Protein AF-0000000079284557 (afdb_homodimer)

Radius of gyration: 41.07 Å; Cα contacts (8 Å, |Δi|>4): 2499; chains: 2; bounding box: 76×162×154 Å

Sequence (1208 aa):
MGSKCFPVQVYLLLGLFVTLSIVQSQPIVTVEQGTLMGTTETFEESEFIGVNKTIDVFKGVPFAEPPTGPLRFKPPSAKQPWDGTYNATYFRDACVQREFPLQPLPSMSEDCLHLNIYAPRPAIQEGAAVMVWIHGGGFAAGSAITSNHLGQPLVAVGDVIVVTINYRVEVFGFLTTGDEAAPGNIGLLDQVFALKWIKENIAAFGGDSERITIFGESAGGASVSLLLLSELAQGLFKNAILQSGTAFSRWAYADGNSERLRQQAFDRGTKLGCNTQDSVALVDCLRDKDAMAVLTAIEPTGFTSIVPPVVVDGTFLVDTPSNLYSTGRYNHAPLLLGTTRDEATLFALYNPLFIPFMTPPEPPVLNKEIFDQALSAEIAHYYGGTEASNDLLVDAIKQEYVDWSQADNADADYLQSYLDYFTDEFFVSGTDRVARYHAQSGDNVFMYQMTRVSDSVLPPWLGATHGSDPWYVFGCPFSWECQPSPAQSLDDMALSVKFMEFWTTFAKTGNPSLESTSESDMGFWPRFTIPELEYKELDLNLTTKRALKSRECHFWNNYVVHLRAITADMETAQLDWKQALYNWKYTDMANWRDEFDKYKQELNMGSKCFPVQVYLLLGLFVTLSIVQSQPIVTVEQGTLMGTTETFEESEFIGVNKTIDVFKGVPFAEPPTGPLRFKPPSAKQPWDGTYNATYFRDACVQREFPLQPLPSMSEDCLHLNIYAPRPAIQEGAAVMVWIHGGGFAAGSAITSNHLGQPLVAVGDVIVVTINYRVEVFGFLTTGDEAAPGNIGLLDQVFALKWIKENIAAFGGDSERITIFGESAGGASVSLLLLSELAQGLFKNAILQSGTAFSRWAYADGNSERLRQQAFDRGTKLGCNTQDSVALVDCLRDKDAMAVLTAIEPTGFTSIVPPVVVDGTFLVDTPSNLYSTGRYNHAPLLLGTTRDEATLFALYNPLFIPFMTPPEPPVLNKEIFDQALSAEIAHYYGGTEASNDLLVDAIKQEYVDWSQADNADADYLQSYLDYFTDEFFVSGTDRVARYHAQSGDNVFMYQMTRVSDSVLPPWLGATHGSDPWYVFGCPFSWECQPSPAQSLDDMALSVKFMEFWTTFAKTGNPSLESTSESDMGFWPRFTIPELEYKELDLNLTTKRALKSRECHFWNNYVVHLRAITADMETAQLDWKQALYNWKYTDMANWRDEFDKYKQELN

InterPro domains:
  IPR000997 Cholinesterase [PR00878] (135-164)
  IPR000997 Cholinesterase [PR00878] (466-478)
  IPR002018 Carboxylesterase, type B [PF00135] (26-556)
  IPR019826 Carboxylesterase type B, active site [PS00122] (205-220)
  IPR029058 Alpha/Beta hydrolase fold [G3DSA:3.40.50.1820] (19-573)
  IPR029058 Alpha/Beta hydrolase fold [SSF53474] (26-563)
  IPR050654 Acetylcholinesterase-related enzymes [PTHR43918] (11-601)

Solvent-accessible surface area (backbone atoms only — not comparable to full-atom values): 62692 Å² total; per-residue (Å²): 141,73,90,75,81,76,79,82,79,79,79,78,79,78,77,78,76,76,74,74,67,75,72,74,76,65,47,70,38,62,46,95,41,34,33,35,32,27,36,72,45,74,52,74,40,72,86,82,77,63,40,79,31,42,30,38,34,34,20,39,42,67,56,28,43,58,43,45,58,92,35,39,75,44,71,72,44,76,46,70,67,54,83,64,72,44,80,12,67,48,78,56,35,28,36,56,58,68,88,42,88,91,52,79,70,92,46,65,28,60,63,15,46,25,30,33,40,31,22,43,49,74,58,48,88,89,31,16,30,27,38,39,40,34,53,27,45,73,54,37,37,66,40,46,74,44,58,60,59,45,42,62,49,37,24,56,74,41,62,22,27,31,31,30,39,32,47,44,23,37,67,64,8,33,44,24,58,76,39,86,63,24,42,40,40,35,21,57,44,31,47,46,46,45,39,53,45,43,47,73,36,32,53,59,62,27,29,26,55,80,30,22,16,40,31,18,37,35,35,8,1,17,46,46,40,42,43,34,48,15,74,80,39,61,85,52,52,46,32,39,30,26,32,41,26,23,52,56,10,47,61,44,29,40,84,82,37,55,60,57,45,22,50,48,46,49,50,35,23,48,72,71,68,32,79,58,90,46,53,56,61,31,52,55,47,56,44,72,46,58,67,68,58,63,60,62,52,51,79,81,55,55,90,83,48,51,73,32,54,47,58,72,46,63,65,61,28,71,51,54,66,68,55,26,59,76,68,63,51,53,60,86,43,28,35,39,36,36,37,41,71,28,33,27,37,55,56,52,69,68,28,77,87,38,50,86,44,42,57,84,68,47,69,49,62,26,38,66,66,58,46,51,50,53,51,52,52,43,47,50,68,63,64,44,81,51,68,66,57,43,49,53,50,49,50,51,49,46,69,72,41,50,62,47,61,42,62,68,37,83,80,37,67,39,42,65,32,50,37,53,48,46,24,37,59,49,30,45,27,25,48,54,53,54,49,47,57,41,27,74,71,67,36,53,27,31,36,37,37,33,59,46,58,60,89,79,49,78,47,62,79,33,51,20,21,58,76,49,63,55,40,28,38,28,28,22,85,78,31,80,76,40,49,67,82,82,87,74,50,69,64,56,45,54,48,15,52,50,36,26,46,29,54,35,35,22,42,66,68,56,45,42,38,40,84,95,46,47,87,87,34,62,47,33,57,55,64,30,43,89,54,68,34,28,24,31,35,47,39,97,74,33,43,79,46,57,37,78,60,30,54,62,28,43,42,60,71,44,50,48,50,50,54,49,52,54,46,47,50,52,45,46,51,48,44,51,42,46,44,46,45,41,37,44,68,71,61,46,55,65,60,48,50,53,50,49,48,50,51,52,49,68,75,93,138,80,85,78,81,76,80,81,78,78,78,77,78,77,76,78,75,74,72,75,67,72,70,74,75,61,47,73,39,62,46,94,40,34,33,37,34,27,37,70,42,74,52,75,40,72,85,83,78,63,41,78,31,44,30,40,34,34,20,38,42,68,56,29,43,58,43,46,58,93,36,38,74,46,71,74,44,76,46,72,67,53,84,62,71,44,79,13,67,46,78,56,37,27,35,56,59,66,87,41,88,92,53,80,68,92,46,65,28,60,62,14,47,25,30,31,40,32,23,43,50,74,58,47,89,86,33,17,29,27,38,39,42,34,52,28,44,73,54,36,37,66,41,46,73,44,59,59,60,46,43,61,50,36,23,56,76,42,62,23,27,30,32,29,36,31,46,43,22,37,65,64,8,34,43,24,57,75,40,86,62,24,42,41,40,34,21,59,46,31,46,46,46,46,38,52,45,44,46,74,38,32,52,59,61,28,27,26,57,80,30,22,16,40,31,20,36,36,36,8,1,16,45,45,42,42,44,33,47,15,75,82,38,60,85,52,52,44,32,41,30,25,32,41,24,21,53,58,10,47,61,42,29,39,85,79,38,56,61,58,45,22,50,50,47,49,50,35,24,49,71,71,69,31,79,57,90,45,54,55,60,32,53,56,47,57,42,72,46,59,69,68,57,66,60,62,50,50,79,78,56,56,90,84,48,52,74,31,55,47,57,70,45,63,65,62,29,72,52,55,64,69,57,27,60,75,69,64,52,53,60,86,44,28,35,39,35,36,36,40,71,28,34,26,37,56,55,52,69,68,29,76,88,40,48,85,44,42,58,85,69,47,70,49,63,27,38,66,67,58,44,51,49,54,51,52,52,43,47,51,68,64,64,43,82,50,70,67,57,43,48,52,50,51,51,51,50,46,69,74,42,51,62,45,62,41,62,70,37,86,80,36,68,39,41,64,32,50,38,51,48,47,24,38,59,50,32,45,30,24,48,52,52,53,49,48,57,41,29,73,72,67,36,54,28,33,36,37,36,32,60,46,57,61,90,81,48,78,48,63,79,33,51,18,21,58,75,51,63,55,40,29,39,27,28,22,86,79,32,78,74,40,47,68,84,84,88,75,50,68,63,56,45,55,49,16,52,49,38,26,47,30,56,35,36,21,40,66,68,57,44,44,39,41,85,95,47,50,88,86,32,62,47,34,58,55,66,30,42,89,56,67,34,28,24,31,36,47,39,97,74,32,45,80,47,58,37,78,60,30,54,61,28,42,42,59,71,44,49,48,50,51,54,49,51,54,48,48,49,50,45,44,51,48,44,50,41,46,44,45,46,40,38,43,68,70,61,42,53,66,58,45,51,52,49,49,48,48,49,52,47,69,73,91

Nearest PDB structures (foldseek):
  6ary-assembly1_B-2  TM=8.933E-01  e=8.034E-52  Anopheles gambiae
  5ydh-assembly1_A-2  TM=8.955E-01  e=8.499E-52  Anopheles gambiae
  5a7h-assembly1_A  TM=8.559E-01  e=9.605E-50  Homo sapiens
  2fj0-assembly1_A  TM=8.192E-01  e=8.559E-39  Manduca sexta
  5thm-assembly1_A  TM=8.243E-01  e=1.900E-36  Drosophila melanogaster

Foldseek 3Di:
DDDPPDDPPPPPPPPPPPPPPVPVDFDWFAFPQGIETEHWDWDDDCPFQNFTFIKTKFAFAAQFDQCAFVNFLHATHGDHHDPDYHYRHDHDAADDADDDVVFDGPHYDSRHFGKMKIATPPFDPVFFQEEEEDEADLLHDDGQPTLLFDQVVLCGQQVHMYMYGHFHGACRQFQDLVDDLRLGRSRLSSVLSVLVSCLRGVVRRRHDSQQYEYEYFHVSLQSQQLLQQFPSNPRSHAEYEHEQHHLQQLSADAPPLNVVSNVVLQQLCVLVVQNDPDSNSSSNVLSPDDPVSSRPSDPDDQPLQHRRRDDCSCHGHNDRPVVSLVVVRGHAHQYEYEYEPQACLVSQCPDPLQVVQDDPPDHGFDFPVSLLVSQLVSLCRRVNDDPVLSVVVSVLLCVVQPPPVCNVPRRDGCVRSSRVSCSLNRGVLNRVVSLASNQVVPGFYAYEYEQAAFPPDTPRVCGRYGPNLSSLQSQVLSDPSNDPDDDGDPLSNNLSSLNSQQVSVCSVPVGSQDPPDDLCDLSDTDTQHPPFQWHWYRYSSGDIDHCPPVVSSCCNVPVSVVSSVVVVVVVVCVVVVVVCVVCCVPNPVPVVVVVVVVVVVVVD/DDPPPDDDPPPPPPPPPPPPPVPVDFDWFAFPQGIETEHWDWDDDCPAQNFTFIKTKFAFAAQFDQCAFVNFLHATHGDHHDPDYHYRHDHDAADDADDDVVFDGPHYDSRHFGKMKIATPPFDPVFFQEEEEDEADLLHDDHQPTLLFDQVVLCGQQVHMYMYGHFHGACRQFQDLVDDLRLGRSRLSSVLSVLVSCLRGVVRRRHDSQQYEYEYFHVSLQSQQLLQQFPSNARSHAEYEHEQHHLQQLSADAPPLNVVSSVVLQQLCVLQVQNDPDSNSSSNVLSPDDPVSSRPSDPDDQPLQHRRRDDCSCHGHNDRPVVSLVVVRGHAHQYEYEYEPQACLVSQCPDPLQVVQDDPPDHGFDFPVSLLVSQLVSLCRRPNDDPVLSVVVSVLLCVVQPPPVCNVPRRDGCVRSSRVSCSLNRGVLNRVVSLASNQVVPGFYAYEYEQAAFPPDTPRVCGRYGPNLSSLQSQVVSDPSNDPDDDGDPLSNNLSSLNSQQVSVCSVPVGSADPPDDLCDLSDTDTQHPPFQWHWYRYSSGDIDHCPPVVSSCCNVPVSVVSSVVVVVVVVVVVVVVVCVVCCVPNVVPVCVVVVVVVVVVVD

Secondary structure (DSSP, 8-state):
------------------------PPPEEE-SS-EEE-EEEEEEETTTT-EEEEEEEEEEEE-S----GGGTTS---PPPP-SSEEE-SS--PBPS----TTS--S-B-S---EEEEEEEESPPTT-EEEEEEE--STTTS--TT-GGG-SHHHHHHH--EEEEE----HHHHH---SSTTS-S-HHHHHHHHHHHHHHHHGGGGTEEEEEEEEEEETHHHHHHHHHHT-GGGTTS-SEEEEES--TT-TTTB-TTHHHHHHHHHHHHHHHTT---S-HHHHHHHHHTS-HHHHHHTSPPPPGGG----B---SSS-SS-HHHHHHTT-S----EEEEEETBTTHHHHHT-TTTGGG--TTSPPP--HHHHHHHHHHHHHHHH-S-HHHHHHHHHHHHHHHS-TTTTT-TT---HHHHHHHHHIIIIIHHHHHHHHHHHHTT--EEEEEE----TT-SSGGG-SBTTHHHHHHTTGGG-TTT--SS---HHHHHHHHHHHHHHHHHHHHS--PPTT--TTSTT------TTT-EEEEESTT--EEE-TTHHHHHIIIIIHHHHHHHHHHHHHHHHHHHHHHHIIIIITHHHHHHHHHHHHHHH-/------------------------PPPEEEETTEEEE-EEEEEEETTTT-EEEEEEEEEEEE-S----GGGTTS---PPPP-SSEEE-SS--PBPS---BTTB--S-B-S---EEEEEEEESPPTT-EEEEEEE--STTTS--TT-GGG-SHHHHHHH--EEEEE----HHHHH---SSTTS-S-HHHHHHHHHHHHHHHHGGGGTEEEEEEEEEEETHHHHHHHHHHT-GGGTTS-SEEEEES--TT-TTTB-TTHHHHHHHHHHHHHHHTT---S-HHHHHHHHHTS-HHHHHHTSPPP-GGG----B---SSS-SS-HHHHHHTT-S----EEEEEETBTHHHHHHT-TTTGGG--TTSPPP--HHHHHHHHHHHHHHHH-S-HHHHHHHHHHHHHHHS-TTTTTSTT---HHHHHHHHHIIIIIHHHHHHHHHHHHTT--EEEEEE----TT-SSGGG-SBTTHHHHHHTTGGG-TTT--SS---HHHHHHHHHHHHHHHHHHHHS--PPTT--TTSTT------TTT-EEEEESTT--EEE-TTHHHHHIIIIIHHHHHHHHHHHHHHHHHHHHHHHIIIIITHHHHHHHHHHHHHHH-

Organism: Patiria miniata (NCBI:txid46514)

Structure (mmCIF, N/CA/C/O backbone):
data_AF-0000000079284557-model_v1
#
loop_
_entity.id
_entity.type
_entity.pdbx_description
1 polymer 'Carboxylic ester hydrolase'
#
loop_
_atom_site.group_PDB
_atom_site.id
_atom_site.type_symbol
_atom_site.label_atom_id
_atom_site.label_alt_id
_atom_site.label_comp_id
_atom_site.label_asym_id
_atom_site.label_entity_id
_atom_site.label_seq_id
_atom_site.pdbx_PDB_ins_code
_atom_site.Cartn_x
_atom_site.Cartn_y
_atom_site.Cartn_z
_atom_site.occupancy
_atom_site.B_iso_or_equiv
_atom_site.auth_seq_id
_atom_site.auth_comp_id
_atom_site.auth_asym_id
_atom_site.auth_atom_id
_atom_site.pdbx_PDB_model_num
ATOM 1 N N . MET A 1 1 ? -21.438 -39.031 -104.562 1 22.97 1 MET A N 1
ATOM 2 C CA . MET A 1 1 ? -21.453 -40.219 -103.688 1 22.97 1 MET A CA 1
ATOM 3 C C . MET A 1 1 ? -20.594 -40 -102.438 1 22.97 1 MET A C 1
ATOM 5 O O . MET A 1 1 ? -21.016 -40.344 -101.375 1 22.97 1 MET A O 1
ATOM 9 N N . GLY A 1 2 ? -19.266 -39.906 -102.5 1 21.34 2 GLY A N 1
ATOM 10 C CA . GLY A 1 2 ? -18.203 -40.75 -102 1 21.34 2 GLY A CA 1
ATOM 11 C C . GLY A 1 2 ? -17.844 -40.375 -100.562 1 21.34 2 GLY A C 1
ATOM 12 O O . GLY A 1 2 ? -17.672 -41.25 -99.688 1 21.34 2 GLY A O 1
ATOM 13 N N . SER A 1 3 ? -17.109 -39.375 -100.188 1 22.05 3 SER A N 1
ATOM 14 C CA . SER A 1 3 ? -15.906 -39.5 -99.375 1 22.05 3 SER A CA 1
ATOM 15 C C . SER A 1 3 ? -16.234 -39.531 -97.875 1 22.05 3 SER A C 1
ATOM 17 O O . SER A 1 3 ? -16.562 -38.5 -97.312 1 22.05 3 SER A O 1
ATOM 19 N N . LYS A 1 4 ? -17 -40.688 -97.438 1 28.44 4 LYS A N 1
ATOM 20 C CA . LYS A 1 4 ? -17.453 -40.781 -96.062 1 28.44 4 LYS A CA 1
ATOM 21 C C . LYS A 1 4 ? -16.266 -40.875 -95.125 1 28.44 4 LYS A C 1
ATOM 23 O O . LYS A 1 4 ? -15.539 -41.875 -95.125 1 28.44 4 LYS A O 1
ATOM 28 N N . CYS A 1 5 ? -15.484 -39.75 -94.688 1 28.09 5 CYS A N 1
ATOM 29 C CA . CYS A 1 5 ? -14.32 -39.719 -93.812 1 28.09 5 CYS A CA 1
ATOM 30 C C . CYS A 1 5 ? -14.609 -40.438 -92.5 1 28.09 5 CYS A C 1
ATOM 32 O O . CYS A 1 5 ? -15.586 -40.125 -91.812 1 28.09 5 CYS A O 1
ATOM 34 N N . PHE A 1 6 ? -14.188 -41.75 -92.375 1 31.97 6 PHE A N 1
ATOM 35 C CA . PHE A 1 6 ? -14.414 -42.562 -91.188 1 31.97 6 PHE A CA 1
ATOM 36 C C . PHE A 1 6 ? -13.719 -41.969 -90 1 31.97 6 PHE A C 1
ATOM 38 O O . PHE A 1 6 ? -12.672 -41.344 -90.125 1 31.97 6 PHE A O 1
ATOM 45 N N . PRO A 1 7 ? -14.375 -41.969 -88.812 1 34.56 7 PRO A N 1
ATOM 46 C CA . PRO A 1 7 ? -14.141 -41.406 -87.5 1 34.56 7 PRO A CA 1
ATOM 47 C C . PRO A 1 7 ? -13.07 -42.156 -86.688 1 34.56 7 PRO A C 1
ATOM 49 O O . PRO A 1 7 ? -13.219 -43.344 -86.438 1 34.56 7 PRO A O 1
ATOM 52 N N . VAL A 1 8 ? -11.773 -42.125 -87.125 1 37.31 8 VAL A N 1
ATOM 53 C CA . VAL A 1 8 ? -10.836 -42.938 -86.375 1 37.31 8 VAL A CA 1
ATOM 54 C C . VAL A 1 8 ? -10.977 -42.594 -84.875 1 37.31 8 VAL A C 1
ATOM 56 O O . VAL A 1 8 ? -10.922 -41.406 -84.5 1 37.31 8 VAL A O 1
ATOM 59 N N . GLN A 1 9 ? -11.477 -43.469 -84.062 1 32.84 9 GLN A N 1
ATOM 60 C CA . GLN A 1 9 ? -11.641 -43.531 -82.562 1 32.84 9 GLN A CA 1
ATOM 61 C C . GLN A 1 9 ? -10.289 -43.625 -81.875 1 32.84 9 GLN A C 1
ATOM 63 O O . GLN A 1 9 ? -9.57 -44.625 -82.062 1 32.84 9 GLN A O 1
ATOM 68 N N . VAL A 1 10 ? -9.508 -42.625 -81.75 1 37.84 10 VAL A N 1
ATOM 69 C CA . VAL A 1 10 ? -8.289 -42.656 -81 1 37.84 10 VAL A CA 1
ATOM 70 C C . VAL A 1 10 ? -8.617 -43.125 -79.562 1 37.84 10 VAL A C 1
ATOM 72 O O . VAL A 1 10 ? -9.453 -42.5 -78.875 1 37.84 10 VAL A O 1
ATOM 75 N N . TYR A 1 11 ? -8.297 -44.375 -79.188 1 32.94 11 TYR A N 1
ATOM 76 C CA . TYR A 1 11 ? -8.312 -44.969 -77.875 1 32.94 11 TYR A CA 1
ATOM 77 C C . TYR A 1 11 ? -7.391 -44.219 -76.938 1 32.94 11 TYR A C 1
ATOM 79 O O . TYR A 1 11 ? -6.207 -44.031 -77.188 1 32.94 11 TYR A O 1
ATOM 87 N N . LEU A 1 12 ? -7.891 -43.344 -76.062 1 35.75 12 LEU A N 1
ATOM 88 C CA . LEU A 1 12 ? -7.242 -42.688 -74.938 1 35.75 12 LEU A CA 1
ATOM 89 C C . LEU A 1 12 ? -6.711 -43.719 -73.938 1 35.75 12 LEU A C 1
ATOM 91 O O . LEU A 1 12 ? -7.488 -44.469 -73.312 1 35.75 12 LEU A O 1
ATOM 95 N N . LEU A 1 13 ? -5.504 -44.281 -74.188 1 37.53 13 LEU A N 1
ATOM 96 C CA . LEU A 1 13 ? -4.824 -45.062 -73.125 1 37.53 13 LEU A CA 1
ATOM 97 C C . LEU A 1 13 ? -4.766 -44.312 -71.812 1 37.53 13 LEU A C 1
ATOM 99 O O . LEU A 1 13 ? -4.117 -43.25 -71.75 1 37.53 13 LEU A O 1
ATOM 103 N N . LEU A 1 14 ? -5.727 -44.406 -70.938 1 38.16 14 LEU A N 1
ATOM 104 C CA . LEU A 1 14 ? -5.699 -43.969 -69.562 1 38.16 14 LEU A CA 1
ATOM 105 C C . LEU A 1 14 ? -4.559 -44.625 -68.812 1 38.16 14 LEU A C 1
ATOM 107 O O . LEU A 1 14 ? -4.578 -45.844 -68.562 1 38.16 14 LEU A O 1
ATOM 111 N N . GLY A 1 15 ? -3.309 -44.188 -68.938 1 38.59 15 GLY A N 1
ATOM 112 C CA . GLY A 1 15 ? -2.248 -44.625 -68 1 38.59 15 GLY A CA 1
ATOM 113 C C . GLY A 1 15 ? -2.643 -44.562 -66.562 1 38.59 15 GLY A C 1
ATOM 114 O O . GLY A 1 15 ? -3.021 -43.5 -66.062 1 38.59 15 GLY A O 1
ATOM 115 N N . LEU A 1 16 ? -3.02 -45.688 -66 1 39.16 16 LEU A N 1
ATOM 116 C CA . LEU A 1 16 ? -3.193 -45.844 -64.562 1 39.16 16 LEU A CA 1
ATOM 117 C C . LEU A 1 16 ? -1.912 -45.469 -63.812 1 39.16 16 LEU A C 1
ATOM 119 O O . LEU A 1 16 ? -0.906 -46.188 -63.906 1 39.16 16 LEU A O 1
ATOM 123 N N . PHE A 1 17 ? -1.651 -44.25 -63.5 1 41.59 17 PHE A N 1
ATOM 124 C CA . PHE A 1 17 ? -0.636 -43.906 -62.531 1 41.59 17 PHE A CA 1
ATOM 125 C C . PHE A 1 17 ? -0.903 -44.562 -61.188 1 41.59 17 PHE A C 1
ATOM 127 O O . PHE A 1 17 ? -1.883 -44.25 -60.5 1 41.59 17 PHE A O 1
ATOM 134 N N . VAL A 1 18 ? -0.412 -45.781 -61 1 40.72 18 VAL A N 1
ATOM 135 C CA . VAL A 1 18 ? -0.343 -46.375 -59.656 1 40.72 18 VAL A CA 1
ATOM 136 C C . VAL A 1 18 ? 0.477 -45.469 -58.75 1 40.72 18 VAL A C 1
ATOM 138 O O . VAL A 1 18 ? 1.684 -45.312 -58.938 1 40.72 18 VAL A O 1
ATOM 141 N N . THR A 1 19 ? -0.095 -44.5 -58.125 1 40.97 19 THR A N 1
ATOM 142 C CA . THR A 1 19 ? 0.541 -43.875 -57 1 40.97 19 THR A CA 1
ATOM 143 C C . THR A 1 19 ? 0.978 -44.906 -55.969 1 40.97 19 THR A C 1
ATOM 145 O O . THR A 1 19 ? 0.141 -45.562 -55.344 1 40.97 19 THR A O 1
ATOM 148 N N . LEU A 1 20 ? 2.107 -45.531 -56.125 1 40.12 20 LEU A N 1
ATOM 149 C CA . LEU A 1 20 ? 2.707 -46.188 -54.969 1 40.12 20 LEU A CA 1
ATOM 150 C C . LEU A 1 20 ? 2.648 -45.312 -53.719 1 40.12 20 LEU A C 1
ATOM 152 O O . LEU A 1 20 ? 3.373 -44.344 -53.625 1 40.12 20 LEU A O 1
ATOM 156 N N . SER A 1 21 ? 1.517 -45.219 -53.188 1 41.03 21 SER A N 1
ATOM 157 C CA . SER A 1 21 ? 1.549 -44.688 -51.844 1 41.03 21 SER A CA 1
ATOM 158 C C . SER A 1 21 ? 2.607 -45.406 -51 1 41.03 21 SER A C 1
ATOM 160 O O . SER A 1 21 ? 2.535 -46.625 -50.781 1 41.03 21 SER A O 1
ATOM 162 N N . ILE A 1 22 ? 3.852 -45.094 -51.094 1 43.59 22 ILE A N 1
ATOM 163 C CA . ILE A 1 22 ? 4.781 -45.531 -50.062 1 43.59 22 ILE A CA 1
ATOM 164 C C . ILE A 1 22 ? 4.047 -45.656 -48.719 1 43.59 22 ILE A C 1
ATOM 166 O O . ILE A 1 22 ? 3.592 -44.656 -48.156 1 43.59 22 ILE A O 1
ATOM 170 N N . VAL A 1 23 ? 3.311 -46.625 -48.594 1 47.03 23 VAL A N 1
ATOM 171 C CA . VAL A 1 23 ? 2.779 -46.938 -47.25 1 47.03 23 VAL A CA 1
ATOM 172 C C . VAL A 1 23 ? 3.869 -46.75 -46.219 1 47.03 23 VAL A C 1
ATOM 174 O O . VAL A 1 23 ? 4.852 -47.5 -46.188 1 47.03 23 VAL A O 1
ATOM 177 N N . GLN A 1 24 ? 4.238 -45.594 -45.906 1 56.94 24 GLN A N 1
ATOM 178 C CA . GLN A 1 24 ? 5.141 -45.375 -44.781 1 56.94 24 GLN A CA 1
ATOM 179 C C . GLN A 1 24 ? 4.809 -46.344 -43.625 1 56.94 24 GLN A C 1
ATOM 181 O O . GLN A 1 24 ? 3.66 -46.406 -43.188 1 56.94 24 GLN A O 1
ATOM 186 N N . SER A 1 25 ? 5.594 -47.438 -43.375 1 75.19 25 SER A N 1
ATOM 187 C CA . SER A 1 25 ? 5.445 -48.438 -42.344 1 75.19 25 SER A CA 1
ATOM 188 C C . SER A 1 25 ? 5.211 -47.812 -40.969 1 75.19 25 SER A C 1
ATOM 190 O O . SER A 1 25 ? 5.816 -46.781 -40.656 1 75.19 25 SER A O 1
ATOM 192 N N . GLN A 1 26 ? 4.121 -48.188 -40.281 1 89.06 26 GLN A N 1
ATOM 193 C CA . GLN A 1 26 ? 3.807 -47.75 -38.938 1 89.06 26 GLN A CA 1
ATOM 194 C C . GLN A 1 26 ? 4.992 -47.969 -38 1 89.06 26 GLN A C 1
ATOM 196 O O . GLN A 1 26 ? 5.672 -49 -38.094 1 89.06 26 GLN A O 1
ATOM 201 N N . PRO A 1 27 ? 5.379 -46.938 -37.281 1 94.88 27 PRO A N 1
ATOM 202 C CA . PRO A 1 27 ? 6.492 -47.125 -36.344 1 94.88 27 PRO A CA 1
ATOM 203 C C . PRO A 1 27 ? 6.184 -48.125 -35.219 1 94.88 27 PRO A C 1
ATOM 205 O O . PRO A 1 27 ? 5.074 -48.125 -34.688 1 94.88 27 PRO A O 1
ATOM 208 N N . ILE A 1 28 ? 7.07 -48.969 -34.906 1 96.5 28 ILE A N 1
ATOM 209 C CA . ILE A 1 28 ? 6.984 -49.969 -33.844 1 96.5 28 ILE A CA 1
ATOM 210 C C . ILE A 1 28 ? 8.117 -49.75 -32.844 1 96.5 28 ILE A C 1
ATOM 212 O O . ILE A 1 28 ? 9.273 -49.594 -33.25 1 96.5 28 ILE A O 1
ATOM 216 N N . VAL A 1 29 ? 7.801 -49.688 -31.641 1 96.88 29 VAL A N 1
ATOM 217 C CA . VAL A 1 29 ? 8.766 -49.5 -30.562 1 96.88 29 VAL A CA 1
ATOM 218 C C . VAL A 1 29 ? 8.508 -50.531 -29.469 1 96.88 29 VAL A C 1
ATOM 220 O O . VAL A 1 29 ? 7.363 -50.906 -29.203 1 96.88 29 VAL A O 1
ATOM 223 N N . THR A 1 30 ? 9.547 -51 -28.812 1 97.19 30 THR A N 1
ATOM 224 C CA . THR A 1 30 ? 9.422 -51.938 -27.703 1 97.19 30 THR A CA 1
ATOM 225 C C . THR A 1 30 ? 9.805 -51.25 -26.375 1 97.19 30 THR A C 1
ATOM 227 O O . THR A 1 30 ? 10.898 -50.719 -26.25 1 97.19 30 THR A O 1
ATOM 230 N N . VAL A 1 31 ? 8.867 -51.25 -25.516 1 97.25 31 VAL A N 1
ATOM 231 C CA . VAL A 1 31 ? 9.109 -50.781 -24.156 1 97.25 31 VAL A CA 1
ATOM 232 C C . VAL A 1 31 ? 9.141 -51.969 -23.188 1 97.25 31 VAL A C 1
ATOM 234 O O . VAL A 1 31 ? 9.07 -53.125 -23.609 1 97.25 31 VAL A O 1
ATOM 237 N N . GLU A 1 32 ? 9.32 -51.656 -21.891 1 94.88 32 GLU A N 1
ATOM 238 C CA . GLU A 1 32 ? 9.461 -52.688 -20.875 1 94.88 32 GLU A CA 1
ATOM 239 C C . GLU A 1 32 ? 8.25 -53.625 -20.891 1 94.88 32 GLU A C 1
ATOM 241 O O . GLU A 1 32 ? 8.391 -54.844 -20.656 1 94.88 32 GLU A O 1
ATOM 246 N N . GLN A 1 33 ? 7.09 -53.125 -21.172 1 96.19 33 GLN A N 1
ATOM 247 C CA . GLN A 1 33 ? 5.844 -53.844 -21.031 1 96.19 33 GLN A CA 1
ATOM 248 C C . GLN A 1 33 ? 5.469 -54.562 -22.328 1 96.19 33 GLN A C 1
ATOM 250 O O . GLN A 1 33 ? 4.613 -55.469 -22.328 1 96.19 33 GLN A O 1
ATOM 255 N N . GLY A 1 34 ? 6.023 -54.094 -23.391 1 97.12 34 GLY A N 1
ATOM 256 C CA . GLY A 1 34 ? 5.672 -54.719 -24.672 1 97.12 34 GLY A CA 1
ATOM 257 C C . GLY A 1 34 ? 5.934 -53.812 -25.859 1 97.12 34 GLY A C 1
ATOM 258 O O . GLY A 1 34 ? 6.664 -52.812 -25.75 1 97.12 34 GLY A O 1
ATOM 259 N N . THR A 1 35 ? 5.348 -54.281 -26.984 1 97.81 35 THR A N 1
ATOM 260 C CA . THR A 1 35 ? 5.555 -53.562 -28.25 1 97.81 35 THR A CA 1
ATOM 261 C C . THR A 1 35 ? 4.395 -52.625 -28.516 1 97.81 35 THR A C 1
ATOM 263 O O . THR A 1 35 ? 3.236 -52.969 -28.281 1 97.81 35 THR A O 1
ATOM 266 N N . LEU A 1 36 ? 4.758 -51.438 -29.016 1 98.19 36 LEU A N 1
ATOM 267 C CA . LEU A 1 36 ? 3.783 -50.406 -29.359 1 98.19 36 LEU A CA 1
ATOM 268 C C . LEU A 1 36 ? 3.801 -50.125 -30.844 1 98.19 36 LEU A C 1
ATOM 270 O O . LEU A 1 36 ? 4.867 -50.094 -31.469 1 98.19 36 LEU A O 1
ATOM 274 N N . MET A 1 37 ? 2.662 -49.969 -31.406 1 98.25 37 MET A N 1
ATOM 275 C CA . MET A 1 37 ? 2.527 -49.5 -32.781 1 98.25 37 MET A CA 1
ATOM 276 C C . MET A 1 37 ? 1.912 -48.094 -32.812 1 98.25 37 MET A C 1
ATOM 278 O O . MET A 1 37 ? 0.799 -47.875 -32.312 1 98.25 37 MET A O 1
ATOM 282 N N . GLY A 1 38 ? 2.676 -47.156 -33.344 1 97.88 38 GLY A N 1
ATOM 283 C CA . GLY A 1 38 ? 2.188 -45.812 -33.469 1 97.88 38 GLY A CA 1
ATOM 284 C C . GLY A 1 38 ? 1.874 -45.406 -34.875 1 97.88 38 GLY A C 1
ATOM 285 O O . GLY A 1 38 ? 1.57 -46.25 -35.719 1 97.88 38 GLY A O 1
ATOM 286 N N . THR A 1 39 ? 1.716 -44.094 -35.094 1 97.38 39 THR A N 1
ATOM 287 C CA . THR A 1 39 ? 1.516 -43.531 -36.406 1 97.38 39 THR A CA 1
ATOM 288 C C . THR A 1 39 ? 2.652 -42.562 -36.781 1 97.38 39 THR A C 1
ATOM 290 O O . THR A 1 39 ? 3.293 -42 -35.875 1 97.38 39 THR A O 1
ATOM 293 N N . THR A 1 40 ? 2.945 -42.5 -38.031 1 96.75 40 THR A N 1
ATOM 294 C CA . THR A 1 40 ? 3.869 -41.469 -38.531 1 96.75 40 THR A CA 1
ATOM 295 C C . THR A 1 40 ? 3.111 -40.312 -39.188 1 96.75 40 THR A C 1
ATOM 297 O O . THR A 1 40 ? 2.295 -40.562 -40.094 1 96.75 40 THR A O 1
ATOM 300 N N . GLU A 1 41 ? 3.383 -39.188 -38.656 1 93.38 41 GLU A N 1
ATOM 301 C CA . GLU A 1 41 ? 2.73 -37.969 -39.156 1 93.38 41 GLU A CA 1
ATOM 302 C C . GLU A 1 41 ? 3.754 -36.969 -39.688 1 93.38 41 GLU A C 1
ATOM 304 O O . GLU A 1 41 ? 4.941 -37.062 -39.375 1 93.38 41 GLU A O 1
ATOM 309 N N . THR A 1 42 ? 3.277 -36.094 -40.656 1 92.62 42 THR A N 1
ATOM 310 C CA . THR A 1 42 ? 4.152 -35.031 -41.156 1 92.62 42 THR A CA 1
ATOM 311 C C . THR A 1 42 ? 3.617 -33.656 -40.781 1 92.62 42 THR A C 1
ATOM 313 O O . THR A 1 42 ? 2.43 -33.375 -40.938 1 92.62 42 THR A O 1
ATOM 316 N N . PHE A 1 43 ? 4.406 -32.906 -40.188 1 92.19 43 PHE A N 1
ATOM 317 C CA . PHE A 1 43 ? 4.125 -31.5 -39.938 1 92.19 43 PHE A CA 1
ATOM 318 C C . PHE A 1 43 ? 4.867 -30.609 -40.938 1 92.19 43 PHE A C 1
ATOM 320 O O . PHE A 1 43 ? 6.102 -30.578 -40.938 1 92.19 43 PHE A O 1
ATOM 327 N N . GLU A 1 44 ? 4.051 -29.875 -41.719 1 90.62 44 GLU A N 1
ATOM 328 C CA . GLU A 1 44 ? 4.641 -29.016 -42.75 1 90.62 44 GLU A CA 1
ATOM 329 C C . GLU A 1 44 ? 4.105 -27.594 -42.656 1 90.62 44 GLU A C 1
ATOM 331 O O . GLU A 1 44 ? 2.893 -27.375 -42.594 1 90.62 44 GLU A O 1
ATOM 336 N N . GLU A 1 45 ? 4.961 -26.672 -42.5 1 88.06 45 GLU A N 1
ATOM 337 C CA . GLU A 1 45 ? 4.676 -25.25 -42.531 1 88.06 45 GLU A CA 1
ATOM 338 C C . GLU A 1 45 ? 5.73 -24.484 -43.312 1 88.06 45 GLU A C 1
ATOM 340 O O . GLU A 1 45 ? 6.828 -24.234 -42.812 1 88.06 45 GLU A O 1
ATOM 345 N N . SER A 1 46 ? 5.457 -24.062 -44.438 1 84.5 46 SER A N 1
ATOM 346 C CA . SER A 1 46 ? 6.449 -23.531 -45.375 1 84.5 46 SER A CA 1
ATOM 347 C C . SER A 1 46 ? 6.41 -22 -45.406 1 84.5 46 SER A C 1
ATOM 349 O O . SER A 1 46 ? 7.34 -21.359 -45.906 1 84.5 46 SER A O 1
ATOM 351 N N . GLU A 1 47 ? 5.445 -21.438 -44.906 1 77.44 47 GLU A N 1
ATOM 352 C CA . GLU A 1 47 ? 5.246 -20 -45.062 1 77.44 47 GLU A CA 1
ATOM 353 C C . GLU A 1 47 ? 6.004 -19.219 -43.969 1 77.44 47 GLU A C 1
ATOM 355 O O . GLU A 1 47 ? 6.656 -18.219 -44.281 1 77.44 47 GLU A O 1
ATOM 360 N N . PHE A 1 48 ? 5.988 -19.703 -42.75 1 77.62 48 PHE A N 1
ATOM 361 C CA . PHE A 1 48 ? 6.508 -18.891 -41.656 1 77.62 48 PHE A CA 1
ATOM 362 C C . PHE A 1 48 ? 7.707 -19.562 -41 1 77.62 48 PHE A C 1
ATOM 364 O O . PHE A 1 48 ? 8.719 -18.922 -40.719 1 77.62 48 PHE A O 1
ATOM 371 N N . ILE A 1 49 ? 7.574 -20.828 -40.781 1 85.12 49 ILE A N 1
ATOM 372 C CA . ILE A 1 49 ? 8.594 -21.562 -40.031 1 85.12 49 ILE A CA 1
ATOM 373 C C . ILE A 1 49 ? 9.586 -22.203 -41 1 85.12 49 ILE A C 1
ATOM 375 O O . ILE A 1 49 ? 10.773 -22.297 -40.688 1 85.12 49 ILE A O 1
ATOM 379 N N . GLY A 1 50 ? 9.125 -22.578 -42.281 1 87.56 50 GLY A N 1
ATOM 380 C CA . GLY A 1 50 ? 9.961 -23.281 -43.219 1 87.56 50 GLY A CA 1
ATOM 381 C C . GLY A 1 50 ? 10.414 -24.641 -42.75 1 87.56 50 GLY A C 1
ATOM 382 O O . GLY A 1 50 ? 11.602 -24.969 -42.812 1 87.56 50 GLY A O 1
ATOM 383 N N . VAL A 1 51 ? 9.391 -25.422 -42.188 1 90.69 51 VAL A N 1
ATOM 384 C CA . VAL A 1 51 ? 9.758 -26.719 -41.625 1 90.69 51 VAL A CA 1
ATOM 385 C C . VAL A 1 51 ? 8.93 -27.828 -42.281 1 90.69 51 VAL A C 1
ATOM 387 O O . VAL A 1 51 ? 7.777 -27.594 -42.656 1 90.69 51 VAL A O 1
ATOM 390 N N . ASN A 1 52 ? 9.492 -28.906 -42.562 1 92.69 52 ASN A N 1
ATOM 391 C CA . ASN A 1 52 ? 8.906 -30.172 -42.969 1 92.69 52 ASN A CA 1
ATOM 392 C C . ASN A 1 52 ? 9.484 -31.328 -42.125 1 92.69 52 ASN A C 1
ATOM 394 O O . ASN A 1 52 ? 10.594 -31.797 -42.406 1 92.69 52 ASN A O 1
ATOM 398 N N . LYS A 1 53 ? 8.664 -31.734 -41.125 1 95 53 LYS A N 1
ATOM 399 C CA . LYS A 1 53 ? 9.18 -32.688 -40.156 1 95 53 LYS A CA 1
ATOM 400 C C . LYS A 1 53 ? 8.305 -33.938 -40.094 1 95 53 LYS A C 1
ATOM 402 O O . LYS A 1 53 ? 7.074 -33.844 -40.062 1 95 53 LYS A O 1
ATOM 407 N N . THR A 1 54 ? 8.93 -35.094 -40.219 1 96.31 54 THR A N 1
ATOM 408 C CA . THR A 1 54 ? 8.25 -36.375 -39.969 1 96.31 54 THR A CA 1
ATOM 409 C C . THR A 1 54 ? 8.281 -36.688 -38.469 1 96.31 54 THR A C 1
ATOM 411 O O . THR A 1 54 ? 9.328 -36.562 -37.812 1 96.31 54 THR A O 1
ATOM 414 N N . ILE A 1 55 ? 7.152 -37.062 -37.938 1 97.06 55 ILE A N 1
ATOM 415 C CA . ILE A 1 55 ? 6.996 -37.281 -36.5 1 97.06 55 ILE A CA 1
ATOM 416 C C . ILE A 1 55 ? 6.312 -38.625 -36.25 1 97.06 55 ILE A C 1
ATOM 418 O O . ILE A 1 55 ? 5.258 -38.906 -36.812 1 97.06 55 ILE A O 1
ATOM 422 N N . ASP A 1 56 ? 6.922 -39.469 -35.438 1 98 56 ASP A N 1
ATOM 423 C CA . ASP A 1 56 ? 6.266 -40.656 -34.938 1 98 56 ASP A CA 1
ATOM 424 C C . ASP A 1 56 ? 5.434 -40.344 -33.688 1 98 56 ASP A C 1
ATOM 426 O O . ASP A 1 56 ? 5.938 -39.781 -32.75 1 98 56 ASP A O 1
ATOM 430 N N . VAL A 1 57 ? 4.172 -40.719 -33.75 1 97.5 57 VAL A N 1
ATOM 431 C CA . VAL A 1 57 ? 3.24 -40.406 -32.656 1 97.5 57 VAL A CA 1
ATOM 432 C C . VAL A 1 57 ? 2.711 -41.719 -32.062 1 97.5 57 VAL A C 1
ATOM 434 O O . VAL A 1 57 ? 2.236 -42.594 -32.75 1 97.5 57 VAL A O 1
ATOM 437 N N . PHE A 1 58 ? 2.869 -41.875 -30.781 1 98.25 58 PHE A N 1
ATOM 438 C CA . PHE A 1 58 ? 2.279 -42.938 -29.984 1 98.25 58 PHE A CA 1
ATOM 439 C C . PHE A 1 58 ? 1.244 -42.406 -29.016 1 98.25 58 PHE A C 1
ATOM 441 O O . PHE A 1 58 ? 1.58 -41.625 -28.109 1 98.25 58 PHE A O 1
ATOM 448 N N . LYS A 1 59 ? -0.03 -42.781 -29.219 1 97.12 59 LYS A N 1
ATOM 449 C CA . LYS A 1 59 ? -1.14 -42.25 -28.422 1 97.12 59 LYS A CA 1
ATOM 450 C C . LYS A 1 59 ? -1.661 -43.312 -27.453 1 97.12 59 LYS A C 1
ATOM 452 O O . LYS A 1 59 ? -1.658 -44.5 -27.766 1 97.12 59 LYS A O 1
ATOM 457 N N . GLY A 1 60 ? -2.09 -42.781 -26.234 1 97.19 60 GLY A N 1
ATOM 458 C CA . GLY A 1 60 ? -2.787 -43.656 -25.297 1 97.19 60 GLY A CA 1
ATOM 459 C C . GLY A 1 60 ? -1.91 -44.75 -24.734 1 97.19 60 GLY A C 1
ATOM 460 O O . GLY A 1 60 ? -2.381 -45.875 -24.5 1 97.19 60 GLY A O 1
ATOM 461 N N . VAL A 1 61 ? -0.666 -44.562 -24.578 1 98.31 61 VAL A N 1
ATOM 462 C CA . VAL A 1 61 ? 0.263 -45.531 -24.031 1 98.31 61 VAL A CA 1
ATOM 463 C C . VAL A 1 61 ? 0.038 -45.688 -22.531 1 98.31 61 VAL A C 1
ATOM 465 O O . VAL A 1 61 ? 0.163 -44.719 -21.781 1 98.31 61 VAL A O 1
ATOM 468 N N . PRO A 1 62 ? -0.34 -46.844 -22.047 1 98.19 62 PRO A N 1
ATOM 469 C CA . PRO A 1 62 ? -0.558 -47.031 -20.609 1 98.19 62 PRO A CA 1
ATOM 470 C C . PRO A 1 62 ? 0.745 -47.031 -19.812 1 98.19 62 PRO A C 1
ATOM 472 O O . PRO A 1 62 ? 1.672 -47.75 -20.125 1 98.19 62 PRO A O 1
ATOM 475 N N . PHE A 1 63 ? 0.863 -46.25 -18.797 1 98.19 63 PHE A N 1
ATOM 476 C CA . PHE A 1 63 ? 2.068 -46.25 -17.984 1 98.19 63 PHE A CA 1
ATOM 477 C C . PHE A 1 63 ? 1.799 -46.812 -16.594 1 98.19 63 PHE A C 1
ATOM 479 O O . PHE A 1 63 ? 2.717 -46.969 -15.781 1 98.19 63 PHE A O 1
ATOM 486 N N . ALA A 1 64 ? 0.562 -47.156 -16.281 1 98.44 64 ALA A N 1
ATOM 487 C CA . ALA A 1 64 ? 0.146 -47.781 -15.031 1 98.44 64 ALA A CA 1
ATOM 488 C C . ALA A 1 64 ? -1.065 -48.688 -15.242 1 98.44 64 ALA A C 1
ATOM 490 O O . ALA A 1 64 ? -1.712 -48.625 -16.297 1 98.44 64 ALA A O 1
ATOM 491 N N . GLU A 1 65 ? -1.293 -49.562 -14.234 1 98.31 65 GLU A N 1
ATOM 492 C CA . GLU A 1 65 ? -2.541 -50.344 -14.234 1 98.31 65 GLU A CA 1
ATOM 493 C C . GLU A 1 65 ? -3.748 -49.406 -14.109 1 98.31 65 GLU A C 1
ATOM 495 O O . GLU A 1 65 ? -3.676 -48.375 -13.445 1 98.31 65 GLU A O 1
ATOM 500 N N . PRO A 1 66 ? -4.883 -49.812 -14.812 1 98 66 PRO A N 1
ATOM 501 C CA . PRO A 1 66 ? -6.078 -49 -14.625 1 98 66 PRO A CA 1
ATOM 502 C C . PRO A 1 66 ? -6.465 -48.844 -13.156 1 98 66 PRO A C 1
ATOM 504 O O . PRO A 1 66 ? -6.559 -49.844 -12.43 1 98 66 PRO A O 1
ATOM 507 N N . PRO A 1 67 ? -6.594 -47.625 -12.672 1 97.81 67 PRO A N 1
ATOM 508 C CA . PRO A 1 67 ? -6.98 -47.406 -11.273 1 97.81 67 PRO A CA 1
ATOM 509 C C . PRO A 1 67 ? -8.477 -47.625 -11.039 1 97.81 67 PRO A C 1
ATOM 511 O O . PRO A 1 67 ? -9.164 -46.719 -10.578 1 97.81 67 PRO A O 1
ATOM 514 N N . THR A 1 68 ? -8.961 -48.812 -11.297 1 96.25 68 THR A N 1
ATOM 515 C CA . THR A 1 68 ? -10.359 -49.188 -11.18 1 96.25 68 THR A CA 1
ATOM 516 C C . THR A 1 68 ? -10.547 -50.219 -10.07 1 96.25 68 THR A C 1
ATOM 518 O O . THR A 1 68 ? -9.578 -50.844 -9.625 1 96.25 68 THR A O 1
ATOM 521 N N . GLY A 1 69 ? -11.75 -50.344 -9.609 1 94.19 69 GLY A N 1
ATOM 522 C CA . GLY A 1 69 ? -12.047 -51.344 -8.594 1 94.19 69 GLY A CA 1
ATOM 523 C C . GLY A 1 69 ? -11.18 -51.219 -7.355 1 94.19 69 GLY A C 1
ATOM 524 O O . GLY A 1 69 ? -11.078 -50.125 -6.773 1 94.19 69 GLY A O 1
ATOM 525 N N . PRO A 1 70 ? -10.477 -52.312 -7.031 1 94.94 70 PRO A N 1
ATOM 526 C CA . PRO A 1 70 ? -9.664 -52.281 -5.816 1 94.94 70 PRO A CA 1
ATOM 527 C C . PRO A 1 70 ? -8.523 -51.281 -5.887 1 94.94 70 PRO A C 1
ATOM 529 O O . PRO A 1 70 ? -7.949 -50.906 -4.859 1 94.94 70 PRO A O 1
ATOM 532 N N . LEU A 1 71 ? -8.25 -50.781 -7.098 1 97.12 71 LEU A N 1
ATOM 533 C CA . LEU A 1 71 ? -7.125 -49.875 -7.258 1 97.12 71 LEU A CA 1
ATOM 534 C C . LEU A 1 71 ? -7.59 -48.438 -7.23 1 97.12 71 LEU A C 1
ATOM 536 O O . LEU A 1 71 ? -6.766 -47.5 -7.219 1 97.12 71 LEU A O 1
ATOM 540 N N . ARG A 1 72 ? -8.969 -48.188 -7.207 1 97.12 72 ARG A N 1
ATOM 541 C CA . ARG A 1 72 ? -9.477 -46.844 -7.012 1 97.12 72 ARG A CA 1
ATOM 542 C C . ARG A 1 72 ? -8.977 -46.25 -5.695 1 97.12 72 ARG A C 1
ATOM 544 O O . ARG A 1 72 ? -8.969 -46.938 -4.668 1 97.12 72 ARG A O 1
ATOM 551 N N . PHE A 1 73 ? -8.477 -45.062 -5.672 1 97.44 73 PHE A N 1
ATOM 552 C CA . PHE A 1 73 ? -8.008 -44.281 -4.531 1 97.44 73 PHE A CA 1
ATOM 553 C C . PHE A 1 73 ? -6.688 -44.812 -4 1 97.44 73 PHE A C 1
ATOM 555 O O . PHE A 1 73 ? -6.277 -44.5 -2.883 1 97.44 73 PHE A O 1
ATOM 562 N N . LYS A 1 74 ? -5.988 -45.625 -4.762 1 97.12 74 LYS A N 1
ATOM 563 C CA . LYS A 1 74 ? -4.676 -46.125 -4.387 1 97.12 74 LYS A CA 1
ATOM 564 C C . LYS A 1 74 ? -3.578 -45.531 -5.258 1 97.12 74 LYS A C 1
ATOM 566 O O . LYS A 1 74 ? -3.846 -45.062 -6.367 1 97.12 74 LYS A O 1
ATOM 571 N N . PRO A 1 75 ? -2.332 -45.5 -4.727 1 97.81 75 PRO A N 1
ATOM 572 C CA . PRO A 1 75 ? -1.222 -45.125 -5.598 1 97.81 75 PRO A CA 1
ATOM 573 C C . PRO A 1 75 ? -1.141 -45.969 -6.863 1 97.81 75 PRO A C 1
ATOM 575 O O . PRO A 1 75 ? -1.572 -47.125 -6.863 1 97.81 75 PRO A O 1
ATOM 578 N N . PRO A 1 76 ? -0.598 -45.406 -7.914 1 98.38 76 PRO A N 1
ATOM 579 C CA . PRO A 1 76 ? -0.488 -46.188 -9.148 1 98.38 76 PRO A CA 1
ATOM 580 C C . PRO A 1 76 ? 0.422 -47.406 -9 1 98.38 76 PRO A C 1
ATOM 582 O O . PRO A 1 76 ? 1.364 -47.375 -8.211 1 98.38 76 PRO A O 1
ATOM 585 N N . SER A 1 77 ? 0.048 -48.375 -9.766 1 97.44 77 SER A N 1
ATOM 586 C CA . SER A 1 77 ? 0.844 -49.594 -9.805 1 97.44 77 SER A CA 1
ATOM 587 C C . SER A 1 77 ? 1.375 -49.844 -11.211 1 97.44 77 SER A C 1
ATOM 589 O O . SER A 1 77 ? 0.761 -49.438 -12.203 1 97.44 77 SER A O 1
ATOM 591 N N . ALA A 1 78 ? 2.414 -50.562 -11.297 1 96.56 78 ALA A N 1
ATOM 592 C CA . ALA A 1 78 ? 3.088 -50.812 -12.57 1 96.56 78 ALA A CA 1
ATOM 593 C C . ALA A 1 78 ? 2.189 -51.594 -13.523 1 96.56 78 ALA A C 1
ATOM 595 O O . ALA A 1 78 ? 1.494 -52.531 -13.102 1 96.56 78 ALA A O 1
ATOM 596 N N . LYS A 1 79 ? 2.221 -51.156 -14.688 1 97.25 79 LYS A N 1
ATOM 597 C CA . LYS A 1 79 ? 1.476 -51.875 -15.727 1 97.25 79 LYS A CA 1
ATOM 598 C C . LYS A 1 79 ? 2.086 -53.25 -16.016 1 97.25 79 LYS A C 1
ATOM 600 O O . LYS A 1 79 ? 3.299 -53.375 -16.203 1 97.25 79 LYS A O 1
ATOM 605 N N . GLN A 1 80 ? 1.257 -54.219 -16.078 1 96.5 80 GLN A N 1
ATOM 606 C CA . GLN A 1 80 ? 1.712 -55.562 -16.438 1 96.5 80 GLN A CA 1
ATOM 607 C C . GLN A 1 80 ? 2.062 -55.656 -17.922 1 96.5 80 GLN A C 1
ATOM 609 O O . GLN A 1 80 ? 1.452 -54.969 -18.75 1 96.5 80 GLN A O 1
ATOM 614 N N . PRO A 1 81 ? 2.994 -56.531 -18.188 1 97 81 PRO A N 1
ATOM 615 C CA . PRO A 1 81 ? 3.338 -56.688 -19.609 1 97 81 PRO A CA 1
ATOM 616 C C . PRO A 1 81 ? 2.156 -57.188 -20.453 1 97 81 PRO A C 1
ATOM 618 O O . PRO A 1 81 ? 1.255 -57.844 -19.938 1 97 81 PRO A O 1
ATOM 621 N N . TRP A 1 82 ? 2.137 -56.781 -21.672 1 96.06 82 TRP A N 1
ATOM 622 C CA . TRP A 1 82 ? 1.085 -57.25 -22.578 1 96.06 82 TRP A CA 1
ATOM 623 C C . TRP A 1 82 ? 1.667 -58.094 -23.703 1 96.06 82 TRP A C 1
ATOM 625 O O . TRP A 1 82 ? 2.84 -57.938 -24.047 1 96.06 82 TRP A O 1
ATOM 635 N N . ASP A 1 83 ? 0.812 -58.969 -24.219 1 92.5 83 ASP A N 1
ATOM 636 C CA . ASP A 1 83 ? 1.195 -59.812 -25.359 1 92.5 83 ASP A CA 1
ATOM 637 C C . ASP A 1 83 ? 0.879 -59.125 -26.672 1 92.5 83 ASP A C 1
ATOM 639 O O . ASP A 1 83 ? -0.114 -58.406 -26.781 1 92.5 83 ASP A O 1
ATOM 643 N N . GLY A 1 84 ? 1.684 -59.281 -27.609 1 91.69 84 GLY A N 1
ATOM 644 C CA . GLY A 1 84 ? 1.432 -58.719 -28.922 1 91.69 84 GLY A CA 1
ATOM 645 C C . GLY A 1 84 ? 1.778 -57.25 -29.016 1 91.69 84 GLY A C 1
ATOM 646 O O . GLY A 1 84 ? 2.639 -56.75 -28.281 1 91.69 84 GLY A O 1
ATOM 647 N N . THR A 1 85 ? 1.24 -56.719 -30.062 1 96.62 85 THR A N 1
ATOM 648 C CA . THR A 1 85 ? 1.499 -55.312 -30.328 1 96.62 85 THR A CA 1
ATOM 649 C C . THR A 1 85 ? 0.345 -54.438 -29.844 1 96.62 85 THR A C 1
ATOM 651 O O . THR A 1 85 ? -0.803 -54.625 -30.234 1 96.62 85 THR A O 1
ATOM 654 N N . TYR A 1 86 ? 0.627 -53.531 -28.859 1 97.56 86 TYR A N 1
ATOM 655 C CA . TYR A 1 86 ? -0.352 -52.562 -28.359 1 97.56 86 TYR A CA 1
ATOM 656 C C . TYR A 1 86 ? -0.645 -51.5 -29.391 1 97.56 86 TYR A C 1
ATOM 658 O O . TYR A 1 86 ? 0.277 -50.906 -29.953 1 97.56 86 TYR A O 1
ATOM 666 N N . ASN A 1 87 ? -1.896 -51.219 -29.719 1 97.94 87 ASN A N 1
ATOM 667 C CA . ASN A 1 87 ? -2.305 -50.219 -30.672 1 97.94 87 ASN A CA 1
ATOM 668 C C . ASN A 1 87 ? -2.252 -48.812 -30.062 1 97.94 87 ASN A C 1
ATOM 670 O O . ASN A 1 87 ? -3.209 -48.375 -29.422 1 97.94 87 ASN A O 1
ATOM 674 N N . ALA A 1 88 ? -1.254 -48.125 -30.281 1 98.25 88 ALA A N 1
ATOM 675 C CA . ALA A 1 88 ? -1.062 -46.781 -29.781 1 98.25 88 ALA A CA 1
ATOM 676 C C . ALA A 1 88 ? -1.323 -45.75 -30.875 1 98.25 88 ALA A C 1
ATOM 678 O O . ALA A 1 88 ? -0.614 -44.75 -30.969 1 98.25 88 ALA A O 1
ATOM 679 N N . THR A 1 89 ? -2.311 -45.875 -31.703 1 97.25 89 THR A N 1
ATOM 680 C CA . THR A 1 89 ? -2.564 -45 -32.844 1 97.25 89 THR A CA 1
ATOM 681 C C . THR A 1 89 ? -3.676 -44 -32.531 1 97.25 89 THR A C 1
ATOM 683 O O . THR A 1 89 ? -3.973 -43.125 -33.344 1 97.25 89 THR A O 1
ATOM 686 N N . TYR A 1 90 ? -4.344 -44.156 -31.422 1 94.88 90 TYR A N 1
ATOM 687 C CA . TYR A 1 90 ? -5.414 -43.25 -31.078 1 94.88 90 TYR A CA 1
ATOM 688 C C . TYR A 1 90 ? -5.348 -42.875 -29.594 1 94.88 90 TYR A C 1
ATOM 690 O O . TYR A 1 90 ? -4.777 -43.594 -28.781 1 94.88 90 TYR A O 1
ATOM 698 N N . PHE A 1 91 ? -5.934 -41.75 -29.312 1 94.69 91 PHE A N 1
ATOM 699 C CA . PHE A 1 91 ? -5.977 -41.25 -27.938 1 94.69 91 PHE A CA 1
ATOM 700 C C . PHE A 1 91 ? -6.875 -42.125 -27.078 1 94.69 91 PHE A C 1
ATOM 702 O O . PHE A 1 91 ? -7.848 -42.719 -27.578 1 94.69 91 PHE A O 1
ATOM 709 N N . ARG A 1 92 ? -6.473 -42.25 -25.797 1 95.81 92 ARG A N 1
ATOM 710 C CA . ARG A 1 92 ? -7.324 -42.938 -24.828 1 95.81 92 ARG A CA 1
ATOM 711 C C . ARG A 1 92 ? -8.039 -41.906 -23.922 1 95.81 92 ARG A C 1
ATOM 713 O O . ARG A 1 92 ? -7.812 -40.719 -24.031 1 95.81 92 ARG A O 1
ATOM 720 N N . ASP A 1 93 ? -8.867 -42.406 -23.078 1 94.62 93 ASP A N 1
ATOM 721 C CA . ASP A 1 93 ? -9.82 -41.594 -22.312 1 94.62 93 ASP A CA 1
ATOM 722 C C . ASP A 1 93 ? -9.109 -40.656 -21.359 1 94.62 93 ASP A C 1
ATOM 724 O O . ASP A 1 93 ? -8.047 -41 -20.828 1 94.62 93 ASP A O 1
ATOM 728 N N . ALA A 1 94 ? -9.758 -39.5 -21.219 1 94.88 94 ALA A N 1
ATOM 729 C CA . ALA A 1 94 ? -9.398 -38.625 -20.078 1 94.88 94 ALA A CA 1
ATOM 730 C C . ALA A 1 94 ? -9.852 -39.25 -18.766 1 94.88 94 ALA A C 1
ATOM 732 O O . ALA A 1 94 ? -10.711 -40.125 -18.75 1 94.88 94 ALA A O 1
ATOM 733 N N . CYS A 1 95 ? -9.234 -38.844 -17.688 1 96.19 95 CYS A N 1
ATOM 734 C CA . CYS A 1 95 ? -9.695 -39.281 -16.375 1 96.19 95 CYS A CA 1
ATOM 735 C C . CYS A 1 95 ? -11.07 -38.719 -16.047 1 96.19 95 CYS A C 1
ATOM 737 O O . CYS A 1 95 ? -11.438 -37.656 -16.547 1 96.19 95 CYS A O 1
ATOM 739 N N . VAL A 1 96 ? -11.805 -39.375 -15.203 1 94.94 96 VAL A N 1
ATOM 740 C CA . VAL A 1 96 ? -13.148 -38.969 -14.82 1 94.94 96 VAL A CA 1
ATOM 741 C C . VAL A 1 96 ? -13.102 -37.594 -14.141 1 94.94 96 VAL A C 1
ATOM 743 O O . VAL A 1 96 ? -12.352 -37.406 -13.188 1 94.94 96 VAL A O 1
ATOM 746 N N . GLN A 1 97 ? -13.836 -36.656 -14.664 1 92.19 97 GLN A N 1
ATOM 747 C CA . GLN A 1 97 ? -13.891 -35.281 -14.203 1 92.19 97 GLN A CA 1
ATOM 748 C C . GLN A 1 97 ? -15.227 -34.625 -14.578 1 92.19 97 GLN A C 1
ATOM 750 O O . GLN A 1 97 ? -16 -35.188 -15.344 1 92.19 97 GLN A O 1
ATOM 755 N N . ARG A 1 98 ? -15.438 -33.438 -13.93 1 84.44 98 ARG A N 1
ATOM 756 C CA . ARG A 1 98 ? -16.641 -32.688 -14.297 1 84.44 98 ARG A CA 1
ATOM 757 C C . ARG A 1 98 ? -16.469 -32 -15.641 1 84.44 98 ARG A C 1
ATOM 759 O O . ARG A 1 98 ? -15.383 -31.531 -15.969 1 84.44 98 ARG A O 1
ATOM 766 N N . GLU A 1 99 ? -17.469 -32 -16.375 1 75 99 GLU A N 1
ATOM 767 C CA . GLU A 1 99 ? -17.391 -31.359 -17.672 1 75 99 GLU A CA 1
ATOM 768 C C . GLU A 1 99 ? -17.25 -29.844 -17.547 1 75 99 GLU A C 1
ATOM 770 O O . GLU A 1 99 ? -17.906 -29.234 -16.703 1 75 99 GLU A O 1
ATOM 775 N N . PHE A 1 100 ? -16.219 -29.391 -18.172 1 66.88 100 PHE A N 1
ATOM 776 C CA . PHE A 1 100 ? -15.984 -27.953 -18.234 1 66.88 100 PHE A CA 1
ATOM 777 C C . PHE A 1 100 ? -16.312 -27.422 -19.609 1 66.88 100 PHE A C 1
ATOM 779 O O . PHE A 1 100 ? -15.859 -27.969 -20.625 1 66.88 100 PHE A O 1
ATOM 786 N N . PRO A 1 101 ? -17.172 -26.469 -19.656 1 58.06 101 PRO A N 1
ATOM 787 C CA . PRO A 1 101 ? -17.641 -26 -20.953 1 58.06 101 PRO A CA 1
ATOM 788 C C . PRO A 1 101 ? -16.484 -25.594 -21.891 1 58.06 101 PRO A C 1
ATOM 790 O O . PRO A 1 101 ? -16.578 -25.781 -23.109 1 58.06 101 PRO A O 1
ATOM 793 N N . LEU A 1 102 ? -15.516 -25.094 -21.312 1 55.34 102 LEU A N 1
ATOM 794 C CA . LEU A 1 102 ? -14.492 -24.531 -22.172 1 55.34 102 LEU A CA 1
ATOM 795 C C . LEU A 1 102 ? -13.523 -25.625 -22.656 1 55.34 102 LEU A C 1
ATOM 797 O O . LEU A 1 102 ? -12.688 -25.375 -23.531 1 55.34 102 LEU A O 1
ATOM 801 N N . GLN A 1 103 ? -13.711 -26.844 -22.188 1 59.81 103 GLN A N 1
ATOM 802 C CA . GLN A 1 103 ? -12.812 -27.906 -22.594 1 59.81 103 GLN A CA 1
ATOM 803 C C . GLN A 1 103 ? -13.57 -29.234 -22.781 1 59.81 103 GLN A C 1
ATOM 805 O O . GLN A 1 103 ? -13.492 -30.109 -21.922 1 59.81 103 GLN A O 1
ATOM 810 N N . PRO A 1 104 ? -14.242 -29.281 -23.891 1 63.09 104 PRO A N 1
ATOM 811 C CA . PRO A 1 104 ? -14.938 -30.562 -24.047 1 63.09 104 PRO A CA 1
ATOM 812 C C . PRO A 1 104 ? -13.984 -31.75 -24.234 1 63.09 104 PRO A C 1
ATOM 814 O O . PRO A 1 104 ? -12.961 -31.609 -24.906 1 63.09 104 PRO A O 1
ATOM 817 N N . LEU A 1 105 ? -14.203 -32.656 -23.328 1 69.25 105 LEU A N 1
ATOM 818 C CA . LEU A 1 105 ? -13.406 -33.875 -23.422 1 69.25 105 LEU A CA 1
ATOM 819 C C . LEU A 1 105 ? -14.133 -34.938 -24.234 1 69.25 105 LEU A C 1
ATOM 821 O O . LEU A 1 105 ? -15.328 -35.188 -24.031 1 69.25 105 LEU A O 1
ATOM 825 N N . PRO A 1 106 ? -13.406 -35.531 -25.125 1 68.19 106 PRO A N 1
ATOM 826 C CA . PRO A 1 106 ? -14.047 -36.531 -25.984 1 68.19 106 PRO A CA 1
ATOM 827 C C . PRO A 1 106 ? -14.523 -37.75 -25.219 1 68.19 106 PRO A C 1
ATOM 829 O O . PRO A 1 106 ? -15.555 -38.344 -25.562 1 68.19 106 PRO A O 1
ATOM 832 N N . SER A 1 107 ? -13.852 -38.219 -24.297 1 86.19 107 SER A N 1
ATOM 833 C CA . SER A 1 107 ? -14.211 -39.406 -23.562 1 86.19 107 SER A CA 1
ATOM 834 C C . SER A 1 107 ? -13.523 -39.438 -22.188 1 86.19 107 SER A C 1
ATOM 836 O O . SER A 1 107 ? -12.445 -38.875 -22.016 1 86.19 107 SER A O 1
ATOM 838 N N . MET A 1 108 ? -14.227 -40.125 -21.234 1 92.38 108 MET A N 1
ATOM 839 C CA . MET A 1 108 ? -13.703 -40.25 -19.875 1 92.38 108 MET A CA 1
ATOM 840 C C . MET A 1 108 ? -13.812 -41.688 -19.359 1 92.38 108 MET A C 1
ATOM 842 O O . MET A 1 108 ? -14.781 -42.375 -19.672 1 92.38 108 MET A O 1
ATOM 846 N N . SER A 1 109 ? -12.852 -42.062 -18.641 1 95.56 109 SER A N 1
ATOM 847 C CA . SER A 1 109 ? -12.812 -43.375 -18 1 95.56 109 SER A CA 1
ATOM 848 C C . SER A 1 109 ? -11.891 -43.375 -16.781 1 95.56 109 SER A C 1
ATOM 850 O O . SER A 1 109 ? -10.977 -42.531 -16.688 1 95.56 109 SER A O 1
ATOM 852 N N . GLU A 1 110 ? -12.172 -44.25 -15.859 1 96.94 110 GLU A N 1
ATOM 853 C CA . GLU A 1 110 ? -11.203 -44.406 -14.781 1 96.94 110 GLU A CA 1
ATOM 854 C C . GLU A 1 110 ? -9.922 -45.062 -15.281 1 96.94 110 GLU A C 1
ATOM 856 O O . GLU A 1 110 ? -8.859 -44.906 -14.68 1 96.94 110 GLU A O 1
ATOM 861 N N . ASP A 1 111 ? -10.055 -45.875 -16.328 1 97.56 111 ASP A N 1
ATOM 862 C CA . ASP A 1 111 ? -8.852 -46.375 -17 1 97.56 111 ASP A CA 1
ATOM 863 C C . ASP A 1 111 ? -8.219 -45.281 -17.844 1 97.56 111 ASP A C 1
ATOM 865 O O . ASP A 1 111 ? -8.328 -45.281 -19.078 1 97.56 111 ASP A O 1
ATOM 869 N N . CYS A 1 112 ? -7.516 -44.375 -17.203 1 97.31 112 CYS A N 1
ATOM 870 C CA . CYS A 1 112 ? -7.137 -43.156 -17.875 1 97.31 112 CYS A CA 1
ATOM 871 C C . CYS A 1 112 ? -5.645 -42.875 -17.719 1 97.31 112 CYS A C 1
ATOM 873 O O . CYS A 1 112 ? -5.141 -41.875 -18.203 1 97.31 112 CYS A O 1
ATOM 875 N N . LEU A 1 113 ? -4.867 -43.688 -17.016 1 98.44 113 LEU A N 1
ATOM 876 C CA . LEU A 1 113 ? -3.451 -43.438 -16.797 1 98.44 113 LEU A CA 1
ATOM 877 C C . LEU A 1 113 ? -2.633 -43.781 -18.031 1 98.44 113 LEU A C 1
ATOM 879 O O . LEU A 1 113 ? -1.91 -44.781 -18.047 1 98.44 113 LEU A O 1
ATOM 883 N N . HIS A 1 114 ? -2.766 -42.938 -19 1 98.06 114 HIS A N 1
ATOM 884 C CA . HIS A 1 114 ? -2.107 -43.031 -20.297 1 98.06 114 HIS A CA 1
ATOM 885 C C . HIS A 1 114 ? -1.309 -41.781 -20.609 1 98.06 114 HIS A C 1
ATOM 887 O O . HIS A 1 114 ? -1.552 -40.719 -20.031 1 98.06 114 HIS A O 1
ATOM 893 N N . LEU A 1 115 ? -0.305 -41.906 -21.469 1 98.12 115 LEU A N 1
ATOM 894 C CA . LEU A 1 115 ? 0.457 -40.781 -21.969 1 98.12 115 LEU A CA 1
ATOM 895 C C . LEU A 1 115 ? 0.609 -40.844 -23.484 1 98.12 115 LEU A C 1
ATOM 897 O O . LEU A 1 115 ? 0.269 -41.875 -24.109 1 98.12 115 LEU A O 1
ATOM 901 N N . ASN A 1 116 ? 0.94 -39.75 -24.094 1 98.06 116 ASN A N 1
ATOM 902 C CA . ASN A 1 116 ? 1.198 -39.656 -25.516 1 98.06 116 ASN A CA 1
ATOM 903 C C . ASN A 1 116 ? 2.623 -39.156 -25.797 1 98.06 116 ASN A C 1
ATOM 905 O O . ASN A 1 116 ? 3.154 -38.344 -25.062 1 98.06 116 ASN A O 1
ATOM 909 N N . ILE A 1 117 ? 3.193 -39.719 -26.906 1 98.5 117 ILE A N 1
ATOM 910 C CA . ILE A 1 117 ? 4.578 -39.375 -27.234 1 98.5 117 ILE A CA 1
ATOM 911 C C . ILE A 1 117 ? 4.668 -38.906 -28.672 1 98.5 117 ILE A C 1
ATOM 913 O O . ILE A 1 117 ? 4.188 -39.594 -29.594 1 98.5 117 ILE A O 1
ATOM 917 N N . TYR A 1 118 ? 5.23 -37.812 -28.891 1 98 118 TYR A N 1
ATOM 918 C CA . TYR A 1 118 ? 5.57 -37.25 -30.188 1 98 118 TYR A CA 1
ATOM 919 C C . TYR A 1 118 ? 7.082 -37.188 -30.391 1 98 118 TYR A C 1
ATOM 921 O O . TYR A 1 118 ? 7.785 -36.469 -29.688 1 98 118 TYR A O 1
ATOM 929 N N . ALA A 1 119 ? 7.609 -37.938 -31.359 1 98.25 119 ALA A N 1
ATOM 930 C CA . ALA A 1 119 ? 9.055 -38.062 -31.531 1 98.25 119 ALA A CA 1
ATOM 931 C C . ALA A 1 119 ? 9.461 -37.75 -32.969 1 98.25 119 ALA A C 1
ATOM 933 O O . ALA A 1 119 ? 8.789 -38.125 -33.906 1 98.25 119 ALA A O 1
ATOM 934 N N . PRO A 1 120 ? 10.578 -37.031 -33.031 1 97.19 120 PRO A N 1
ATOM 935 C CA . PRO A 1 120 ? 11.047 -36.75 -34.406 1 97.19 120 PRO A CA 1
ATOM 936 C C . PRO A 1 120 ? 11.578 -38 -35.125 1 97.19 120 PRO A C 1
ATOM 938 O O . PRO A 1 120 ? 12.18 -38.875 -34.5 1 97.19 120 PRO A O 1
ATOM 941 N N . ARG A 1 121 ? 11.367 -38.031 -36.344 1 94.81 121 ARG A N 1
ATOM 942 C CA . ARG A 1 121 ? 11.93 -39.031 -37.25 1 94.81 121 ARG A CA 1
ATOM 943 C C . ARG A 1 121 ? 12.734 -38.344 -38.375 1 94.81 121 ARG A C 1
ATOM 945 O O . ARG A 1 121 ? 12.227 -37.469 -39.062 1 94.81 121 ARG A O 1
ATOM 952 N N . PRO A 1 122 ? 13.891 -38.781 -38.688 1 92.62 122 PRO A N 1
ATOM 953 C CA . PRO A 1 122 ? 14.625 -39.812 -37.969 1 92.62 122 PRO A CA 1
ATOM 954 C C . PRO A 1 122 ? 14.969 -39.375 -36.531 1 92.62 122 PRO A C 1
ATOM 956 O O . PRO A 1 122 ? 14.938 -38.188 -36.219 1 92.62 122 PRO A O 1
ATOM 959 N N . ALA A 1 123 ? 15.219 -40.375 -35.719 1 91.94 123 ALA A N 1
ATOM 960 C CA . ALA A 1 123 ? 15.625 -40.125 -34.344 1 91.94 123 ALA A CA 1
ATOM 961 C C . ALA A 1 123 ? 16.891 -39.25 -34.312 1 91.94 123 ALA A C 1
ATOM 963 O O . ALA A 1 123 ? 17.75 -39.344 -35.188 1 91.94 123 ALA A O 1
ATOM 964 N N . ILE A 1 124 ? 16.938 -38.5 -33.281 1 89.62 124 ILE A N 1
ATOM 965 C CA . ILE A 1 124 ? 18.109 -37.656 -33.062 1 89.62 124 ILE A CA 1
ATOM 966 C C . ILE A 1 124 ? 19.25 -38.5 -32.5 1 89.62 124 ILE A C 1
ATOM 968 O O . ILE A 1 124 ? 19.062 -39.312 -31.609 1 89.62 124 ILE A O 1
ATOM 972 N N . GLN A 1 125 ? 20.406 -38.5 -33.094 1 88.19 125 GLN A N 1
ATOM 973 C CA . GLN A 1 125 ? 21.547 -39.344 -32.812 1 88.19 125 GLN A CA 1
ATOM 974 C C . GLN A 1 125 ? 21.906 -39.344 -31.328 1 88.19 125 GLN A C 1
ATOM 976 O O . GLN A 1 125 ? 22.078 -40.406 -30.719 1 88.19 125 GLN A O 1
ATOM 981 N N . GLU A 1 126 ? 22.125 -38.219 -30.641 1 90.19 126 GLU A N 1
ATOM 982 C CA . GLU A 1 126 ? 22.516 -38.156 -29.234 1 90.19 126 GLU A CA 1
ATOM 983 C C . GLU A 1 126 ? 21.297 -38.188 -28.312 1 90.19 126 GLU A C 1
ATOM 985 O O . GLU A 1 126 ? 21.438 -38.062 -27.094 1 90.19 126 GLU A O 1
ATOM 990 N N . GLY A 1 127 ? 20.172 -38.625 -28.828 1 96.44 127 GLY A N 1
ATOM 991 C CA . GLY A 1 127 ? 18.938 -38.625 -28.047 1 96.44 127 GLY A CA 1
ATOM 992 C C . GLY A 1 127 ? 18.312 -37.25 -27.938 1 96.44 127 GLY A C 1
ATOM 993 O O . GLY A 1 127 ? 18.984 -36.281 -27.609 1 96.44 127 GLY A O 1
ATOM 994 N N . ALA A 1 128 ? 17.109 -37.156 -28.188 1 98.38 128 ALA A N 1
ATOM 995 C CA . ALA A 1 128 ? 16.391 -35.906 -28.141 1 98.38 128 ALA A CA 1
ATOM 996 C C . ALA A 1 128 ? 16.078 -35.5 -26.703 1 98.38 128 ALA A C 1
ATOM 998 O O . ALA A 1 128 ? 15.781 -36.344 -25.875 1 98.38 128 ALA A O 1
ATOM 999 N N . ALA A 1 129 ? 16.25 -34.188 -26.406 1 98.62 129 ALA A N 1
ATOM 1000 C CA . ALA A 1 129 ? 15.664 -33.688 -25.156 1 98.62 129 ALA A CA 1
ATOM 1001 C C . ALA A 1 129 ? 14.172 -34 -25.078 1 98.62 129 ALA A C 1
ATOM 1003 O O . ALA A 1 129 ? 13.492 -34.031 -26.109 1 98.62 129 ALA A O 1
ATOM 1004 N N . VAL A 1 130 ? 13.648 -34.281 -23.891 1 98.88 130 VAL A N 1
ATOM 1005 C CA . VAL A 1 130 ? 12.273 -34.688 -23.688 1 98.88 130 VAL A CA 1
ATOM 1006 C C . VAL A 1 130 ? 11.516 -33.625 -22.891 1 98.88 130 VAL A C 1
ATOM 1008 O O . VAL A 1 130 ? 11.984 -33.188 -21.844 1 98.88 130 VAL A O 1
ATOM 1011 N N . MET A 1 131 ? 10.391 -33.188 -23.391 1 98.88 131 MET A N 1
ATOM 1012 C CA . MET A 1 131 ? 9.5 -32.25 -22.688 1 98.88 131 MET A CA 1
ATOM 1013 C C . MET A 1 131 ? 8.219 -32.969 -22.25 1 98.88 131 MET A C 1
ATOM 1015 O O . MET A 1 131 ? 7.48 -33.469 -23.094 1 98.88 131 MET A O 1
ATOM 1019 N N . VAL A 1 132 ? 7.977 -32.969 -21 1 98.88 132 VAL A N 1
ATOM 1020 C CA . VAL A 1 132 ? 6.801 -33.656 -20.453 1 98.88 132 VAL A CA 1
ATOM 1021 C C . VAL A 1 132 ? 5.785 -32.594 -19.984 1 98.88 132 VAL A C 1
ATOM 1023 O O . VAL A 1 132 ? 6.027 -31.891 -19 1 98.88 132 VAL A O 1
ATOM 1026 N N . TRP A 1 133 ? 4.621 -32.562 -20.594 1 98.62 133 TRP A N 1
ATOM 1027 C CA . TRP A 1 133 ? 3.555 -31.609 -20.312 1 98.62 133 TRP A CA 1
ATOM 1028 C C . TRP A 1 133 ? 2.609 -32.156 -19.25 1 98.62 133 TRP A C 1
ATOM 1030 O O . TRP A 1 133 ? 2.064 -33.25 -19.391 1 98.62 133 TRP A O 1
ATOM 1040 N N . ILE A 1 134 ? 2.49 -31.406 -18.219 1 98.5 134 ILE A N 1
ATOM 1041 C CA . ILE A 1 134 ? 1.494 -31.656 -17.188 1 98.5 134 ILE A CA 1
ATOM 1042 C C . ILE A 1 134 ? 0.364 -30.641 -17.297 1 98.5 134 ILE A C 1
ATOM 1044 O O . ILE A 1 134 ? 0.571 -29.453 -17.062 1 98.5 134 ILE A O 1
ATOM 1048 N N . HIS A 1 135 ? -0.816 -31.094 -17.594 1 95.5 135 HIS A N 1
ATOM 1049 C CA . HIS A 1 135 ? -1.914 -30.203 -17.922 1 95.5 135 HIS A CA 1
ATOM 1050 C C . HIS A 1 135 ? -2.451 -29.516 -16.672 1 95.5 135 HIS A C 1
ATOM 1052 O O . HIS A 1 135 ? -2.293 -30.016 -15.57 1 95.5 135 HIS A O 1
ATOM 1058 N N . GLY A 1 136 ? -3.07 -28.359 -16.969 1 94.44 136 GLY A N 1
ATOM 1059 C CA . GLY A 1 136 ? -3.752 -27.625 -15.914 1 94.44 136 GLY A CA 1
ATOM 1060 C C . GLY A 1 136 ? -5.195 -28.062 -15.727 1 94.44 136 GLY A C 1
ATOM 1061 O O . GLY A 1 136 ? -5.559 -29.188 -16.078 1 94.44 136 GLY A O 1
ATOM 1062 N N . GLY A 1 137 ? -5.941 -27.156 -15.062 1 91.62 137 GLY A N 1
ATOM 1063 C CA . GLY A 1 137 ? -7.348 -27.438 -14.805 1 91.62 137 GLY A CA 1
ATOM 1064 C C . GLY A 1 137 ? -7.699 -27.422 -13.336 1 91.62 137 GLY A C 1
ATOM 1065 O O . GLY A 1 137 ? -8.695 -28.016 -12.914 1 91.62 137 GLY A O 1
ATOM 1066 N N . GLY A 1 138 ? -6.914 -26.781 -12.508 1 92.25 138 GLY A N 1
ATOM 1067 C CA . GLY A 1 138 ? -7.211 -26.594 -11.094 1 92.25 138 GLY A CA 1
ATOM 1068 C C . GLY A 1 138 ? -7.266 -27.891 -10.32 1 92.25 138 GLY A C 1
ATOM 1069 O O . GLY A 1 138 ? -7.973 -28 -9.312 1 92.25 138 GLY A O 1
ATOM 1070 N N . PHE A 1 139 ? -6.672 -28.922 -10.859 1 94.44 139 PHE A N 1
ATOM 1071 C CA . PHE A 1 139 ? -6.6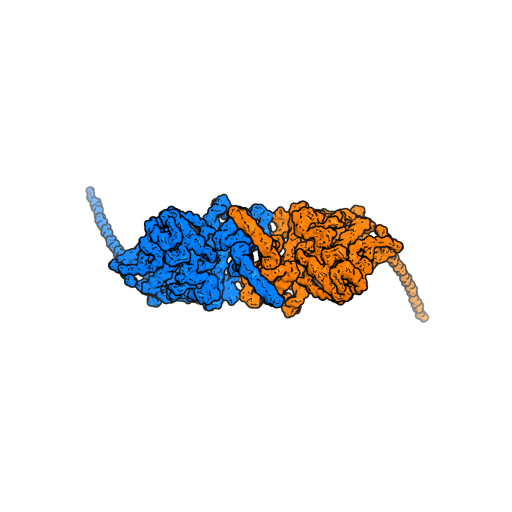91 -30.281 -10.305 1 94.44 139 PHE A CA 1
ATOM 1072 C C . PHE A 1 139 ? -8.094 -30.859 -10.367 1 94.44 139 PHE A C 1
ATOM 1074 O O . PHE A 1 139 ? -8.398 -31.844 -9.68 1 94.44 139 PHE A O 1
ATOM 1081 N N . ALA A 1 140 ? -8.945 -30.219 -11.18 1 91.69 140 ALA A N 1
ATOM 1082 C CA . ALA A 1 140 ? -10.328 -30.672 -11.297 1 91.69 140 ALA A CA 1
ATOM 1083 C C . ALA A 1 140 ? -10.664 -31.016 -12.75 1 91.69 140 ALA A C 1
ATOM 1085 O O . ALA A 1 140 ? -11.641 -31.734 -13.016 1 91.69 140 ALA A O 1
ATOM 1086 N N . ALA A 1 141 ? -9.859 -30.484 -13.602 1 90.12 141 ALA A N 1
ATOM 1087 C CA . ALA A 1 141 ? -10.102 -30.719 -15.023 1 90.12 141 ALA A CA 1
ATOM 1088 C C . ALA A 1 141 ? -8.781 -30.812 -15.789 1 90.12 141 ALA A C 1
ATOM 1090 O O . ALA A 1 141 ? -7.711 -30.609 -15.219 1 90.12 141 ALA A O 1
ATOM 1091 N N . GLY A 1 142 ? -8.922 -31.219 -17.078 1 91.31 142 GLY A N 1
ATOM 1092 C CA . GLY A 1 142 ? -7.773 -31.297 -17.969 1 91.31 142 GLY A CA 1
ATOM 1093 C C . GLY A 1 142 ? -7.469 -32.688 -18.438 1 91.31 142 GLY A C 1
ATOM 1094 O O . GLY A 1 142 ? -7.996 -33.656 -17.891 1 91.31 142 GLY A O 1
ATOM 1095 N N . SER A 1 143 ? -6.625 -32.75 -19.469 1 93.19 143 SER A N 1
ATOM 1096 C CA . SER A 1 143 ? -6.281 -34.031 -20.031 1 93.19 143 SER A CA 1
ATOM 1097 C C . SER A 1 143 ? -5.105 -33.938 -21 1 93.19 143 SER A C 1
ATOM 1099 O O . SER A 1 143 ? -4.848 -32.844 -21.547 1 93.19 143 SER A O 1
ATOM 1101 N N . ALA A 1 144 ? -4.492 -35.094 -21.203 1 89.75 144 ALA A N 1
ATOM 1102 C CA . ALA A 1 144 ? -3.406 -35.219 -22.172 1 89.75 144 ALA A CA 1
ATOM 1103 C C . ALA A 1 144 ? -3.938 -35.188 -23.609 1 89.75 144 ALA A C 1
ATOM 1105 O O . ALA A 1 144 ? -3.17 -35 -24.547 1 89.75 144 ALA A O 1
ATOM 1106 N N . ILE A 1 145 ? -5.215 -35.219 -23.75 1 83.94 145 ILE A N 1
ATOM 1107 C CA . ILE A 1 145 ? -5.77 -35.375 -25.094 1 83.94 145 ILE A CA 1
ATOM 1108 C C . ILE A 1 145 ? -6.34 -34.062 -25.578 1 83.94 145 ILE A C 1
ATOM 1110 O O . ILE A 1 145 ? -6.973 -34 -26.641 1 83.94 145 ILE A O 1
ATOM 1114 N N . THR A 1 146 ? -6.121 -33.031 -24.812 1 82.44 146 THR A N 1
ATOM 1115 C CA . THR A 1 146 ? -6.66 -31.734 -25.219 1 82.44 146 THR A CA 1
ATOM 1116 C C . THR A 1 146 ? -6.023 -31.266 -26.516 1 82.44 146 THR A C 1
ATOM 1118 O O . THR A 1 146 ? -4.805 -31.359 -26.688 1 82.44 146 THR A O 1
ATOM 1121 N N . SER A 1 147 ? -6.805 -30.766 -27.344 1 72.69 147 SER A N 1
ATOM 1122 C CA . SER A 1 147 ? -6.391 -30.438 -28.703 1 72.69 147 SER A CA 1
ATOM 1123 C C . SER A 1 147 ? -5.469 -29.219 -28.719 1 72.69 147 SER A C 1
ATOM 1125 O O . SER A 1 147 ? -4.75 -28.984 -29.688 1 72.69 147 SER A O 1
ATOM 1127 N N . ASN A 1 148 ? -5.469 -28.516 -27.703 1 79 148 ASN A N 1
ATOM 1128 C CA . ASN A 1 148 ? -4.652 -27.312 -27.672 1 79 148 ASN A CA 1
ATOM 1129 C C . ASN A 1 148 ? -3.217 -27.625 -27.25 1 79 148 ASN A C 1
ATOM 1131 O O . ASN A 1 148 ? -2.363 -26.734 -27.234 1 79 148 ASN A O 1
ATOM 1135 N N . HIS A 1 149 ? -2.924 -28.922 -27.031 1 85.06 149 HIS A N 1
ATOM 1136 C CA . HIS A 1 149 ? -1.585 -29.266 -26.578 1 85.06 149 HIS A CA 1
ATOM 1137 C C . HIS A 1 149 ? -0.997 -30.406 -27.406 1 85.06 149 HIS A C 1
ATOM 1139 O O . HIS A 1 149 ? -0.421 -31.344 -26.859 1 85.06 149 HIS A O 1
ATOM 1145 N N . LEU A 1 150 ? -1.208 -30.234 -28.641 1 88.44 150 LEU A N 1
ATOM 1146 C CA . LEU A 1 150 ? -0.577 -31.203 -29.547 1 88.44 150 LEU A CA 1
ATOM 1147 C C . LEU A 1 150 ? 0.909 -30.906 -29.703 1 88.44 150 LEU A C 1
ATOM 1149 O O . LEU A 1 150 ? 1.295 -29.75 -29.875 1 88.44 150 LEU A O 1
ATOM 1153 N N . GLY A 1 151 ? 1.737 -31.969 -29.703 1 92.94 151 GLY A N 1
ATOM 1154 C CA . GLY A 1 151 ? 3.176 -31.797 -29.578 1 92.94 151 GLY A CA 1
ATOM 1155 C C . GLY A 1 151 ? 3.863 -31.562 -30.906 1 92.94 151 GLY A C 1
ATOM 1156 O O . GLY A 1 151 ? 5.035 -31.188 -30.953 1 92.94 151 GLY A O 1
ATOM 1157 N N . GLN A 1 152 ? 3.148 -31.656 -32.031 1 93.25 152 GLN A N 1
ATOM 1158 C CA . GLN A 1 152 ? 3.752 -31.703 -33.375 1 93.25 152 GLN A CA 1
ATOM 1159 C C . GLN A 1 152 ? 4.516 -30.422 -33.656 1 93.25 152 GLN A C 1
ATOM 1161 O O . GLN A 1 152 ? 5.66 -30.469 -34.125 1 93.25 152 GLN A O 1
ATOM 1166 N N . PRO A 1 153 ? 3.932 -29.281 -33.375 1 93.12 153 PRO A N 1
ATOM 1167 C CA . PRO A 1 153 ? 4.68 -28.062 -33.688 1 93.12 153 PRO A CA 1
ATOM 1168 C C . PRO A 1 153 ? 5.977 -27.938 -32.906 1 93.12 153 PRO A C 1
ATOM 1170 O O . PRO A 1 153 ? 7.004 -27.531 -33.438 1 93.12 153 PRO A O 1
ATOM 1173 N N . LEU A 1 154 ? 5.961 -28.281 -31.625 1 95.25 154 LEU A N 1
ATOM 1174 C CA . LEU A 1 154 ? 7.156 -28.219 -30.797 1 95.25 154 LEU A CA 1
ATOM 1175 C C . LEU A 1 154 ? 8.234 -29.172 -31.312 1 95.25 154 LEU A C 1
ATOM 1177 O O . LEU A 1 154 ? 9.414 -28.828 -31.328 1 95.25 154 LEU A O 1
ATOM 1181 N N . VAL A 1 155 ? 7.812 -30.328 -31.672 1 97.12 155 VAL A N 1
ATOM 1182 C CA . VAL A 1 155 ? 8.742 -31.328 -32.188 1 97.12 155 VAL A CA 1
ATOM 1183 C C . VAL A 1 155 ? 9.367 -30.812 -33.5 1 97.12 155 VAL A C 1
ATOM 1185 O O . VAL A 1 155 ? 10.578 -30.938 -33.688 1 97.12 155 VAL A O 1
ATOM 1188 N N . ALA A 1 156 ? 8.539 -30.25 -34.281 1 95.06 156 ALA A N 1
ATOM 1189 C CA . ALA A 1 156 ? 8.977 -29.797 -35.594 1 95.06 156 ALA A CA 1
ATOM 1190 C C . ALA A 1 156 ? 9.953 -28.625 -35.5 1 95.06 156 ALA A C 1
ATOM 1192 O O . ALA A 1 156 ? 10.953 -28.578 -36.219 1 95.06 156 ALA A O 1
ATOM 1193 N N . VAL A 1 157 ? 9.695 -27.75 -34.625 1 93.75 157 VAL A N 1
ATOM 1194 C CA . VAL A 1 157 ? 10.492 -26.531 -34.5 1 93.75 157 VAL A CA 1
ATOM 1195 C C . VAL A 1 157 ? 11.727 -26.797 -33.625 1 93.75 157 VAL A C 1
ATOM 1197 O O . VAL A 1 157 ? 12.805 -26.266 -33.906 1 93.75 157 VAL A O 1
ATOM 1200 N N . GLY A 1 158 ? 11.617 -27.656 -32.688 1 95.06 158 GLY A N 1
ATOM 1201 C CA . GLY A 1 158 ? 12.648 -27.703 -31.672 1 95.06 158 GLY A CA 1
ATOM 1202 C C . GLY A 1 158 ? 13.453 -28.984 -31.688 1 95.06 158 GLY A C 1
ATOM 1203 O O . GLY A 1 158 ? 14.461 -29.094 -31 1 95.06 158 GLY A O 1
ATOM 1204 N N . ASP A 1 159 ? 13.047 -29.969 -32.469 1 95.88 159 ASP A N 1
ATOM 1205 C CA . ASP A 1 159 ? 13.719 -31.266 -32.5 1 95.88 159 ASP A CA 1
ATOM 1206 C C . ASP A 1 159 ? 13.805 -31.875 -31.109 1 95.88 159 ASP A C 1
ATOM 1208 O O . ASP A 1 159 ? 14.883 -32.25 -30.656 1 95.88 159 ASP A O 1
ATOM 1212 N N . VAL A 1 160 ? 12.688 -31.922 -30.469 1 98.38 160 VAL A N 1
ATOM 1213 C CA . VAL A 1 160 ? 12.523 -32.5 -29.141 1 98.38 160 VAL A CA 1
ATOM 1214 C C . VAL A 1 160 ? 11.461 -33.594 -29.172 1 98.38 160 VAL A C 1
ATOM 1216 O O . VAL A 1 160 ? 10.789 -33.781 -30.188 1 98.38 160 VAL A O 1
ATOM 1219 N N . ILE A 1 161 ? 11.414 -34.406 -28.141 1 98.69 161 ILE A N 1
ATOM 1220 C CA . ILE A 1 161 ? 10.273 -35.281 -27.922 1 98.69 161 ILE A CA 1
ATOM 1221 C C . ILE A 1 161 ? 9.305 -34.625 -26.938 1 98.69 161 ILE A C 1
ATOM 1223 O O . ILE A 1 161 ? 9.719 -34.031 -25.953 1 98.69 161 ILE A O 1
ATOM 1227 N N . VAL A 1 162 ? 8.031 -34.625 -27.297 1 98.5 162 VAL A N 1
ATOM 1228 C CA . VAL A 1 162 ? 6.996 -34.125 -26.406 1 98.5 162 VAL A CA 1
ATOM 1229 C C . VAL A 1 162 ? 6.148 -35.281 -25.875 1 98.5 162 VAL A C 1
ATOM 1231 O O . VAL A 1 162 ? 5.723 -36.125 -26.641 1 98.5 162 VAL A O 1
ATOM 1234 N N . VAL A 1 163 ? 5.992 -35.312 -24.578 1 98.75 163 VAL A N 1
ATOM 1235 C CA . VAL A 1 163 ? 5.129 -36.281 -23.922 1 98.75 163 VAL A CA 1
ATOM 1236 C C . VAL A 1 163 ? 4.02 -35.562 -23.156 1 98.75 163 VAL A C 1
ATOM 1238 O O . VAL A 1 163 ? 4.281 -34.594 -22.438 1 98.75 163 VAL A O 1
ATOM 1241 N N . THR A 1 164 ? 2.76 -35.875 -23.359 1 98.06 164 THR A N 1
ATOM 1242 C CA . THR A 1 164 ? 1.642 -35.406 -22.562 1 98.06 164 THR A CA 1
ATOM 1243 C C . THR A 1 164 ? 1.087 -36.5 -21.672 1 98.06 164 THR A C 1
ATOM 1245 O O . THR A 1 164 ? 0.996 -37.656 -22.109 1 98.06 164 THR A O 1
ATOM 1248 N N . ILE A 1 165 ? 0.734 -36.219 -20.422 1 98.38 165 ILE A N 1
ATOM 1249 C CA . ILE A 1 165 ? 0.332 -37.281 -19.5 1 98.38 165 ILE A CA 1
ATOM 1250 C C . ILE A 1 165 ? -1.04 -36.969 -18.922 1 98.38 165 ILE A C 1
ATOM 1252 O O . ILE A 1 165 ? -1.372 -35.812 -18.688 1 98.38 165 ILE A O 1
ATOM 1256 N N . ASN A 1 166 ? -1.796 -38 -18.672 1 97.62 166 ASN A N 1
ATOM 1257 C CA . ASN A 1 166 ? -2.965 -37.938 -17.812 1 97.62 166 ASN A CA 1
ATOM 1258 C C . ASN A 1 166 ? -2.6 -38.188 -16.344 1 97.62 166 ASN A C 1
ATOM 1260 O O . ASN A 1 166 ? -1.596 -38.844 -16.062 1 97.62 166 ASN A O 1
ATOM 1264 N N . TYR A 1 167 ? -3.334 -37.656 -15.539 1 98.19 167 TYR A N 1
ATOM 1265 C CA . TYR A 1 167 ? -3.338 -38 -14.117 1 98.19 167 TYR A CA 1
ATOM 1266 C C . TYR A 1 167 ? -4.734 -37.844 -13.523 1 98.19 167 TYR A C 1
ATOM 1268 O O . TYR A 1 167 ? -5.582 -37.156 -14.086 1 98.19 167 TYR A O 1
ATOM 1276 N N . ARG A 1 168 ? -5.07 -38.562 -12.484 1 97.19 168 ARG A N 1
ATOM 1277 C CA . ARG A 1 168 ? -6.383 -38.469 -11.859 1 97.19 168 ARG A CA 1
ATOM 1278 C C . ARG A 1 168 ? -6.609 -37.094 -11.234 1 97.19 168 ARG A C 1
ATOM 1280 O O . ARG A 1 168 ? -5.727 -36.562 -10.555 1 97.19 168 ARG A O 1
ATOM 1287 N N . VAL A 1 169 ? -7.758 -36.594 -11.484 1 95 169 VAL A N 1
ATOM 1288 C CA . VAL A 1 169 ? -8.141 -35.25 -10.977 1 95 169 VAL A CA 1
ATOM 1289 C C . VAL A 1 169 ? -9.328 -35.406 -10.031 1 95 169 VAL A C 1
ATOM 1291 O O . VAL A 1 169 ? -9.703 -36.5 -9.648 1 95 169 VAL A O 1
ATOM 1294 N N . GLU A 1 170 ? -9.844 -34.281 -9.5 1 93.5 170 GLU A N 1
ATOM 1295 C CA . GLU A 1 170 ? -11.008 -34.281 -8.617 1 93.5 170 GLU A CA 1
ATOM 1296 C C . GLU A 1 170 ? -10.82 -35.219 -7.445 1 93.5 170 GLU A C 1
ATOM 1298 O O . GLU A 1 170 ? -9.695 -35.438 -6.973 1 93.5 170 GLU A O 1
ATOM 1303 N N . VAL A 1 171 ? -11.891 -35.781 -6.969 1 94.69 171 VAL A N 1
ATOM 1304 C CA . VAL A 1 171 ? -11.891 -36.625 -5.789 1 94.69 171 VAL A CA 1
ATOM 1305 C C . VAL A 1 171 ? -11.047 -37.875 -6.055 1 94.69 171 VAL A C 1
ATOM 1307 O O . VAL A 1 171 ? -10.453 -38.438 -5.133 1 94.69 171 VAL A O 1
ATOM 1310 N N . PHE A 1 172 ? -10.828 -38.281 -7.301 1 97.19 172 PHE A N 1
ATOM 1311 C CA . PHE A 1 172 ? -10.102 -39.5 -7.621 1 97.19 172 PHE A CA 1
ATOM 1312 C C . PHE A 1 172 ? -8.602 -39.312 -7.461 1 97.19 172 PHE A C 1
ATOM 1314 O O . PHE A 1 172 ? -7.867 -40.25 -7.172 1 97.19 172 PHE A O 1
ATOM 1321 N N . GLY A 1 173 ? -8.195 -38.094 -7.645 1 97.5 173 GLY A N 1
ATOM 1322 C CA . GLY A 1 173 ? -6.781 -37.812 -7.488 1 97.5 173 GLY A CA 1
ATOM 1323 C C . GLY A 1 173 ? -6.445 -37.219 -6.133 1 97.5 173 GLY A C 1
ATOM 1324 O O . GLY A 1 173 ? -5.285 -37.219 -5.711 1 97.5 173 GLY A O 1
ATOM 1325 N N . PHE A 1 174 ? -7.527 -36.75 -5.355 1 96.62 174 PHE A N 1
ATOM 1326 C CA . PHE A 1 174 ? -7.148 -35.906 -4.227 1 96.62 174 PHE A CA 1
ATOM 1327 C C . PHE A 1 174 ? -8.062 -36.156 -3.033 1 96.62 174 PHE A C 1
ATOM 1329 O O . PHE A 1 174 ? -8.18 -35.281 -2.145 1 96.62 174 PHE A O 1
ATOM 1336 N N . LEU A 1 175 ? -8.68 -37.25 -2.947 1 96.25 175 LEU A N 1
ATOM 1337 C CA . LEU A 1 175 ? -9.406 -37.656 -1.747 1 96.25 175 LEU A CA 1
ATOM 1338 C C . LEU A 1 175 ? -8.453 -37.812 -0.566 1 96.25 175 LEU A C 1
ATOM 1340 O O . LEU A 1 175 ? -7.379 -38.406 -0.705 1 96.25 175 LEU A O 1
ATOM 1344 N N . THR A 1 176 ? -8.859 -37.312 0.568 1 96.69 176 THR A N 1
ATOM 1345 C CA . THR A 1 176 ? -8.086 -37.562 1.776 1 96.69 176 THR A CA 1
ATOM 1346 C C . THR A 1 176 ? -9 -37.719 2.984 1 96.69 176 THR A C 1
ATOM 1348 O O . THR A 1 176 ? -10.023 -37.062 3.102 1 96.69 176 THR A O 1
ATOM 1351 N N . THR A 1 177 ? -8.672 -38.688 3.811 1 96.69 177 THR A N 1
ATOM 1352 C CA . THR A 1 177 ? -9.336 -38.906 5.094 1 96.69 177 THR A CA 1
ATOM 1353 C C . THR A 1 177 ? -8.438 -38.438 6.242 1 96.69 177 THR A C 1
ATOM 1355 O O . THR A 1 177 ? -8.758 -38.688 7.41 1 96.69 177 THR A O 1
ATOM 1358 N N . GLY A 1 178 ? -7.332 -37.875 5.879 1 94.06 178 GLY A N 1
ATOM 1359 C CA . GLY A 1 178 ? -6.426 -37.344 6.879 1 94.06 178 GLY A CA 1
ATOM 1360 C C . GLY A 1 178 ? -5.582 -38.406 7.559 1 94.06 178 GLY A C 1
ATOM 1361 O O . GLY A 1 178 ? -4.887 -38.094 8.539 1 94.06 178 GLY A O 1
ATOM 1362 N N . ASP A 1 179 ? -5.695 -39.594 7.086 1 94.88 179 ASP A N 1
ATOM 1363 C CA . ASP A 1 179 ? -4.938 -40.719 7.633 1 94.88 179 ASP A CA 1
ATOM 1364 C C . ASP A 1 179 ? -4.52 -41.688 6.531 1 94.88 179 ASP A C 1
ATOM 1366 O O . ASP A 1 179 ? -4.523 -41.344 5.348 1 94.88 179 ASP A O 1
ATOM 1370 N N . GLU A 1 180 ? -4.125 -42.875 6.863 1 94.94 180 GLU A N 1
ATOM 1371 C CA . GLU A 1 180 ? -3.49 -43.812 5.926 1 94.94 180 GLU A CA 1
ATOM 1372 C C . GLU A 1 180 ? -4.516 -44.438 4.98 1 94.94 180 GLU A C 1
ATOM 1374 O O . GLU A 1 180 ? -4.152 -45 3.957 1 94.94 180 GLU A O 1
ATOM 1379 N N . ALA A 1 181 ? -5.766 -44.375 5.324 1 96.56 181 ALA A N 1
ATOM 1380 C CA . ALA A 1 181 ? -6.789 -44.938 4.453 1 96.56 181 ALA A CA 1
ATOM 1381 C C . ALA A 1 181 ? -6.82 -44.219 3.107 1 96.56 181 ALA A C 1
ATOM 1383 O O . ALA A 1 181 ? -6.969 -44.844 2.061 1 96.56 181 ALA A O 1
ATOM 1384 N N . ALA A 1 182 ? -6.723 -42.969 3.117 1 97.38 182 ALA A N 1
ATOM 1385 C CA . ALA A 1 182 ? -6.57 -42.094 1.955 1 97.38 182 ALA A CA 1
ATOM 1386 C C . ALA A 1 182 ? -5.727 -40.875 2.293 1 97.38 182 ALA A C 1
ATOM 1388 O O . ALA A 1 182 ? -6.262 -39.812 2.594 1 97.38 182 ALA A O 1
ATOM 1389 N N . PRO A 1 183 ? -4.449 -40.969 2.174 1 94.94 183 PRO A N 1
ATOM 1390 C CA . PRO A 1 183 ? -3.553 -39.906 2.619 1 94.94 183 PRO A CA 1
ATOM 1391 C C . PRO A 1 183 ? -3.66 -38.656 1.755 1 94.94 183 PRO A C 1
ATOM 1393 O O . PRO A 1 183 ? -3.346 -37.562 2.217 1 94.94 183 PRO A O 1
ATOM 1396 N N . GLY A 1 184 ? -4.078 -38.875 0.484 1 96.25 184 GLY A N 1
ATOM 1397 C CA . GLY A 1 184 ? -4.172 -37.719 -0.427 1 96.25 184 GLY A CA 1
ATOM 1398 C C . GLY A 1 184 ? -3.107 -37.75 -1.509 1 96.25 184 GLY A C 1
ATOM 1399 O O . GLY A 1 184 ? -2.258 -38.625 -1.539 1 96.25 184 GLY A O 1
ATOM 1400 N N . ASN A 1 185 ? -3.209 -36.844 -2.475 1 98.12 185 ASN A N 1
ATOM 1401 C CA . ASN A 1 185 ? -2.219 -36.5 -3.482 1 98.12 185 ASN A CA 1
ATOM 1402 C C . ASN A 1 185 ? -1.977 -37.625 -4.469 1 98.12 185 ASN A C 1
ATOM 1404 O O . ASN A 1 185 ? -0.881 -37.75 -5.016 1 98.12 185 ASN A O 1
ATOM 1408 N N . ILE A 1 186 ? -2.949 -38.438 -4.688 1 98.19 186 ILE A N 1
ATOM 1409 C CA . ILE A 1 186 ? -2.789 -39.594 -5.59 1 98.19 186 ILE A CA 1
ATOM 1410 C C . ILE A 1 186 ? -2.557 -39.094 -7.016 1 98.19 186 ILE A C 1
ATOM 1412 O O . ILE A 1 186 ? -1.794 -39.688 -7.773 1 98.19 186 ILE A O 1
ATOM 1416 N N . GLY A 1 187 ? -3.238 -38 -7.355 1 98.62 187 GLY A N 1
ATOM 1417 C CA . GLY A 1 187 ? -2.998 -37.406 -8.656 1 98.62 187 GLY A CA 1
ATOM 1418 C C . GLY A 1 187 ? -1.551 -37 -8.875 1 98.62 187 GLY A C 1
ATOM 1419 O O . GLY A 1 187 ? -1.026 -37.125 -9.984 1 98.62 187 GLY A O 1
ATOM 1420 N N . LEU A 1 188 ? -0.871 -36.531 -7.84 1 98.88 188 LEU A N 1
ATOM 1421 C CA . LEU A 1 188 ? 0.54 -36.156 -7.922 1 98.88 188 LEU A CA 1
ATOM 1422 C C . LEU A 1 188 ? 1.42 -37.406 -7.973 1 98.88 188 LEU A C 1
ATOM 1424 O O . LEU A 1 188 ? 2.463 -37.406 -8.633 1 98.88 188 LEU A O 1
ATOM 1428 N N . LEU A 1 189 ? 1.019 -38.438 -7.289 1 98.81 189 LEU A N 1
ATOM 1429 C CA . LEU A 1 189 ? 1.733 -39.719 -7.371 1 98.81 189 LEU A CA 1
ATOM 1430 C C . LEU A 1 189 ? 1.644 -40.281 -8.781 1 98.81 189 LEU A C 1
ATOM 1432 O O . LEU A 1 189 ? 2.582 -40.938 -9.25 1 98.81 189 LEU A O 1
ATOM 1436 N N . ASP A 1 190 ? 0.429 -40.125 -9.414 1 98.88 190 ASP A N 1
ATOM 1437 C CA . ASP A 1 190 ? 0.313 -40.5 -10.82 1 98.88 190 ASP A CA 1
ATOM 1438 C C . ASP A 1 190 ? 1.397 -39.844 -11.664 1 98.88 190 ASP A C 1
ATOM 1440 O O . ASP A 1 190 ? 1.981 -40.469 -12.547 1 98.88 190 ASP A O 1
ATOM 1444 N N . GLN A 1 191 ? 1.663 -38.594 -11.453 1 98.88 191 GLN A N 1
ATOM 1445 C CA . GLN A 1 191 ? 2.652 -37.812 -12.211 1 98.88 191 GLN A CA 1
ATOM 1446 C C . GLN A 1 191 ? 4.062 -38.344 -11.969 1 98.88 191 GLN A C 1
ATOM 1448 O O . GLN A 1 191 ? 4.848 -38.5 -12.906 1 98.88 191 GLN A O 1
ATOM 1453 N N . VAL A 1 192 ? 4.398 -38.656 -10.688 1 98.88 192 VAL A N 1
ATOM 1454 C CA . VAL A 1 192 ? 5.684 -39.25 -10.359 1 98.88 192 VAL A CA 1
ATOM 1455 C C . VAL A 1 192 ? 5.848 -40.562 -11.109 1 98.88 192 VAL A C 1
ATOM 1457 O O . VAL A 1 192 ? 6.91 -40.844 -11.672 1 98.88 192 VAL A O 1
ATOM 1460 N N . PHE A 1 193 ? 4.789 -41.312 -11.102 1 98.75 193 PHE A N 1
ATOM 1461 C CA . PHE A 1 193 ? 4.832 -42.625 -11.734 1 98.75 193 PHE A CA 1
ATOM 1462 C C . PHE A 1 193 ? 5.016 -42.5 -13.242 1 98.75 193 PHE A C 1
ATOM 1464 O O . PHE A 1 193 ? 5.75 -43.281 -13.852 1 98.75 193 PHE A O 1
ATOM 1471 N N . ALA A 1 194 ? 4.324 -41.594 -13.836 1 98.88 194 ALA A N 1
ATOM 1472 C CA . ALA A 1 194 ? 4.5 -41.312 -15.258 1 98.88 194 ALA A CA 1
ATOM 1473 C C . ALA A 1 194 ? 5.941 -40.938 -15.57 1 98.88 194 ALA A C 1
ATOM 1475 O O . ALA A 1 194 ? 6.516 -41.406 -16.562 1 98.88 194 ALA A O 1
ATOM 1476 N N . LEU A 1 195 ? 6.52 -40.062 -14.766 1 98.94 195 LEU A N 1
ATOM 1477 C CA . LEU A 1 195 ? 7.895 -39.625 -14.977 1 98.94 195 LEU A CA 1
ATOM 1478 C C . LEU A 1 195 ? 8.867 -40.781 -14.859 1 98.94 195 LEU A C 1
ATOM 1480 O O . LEU A 1 195 ? 9.844 -40.875 -15.602 1 98.94 195 LEU A O 1
ATOM 1484 N N . LYS A 1 196 ? 8.641 -41.656 -13.891 1 98.75 196 LYS A N 1
ATOM 1485 C CA . LYS A 1 196 ? 9.477 -42.875 -13.773 1 98.75 196 LYS A CA 1
ATOM 1486 C C . LYS A 1 196 ? 9.383 -43.719 -15.031 1 98.75 196 LYS A C 1
ATOM 1488 O O . LYS A 1 196 ? 10.406 -44.188 -15.539 1 98.75 196 LYS A O 1
ATOM 1493 N N . TRP A 1 197 ? 8.172 -43.906 -15.484 1 98.75 197 TRP A N 1
ATOM 1494 C CA . TRP A 1 197 ? 7.973 -44.688 -16.703 1 98.75 197 TRP A CA 1
ATOM 1495 C C . TRP A 1 197 ? 8.711 -44.062 -17.875 1 98.75 197 TRP A C 1
ATOM 1497 O O . TRP A 1 197 ? 9.352 -44.75 -18.672 1 98.75 197 TRP A O 1
ATOM 1507 N N . ILE A 1 198 ? 8.594 -42.781 -18.062 1 98.88 198 ILE A N 1
ATOM 1508 C CA . ILE A 1 198 ? 9.234 -42.031 -19.141 1 98.88 198 ILE A CA 1
ATOM 1509 C C . ILE A 1 198 ? 10.75 -42.188 -19.047 1 98.88 198 ILE A C 1
ATOM 1511 O O . ILE A 1 198 ? 11.422 -42.5 -20.047 1 98.88 198 ILE A O 1
ATOM 1515 N N . LYS A 1 199 ? 11.289 -41.969 -17.891 1 98.56 199 LYS A N 1
ATOM 1516 C CA . LYS A 1 199 ? 12.727 -42.094 -17.703 1 98.56 199 LYS A CA 1
ATOM 1517 C C . LYS A 1 199 ? 13.219 -43.5 -18.125 1 98.56 199 LYS A C 1
ATOM 1519 O O . LYS A 1 199 ? 14.273 -43.625 -18.75 1 98.56 199 LYS A O 1
ATOM 1524 N N . GLU A 1 200 ? 12.453 -44.5 -17.875 1 98 200 GLU A N 1
ATOM 1525 C CA . GLU A 1 200 ? 12.844 -45.875 -18.125 1 98 200 GLU A CA 1
ATOM 1526 C C . GLU A 1 200 ? 12.68 -46.25 -19.609 1 98 200 GLU A C 1
ATOM 1528 O O . GLU A 1 200 ? 13.406 -47.094 -20.125 1 98 200 GLU A O 1
ATOM 1533 N N . ASN A 1 201 ? 11.781 -45.562 -20.297 1 98.5 201 ASN A N 1
ATOM 1534 C CA . ASN A 1 201 ? 11.375 -46.125 -21.578 1 98.5 201 ASN A CA 1
ATOM 1535 C C . ASN A 1 201 ? 11.648 -45.125 -22.719 1 98.5 201 ASN A C 1
ATOM 1537 O O . ASN A 1 201 ? 11.602 -45.5 -23.891 1 98.5 201 ASN A O 1
ATOM 1541 N N . ILE A 1 202 ? 12 -43.938 -22.484 1 98.56 202 ILE A N 1
ATOM 1542 C CA . ILE A 1 202 ? 11.945 -42.875 -23.5 1 98.56 202 ILE A CA 1
ATOM 1543 C C . ILE A 1 202 ? 13.047 -43.125 -24.547 1 98.56 202 ILE A C 1
ATOM 1545 O O . ILE A 1 202 ? 12.953 -42.625 -25.672 1 98.56 202 ILE A O 1
ATOM 1549 N N . ALA A 1 203 ? 14.094 -43.812 -24.172 1 97.88 203 ALA A N 1
ATOM 1550 C CA . ALA A 1 203 ? 15.18 -44.125 -25.094 1 97.88 203 ALA A CA 1
ATOM 1551 C C . ALA A 1 203 ? 14.664 -44.906 -26.297 1 97.88 203 ALA A C 1
ATOM 1553 O O . ALA A 1 203 ? 15.164 -44.781 -27.406 1 97.88 203 ALA A O 1
ATOM 1554 N N . ALA A 1 204 ? 13.664 -45.719 -26.094 1 97.44 204 ALA A N 1
ATOM 1555 C CA . ALA A 1 204 ? 13.078 -46.531 -27.156 1 97.44 204 ALA A CA 1
ATOM 1556 C C . ALA A 1 204 ? 12.445 -45.656 -28.234 1 97.44 204 ALA A C 1
ATOM 1558 O O . ALA A 1 204 ? 12.266 -46.062 -29.375 1 97.44 204 ALA A O 1
ATOM 1559 N N . PHE A 1 205 ? 12.18 -44.469 -27.922 1 98.06 205 PHE A N 1
ATOM 1560 C CA . PHE A 1 205 ? 11.555 -43.531 -28.844 1 98.06 205 PHE A CA 1
ATOM 1561 C C . PHE A 1 205 ? 12.57 -42.531 -29.359 1 98.06 205 PHE A C 1
ATOM 1563 O O . PHE A 1 205 ? 12.203 -41.562 -30.031 1 98.06 205 PHE A O 1
ATOM 1570 N N . GLY A 1 206 ? 13.852 -42.719 -28.922 1 97.88 206 GLY A N 1
ATOM 1571 C CA . GLY A 1 206 ? 14.906 -41.812 -29.359 1 97.88 206 GLY A CA 1
ATOM 1572 C C . GLY A 1 206 ? 15.172 -40.688 -28.391 1 97.88 206 GLY A C 1
ATOM 1573 O O . GLY A 1 206 ? 15.859 -39.719 -28.734 1 97.88 206 GLY A O 1
ATOM 1574 N N . GLY A 1 207 ? 14.617 -40.781 -27.234 1 98.5 207 GLY A N 1
ATOM 1575 C CA . GLY A 1 207 ? 14.781 -39.719 -26.266 1 98.5 207 GLY A CA 1
ATOM 1576 C C . GLY A 1 207 ? 15.969 -39.938 -25.344 1 98.5 207 GLY A C 1
ATOM 1577 O O . GLY A 1 207 ? 16.438 -41.062 -25.156 1 98.5 207 GLY A O 1
ATOM 1578 N N . ASP A 1 208 ? 16.531 -38.875 -24.797 1 98.44 208 ASP A N 1
ATOM 1579 C CA . ASP A 1 208 ? 17.562 -38.875 -23.766 1 98.44 208 ASP A CA 1
ATOM 1580 C C . ASP A 1 208 ? 16.938 -38.844 -22.359 1 98.44 208 ASP A C 1
ATOM 1582 O O . ASP A 1 208 ? 16.406 -37.812 -21.938 1 98.44 208 ASP A O 1
ATOM 1586 N N . SER A 1 209 ? 17.078 -39.875 -21.609 1 97.94 209 SER A N 1
ATOM 1587 C CA . SER A 1 209 ? 16.438 -40 -20.312 1 97.94 209 SER A CA 1
ATOM 1588 C C . SER A 1 209 ? 17.078 -39.062 -19.281 1 97.94 209 SER A C 1
ATOM 1590 O O . SER A 1 209 ? 16.531 -38.875 -18.188 1 97.94 209 SER A O 1
ATOM 1592 N N . GLU A 1 210 ? 18.203 -38.438 -19.625 1 97.81 210 GLU A N 1
ATOM 1593 C CA . GLU A 1 210 ? 18.875 -37.531 -18.688 1 97.81 210 GLU A CA 1
ATOM 1594 C C . GLU A 1 210 ? 18.547 -36.062 -19.016 1 97.81 210 GLU A C 1
ATOM 1596 O O . GLU A 1 210 ? 18.984 -35.156 -18.297 1 97.81 210 GLU A O 1
ATOM 1601 N N . ARG A 1 211 ? 17.766 -35.812 -20.047 1 98.25 211 ARG A N 1
ATOM 1602 C CA . ARG A 1 211 ? 17.391 -34.469 -20.438 1 98.25 211 ARG A CA 1
ATOM 1603 C C . ARG A 1 211 ? 15.867 -34.344 -20.516 1 98.25 211 ARG A C 1
ATOM 1605 O O . ARG A 1 211 ? 15.328 -33.906 -21.547 1 98.25 211 ARG A O 1
ATOM 1612 N N . ILE A 1 212 ? 15.273 -34.594 -19.422 1 98.88 212 ILE A N 1
ATOM 1613 C CA . ILE A 1 212 ? 13.82 -34.469 -19.297 1 98.88 212 ILE A CA 1
ATOM 1614 C C . ILE A 1 212 ? 13.469 -33.125 -18.672 1 98.88 212 ILE A C 1
ATOM 1616 O O . ILE A 1 212 ? 13.992 -32.781 -17.609 1 98.88 212 ILE A O 1
ATOM 1620 N N . THR A 1 213 ? 12.695 -32.344 -19.328 1 98.94 213 THR A N 1
ATOM 1621 C CA . THR A 1 213 ? 12.125 -31.094 -18.812 1 98.94 213 THR A CA 1
ATOM 1622 C C . THR A 1 213 ? 10.641 -31.266 -18.531 1 98.94 213 THR A C 1
ATOM 1624 O O . THR A 1 213 ? 9.867 -31.625 -19.422 1 98.94 213 THR A O 1
ATOM 1627 N N . ILE A 1 214 ? 10.234 -31.031 -17.312 1 98.94 214 ILE A N 1
ATOM 1628 C CA . ILE A 1 214 ? 8.805 -31.031 -17 1 98.94 214 ILE A CA 1
ATOM 1629 C C . ILE A 1 214 ? 8.258 -29.609 -17.109 1 98.94 214 ILE A C 1
ATOM 1631 O O . ILE A 1 214 ? 8.93 -28.641 -16.719 1 98.94 214 ILE A O 1
ATOM 1635 N N . PHE A 1 215 ? 7.102 -29.422 -17.703 1 98.75 215 PHE A N 1
ATOM 1636 C CA . PHE A 1 215 ? 6.492 -28.094 -17.828 1 98.75 215 PHE A CA 1
ATOM 1637 C C . PHE A 1 215 ? 4.973 -28.203 -17.766 1 98.75 215 PHE A C 1
ATOM 1639 O O . PHE A 1 215 ? 4.402 -29.234 -18.094 1 98.75 215 PHE A O 1
ATOM 1646 N N . GLY A 1 216 ? 4.328 -27.234 -17.25 1 98.44 216 GLY A N 1
ATOM 1647 C CA . GLY A 1 216 ? 2.881 -27.188 -17.109 1 98.44 216 GLY A CA 1
ATOM 1648 C C . GLY A 1 216 ? 2.357 -25.797 -16.812 1 98.44 216 GLY A C 1
ATOM 1649 O O . GLY A 1 216 ? 3.137 -24.875 -16.531 1 98.44 216 GLY A O 1
ATOM 1650 N N . GLU A 1 217 ? 1.038 -25.609 -16.969 1 97.62 217 GLU A N 1
ATOM 1651 C CA . GLU A 1 217 ? 0.353 -24.344 -16.75 1 97.62 217 GLU A CA 1
ATOM 1652 C C . GLU A 1 217 ? -0.748 -24.484 -15.703 1 97.62 217 GLU A C 1
ATOM 1654 O O . GLU A 1 217 ? -1.418 -25.516 -15.633 1 97.62 217 GLU A O 1
ATOM 1659 N N . SER A 1 218 ? -0.959 -23.391 -14.922 1 96.69 218 SER A N 1
ATOM 1660 C CA . SER A 1 218 ? -1.983 -23.406 -13.883 1 96.69 218 SER A CA 1
ATOM 1661 C C . SER A 1 218 ? -1.776 -24.562 -12.906 1 96.69 218 SER A C 1
ATOM 1663 O O . SER A 1 218 ? -0.687 -24.719 -12.352 1 96.69 218 SER A O 1
ATOM 1665 N N . ALA A 1 219 ? -2.727 -25.5 -12.812 1 96.81 219 ALA A N 1
ATOM 1666 C CA . ALA A 1 219 ? -2.535 -26.672 -11.945 1 96.81 219 ALA A CA 1
ATOM 1667 C C . ALA A 1 219 ? -1.347 -27.5 -12.414 1 96.81 219 ALA A C 1
ATOM 1669 O O . ALA A 1 219 ? -0.647 -28.109 -11.594 1 96.81 219 ALA A O 1
ATOM 1670 N N . GLY A 1 220 ? -1.071 -27.484 -13.703 1 98.25 220 GLY A N 1
ATOM 1671 C CA . GLY A 1 220 ? 0.127 -28.141 -14.203 1 98.25 220 GLY A CA 1
ATOM 1672 C C . GLY A 1 220 ? 1.408 -27.484 -13.727 1 98.25 220 GLY A C 1
ATOM 1673 O O . GLY A 1 220 ? 2.379 -28.172 -13.398 1 98.25 220 GLY A O 1
ATOM 1674 N N . GLY A 1 221 ? 1.409 -26.109 -13.789 1 98.75 221 GLY A N 1
ATOM 1675 C CA . GLY A 1 221 ? 2.535 -25.375 -13.211 1 98.75 221 GLY A CA 1
ATOM 1676 C C . GLY A 1 221 ? 2.707 -25.625 -11.727 1 98.75 221 GLY A C 1
ATOM 1677 O O . GLY A 1 221 ? 3.832 -25.781 -11.242 1 98.75 221 GLY A O 1
ATOM 1678 N N . ALA A 1 222 ? 1.619 -25.672 -11.016 1 98.75 222 ALA A N 1
ATOM 1679 C CA . ALA A 1 222 ? 1.665 -26 -9.594 1 98.75 222 ALA A CA 1
ATOM 1680 C C . ALA A 1 222 ? 2.195 -27.422 -9.383 1 98.75 222 ALA A C 1
ATOM 1682 O O . ALA A 1 222 ? 2.953 -27.672 -8.445 1 98.75 222 ALA A O 1
ATOM 1683 N N . SER A 1 223 ? 1.8 -28.344 -10.234 1 98.81 223 SER A N 1
ATOM 1684 C CA . SER A 1 223 ? 2.314 -29.703 -10.18 1 98.81 223 SER A CA 1
ATOM 1685 C C . SER A 1 223 ? 3.83 -29.734 -10.336 1 98.81 223 SER A C 1
ATOM 1687 O O . SER A 1 223 ? 4.527 -30.391 -9.578 1 98.81 223 SER A O 1
ATOM 1689 N N . VAL A 1 224 ? 4.309 -29.031 -11.328 1 98.94 224 VAL A N 1
ATOM 1690 C CA . VAL A 1 224 ? 5.75 -28.953 -11.547 1 98.94 224 VAL A CA 1
ATOM 1691 C C . VAL A 1 224 ? 6.438 -28.438 -10.281 1 98.94 224 VAL A C 1
ATOM 1693 O O . VAL A 1 224 ? 7.449 -29 -9.852 1 98.94 224 VAL A O 1
ATOM 1696 N N . SER A 1 225 ? 5.844 -27.422 -9.695 1 98.94 225 SER A N 1
ATOM 1697 C CA . SER A 1 225 ? 6.391 -26.844 -8.469 1 98.94 225 SER A CA 1
ATOM 1698 C C . SER A 1 225 ? 6.375 -27.859 -7.332 1 98.94 225 SER A C 1
ATOM 1700 O O . SER A 1 225 ? 7.328 -27.938 -6.555 1 98.94 225 SER A O 1
ATOM 1702 N N . LEU A 1 226 ? 5.336 -28.562 -7.199 1 98.88 226 LEU A N 1
ATOM 1703 C CA . LEU A 1 226 ? 5.195 -29.547 -6.145 1 98.88 226 LEU A CA 1
ATOM 1704 C C . LEU A 1 226 ? 6.137 -30.734 -6.375 1 98.88 226 LEU A C 1
ATOM 1706 O O . LEU A 1 226 ? 6.66 -31.312 -5.418 1 98.88 226 LEU A O 1
ATOM 1710 N N . LEU A 1 227 ? 6.383 -31.094 -7.613 1 98.94 227 LEU A N 1
ATOM 1711 C CA . LEU A 1 227 ? 7.359 -32.125 -7.938 1 98.94 227 LEU A CA 1
ATOM 1712 C C . LEU A 1 227 ? 8.766 -31.688 -7.535 1 98.94 227 LEU A C 1
ATOM 1714 O O . LEU A 1 227 ? 9.562 -32.5 -7.074 1 98.94 227 LEU A O 1
ATOM 1718 N N . LEU A 1 228 ? 9.094 -30.438 -7.652 1 98.88 228 LEU A N 1
ATOM 1719 C CA . LEU A 1 228 ? 10.359 -29.891 -7.188 1 98.88 228 LEU A CA 1
ATOM 1720 C C . LEU A 1 228 ? 10.516 -30.078 -5.684 1 98.88 228 LEU A C 1
ATOM 1722 O O . LEU A 1 228 ? 11.641 -30.188 -5.18 1 98.88 228 LEU A O 1
ATOM 1726 N N . LEU A 1 229 ? 9.383 -30.234 -4.992 1 98.75 229 LEU A N 1
ATOM 1727 C CA . LEU A 1 229 ? 9.406 -30.297 -3.533 1 98.75 229 LEU A CA 1
ATOM 1728 C C . LEU A 1 229 ? 9.336 -31.75 -3.047 1 98.75 229 LEU A C 1
ATOM 1730 O O . LEU A 1 229 ? 9.422 -32 -1.846 1 98.75 229 LEU A O 1
ATOM 1734 N N . SER A 1 230 ? 9.164 -32.656 -3.934 1 98.81 230 SER A N 1
ATOM 1735 C CA . SER A 1 230 ? 8.969 -34.062 -3.527 1 98.81 230 SER A CA 1
ATOM 1736 C C . SER A 1 230 ? 10.25 -34.875 -3.676 1 98.81 230 SER A C 1
ATOM 1738 O O . SER A 1 230 ? 10.867 -34.875 -4.746 1 98.81 230 SER A O 1
ATOM 1740 N N . GLU A 1 231 ? 10.586 -35.594 -2.68 1 98.19 231 GLU A N 1
ATOM 1741 C CA . GLU A 1 231 ? 11.742 -36.469 -2.729 1 98.19 231 GLU A CA 1
ATOM 1742 C C . GLU A 1 231 ? 11.516 -37.625 -3.707 1 98.19 231 GLU A C 1
ATOM 1744 O O . GLU A 1 231 ? 12.477 -38.156 -4.27 1 98.19 231 GLU A O 1
ATOM 1749 N N . LEU A 1 232 ? 10.281 -37.938 -3.936 1 98.56 232 LEU A N 1
ATOM 1750 C CA . LEU A 1 232 ? 9.938 -39.031 -4.84 1 98.56 232 LEU A CA 1
ATOM 1751 C C . LEU A 1 232 ? 10.297 -38.656 -6.277 1 98.56 232 LEU A C 1
ATOM 1753 O O . LEU A 1 232 ? 10.398 -39.562 -7.133 1 98.56 232 LEU A O 1
ATOM 1757 N N . ALA A 1 233 ? 10.469 -37.406 -6.562 1 98.69 233 ALA A N 1
ATOM 1758 C CA . ALA A 1 233 ? 10.703 -36.969 -7.93 1 98.69 233 ALA A CA 1
ATOM 1759 C C . ALA A 1 233 ? 12.188 -36.688 -8.172 1 98.69 233 ALA A C 1
ATOM 1761 O O . ALA A 1 233 ? 12.586 -36.281 -9.266 1 98.69 233 ALA A O 1
ATOM 1762 N N . GLN A 1 234 ? 13 -36.875 -7.16 1 98.19 234 GLN A N 1
ATOM 1763 C CA . GLN A 1 234 ? 14.438 -36.656 -7.281 1 98.19 234 GLN A CA 1
ATOM 1764 C C . GLN A 1 234 ? 15.039 -37.469 -8.422 1 98.19 234 GLN A C 1
ATOM 1766 O O . GLN A 1 234 ? 14.836 -38.656 -8.5 1 98.19 234 GLN A O 1
ATOM 1771 N N . GLY A 1 235 ? 15.672 -36.781 -9.297 1 98.06 235 GLY A N 1
ATOM 1772 C CA . GLY A 1 235 ? 16.406 -37.438 -10.367 1 98.06 235 GLY A CA 1
ATOM 1773 C C . GLY A 1 235 ? 15.539 -37.75 -11.57 1 98.06 235 GLY A C 1
ATOM 1774 O O . GLY A 1 235 ? 16.031 -38.25 -12.578 1 98.06 235 GLY A O 1
ATOM 1775 N N . LEU A 1 236 ? 14.289 -37.344 -11.562 1 98.75 236 LEU A N 1
ATOM 1776 C CA . LEU A 1 236 ? 13.383 -37.75 -12.625 1 98.75 236 LEU A CA 1
ATOM 1777 C C . LEU A 1 236 ? 13.359 -36.719 -13.742 1 98.75 236 LEU A C 1
ATOM 1779 O O . LEU A 1 236 ? 12.859 -37 -14.844 1 98.75 236 LEU A O 1
ATOM 1783 N N . PHE A 1 237 ? 13.922 -35.562 -13.539 1 98.75 237 PHE A N 1
ATOM 1784 C CA . PHE A 1 237 ? 13.977 -34.5 -14.547 1 98.75 237 PHE A CA 1
ATOM 1785 C C . PHE A 1 237 ? 15.227 -33.656 -14.367 1 98.75 237 PHE A C 1
ATOM 1787 O O . PHE A 1 237 ? 15.867 -33.688 -13.312 1 98.75 237 PHE A O 1
ATOM 1794 N N . LYS A 1 238 ? 15.523 -32.906 -15.43 1 98.62 238 LYS A N 1
ATOM 1795 C CA . LYS A 1 238 ? 16.703 -32.031 -15.438 1 98.62 238 LYS A CA 1
ATOM 1796 C C . LYS A 1 238 ? 16.328 -30.578 -15.312 1 98.62 238 LYS A C 1
ATOM 1798 O O . LYS A 1 238 ? 17.016 -29.797 -14.648 1 98.62 238 LYS A O 1
ATOM 1803 N N . ASN A 1 239 ? 15.266 -30.141 -16.031 1 98.81 239 ASN A N 1
ATOM 1804 C CA . ASN A 1 239 ? 14.766 -28.766 -16.062 1 98.81 239 ASN A CA 1
ATOM 1805 C C . ASN A 1 239 ? 13.281 -28.703 -15.734 1 98.81 239 ASN A C 1
ATOM 1807 O O . ASN A 1 239 ? 12.578 -29.719 -15.812 1 98.81 239 ASN A O 1
ATOM 1811 N N . ALA A 1 240 ? 12.812 -27.516 -15.336 1 98.94 240 ALA A N 1
ATOM 1812 C CA . ALA A 1 240 ? 11.406 -27.344 -15 1 98.94 240 ALA A CA 1
ATOM 1813 C C . ALA A 1 240 ? 10.867 -26.016 -15.492 1 98.94 240 ALA A C 1
ATOM 1815 O O . ALA A 1 240 ? 11.562 -24.984 -15.406 1 98.94 240 ALA A O 1
ATOM 1816 N N . ILE A 1 241 ? 9.664 -25.984 -16.062 1 98.94 241 ILE A N 1
ATOM 1817 C CA . ILE A 1 241 ? 8.984 -24.766 -16.5 1 98.94 241 ILE A CA 1
ATOM 1818 C C . ILE A 1 241 ? 7.645 -24.641 -15.789 1 98.94 241 ILE A C 1
ATOM 1820 O O . ILE A 1 241 ? 6.801 -25.531 -15.867 1 98.94 241 ILE A O 1
ATOM 1824 N N . LEU A 1 242 ? 7.465 -23.562 -15.07 1 98.88 242 LEU A N 1
ATOM 1825 C CA . LEU A 1 242 ? 6.234 -23.266 -14.352 1 98.88 242 LEU A CA 1
ATOM 1826 C C . LEU A 1 242 ? 5.488 -22.109 -14.992 1 98.88 242 LEU A C 1
ATOM 1828 O O . LEU A 1 242 ? 5.949 -20.953 -14.945 1 98.88 242 LEU A O 1
ATOM 1832 N N . GLN A 1 243 ? 4.293 -22.422 -15.539 1 98.81 243 GLN A N 1
ATOM 1833 C CA . GLN A 1 243 ? 3.488 -21.375 -16.156 1 98.81 243 GLN A CA 1
ATOM 1834 C C . GLN A 1 243 ? 2.229 -21.094 -15.336 1 98.81 243 GLN A C 1
ATOM 1836 O O . GLN A 1 243 ? 1.31 -21.922 -15.305 1 98.81 243 GLN A O 1
ATOM 1841 N N . SER A 1 244 ? 2.104 -19.969 -14.695 1 98.56 244 SER A N 1
ATOM 1842 C CA . SER A 1 244 ? 0.925 -19.453 -14 1 98.56 244 SER A CA 1
ATOM 1843 C C . SER A 1 244 ? 0.465 -20.406 -12.906 1 98.56 244 SER A C 1
ATOM 1845 O O . SER A 1 244 ? -0.729 -20.688 -12.781 1 98.56 244 SER A O 1
ATOM 1847 N N . GLY A 1 245 ? 1.406 -21 -12.133 1 98.5 245 GLY A N 1
ATOM 1848 C CA . GLY A 1 245 ? 1.065 -21.875 -11.023 1 98.5 245 GLY A CA 1
ATOM 1849 C C . GLY A 1 245 ? 2.279 -22.375 -10.258 1 98.5 245 GLY A C 1
ATOM 1850 O O . GLY A 1 245 ? 3.312 -22.688 -10.852 1 98.5 245 GLY A O 1
ATOM 1851 N N . THR A 1 246 ? 2.207 -22.359 -8.961 1 98.62 246 THR A N 1
ATOM 1852 C CA . THR A 1 246 ? 3.264 -22.844 -8.078 1 98.62 246 THR A CA 1
ATOM 1853 C C . THR A 1 246 ? 2.67 -23.531 -6.852 1 98.62 246 THR A C 1
ATOM 1855 O O . THR A 1 246 ? 1.449 -23.562 -6.684 1 98.62 246 THR A O 1
ATOM 1858 N N . ALA A 1 247 ? 3.561 -24.062 -6.043 1 98.25 247 ALA A N 1
ATOM 1859 C CA . ALA A 1 247 ? 3.16 -24.688 -4.785 1 98.25 247 ALA A CA 1
ATOM 1860 C C . ALA A 1 247 ? 2.619 -23.656 -3.805 1 98.25 247 ALA A C 1
ATOM 1862 O O . ALA A 1 247 ? 1.969 -24 -2.818 1 98.25 247 ALA A O 1
ATOM 1863 N N . PHE A 1 248 ? 2.84 -22.359 -4.109 1 97.25 248 PHE A N 1
ATOM 1864 C CA . PHE A 1 248 ? 2.396 -21.297 -3.225 1 97.25 248 PHE A CA 1
ATOM 1865 C C . PHE A 1 248 ? 1.09 -20.688 -3.721 1 97.25 248 PHE A C 1
ATOM 1867 O O . PHE A 1 248 ? 0.543 -19.781 -3.092 1 97.25 248 PHE A O 1
ATOM 1874 N N . SER A 1 249 ? 0.596 -21.172 -4.887 1 96.44 249 SER A N 1
ATOM 1875 C CA . SER A 1 249 ? -0.735 -20.75 -5.309 1 96.44 249 SER A CA 1
ATOM 1876 C C . SER A 1 249 ? -1.805 -21.25 -4.34 1 96.44 249 SER A C 1
ATOM 1878 O O . SER A 1 249 ? -1.937 -22.453 -4.113 1 96.44 249 SER A O 1
ATOM 1880 N N . ARG A 1 250 ? -2.604 -20.391 -3.895 1 92.88 250 ARG A N 1
ATOM 1881 C CA . ARG A 1 250 ? -3.535 -20.703 -2.816 1 92.88 250 ARG A CA 1
ATOM 1882 C C . ARG A 1 250 ? -4.578 -21.719 -3.275 1 92.88 250 ARG A C 1
ATOM 1884 O O . ARG A 1 250 ? -5.066 -22.516 -2.477 1 92.88 250 ARG A O 1
ATOM 1891 N N . TRP A 1 251 ? -4.91 -21.672 -4.473 1 93.25 251 TRP A N 1
ATOM 1892 C CA . TRP A 1 251 ? -5.891 -22.609 -4.996 1 93.25 251 TRP A CA 1
ATOM 1893 C C . TRP A 1 251 ? -5.293 -24.016 -5.109 1 93.25 251 TRP A C 1
ATOM 1895 O O . TRP A 1 251 ? -6.023 -25 -5.262 1 93.25 251 TRP A O 1
ATOM 1905 N N . ALA A 1 252 ? -3.959 -24.141 -5.086 1 95.81 252 ALA A N 1
ATOM 1906 C CA . ALA A 1 252 ? -3.293 -25.438 -5.125 1 95.81 252 ALA A CA 1
ATOM 1907 C C . ALA A 1 252 ? -3.113 -26.016 -3.719 1 95.81 252 ALA A C 1
ATOM 1909 O O . ALA A 1 252 ? -3.52 -27.141 -3.439 1 95.81 252 ALA A O 1
ATOM 1910 N N . TYR A 1 253 ? -2.58 -25.203 -2.881 1 94.25 253 TYR A N 1
ATOM 1911 C CA . TYR A 1 253 ? -2.283 -25.594 -1.508 1 94.25 253 TYR A CA 1
ATOM 1912 C C . TYR A 1 253 ? -2.551 -24.453 -0.543 1 94.25 253 TYR A C 1
ATOM 1914 O O . TYR A 1 253 ? -2.211 -23.297 -0.828 1 94.25 253 TYR A O 1
ATOM 1922 N N . ALA A 1 254 ? -3.215 -24.812 0.535 1 87.38 254 ALA A N 1
ATOM 1923 C CA . ALA A 1 254 ? -3.385 -23.875 1.644 1 87.38 254 ALA A CA 1
ATOM 1924 C C . ALA A 1 254 ? -3.287 -24.594 2.986 1 87.38 254 ALA A C 1
ATOM 1926 O O . ALA A 1 254 ? -3.797 -25.703 3.143 1 87.38 254 ALA A O 1
ATOM 1927 N N . ASP A 1 255 ? -2.643 -23.859 3.846 1 80.06 255 ASP A N 1
ATOM 1928 C CA . ASP A 1 255 ? -2.523 -24.438 5.184 1 80.06 255 ASP A CA 1
ATOM 1929 C C . ASP A 1 255 ? -3.896 -24.625 5.824 1 80.06 255 ASP A C 1
ATOM 1931 O O . ASP A 1 255 ? -4.781 -23.781 5.664 1 80.06 255 ASP A O 1
ATOM 1935 N N . GLY A 1 256 ? -4.078 -25.672 6.496 1 76.69 256 GLY A N 1
ATOM 1936 C CA . GLY A 1 256 ? -5.266 -25.875 7.312 1 76.69 256 GLY A CA 1
ATOM 1937 C C . GLY A 1 256 ? -6.426 -26.484 6.551 1 76.69 256 GLY A C 1
ATOM 1938 O O . GLY A 1 256 ? -7.504 -26.688 7.109 1 76.69 256 GLY A O 1
ATOM 1939 N N . ASN A 1 257 ? -6.176 -26.859 5.301 1 83.06 257 ASN A N 1
ATOM 1940 C CA . ASN A 1 257 ? -7.301 -27.344 4.504 1 83.06 257 ASN A CA 1
ATOM 1941 C C . ASN A 1 257 ? -7.512 -28.844 4.684 1 83.06 257 ASN A C 1
ATOM 1943 O O . ASN A 1 257 ? -8.539 -29.375 4.27 1 83.06 257 ASN A O 1
ATOM 1947 N N . SER A 1 258 ? -6.664 -29.5 5.293 1 86.31 258 SER A N 1
ATOM 1948 C CA . SER A 1 258 ? -6.75 -30.953 5.438 1 86.31 258 SER A CA 1
ATOM 1949 C C . SER A 1 258 ? -8.031 -31.359 6.152 1 86.31 258 SER A C 1
ATOM 1951 O O . SER A 1 258 ? -8.672 -32.344 5.77 1 86.31 258 SER A O 1
ATOM 1953 N N . GLU A 1 259 ? -8.375 -30.625 7.117 1 87.31 259 GLU A N 1
ATOM 1954 C CA . GLU A 1 259 ? -9.586 -30.953 7.863 1 87.31 259 GLU A CA 1
ATOM 1955 C C . GLU A 1 259 ? -10.836 -30.734 7.016 1 87.31 259 GLU A C 1
ATOM 1957 O O . GLU A 1 259 ? -11.773 -31.531 7.062 1 87.31 259 GLU A O 1
ATOM 1962 N N . ARG A 1 260 ? -10.797 -29.688 6.332 1 88 260 ARG A N 1
ATOM 1963 C CA . ARG A 1 260 ? -11.922 -29.422 5.445 1 88 260 ARG A CA 1
ATOM 1964 C C . ARG A 1 260 ? -12.078 -30.516 4.398 1 88 260 ARG A C 1
ATOM 1966 O O . ARG A 1 260 ? -13.195 -30.938 4.094 1 88 260 ARG A O 1
ATOM 1973 N N . LEU A 1 261 ? -11.016 -30.938 3.818 1 92.12 261 LEU A N 1
ATOM 1974 C CA . LEU A 1 261 ? -11.031 -32 2.811 1 92.12 261 LEU A CA 1
ATOM 1975 C C . LEU A 1 261 ? -11.453 -33.344 3.42 1 92.12 261 LEU A C 1
ATOM 1977 O O . LEU A 1 261 ? -12.18 -34.094 2.785 1 92.12 261 LEU A O 1
ATOM 1981 N N . ARG A 1 262 ? -11.023 -33.562 4.621 1 93.88 262 ARG A N 1
ATOM 1982 C CA . ARG A 1 262 ? -11.461 -34.75 5.344 1 93.88 262 ARG A CA 1
ATOM 1983 C C . ARG A 1 262 ? -12.977 -34.75 5.539 1 93.88 262 ARG A C 1
ATOM 1985 O O . ARG A 1 262 ? -13.641 -35.75 5.281 1 93.88 262 ARG A O 1
ATOM 1992 N N . GLN A 1 263 ? -13.453 -33.656 5.984 1 91.06 263 GLN A N 1
ATOM 1993 C CA . GLN A 1 263 ? -14.891 -33.531 6.191 1 91.06 263 GLN A CA 1
ATOM 1994 C C . GLN A 1 263 ? -15.656 -33.75 4.883 1 91.06 263 GLN A C 1
ATOM 1996 O O . GLN A 1 263 ? -16.703 -34.375 4.871 1 91.06 263 GLN A O 1
ATOM 2001 N N . GLN A 1 264 ? -15.133 -33.25 3.842 1 91 264 GLN A N 1
ATOM 2002 C CA . GLN A 1 264 ? -15.766 -33.438 2.537 1 91 264 GLN A CA 1
ATOM 2003 C C . GLN A 1 264 ? -15.805 -34.906 2.146 1 91 264 GLN A C 1
ATOM 2005 O O . GLN A 1 264 ? -16.766 -35.375 1.521 1 91 264 GLN A O 1
ATOM 2010 N N . ALA A 1 265 ? -14.758 -35.594 2.457 1 95.44 265 ALA A N 1
ATOM 2011 C CA . ALA A 1 265 ? -14.727 -37.031 2.176 1 95.44 265 ALA A CA 1
ATOM 2012 C C . ALA A 1 265 ? -15.844 -37.75 2.906 1 95.44 265 ALA A C 1
ATOM 2014 O O . ALA A 1 265 ? -16.531 -38.594 2.318 1 95.44 265 ALA A O 1
ATOM 2015 N N . PHE A 1 266 ? -16.047 -37.438 4.137 1 95.69 266 PHE A N 1
ATOM 2016 C CA . PHE A 1 266 ? -17.078 -38.094 4.934 1 95.69 266 PHE A CA 1
ATOM 2017 C C . PHE A 1 266 ? -18.469 -37.656 4.488 1 95.69 266 PHE A C 1
ATOM 2019 O O . PHE A 1 266 ? -19.406 -38.438 4.484 1 95.69 266 PHE A O 1
ATOM 2026 N N . ASP A 1 267 ? -18.594 -36.406 4.117 1 94.31 267 ASP A N 1
ATOM 2027 C CA . ASP A 1 267 ? -19.859 -35.906 3.57 1 94.31 267 ASP A CA 1
ATOM 2028 C C . ASP A 1 267 ? -20.219 -36.688 2.295 1 94.31 267 ASP A C 1
ATOM 2030 O O . ASP A 1 267 ? -21.391 -37 2.076 1 94.31 267 ASP A O 1
ATOM 2034 N N . ARG A 1 268 ? -19.25 -36.875 1.478 1 95.31 268 ARG A N 1
ATOM 2035 C CA . ARG A 1 268 ? -19.453 -37.656 0.268 1 95.31 268 ARG A CA 1
ATOM 2036 C C . ARG A 1 268 ? -19.969 -39.062 0.604 1 95.31 268 ARG A C 1
ATOM 2038 O O . ARG A 1 268 ? -20.875 -39.562 -0.057 1 95.31 268 ARG A O 1
ATOM 2045 N N . GLY A 1 269 ? -19.391 -39.656 1.59 1 96.88 269 GLY A N 1
ATOM 2046 C CA . GLY A 1 269 ? -19.828 -40.969 2.064 1 96.88 269 GLY A CA 1
ATOM 2047 C C . GLY A 1 269 ? -21.281 -40.969 2.516 1 96.88 269 GLY A C 1
ATOM 2048 O O . GLY A 1 269 ? -22.062 -41.844 2.145 1 96.88 269 GLY A O 1
ATOM 2049 N N . THR A 1 270 ? -21.562 -39.969 3.232 1 96.25 270 THR A N 1
ATOM 2050 C CA . THR A 1 270 ? -22.922 -39.875 3.744 1 96.25 270 THR A CA 1
ATOM 2051 C C . THR A 1 270 ? -23.922 -39.75 2.6 1 96.25 270 THR A C 1
ATOM 2053 O O . THR A 1 270 ? -24.953 -40.406 2.605 1 96.25 270 THR A O 1
ATOM 2056 N N . LYS A 1 271 ? -23.609 -38.969 1.627 1 96.06 271 LYS A N 1
ATOM 2057 C CA . LYS A 1 271 ? -24.484 -38.781 0.482 1 96.06 271 LYS A CA 1
ATOM 2058 C C . LYS A 1 271 ? -24.672 -40.062 -0.312 1 96.06 271 LYS A C 1
ATOM 2060 O O . LYS A 1 271 ? -25.703 -40.25 -0.985 1 96.06 271 LYS A O 1
ATOM 2065 N N . LEU A 1 272 ? -23.688 -41 -0.236 1 97.38 272 LEU A N 1
ATOM 2066 C CA . LEU A 1 272 ? -23.719 -42.188 -1.069 1 97.38 272 LEU A CA 1
ATOM 2067 C C . LEU A 1 272 ? -24.078 -43.406 -0.241 1 97.38 272 LEU A C 1
ATOM 2069 O O . LEU A 1 272 ? -23.938 -44.562 -0.711 1 97.38 272 LEU A O 1
ATOM 2073 N N . GLY A 1 273 ? -24.422 -43.219 0.993 1 96.62 273 GLY A N 1
ATOM 2074 C CA . GLY A 1 273 ? -24.875 -44.281 1.85 1 96.62 273 GLY A CA 1
ATOM 2075 C C . GLY A 1 273 ? -23.75 -45 2.562 1 96.62 273 GLY A C 1
ATOM 2076 O O . GLY A 1 273 ? -23.938 -46.094 3.086 1 96.62 273 GLY A O 1
ATOM 2077 N N . CYS A 1 274 ? -22.562 -44.438 2.484 1 96.38 274 CYS A N 1
ATOM 2078 C CA . CYS A 1 274 ? -21.438 -44.938 3.252 1 96.38 274 CYS A CA 1
ATOM 2079 C C . CYS A 1 274 ? -21.375 -44.312 4.633 1 96.38 274 CYS A C 1
ATOM 2081 O O . CYS A 1 274 ? -20.422 -43.594 4.945 1 96.38 274 CYS A O 1
ATOM 2083 N N . ASN A 1 275 ? -22.328 -44.594 5.504 1 94.25 275 ASN A N 1
ATOM 2084 C CA . ASN A 1 275 ? -22.438 -43.938 6.805 1 94.25 275 ASN A CA 1
ATOM 2085 C C . ASN A 1 275 ? -21.5 -44.562 7.824 1 94.25 275 ASN A C 1
ATOM 2087 O O . ASN A 1 275 ? -21.859 -45.5 8.508 1 94.25 275 ASN A O 1
ATOM 2091 N N . THR A 1 276 ? -20.328 -44.062 7.887 1 94.81 276 THR A N 1
ATOM 2092 C CA . THR A 1 276 ? -19.312 -44.531 8.812 1 94.81 276 THR A CA 1
ATOM 2093 C C . THR A 1 276 ? -18.375 -43.375 9.219 1 94.81 276 THR A C 1
ATOM 2095 O O . THR A 1 276 ? -18.266 -42.375 8.508 1 94.81 276 THR A O 1
ATOM 2098 N N . GLN A 1 277 ? -17.828 -43.531 10.375 1 93.31 277 GLN A N 1
ATOM 2099 C CA . GLN A 1 277 ? -16.797 -42.594 10.82 1 93.31 277 GLN A CA 1
ATOM 2100 C C . GLN A 1 277 ? -15.406 -43.219 10.703 1 93.31 277 GLN A C 1
ATOM 2102 O O . GLN A 1 277 ? -14.406 -42.562 10.938 1 93.31 277 GLN A O 1
ATOM 2107 N N . ASP A 1 278 ? -15.438 -44.438 10.266 1 96.31 278 ASP A N 1
ATOM 2108 C CA . ASP A 1 278 ? -14.18 -45.125 10.031 1 96.31 278 ASP A CA 1
ATOM 2109 C C . ASP A 1 278 ? -13.656 -44.875 8.617 1 96.31 278 ASP A C 1
ATOM 2111 O O . ASP A 1 278 ? -14.328 -45.188 7.633 1 96.31 278 ASP A O 1
ATOM 2115 N N . SER A 1 279 ? -12.461 -44.375 8.539 1 97.31 279 SER A N 1
ATOM 2116 C CA . SER A 1 279 ? -11.906 -43.938 7.262 1 97.31 279 SER A CA 1
ATOM 2117 C C . SER A 1 279 ? -11.703 -45.125 6.32 1 97.31 279 SER A C 1
ATOM 2119 O O . SER A 1 279 ? -11.938 -45 5.113 1 97.31 279 SER A O 1
ATOM 2121 N N . VAL A 1 280 ? -11.258 -46.219 6.836 1 97.44 280 VAL A N 1
ATOM 2122 C CA . VAL A 1 280 ? -11.031 -47.406 6.012 1 97.44 280 VAL A CA 1
ATOM 2123 C C . VAL A 1 280 ? -12.352 -47.906 5.43 1 97.44 280 VAL A C 1
ATOM 2125 O O . VAL A 1 280 ? -12.445 -48.188 4.234 1 97.44 280 VAL A O 1
ATOM 2128 N N . ALA A 1 281 ? -13.312 -47.938 6.301 1 97.75 281 ALA A N 1
ATOM 2129 C CA . ALA A 1 281 ? -14.641 -48.375 5.863 1 97.75 281 ALA A CA 1
ATOM 2130 C C . ALA A 1 281 ? -15.211 -47.406 4.824 1 97.75 281 ALA A C 1
ATOM 2132 O O . ALA A 1 281 ? -15.883 -47.812 3.879 1 97.75 281 ALA A O 1
ATOM 2133 N N . LEU A 1 282 ? -15.008 -46.156 5.059 1 98.12 282 LEU A N 1
ATOM 2134 C CA . LEU A 1 282 ? -15.484 -45.125 4.125 1 98.12 282 LEU A CA 1
ATOM 2135 C C . LEU A 1 282 ? -14.883 -45.344 2.74 1 98.12 282 LEU A C 1
ATOM 2137 O O . LEU A 1 282 ? -15.609 -45.375 1.741 1 98.12 282 LEU A O 1
ATOM 2141 N N . VAL A 1 283 ? -13.555 -45.469 2.656 1 98.19 283 VAL A N 1
ATOM 2142 C CA . VAL A 1 283 ? -12.844 -45.594 1.389 1 98.19 283 VAL A CA 1
ATOM 2143 C C . VAL A 1 283 ? -13.258 -46.875 0.678 1 98.19 283 VAL A C 1
ATOM 2145 O O . VAL A 1 283 ? -13.469 -46.875 -0.538 1 98.19 283 VAL A O 1
ATOM 2148 N N . ASP A 1 284 ? -13.43 -47.938 1.446 1 97.62 284 ASP A N 1
ATOM 2149 C CA . ASP A 1 284 ? -13.875 -49.188 0.875 1 97.62 284 ASP A CA 1
ATOM 2150 C C . ASP A 1 284 ? -15.273 -49.062 0.274 1 97.62 284 ASP A C 1
ATOM 2152 O O . ASP A 1 284 ? -15.539 -49.594 -0.808 1 97.62 284 ASP A O 1
ATOM 2156 N N . CYS A 1 285 ? -16.094 -48.469 1.007 1 97.69 285 CYS A N 1
ATOM 2157 C CA . CYS A 1 285 ? -17.453 -48.25 0.531 1 97.69 285 CYS A CA 1
ATOM 2158 C C . CYS A 1 285 ? -17.469 -47.438 -0.75 1 97.69 285 CYS A C 1
ATOM 2160 O O . CYS A 1 285 ? -18.172 -47.781 -1.706 1 97.69 285 CYS A O 1
ATOM 2162 N N . LEU A 1 286 ? -16.688 -46.344 -0.795 1 97.75 286 LEU A N 1
ATOM 2163 C CA . LEU A 1 286 ? -16.625 -45.469 -1.949 1 97.75 286 LEU A CA 1
ATOM 2164 C C . LEU A 1 286 ? -16.062 -46.188 -3.166 1 97.75 286 LEU A C 1
ATOM 2166 O O . LEU A 1 286 ? -16.422 -45.875 -4.305 1 97.75 286 LEU A O 1
ATOM 2170 N N . ARG A 1 287 ? -15.164 -47.156 -2.98 1 97.06 287 ARG A N 1
ATOM 2171 C CA . ARG A 1 287 ? -14.578 -47.938 -4.062 1 97.06 287 ARG A CA 1
ATOM 2172 C C . ARG A 1 287 ? -15.648 -48.719 -4.82 1 97.06 287 ARG A C 1
ATOM 2174 O O . ARG A 1 287 ? -15.508 -48.969 -6.02 1 97.06 287 ARG A O 1
ATOM 2181 N N . ASP A 1 288 ? -16.703 -49 -4.145 1 95.75 288 ASP A N 1
ATOM 2182 C CA . ASP A 1 288 ? -17.734 -49.844 -4.727 1 95.75 288 ASP A CA 1
ATOM 2183 C C . ASP A 1 288 ? -18.828 -49 -5.383 1 95.75 288 ASP A C 1
ATOM 2185 O O . ASP A 1 288 ? -19.766 -49.562 -5.973 1 95.75 288 ASP A O 1
ATOM 2189 N N . LYS A 1 289 ? -18.703 -47.719 -5.32 1 97.19 289 LYS A N 1
ATOM 2190 C CA . LYS A 1 289 ? -19.734 -46.844 -5.883 1 97.19 289 LYS A CA 1
ATOM 2191 C C . LYS A 1 289 ? -19.422 -46.5 -7.332 1 97.19 289 LYS A C 1
ATOM 2193 O O . LYS A 1 289 ? -18.297 -46.656 -7.785 1 97.19 289 LYS A O 1
ATOM 2198 N N . ASP A 1 290 ? -20.469 -46.125 -8.055 1 96.38 290 ASP A N 1
ATOM 2199 C CA . ASP A 1 290 ? -20.297 -45.625 -9.414 1 96.38 290 ASP A CA 1
ATOM 2200 C C . ASP A 1 290 ? -19.422 -44.375 -9.422 1 96.38 290 ASP A C 1
ATOM 2202 O O . ASP A 1 290 ? -19.562 -43.5 -8.562 1 96.38 290 ASP A O 1
ATOM 2206 N N . ALA A 1 291 ? -18.516 -44.281 -10.391 1 95.62 291 ALA A N 1
ATOM 2207 C CA . ALA A 1 291 ? -17.531 -43.219 -10.438 1 95.62 291 ALA A CA 1
ATOM 2208 C C . ALA A 1 291 ? -18.219 -41.844 -10.531 1 95.62 291 ALA A C 1
ATOM 2210 O O . ALA A 1 291 ? -17.828 -40.906 -9.859 1 95.62 291 ALA A O 1
ATOM 2211 N N . MET A 1 292 ? -19.188 -41.719 -11.398 1 93.75 292 MET A N 1
ATOM 2212 C CA . MET A 1 292 ? -19.859 -40.438 -11.586 1 93.75 292 MET A CA 1
ATOM 2213 C C . MET A 1 292 ? -20.656 -40.062 -10.344 1 93.75 292 MET A C 1
ATOM 2215 O O . MET A 1 292 ? -20.766 -38.875 -10.008 1 93.75 292 MET A O 1
ATOM 2219 N N . ALA A 1 293 ? -21.188 -41.031 -9.68 1 95.56 293 ALA A N 1
ATOM 2220 C CA . ALA A 1 293 ? -21.891 -40.75 -8.422 1 95.56 293 ALA A CA 1
ATOM 2221 C C . ALA A 1 293 ? -20.938 -40.219 -7.363 1 95.56 293 ALA A C 1
ATOM 2223 O O . ALA A 1 293 ? -21.281 -39.312 -6.625 1 95.56 293 ALA A O 1
ATOM 2224 N N . VAL A 1 294 ? -19.781 -40.844 -7.32 1 95.94 294 VAL A N 1
ATOM 2225 C CA . VAL A 1 294 ? -18.766 -40.375 -6.375 1 95.94 294 VAL A CA 1
ATOM 2226 C C . VAL A 1 294 ? -18.359 -38.938 -6.684 1 95.94 294 VAL A C 1
ATOM 2228 O O . VAL A 1 294 ? -18.25 -38.125 -5.777 1 95.94 294 VAL A O 1
ATOM 2231 N N . LEU A 1 295 ? -18.219 -38.625 -7.91 1 93.5 295 LEU A N 1
ATOM 2232 C CA . LEU A 1 295 ? -17.812 -37.312 -8.367 1 93.5 295 LEU A CA 1
ATOM 2233 C C . LEU A 1 295 ? -18.859 -36.281 -8.031 1 93.5 295 LEU A C 1
ATOM 2235 O O . LEU A 1 295 ? -18.547 -35.188 -7.52 1 93.5 295 LEU A O 1
ATOM 2239 N N . THR A 1 296 ? -20.125 -36.531 -8.234 1 92.38 296 THR A N 1
ATOM 2240 C CA . THR A 1 296 ? -21.188 -35.531 -8.203 1 92.38 296 THR A CA 1
ATOM 2241 C C . THR A 1 296 ? -21.828 -35.469 -6.82 1 92.38 296 THR A C 1
ATOM 2243 O O . THR A 1 296 ? -22.766 -34.688 -6.598 1 92.38 296 THR A O 1
ATOM 2246 N N . ALA A 1 297 ? -21.312 -36.312 -5.934 1 93.25 297 ALA A N 1
ATOM 2247 C CA . ALA A 1 297 ? -21.891 -36.344 -4.594 1 93.25 297 ALA A CA 1
ATOM 2248 C C . ALA A 1 297 ? -21.75 -35 -3.895 1 93.25 297 ALA A C 1
ATOM 2250 O O . ALA A 1 297 ? -22.578 -34.625 -3.049 1 93.25 297 ALA A O 1
ATOM 2251 N N . ILE A 1 298 ? -20.703 -34.312 -4.152 1 88.12 298 ILE A N 1
ATOM 2252 C CA . ILE A 1 298 ? -20.453 -32.969 -3.594 1 88.12 298 ILE A CA 1
ATOM 2253 C C . ILE A 1 298 ? -20.562 -31.922 -4.695 1 88.12 298 ILE A C 1
ATOM 2255 O O . ILE A 1 298 ? -20.016 -32.094 -5.785 1 88.12 298 ILE A O 1
ATOM 2259 N N . GLU A 1 299 ? -21.344 -30.891 -4.359 1 79.25 299 GLU A N 1
ATOM 2260 C CA . GLU A 1 299 ? -21.516 -29.812 -5.332 1 79.25 299 GLU A CA 1
ATOM 2261 C C . GLU A 1 299 ? -20.188 -29.078 -5.57 1 79.25 299 GLU A C 1
ATOM 2263 O O . GLU A 1 299 ? -19.422 -28.859 -4.637 1 79.25 299 GLU A O 1
ATOM 2268 N N . PRO A 1 300 ? -20.094 -28.766 -6.852 1 68.62 300 PRO A N 1
ATOM 2269 C CA . PRO A 1 300 ? -18.844 -28.078 -7.168 1 68.62 300 PRO A CA 1
ATOM 2270 C C . PRO A 1 300 ? -18.781 -26.672 -6.57 1 68.62 300 PRO A C 1
ATOM 2272 O O . PRO A 1 300 ? -19.812 -26.031 -6.395 1 68.62 300 PRO A O 1
ATOM 2275 N N . THR A 1 301 ? -17.531 -26.469 -6.156 1 65.19 301 THR A N 1
ATOM 2276 C CA . THR A 1 301 ? -17.281 -25.078 -5.824 1 65.19 301 THR A CA 1
ATOM 2277 C C . THR A 1 301 ? -16.797 -24.297 -7.043 1 65.19 301 THR A C 1
ATOM 2279 O O . THR A 1 301 ? -16.188 -24.875 -7.949 1 65.19 301 THR A O 1
ATOM 2282 N N . GLY A 1 302 ? -17.359 -23.203 -7.395 1 60.94 302 GLY A N 1
ATOM 2283 C CA . GLY A 1 302 ? -16.875 -22.422 -8.531 1 60.94 302 GLY A CA 1
ATOM 2284 C C . GLY A 1 302 ? -15.375 -22.234 -8.531 1 60.94 302 GLY A C 1
ATOM 2285 O O . GLY A 1 302 ? -14.711 -22.469 -7.516 1 60.94 302 GLY A O 1
ATOM 2286 N N . PHE A 1 303 ? -14.82 -22.031 -9.719 1 58.41 303 PHE A N 1
ATOM 2287 C CA . PHE A 1 303 ? -13.383 -21.891 -9.914 1 58.41 303 PHE A CA 1
ATOM 2288 C C . PHE A 1 303 ? -12.797 -20.875 -8.953 1 58.41 303 PHE A C 1
ATOM 2290 O O . PHE A 1 303 ? -11.602 -20.891 -8.664 1 58.41 303 PHE A O 1
ATOM 2297 N N . THR A 1 304 ? -13.625 -20.062 -8.492 1 58.94 304 THR A N 1
ATOM 2298 C CA . THR A 1 304 ? -13.117 -19.047 -7.582 1 58.94 304 THR A CA 1
ATOM 2299 C C . THR A 1 304 ? -13.211 -19.516 -6.133 1 58.94 304 THR A C 1
ATOM 2301 O O . THR A 1 304 ? -12.789 -18.812 -5.215 1 58.94 304 THR A O 1
ATOM 2304 N N . SER A 1 305 ? -13.656 -20.75 -6.031 1 67.19 305 SER A N 1
ATOM 2305 C CA . SER A 1 305 ? -13.82 -21.25 -4.672 1 67.19 305 SER A CA 1
ATOM 2306 C C . SER A 1 305 ? -13.375 -22.703 -4.555 1 67.19 305 SER A C 1
ATOM 2308 O O . SER A 1 305 ? -14.039 -23.5 -3.902 1 67.19 305 SER A O 1
ATOM 2310 N N . ILE A 1 306 ? -12.328 -22.875 -5.262 1 72.38 306 ILE A N 1
ATOM 2311 C CA . ILE A 1 306 ? -11.766 -24.219 -5.207 1 72.38 306 ILE A CA 1
ATOM 2312 C C . ILE A 1 306 ? -11.211 -24.484 -3.812 1 72.38 306 ILE A C 1
ATOM 2314 O O . ILE A 1 306 ? -10.531 -23.625 -3.23 1 72.38 306 ILE A O 1
ATOM 2318 N N . VAL A 1 307 ? -11.594 -25.578 -3.271 1 78.19 307 VAL A N 1
ATOM 2319 C CA . VAL A 1 307 ? -10.883 -26.016 -2.076 1 78.19 307 VAL A CA 1
ATOM 2320 C C . VAL A 1 307 ? -9.516 -26.578 -2.465 1 78.19 307 VAL A C 1
ATOM 2322 O O . VAL A 1 307 ? -9.422 -27.547 -3.223 1 78.19 307 VAL A O 1
ATOM 2325 N N . PRO A 1 308 ? -8.484 -25.922 -2.049 1 90.75 308 PRO A N 1
ATOM 2326 C CA . PRO A 1 308 ? -7.156 -26.422 -2.424 1 90.75 308 PRO A CA 1
ATOM 2327 C C . PRO A 1 308 ? -6.965 -27.906 -2.098 1 90.75 308 PRO A C 1
ATOM 2329 O O . PRO A 1 308 ? -7.043 -28.297 -0.931 1 90.75 308 PRO A O 1
ATOM 2332 N N . PRO A 1 309 ? -6.617 -28.656 -3.047 1 94.12 309 PRO A N 1
ATOM 2333 C CA . PRO A 1 309 ? -6.723 -30.109 -2.865 1 94.12 309 PRO A CA 1
ATOM 2334 C C . PRO A 1 309 ? -5.426 -30.734 -2.348 1 94.12 309 PRO A C 1
ATOM 2336 O O . PRO A 1 309 ? -5.438 -31.859 -1.844 1 94.12 309 PRO A O 1
ATOM 2339 N N . VAL A 1 310 ? -4.281 -30.094 -2.496 1 97.19 310 VAL A N 1
ATOM 2340 C CA . VAL A 1 310 ? -2.996 -30.688 -2.131 1 97.19 310 VAL A CA 1
ATOM 2341 C C . VAL A 1 310 ? -2.807 -30.609 -0.617 1 97.19 310 VAL A C 1
ATOM 2343 O O . VAL A 1 310 ? -3.141 -29.594 0.006 1 97.19 310 VAL A O 1
ATOM 2346 N N . VAL A 1 311 ? -2.334 -31.688 0.027 1 96.81 311 VAL A N 1
ATOM 2347 C CA . VAL A 1 311 ? -2.133 -31.734 1.472 1 96.81 311 VAL A CA 1
ATOM 2348 C C . VAL A 1 311 ? -0.741 -32.281 1.784 1 96.81 311 VAL A C 1
ATOM 2350 O O . VAL A 1 311 ? -0.086 -32.844 0.915 1 96.81 311 VAL A O 1
ATOM 2353 N N . VAL A 1 312 ? -0.282 -32.031 2.986 1 96.31 312 VAL A N 1
ATOM 2354 C CA . VAL A 1 312 ? 0.898 -32.719 3.498 1 96.31 312 VAL A CA 1
ATOM 2355 C C . VAL A 1 312 ? 0.535 -34.156 3.885 1 96.31 312 VAL A C 1
ATOM 2357 O O . VAL A 1 312 ? 0.113 -34.406 5.016 1 96.31 312 VAL A O 1
ATOM 2360 N N . ASP A 1 313 ? 0.796 -35.062 3.021 1 95.56 313 ASP A N 1
ATOM 2361 C CA . ASP A 1 313 ? 0.336 -36.438 3.189 1 95.56 313 ASP A CA 1
ATOM 2362 C C . ASP A 1 313 ? 1.414 -37.312 3.838 1 95.56 313 ASP A C 1
ATOM 2364 O O . ASP A 1 313 ? 1.162 -38.469 4.195 1 95.56 313 ASP A O 1
ATOM 2368 N N . GLY A 1 314 ? 2.611 -36.781 3.934 1 95.38 314 GLY A N 1
ATOM 2369 C CA . GLY A 1 314 ? 3.703 -37.5 4.562 1 95.38 314 GLY A CA 1
ATOM 2370 C C . GLY A 1 314 ? 4.465 -38.375 3.602 1 95.38 314 GLY A C 1
ATOM 2371 O O . GLY A 1 314 ? 5.496 -38.969 3.959 1 95.38 314 GLY A O 1
ATOM 2372 N N . THR A 1 315 ? 4.035 -38.531 2.369 1 96.25 315 THR A N 1
ATOM 2373 C CA . THR A 1 315 ? 4.672 -39.344 1.354 1 96.25 315 THR A CA 1
ATOM 2374 C C . THR A 1 315 ? 5.141 -38.5 0.175 1 96.25 315 THR A C 1
ATOM 2376 O O . THR A 1 315 ? 6.34 -38.281 0.007 1 96.25 315 THR A O 1
ATOM 2379 N N . PHE A 1 316 ? 4.223 -37.969 -0.513 1 97.81 316 PHE A N 1
ATOM 2380 C CA . PHE A 1 316 ? 4.59 -37.094 -1.61 1 97.81 316 PHE A CA 1
ATOM 2381 C C . PHE A 1 316 ? 5.16 -35.781 -1.08 1 97.81 316 PHE A C 1
ATOM 2383 O O . PHE A 1 316 ? 6.23 -35.344 -1.51 1 97.81 316 PHE A O 1
ATOM 2390 N N . LEU A 1 317 ? 4.34 -35.188 -0.295 1 97.19 317 LEU A N 1
ATOM 2391 C CA . LEU A 1 317 ? 4.758 -33.969 0.406 1 97.19 317 LEU A CA 1
ATOM 2392 C C . LEU A 1 317 ? 4.973 -34.25 1.889 1 97.19 317 LEU A C 1
ATOM 2394 O O . LEU A 1 317 ? 4.012 -34.438 2.635 1 97.19 317 LEU A O 1
ATOM 2398 N N . VAL A 1 318 ? 6.168 -34.094 2.377 1 96.75 318 VAL A N 1
ATOM 2399 C CA . VAL A 1 318 ? 6.5 -34.531 3.729 1 96.75 318 VAL A CA 1
ATOM 2400 C C . VAL A 1 318 ? 6.391 -33.344 4.695 1 96.75 318 VAL A C 1
ATOM 2402 O O . VAL A 1 318 ? 6.422 -33.531 5.914 1 96.75 318 VAL A O 1
ATOM 2405 N N . ASP A 1 319 ? 6.301 -32.156 4.164 1 95.62 319 ASP A N 1
ATOM 2406 C CA . ASP A 1 319 ? 6.18 -30.906 4.91 1 95.62 319 ASP A CA 1
ATOM 2407 C C . ASP A 1 319 ? 5.527 -29.828 4.055 1 95.62 319 ASP A C 1
ATOM 2409 O O . ASP A 1 319 ? 5.234 -30.047 2.879 1 95.62 319 ASP A O 1
ATOM 2413 N N . THR A 1 320 ? 5.176 -28.688 4.68 1 95.5 320 THR A N 1
ATOM 2414 C CA . THR A 1 320 ? 4.582 -27.578 3.936 1 95.5 320 THR A CA 1
ATOM 2415 C C . THR A 1 320 ? 5.566 -27.031 2.908 1 95.5 320 THR A C 1
ATOM 2417 O O . THR A 1 320 ? 6.781 -27.125 3.096 1 95.5 320 THR A O 1
ATOM 2420 N N . PRO A 1 321 ? 5.062 -26.484 1.826 1 97.06 321 PRO A N 1
ATOM 2421 C CA . PRO A 1 321 ? 5.957 -25.891 0.83 1 97.06 321 PRO A CA 1
ATOM 2422 C C . PRO A 1 321 ? 6.895 -24.844 1.43 1 97.06 321 PRO A C 1
ATOM 2424 O O . PRO A 1 321 ? 8.086 -24.828 1.117 1 97.06 321 PRO A O 1
ATOM 2427 N N . SER A 1 322 ? 6.355 -24.031 2.301 1 94.62 322 SER A N 1
ATOM 2428 C CA . SER A 1 322 ? 7.172 -22.984 2.922 1 94.62 322 SER A CA 1
ATOM 2429 C C . SER A 1 322 ? 8.32 -23.594 3.723 1 94.62 322 SER A C 1
ATOM 2431 O O . SER A 1 322 ? 9.453 -23.125 3.646 1 94.62 322 SER A O 1
ATOM 2433 N N . ASN A 1 323 ? 8.031 -24.625 4.461 1 95.38 323 ASN A N 1
ATOM 2434 C CA . ASN A 1 323 ? 9.055 -25.25 5.277 1 95.38 323 ASN A CA 1
ATOM 2435 C C . ASN A 1 323 ? 10.086 -25.984 4.418 1 95.38 323 ASN A C 1
ATOM 2437 O O . ASN A 1 323 ? 11.281 -25.953 4.723 1 95.38 323 ASN A O 1
ATOM 2441 N N . LEU A 1 324 ? 9.633 -26.625 3.43 1 97.38 324 LEU A N 1
ATOM 2442 C CA . LEU A 1 324 ? 10.547 -27.344 2.549 1 97.38 324 LEU A CA 1
ATOM 2443 C C . LEU A 1 324 ? 11.523 -26.391 1.875 1 97.38 324 LEU A C 1
ATOM 2445 O O . LEU A 1 324 ? 12.734 -26.641 1.859 1 97.38 324 LEU A O 1
ATOM 2449 N N . TYR A 1 325 ? 11.07 -25.312 1.408 1 96.62 325 TYR A N 1
ATOM 2450 C CA . TYR A 1 325 ? 11.938 -24.328 0.771 1 96.62 325 TYR A CA 1
ATOM 2451 C C . TYR A 1 325 ? 12.883 -23.703 1.786 1 96.62 325 TYR A C 1
ATOM 2453 O O . TYR A 1 325 ? 14.078 -23.562 1.533 1 96.62 325 TYR A O 1
ATOM 2461 N N . SER A 1 326 ? 12.32 -23.359 2.959 1 93.69 326 SER A N 1
ATOM 2462 C CA . SER A 1 326 ? 13.109 -22.641 3.947 1 93.69 326 SER A CA 1
ATOM 2463 C C . SER A 1 326 ? 14.227 -23.516 4.512 1 93.69 326 SER A C 1
ATOM 2465 O O . SER A 1 326 ? 15.25 -23.016 4.973 1 93.69 326 SER A O 1
ATOM 2467 N N . THR A 1 327 ? 14.016 -24.828 4.453 1 95.25 327 THR A N 1
ATOM 2468 C CA . THR A 1 327 ? 15.008 -25.75 5.008 1 95.25 327 THR A CA 1
ATOM 2469 C C . THR A 1 327 ? 15.852 -26.359 3.9 1 95.25 327 THR A C 1
ATOM 2471 O O . THR A 1 327 ? 16.656 -27.266 4.156 1 95.25 327 THR A O 1
ATOM 2474 N N . GLY A 1 328 ? 15.641 -25.969 2.713 1 96 328 GLY A N 1
ATOM 2475 C CA . GLY A 1 328 ? 16.469 -26.406 1.598 1 96 328 GLY A CA 1
ATOM 2476 C C . GLY A 1 328 ? 16.172 -27.812 1.134 1 96 328 GLY A C 1
ATOM 2477 O O . GLY A 1 328 ? 16.984 -28.453 0.471 1 96 328 GLY A O 1
ATOM 2478 N N . ARG A 1 329 ? 15.016 -28.281 1.484 1 96.5 329 ARG A N 1
ATOM 2479 C CA . ARG A 1 329 ? 14.633 -29.641 1.14 1 96.5 329 ARG A CA 1
ATOM 2480 C C . ARG A 1 329 ? 13.789 -29.672 -0.134 1 96.5 329 ARG A C 1
ATOM 2482 O O . ARG A 1 329 ? 12.609 -30.016 -0.098 1 96.5 329 ARG A O 1
ATOM 2489 N N . TYR A 1 330 ? 14.391 -29.375 -1.248 1 98.06 330 TYR A N 1
ATOM 2490 C CA . TYR A 1 330 ? 13.742 -29.406 -2.555 1 98.06 330 TYR A CA 1
ATOM 2491 C C . TYR A 1 330 ? 14.742 -29.766 -3.65 1 98.06 330 TYR A C 1
ATOM 2493 O O . TYR A 1 330 ? 15.953 -29.703 -3.438 1 98.06 330 TYR A O 1
ATOM 2501 N N . ASN A 1 331 ? 14.289 -30.219 -4.777 1 98.38 331 ASN A N 1
ATOM 2502 C CA . ASN A 1 331 ? 15.117 -30.578 -5.922 1 98.38 331 ASN A CA 1
ATOM 2503 C C . ASN A 1 331 ? 15.609 -29.344 -6.68 1 98.38 331 ASN A C 1
ATOM 2505 O O . ASN A 1 331 ? 14.828 -28.438 -6.973 1 98.38 331 ASN A O 1
ATOM 2509 N N . HIS A 1 332 ? 16.891 -29.312 -6.957 1 98.19 332 HIS A N 1
ATOM 2510 C CA . HIS A 1 332 ? 17.484 -28.219 -7.719 1 98.19 332 HIS A CA 1
ATOM 2511 C C . HIS A 1 332 ? 17.406 -28.484 -9.219 1 98.19 332 HIS A C 1
ATOM 2513 O O . HIS A 1 332 ? 17.578 -29.625 -9.656 1 98.19 332 HIS A O 1
ATOM 2519 N N . ALA A 1 333 ? 17.094 -27.469 -9.984 1 98.44 333 ALA A N 1
ATOM 2520 C CA . ALA A 1 333 ? 17.047 -27.516 -11.445 1 98.44 333 ALA A CA 1
ATOM 2521 C C . ALA A 1 333 ? 17 -26.109 -12.039 1 98.44 333 ALA A C 1
ATOM 2523 O O . ALA A 1 333 ? 16.562 -25.156 -11.375 1 98.44 333 ALA A O 1
ATOM 2524 N N . PRO A 1 334 ? 17.531 -25.969 -13.305 1 98.75 334 PRO A N 1
ATOM 2525 C CA . PRO A 1 334 ? 17.188 -24.734 -14.016 1 98.75 334 PRO A CA 1
ATOM 2526 C C . PRO A 1 334 ? 15.672 -24.531 -14.141 1 98.75 334 PRO A C 1
ATOM 2528 O O . PRO A 1 334 ? 14.938 -25.5 -14.375 1 98.75 334 PRO A O 1
ATOM 2531 N N . LEU A 1 335 ? 15.266 -23.312 -13.898 1 98.88 335 LEU A N 1
ATOM 2532 C CA . LEU A 1 335 ? 13.844 -23 -13.898 1 98.88 335 LEU A CA 1
ATOM 2533 C C . LEU A 1 335 ? 13.516 -21.922 -14.922 1 98.88 335 LEU A C 1
ATOM 2535 O O . LEU A 1 335 ? 14.266 -20.953 -15.078 1 98.88 335 LEU A O 1
ATOM 2539 N N . LEU A 1 336 ? 12.508 -22.125 -15.633 1 98.94 336 LEU A N 1
ATOM 2540 C CA . LEU A 1 336 ? 11.797 -21.109 -16.406 1 98.94 336 LEU A CA 1
ATOM 2541 C C . LEU A 1 336 ? 10.375 -20.938 -15.875 1 98.94 336 LEU A C 1
ATOM 2543 O O . LEU A 1 336 ? 9.602 -21.891 -15.844 1 98.94 336 LEU A O 1
ATOM 2547 N N . LEU A 1 337 ? 10.039 -19.766 -15.359 1 98.88 337 LEU A N 1
ATOM 2548 C CA . LEU A 1 337 ? 8.711 -19.594 -14.789 1 98.88 337 LEU A CA 1
ATOM 2549 C C . LEU A 1 337 ? 8.148 -18.219 -15.109 1 98.88 337 LEU A C 1
ATOM 2551 O O . LEU A 1 337 ? 8.906 -17.266 -15.336 1 98.88 337 LEU A O 1
ATOM 2555 N N . GLY A 1 338 ? 6.844 -18.125 -15.125 1 98.75 338 GLY A N 1
ATOM 2556 C CA . GLY A 1 338 ? 6.254 -16.828 -15.43 1 98.75 338 GLY A CA 1
ATOM 2557 C C . GLY A 1 338 ? 4.738 -16.812 -15.305 1 98.75 338 GLY A C 1
ATOM 2558 O O . GLY A 1 338 ? 4.141 -17.797 -14.875 1 98.75 338 GLY A O 1
ATOM 2559 N N . THR A 1 339 ? 4.168 -15.633 -15.539 1 98.75 339 THR A N 1
ATOM 2560 C CA . THR A 1 339 ? 2.736 -15.359 -15.469 1 98.75 339 THR A CA 1
ATOM 2561 C C . THR A 1 339 ? 2.289 -14.508 -16.656 1 98.75 339 THR A C 1
ATOM 2563 O O . THR A 1 339 ? 3.115 -14.07 -17.453 1 98.75 339 THR A O 1
ATOM 2566 N N . THR A 1 340 ? 1.006 -14.43 -16.797 1 98.62 340 THR A N 1
ATOM 2567 C CA . THR A 1 340 ? 0.441 -13.484 -17.75 1 98.62 340 THR A CA 1
ATOM 2568 C C . THR A 1 340 ? -0.045 -12.227 -17.031 1 98.62 340 THR A C 1
ATOM 2570 O O . THR A 1 340 ? -0.36 -12.266 -15.844 1 98.62 340 THR A O 1
ATOM 2573 N N . ARG A 1 341 ? -0.064 -11.172 -17.75 1 98.44 341 ARG A N 1
ATOM 2574 C CA . ARG A 1 341 ? -0.336 -9.867 -17.156 1 98.44 341 ARG A CA 1
ATOM 2575 C C . ARG A 1 341 ? -1.742 -9.812 -16.578 1 98.44 341 ARG A C 1
ATOM 2577 O O . ARG A 1 341 ? -1.963 -9.188 -15.539 1 98.44 341 ARG A O 1
ATOM 2584 N N . ASP A 1 342 ? -2.742 -10.438 -17.234 1 98.25 342 ASP A N 1
ATOM 2585 C CA . ASP A 1 342 ? -4.152 -10.328 -16.891 1 98.25 342 ASP A CA 1
ATOM 2586 C C . ASP A 1 342 ? -4.727 -11.68 -16.469 1 98.25 342 ASP A C 1
ATOM 2588 O O . ASP A 1 342 ? -5.789 -12.086 -16.938 1 98.25 342 ASP A O 1
ATOM 2592 N N . GLU A 1 343 ? -4.035 -12.359 -15.562 1 97.88 343 GLU A N 1
ATOM 2593 C CA . GLU A 1 343 ? -4.398 -13.703 -15.109 1 97.88 343 GLU A CA 1
ATOM 2594 C C . GLU A 1 343 ? -5.863 -13.766 -14.68 1 97.88 343 GLU A C 1
ATOM 2596 O O . GLU A 1 343 ? -6.578 -14.703 -15.031 1 97.88 343 GLU A O 1
ATOM 2601 N N . ALA A 1 344 ? -6.371 -12.742 -14.07 1 97.19 344 ALA A N 1
ATOM 2602 C CA . ALA A 1 344 ? -7.625 -12.789 -13.32 1 97.19 344 ALA A CA 1
ATOM 2603 C C . ALA A 1 344 ? -8.828 -12.641 -14.258 1 97.19 344 ALA A C 1
ATOM 2605 O O . ALA A 1 344 ? -9.953 -12.953 -13.875 1 97.19 344 ALA A O 1
ATOM 2606 N N . THR A 1 345 ? -8.641 -12.109 -15.445 1 97 345 THR A N 1
ATOM 2607 C CA . THR A 1 345 ? -9.758 -11.719 -16.297 1 97 345 THR A CA 1
ATOM 2608 C C . THR A 1 345 ? -10.594 -12.938 -16.688 1 97 345 THR A C 1
ATOM 2610 O O . THR A 1 345 ? -11.82 -12.852 -16.75 1 97 345 THR A O 1
ATOM 2613 N N . LEU A 1 346 ? -9.945 -14.062 -16.906 1 93.44 346 LEU A N 1
ATOM 2614 C CA . LEU A 1 346 ? -10.68 -15.281 -17.234 1 93.44 346 LEU A CA 1
ATOM 2615 C C . LEU A 1 346 ? -11.586 -15.703 -16.078 1 93.44 346 LEU A C 1
ATOM 2617 O O . LEU A 1 346 ? -12.719 -16.125 -16.297 1 93.44 346 LEU A O 1
ATOM 2621 N N . PHE A 1 347 ? -11.102 -15.602 -14.945 1 93.06 347 PHE A N 1
ATOM 2622 C CA . PHE A 1 347 ? -11.844 -16.031 -13.766 1 93.06 347 PHE A CA 1
ATOM 2623 C C . PHE A 1 347 ? -12.969 -15.055 -13.445 1 93.06 347 PHE A C 1
ATOM 2625 O O . PHE A 1 347 ? -14.016 -15.453 -12.945 1 93.06 347 PHE A O 1
ATOM 2632 N N . ALA A 1 348 ? -12.703 -13.773 -13.695 1 93.56 348 ALA A N 1
ATOM 2633 C CA . ALA A 1 348 ? -13.766 -12.789 -13.547 1 93.56 348 ALA A CA 1
ATOM 2634 C C . ALA A 1 348 ? -14.898 -13.047 -14.539 1 93.56 348 ALA A C 1
ATOM 2636 O O . ALA A 1 348 ? -16.078 -12.875 -14.211 1 93.56 348 ALA A O 1
ATOM 2637 N N . LEU A 1 349 ? -14.555 -13.406 -15.742 1 91.56 349 LEU A N 1
ATOM 2638 C CA . LEU A 1 349 ? -15.523 -13.688 -16.797 1 91.56 349 LEU A CA 1
ATOM 2639 C C . LEU A 1 349 ? -16.5 -14.781 -16.359 1 91.56 349 LEU A C 1
ATOM 2641 O O . LEU A 1 349 ? -17.688 -14.727 -16.703 1 91.56 349 LEU A O 1
ATOM 2645 N N . TYR A 1 350 ? -16.016 -15.742 -15.555 1 87 350 TYR A N 1
ATOM 2646 C CA . TYR A 1 350 ? -16.859 -16.875 -15.211 1 87 350 TYR A CA 1
ATOM 2647 C C . TYR A 1 350 ? -17.266 -16.828 -13.742 1 87 350 TYR A C 1
ATOM 2649 O O . TYR A 1 350 ? -17.781 -17.812 -13.211 1 87 350 TYR A O 1
ATOM 2657 N N . ASN A 1 351 ? -17.016 -15.719 -13.07 1 89.69 351 ASN A N 1
ATOM 2658 C CA . ASN A 1 351 ? -17.422 -15.57 -11.68 1 89.69 351 ASN A CA 1
ATOM 2659 C C . ASN A 1 351 ? -18.938 -15.359 -11.562 1 89.69 351 ASN A C 1
ATOM 2661 O O . ASN A 1 351 ? -19.453 -14.344 -12.023 1 89.69 351 ASN A O 1
ATOM 2665 N N . PRO A 1 352 ? -19.578 -16.297 -10.891 1 87.44 352 PRO A N 1
ATOM 2666 C CA . PRO A 1 352 ? -21.031 -16.188 -10.805 1 87.44 352 PRO A CA 1
ATOM 2667 C C . PRO A 1 352 ? -21.5 -14.883 -10.156 1 87.44 352 PRO A C 1
ATOM 2669 O O . PRO A 1 352 ? -22.578 -14.375 -10.469 1 87.44 352 PRO A O 1
ATOM 2672 N N . LEU A 1 353 ? -20.703 -14.328 -9.328 1 89.19 353 LEU A N 1
ATOM 2673 C CA . LEU A 1 353 ? -21.047 -13.086 -8.648 1 89.19 353 LEU A CA 1
ATOM 2674 C C . LEU A 1 353 ? -21.016 -11.906 -9.617 1 89.19 353 LEU A C 1
ATOM 2676 O O . LEU A 1 353 ? -21.656 -10.883 -9.383 1 89.19 353 LEU A O 1
ATOM 2680 N N . PHE A 1 354 ? -20.25 -12.016 -10.711 1 93.25 354 PHE A N 1
ATOM 2681 C CA . PHE A 1 354 ? -20.031 -10.883 -11.594 1 93.25 354 PHE A CA 1
ATOM 2682 C C . PHE A 1 354 ? -20.938 -10.961 -12.812 1 93.25 354 PHE A C 1
ATOM 2684 O O . PHE A 1 354 ? -21.203 -9.953 -13.469 1 93.25 354 PHE A O 1
ATOM 2691 N N . ILE A 1 355 ? -21.469 -12.164 -13.117 1 90.5 355 ILE A N 1
ATOM 2692 C CA . ILE A 1 355 ? -22.219 -12.438 -14.344 1 90.5 355 ILE A CA 1
ATOM 2693 C C . ILE A 1 355 ? -23.422 -11.5 -14.438 1 90.5 355 ILE A C 1
ATOM 2695 O O . ILE A 1 355 ? -23.703 -10.945 -15.508 1 90.5 355 ILE A O 1
ATOM 2699 N N . PRO A 1 356 ? -24.156 -11.227 -13.32 1 91.44 356 PRO A N 1
ATOM 2700 C CA . PRO A 1 356 ? -25.312 -10.336 -13.406 1 91.44 356 PRO A CA 1
ATOM 2701 C C . PRO A 1 356 ? -24.922 -8.906 -13.789 1 91.44 356 PRO A C 1
ATOM 2703 O O . PRO A 1 356 ? -25.781 -8.117 -14.195 1 91.44 356 PRO A O 1
ATOM 2706 N N . PHE A 1 357 ? -23.734 -8.602 -13.695 1 92.12 357 PHE A N 1
ATOM 2707 C CA . PHE A 1 357 ? -23.297 -7.227 -13.922 1 92.12 357 PHE A CA 1
ATOM 2708 C C . PHE A 1 357 ? -22.516 -7.113 -15.227 1 92.12 357 PHE A C 1
ATOM 2710 O O . PHE A 1 357 ? -21.859 -6.102 -15.477 1 92.12 357 PHE A O 1
ATOM 2717 N N . MET A 1 358 ? -22.562 -8.172 -15.992 1 90.81 358 MET A N 1
ATOM 2718 C CA . MET A 1 358 ? -21.844 -8.219 -17.266 1 90.81 358 MET A CA 1
ATOM 2719 C C . MET A 1 358 ? -22.797 -7.965 -18.422 1 90.81 358 MET A C 1
ATOM 2721 O O . MET A 1 358 ? -23.922 -8.461 -18.438 1 90.81 358 MET A O 1
ATOM 2725 N N . THR A 1 359 ? -22.422 -7.043 -19.406 1 90.38 359 THR A N 1
ATOM 2726 C CA . THR A 1 359 ? -23.078 -6.852 -20.688 1 90.38 359 THR A CA 1
ATOM 2727 C C . THR A 1 359 ? -22.109 -7.141 -21.844 1 90.38 359 THR A C 1
ATOM 2729 O O . THR A 1 359 ? -21.516 -6.219 -22.406 1 90.38 359 THR A O 1
ATOM 2732 N N . PRO A 1 360 ? -22.062 -8.438 -22.25 1 84.12 360 PRO A N 1
ATOM 2733 C CA . PRO A 1 360 ? -21.078 -8.773 -23.281 1 84.12 360 PRO A CA 1
ATOM 2734 C C . PRO A 1 360 ? -21.219 -7.906 -24.531 1 84.12 360 PRO A C 1
ATOM 2736 O O . PRO A 1 360 ? -22.328 -7.555 -24.922 1 84.12 360 PRO A O 1
ATOM 2739 N N . PRO A 1 361 ? -20.062 -7.508 -25.016 1 88.81 361 PRO A N 1
ATOM 2740 C CA . PRO A 1 361 ? -18.719 -8.016 -24.75 1 88.81 361 PRO A CA 1
ATOM 2741 C C . PRO A 1 361 ? -17.953 -7.172 -23.734 1 88.81 361 PRO A C 1
ATOM 2743 O O . PRO A 1 361 ? -16.734 -7.324 -23.578 1 88.81 361 PRO A O 1
ATOM 2746 N N . GLU A 1 362 ? -18.703 -6.25 -23.125 1 92.88 362 GLU A N 1
ATOM 2747 C CA . GLU A 1 362 ? -18.078 -5.348 -22.172 1 92.88 362 GLU A CA 1
ATOM 2748 C C . GLU A 1 362 ? -17.734 -6.07 -20.859 1 92.88 362 GLU A C 1
ATOM 2750 O O . GLU A 1 362 ? -18.375 -7.059 -20.516 1 92.88 362 GLU A O 1
ATOM 2755 N N . PRO A 1 363 ? -16.672 -5.598 -20.203 1 95.38 363 PRO A N 1
ATOM 2756 C CA . PRO A 1 363 ? -16.391 -6.172 -18.891 1 95.38 363 PRO A CA 1
ATOM 2757 C C . PRO A 1 363 ? -17.453 -5.84 -17.859 1 95.38 363 PRO A C 1
ATOM 2759 O O . PRO A 1 363 ? -18.203 -4.879 -18.016 1 95.38 363 PRO A O 1
ATOM 2762 N N . PRO A 1 364 ? -17.562 -6.641 -16.812 1 95.38 364 PRO A N 1
ATOM 2763 C CA . PRO A 1 364 ? -18.5 -6.297 -15.742 1 95.38 364 PRO A CA 1
ATOM 2764 C C . PRO A 1 364 ? -18.109 -5.016 -15.008 1 95.38 364 PRO A C 1
ATOM 2766 O O . PRO A 1 364 ? -16.922 -4.703 -14.906 1 95.38 364 PRO A O 1
ATOM 2769 N N . VAL A 1 365 ? -19.109 -4.332 -14.609 1 95 365 VAL A N 1
ATOM 2770 C CA . VAL A 1 365 ? -18.891 -3.193 -13.719 1 95 365 VAL A CA 1
ATOM 2771 C C . VAL A 1 365 ? -19.172 -3.607 -12.281 1 95 365 VAL A C 1
ATOM 2773 O O . VAL A 1 365 ? -20.281 -4.008 -11.945 1 95 365 VAL A O 1
ATOM 2776 N N . LEU A 1 366 ? -18.141 -3.512 -11.43 1 96.56 366 LEU A N 1
ATOM 2777 C CA . LEU A 1 366 ? -18.281 -3.898 -10.031 1 96.56 366 LEU A CA 1
ATOM 2778 C C . LEU A 1 366 ? -18.375 -2.668 -9.133 1 96.56 366 LEU A C 1
ATOM 2780 O O . LEU A 1 366 ? -17.422 -1.897 -9.031 1 96.56 366 LEU A O 1
ATOM 2784 N N . ASN A 1 367 ? -19.5 -2.496 -8.508 1 95.38 367 ASN A N 1
ATOM 2785 C CA . ASN A 1 367 ? -19.547 -1.453 -7.488 1 95.38 367 ASN A CA 1
ATOM 2786 C C . ASN A 1 367 ? -18.891 -1.91 -6.188 1 95.38 367 ASN A C 1
ATOM 2788 O O . ASN A 1 367 ? -18.406 -3.039 -6.094 1 95.38 367 ASN A O 1
ATOM 2792 N N . LYS A 1 368 ? -18.812 -1.073 -5.199 1 96.06 368 LYS A N 1
ATOM 2793 C CA . LYS A 1 368 ? -18.109 -1.331 -3.945 1 96.06 368 LYS A CA 1
ATOM 2794 C C . LYS A 1 368 ? -18.688 -2.549 -3.23 1 96.06 368 LYS A C 1
ATOM 2796 O O . LYS A 1 368 ? -17.938 -3.363 -2.68 1 96.06 368 LYS A O 1
ATOM 2801 N N . GLU A 1 369 ? -19.938 -2.705 -3.197 1 94.44 369 GLU A N 1
ATOM 2802 C CA . GLU A 1 369 ? -20.609 -3.783 -2.479 1 94.44 369 GLU A CA 1
ATOM 2803 C C . GLU A 1 369 ? -20.234 -5.148 -3.049 1 94.44 369 GLU A C 1
ATOM 2805 O O . GLU A 1 369 ? -19.922 -6.074 -2.299 1 94.44 369 GLU A O 1
ATOM 2810 N N . ILE A 1 370 ? -20.328 -5.238 -4.348 1 94.81 370 ILE A N 1
ATOM 2811 C CA . ILE A 1 370 ? -20.016 -6.5 -5.004 1 94.81 370 ILE A CA 1
ATOM 2812 C C . ILE A 1 370 ? -18.531 -6.824 -4.824 1 94.81 370 ILE A C 1
ATOM 2814 O O . ILE A 1 370 ? -18.172 -7.973 -4.57 1 94.81 370 ILE A O 1
ATOM 2818 N N . PHE A 1 371 ? -17.719 -5.824 -4.973 1 96.94 371 PHE A N 1
ATOM 2819 C CA . PHE A 1 371 ? -16.281 -5.988 -4.746 1 96.94 371 PHE A CA 1
ATOM 2820 C C . PHE A 1 371 ? -16.016 -6.5 -3.336 1 96.94 371 PHE A C 1
ATOM 2822 O O . PHE A 1 371 ? -15.273 -7.469 -3.152 1 96.94 371 PHE A O 1
ATOM 2829 N N . ASP A 1 372 ? -16.594 -5.855 -2.328 1 95.06 372 ASP A N 1
ATOM 2830 C CA . ASP A 1 372 ? -16.406 -6.234 -0.931 1 95.06 372 ASP A CA 1
ATOM 2831 C C . ASP A 1 372 ? -16.891 -7.656 -0.674 1 95.06 372 ASP A C 1
ATOM 2833 O O . ASP A 1 372 ? -16.266 -8.414 0.068 1 95.06 372 ASP A O 1
ATOM 2837 N N . GLN A 1 373 ? -17.984 -7.984 -1.242 1 93.44 373 GLN A N 1
ATOM 2838 C CA . GLN A 1 373 ? -18.547 -9.32 -1.082 1 93.44 373 GLN A CA 1
ATOM 2839 C C . GLN A 1 373 ? -17.625 -10.383 -1.663 1 93.44 373 GLN A C 1
ATOM 2841 O O . GLN A 1 373 ? -17.359 -11.406 -1.023 1 93.44 373 GLN A O 1
ATOM 2846 N N . ALA A 1 374 ? -17.172 -10.148 -2.867 1 93.5 374 ALA A N 1
ATOM 2847 C CA . ALA A 1 374 ? -16.281 -11.102 -3.52 1 93.5 374 ALA A CA 1
ATOM 2848 C C . ALA A 1 374 ? -14.992 -11.289 -2.715 1 93.5 374 ALA A C 1
ATOM 2850 O O . ALA A 1 374 ? -14.562 -12.422 -2.479 1 93.5 374 ALA A O 1
ATOM 2851 N N . LEU A 1 375 ? -14.43 -10.172 -2.303 1 94.88 375 LEU A N 1
ATOM 2852 C CA . LEU A 1 375 ? -13.172 -10.195 -1.559 1 94.88 375 LEU A CA 1
ATOM 2853 C C . LEU A 1 375 ? -13.344 -10.93 -0.232 1 94.88 375 LEU A C 1
ATOM 2855 O O . LEU A 1 375 ? -12.547 -11.805 0.107 1 94.88 375 LEU A O 1
ATOM 2859 N N . SER A 1 376 ? -14.375 -10.594 0.511 1 91.69 376 SER A N 1
ATOM 2860 C CA . SER A 1 376 ? -14.609 -11.211 1.813 1 91.69 376 SER A CA 1
ATOM 2861 C C . SER A 1 376 ? -14.852 -12.711 1.683 1 91.69 376 SER A C 1
ATOM 2863 O O . SER A 1 376 ? -14.367 -13.5 2.492 1 91.69 376 SER A O 1
ATOM 2865 N N . ALA A 1 377 ? -15.609 -13.086 0.694 1 88.88 377 ALA A N 1
ATOM 2866 C CA . ALA A 1 377 ? -15.898 -14.5 0.473 1 88.88 377 ALA A CA 1
ATOM 2867 C C . ALA A 1 377 ? -14.625 -15.273 0.139 1 88.88 377 ALA A C 1
ATOM 2869 O O . ALA A 1 377 ? -14.422 -16.391 0.627 1 88.88 377 ALA A O 1
ATOM 2870 N N . GLU A 1 378 ? -13.812 -14.742 -0.638 1 90.62 378 GLU A N 1
ATOM 2871 C CA . GLU A 1 378 ? -12.578 -15.398 -1.057 1 90.62 378 GLU A CA 1
ATOM 2872 C C . GLU A 1 378 ? -11.602 -15.531 0.108 1 90.62 378 GLU A C 1
ATOM 2874 O O . GLU A 1 378 ? -10.969 -16.578 0.28 1 90.62 378 GLU A O 1
ATOM 2879 N N . ILE A 1 379 ? -11.477 -14.438 0.88 1 90.75 379 ILE A N 1
ATOM 2880 C CA . ILE A 1 379 ? -10.555 -14.453 2.012 1 90.75 379 ILE A CA 1
ATOM 2881 C C . ILE A 1 379 ? -11.031 -15.477 3.045 1 90.75 379 ILE A C 1
ATOM 2883 O O . ILE A 1 379 ? -10.234 -16.234 3.588 1 90.75 379 ILE A O 1
ATOM 2887 N N . ALA A 1 380 ? -12.305 -15.531 3.295 1 86.38 380 ALA A N 1
ATOM 2888 C CA . ALA A 1 380 ? -12.844 -16.531 4.223 1 86.38 380 ALA A CA 1
ATOM 2889 C C . ALA A 1 380 ? -12.586 -17.938 3.719 1 86.38 380 ALA A C 1
ATOM 2891 O O . ALA A 1 380 ? -12.305 -18.844 4.508 1 86.38 380 ALA A O 1
ATOM 2892 N N . HIS A 1 381 ? -12.648 -18.078 2.436 1 86.69 381 HIS A N 1
ATOM 2893 C CA . HIS A 1 381 ? -12.523 -19.391 1.823 1 86.69 381 HIS A CA 1
ATOM 2894 C C . HIS A 1 381 ? -11.086 -19.891 1.874 1 86.69 381 HIS A C 1
ATOM 2896 O O . HIS A 1 381 ? -10.844 -21.062 2.195 1 86.69 381 HIS A O 1
ATOM 2902 N N . TYR A 1 382 ? -10.133 -19.078 1.635 1 88.31 382 TYR A N 1
ATOM 2903 C CA . TYR A 1 382 ? -8.766 -19.531 1.433 1 88.31 382 TYR A CA 1
ATOM 2904 C C . TYR A 1 382 ? -7.938 -19.375 2.703 1 88.31 382 TYR A C 1
ATOM 2906 O O . TYR A 1 382 ? -6.91 -20.031 2.877 1 88.31 382 TYR A O 1
ATOM 2914 N N . TYR A 1 383 ? -8.266 -18.484 3.568 1 85.81 383 TYR A N 1
ATOM 2915 C CA . TYR A 1 383 ? -7.41 -18.203 4.719 1 85.81 383 TYR A CA 1
ATOM 2916 C C . TYR A 1 383 ? -8.055 -18.719 6.008 1 85.81 383 TYR A C 1
ATOM 2918 O O . TYR A 1 383 ? -7.363 -18.953 7 1 85.81 383 TYR A O 1
ATOM 2926 N N . GLY A 1 384 ? -9.266 -18.969 5.938 1 77.19 384 GLY A N 1
ATOM 2927 C CA . GLY A 1 384 ? -9.922 -19.391 7.168 1 77.19 384 GLY A CA 1
ATOM 2928 C C . GLY A 1 384 ? -9.727 -18.391 8.305 1 77.19 384 GLY A C 1
ATOM 2929 O O . GLY A 1 384 ? -9.617 -17.188 8.07 1 77.19 384 GLY A O 1
ATOM 2930 N N . GLY A 1 385 ? -9.789 -18.797 9.539 1 73.25 385 GLY A N 1
ATOM 2931 C CA . GLY A 1 385 ? -9.578 -17.953 10.711 1 73.25 385 GLY A CA 1
ATOM 2932 C C . GLY A 1 385 ? -10.852 -17.281 11.195 1 73.25 385 GLY A C 1
ATOM 2933 O O . GLY A 1 385 ? -11.953 -17.656 10.789 1 73.25 385 GLY A O 1
ATOM 2934 N N . THR A 1 386 ? -10.602 -16.328 12.094 1 76.94 386 THR A N 1
ATOM 2935 C CA . THR A 1 386 ? -11.727 -15.602 12.688 1 76.94 386 THR A CA 1
ATOM 2936 C C . THR A 1 386 ? -12.195 -14.484 11.758 1 76.94 386 THR A C 1
ATOM 2938 O O . THR A 1 386 ? -11.477 -14.094 10.836 1 76.94 386 THR A O 1
ATOM 2941 N N . GLU A 1 387 ? -13.305 -14.086 12.039 1 77.69 387 GLU A N 1
ATOM 2942 C CA . GLU A 1 387 ? -13.852 -12.961 11.289 1 77.69 387 GLU A CA 1
ATOM 2943 C C . GLU A 1 387 ? -12.969 -11.719 11.438 1 77.69 387 GLU A C 1
ATOM 2945 O O . GLU A 1 387 ? -12.742 -11 10.469 1 77.69 387 GLU A O 1
ATOM 2950 N N . ALA A 1 388 ? -12.469 -11.484 12.609 1 76.06 388 ALA A N 1
ATOM 2951 C CA . ALA A 1 388 ? -11.656 -10.305 12.883 1 76.06 388 ALA A CA 1
ATOM 2952 C C . ALA A 1 388 ? -10.344 -10.344 12.102 1 76.06 388 ALA A C 1
ATOM 2954 O O . ALA A 1 388 ? -9.898 -9.328 11.57 1 76.06 388 ALA A O 1
ATOM 2955 N N . SER A 1 389 ? -9.742 -11.492 12.109 1 81.5 389 SER A N 1
ATOM 2956 C CA . SER A 1 389 ? -8.492 -11.633 11.367 1 81.5 389 SER A CA 1
ATOM 2957 C C . SER A 1 389 ? -8.719 -11.469 9.867 1 81.5 389 SER A C 1
ATOM 2959 O O . SER A 1 389 ? -7.895 -10.875 9.172 1 81.5 389 SER A O 1
ATOM 2961 N N . ASN A 1 390 ? -9.812 -11.984 9.414 1 87 390 ASN A N 1
ATOM 2962 C CA . ASN A 1 390 ? -10.141 -11.852 8 1 87 390 ASN A CA 1
ATOM 2963 C C . ASN A 1 390 ? -10.469 -10.406 7.633 1 87 390 ASN A C 1
ATOM 2965 O O . ASN A 1 390 ? -10.133 -9.945 6.539 1 87 390 ASN A O 1
ATOM 2969 N N . ASP A 1 391 ? -11.125 -9.766 8.578 1 85.88 391 ASP A N 1
ATOM 2970 C CA . ASP A 1 391 ? -11.461 -8.359 8.344 1 85.88 391 ASP A CA 1
ATOM 2971 C C . ASP A 1 391 ? -10.195 -7.512 8.219 1 85.88 391 ASP A C 1
ATOM 2973 O O . ASP A 1 391 ? -10.125 -6.609 7.383 1 85.88 391 ASP A O 1
ATOM 2977 N N . LEU A 1 392 ? -9.234 -7.793 9.07 1 88.25 392 LEU A N 1
ATOM 2978 C CA . LEU A 1 392 ? -7.961 -7.074 9.016 1 88.25 392 LEU A CA 1
ATOM 2979 C C . LEU A 1 392 ? -7.246 -7.332 7.699 1 88.25 392 LEU A C 1
ATOM 2981 O O . LEU A 1 392 ? -6.648 -6.422 7.121 1 88.25 392 LEU A O 1
ATOM 2985 N N . LEU A 1 393 ? -7.277 -8.562 7.293 1 93.5 393 LEU A N 1
ATOM 2986 C CA . LEU A 1 393 ? -6.648 -8.898 6.023 1 93.5 393 LEU A CA 1
ATOM 2987 C C . LEU A 1 393 ? -7.375 -8.234 4.859 1 93.5 393 LEU A C 1
ATOM 2989 O O . LEU A 1 393 ? -6.738 -7.727 3.934 1 93.5 393 LEU A O 1
ATOM 2993 N N . VAL A 1 394 ? -8.703 -8.258 4.902 1 95.38 394 VAL A N 1
ATOM 2994 C CA . VAL A 1 394 ? -9.508 -7.613 3.871 1 95.38 394 VAL A CA 1
ATOM 2995 C C . VAL A 1 394 ? -9.164 -6.125 3.805 1 95.38 394 VAL A C 1
ATOM 2997 O O . VAL A 1 394 ? -9 -5.566 2.717 1 95.38 394 VAL A O 1
ATOM 3000 N N . ASP A 1 395 ? -9.008 -5.48 4.941 1 94.88 395 ASP A N 1
ATOM 3001 C CA . ASP A 1 395 ? -8.656 -4.062 4.996 1 94.88 395 ASP A CA 1
ATOM 3002 C C . ASP A 1 395 ? -7.277 -3.818 4.379 1 94.88 395 ASP A C 1
ATOM 3004 O O . ASP A 1 395 ? -7.074 -2.824 3.68 1 94.88 395 ASP A O 1
ATOM 3008 N N . ALA A 1 396 ? -6.383 -4.688 4.715 1 97.06 396 ALA A N 1
ATOM 3009 C CA . ALA A 1 396 ? -5.031 -4.566 4.168 1 97.06 396 ALA A CA 1
ATOM 3010 C C . ALA A 1 396 ? -5.047 -4.691 2.645 1 97.06 396 ALA A C 1
ATOM 3012 O O . ALA A 1 396 ? -4.348 -3.951 1.949 1 97.06 396 ALA A O 1
ATOM 3013 N N . ILE A 1 397 ? -5.805 -5.629 2.129 1 98.5 397 ILE A N 1
ATOM 3014 C CA . ILE A 1 397 ? -5.902 -5.844 0.69 1 98.5 397 ILE A CA 1
ATOM 3015 C C . ILE A 1 397 ? -6.531 -4.621 0.026 1 98.5 397 ILE A C 1
ATOM 3017 O O . ILE A 1 397 ? -6.059 -4.156 -1.014 1 98.5 397 ILE A O 1
ATOM 3021 N N . LYS A 1 398 ? -7.59 -4.117 0.585 1 98.19 398 LYS A N 1
ATOM 3022 C CA . LYS A 1 398 ? -8.219 -2.914 0.041 1 98.19 398 LYS A CA 1
ATOM 3023 C C . LYS A 1 398 ? -7.23 -1.749 0.014 1 98.19 398 LYS A C 1
ATOM 3025 O O . LYS A 1 398 ? -7.16 -1.011 -0.971 1 98.19 398 LYS A O 1
ATOM 3030 N N . GLN A 1 399 ? -6.473 -1.56 1.087 1 98.19 399 GLN A N 1
ATOM 3031 C CA . GLN A 1 399 ? -5.477 -0.493 1.133 1 98.19 399 GLN A CA 1
ATOM 3032 C C . GLN A 1 399 ? -4.477 -0.627 -0.009 1 98.19 399 GLN A C 1
ATOM 3034 O O . GLN A 1 399 ? -4.051 0.374 -0.591 1 98.19 399 GLN A O 1
ATOM 3039 N N . GLU A 1 400 ? -4.125 -1.858 -0.322 1 98.38 400 GLU A N 1
ATOM 3040 C CA . GLU A 1 400 ? -3.092 -2.127 -1.316 1 98.38 400 GLU A CA 1
ATOM 3041 C C . GLU A 1 400 ? -3.625 -1.941 -2.732 1 98.38 400 GLU A C 1
ATOM 3043 O O . GLU A 1 400 ? -2.902 -1.482 -3.619 1 98.38 400 GLU A O 1
ATOM 3048 N N . TYR A 1 401 ? -4.961 -2.215 -2.961 1 98.44 401 TYR A N 1
ATOM 3049 C CA . TYR A 1 401 ? -5.328 -2.416 -4.359 1 98.44 401 TYR A CA 1
ATOM 3050 C C . TYR A 1 401 ? -6.418 -1.439 -4.785 1 98.44 401 TYR A C 1
ATOM 3052 O O . TYR A 1 401 ? -6.629 -1.218 -5.977 1 98.44 401 TYR A O 1
ATOM 3060 N N . VAL A 1 402 ? -7.176 -0.847 -3.912 1 98.31 402 VAL A N 1
ATOM 3061 C CA . VAL A 1 402 ? -8.273 0.041 -4.27 1 98.31 402 VAL A CA 1
ATOM 3062 C C . VAL A 1 402 ? -7.723 1.374 -4.77 1 98.31 402 VAL A C 1
ATOM 3064 O O . VAL A 1 402 ? -6.766 1.905 -4.207 1 98.31 402 VAL A O 1
ATOM 3067 N N . ASP A 1 403 ? -8.289 1.883 -5.809 1 97.75 403 ASP A N 1
ATOM 3068 C CA . ASP A 1 403 ? -8.008 3.24 -6.262 1 97.75 403 ASP A CA 1
ATOM 3069 C C . ASP A 1 403 ? -8.742 4.27 -5.402 1 97.75 403 ASP A C 1
ATOM 3071 O O . ASP A 1 403 ? -9.828 4.723 -5.762 1 97.75 403 ASP A O 1
ATOM 3075 N N . TRP A 1 404 ? -8.094 4.742 -4.441 1 97.31 404 TRP A N 1
ATOM 3076 C CA . TRP A 1 404 ? -8.727 5.598 -3.445 1 97.31 404 TRP A CA 1
ATOM 3077 C C . TRP A 1 404 ? -9.023 6.977 -4.02 1 97.31 404 TRP A C 1
ATOM 3079 O O . TRP A 1 404 ? -9.781 7.754 -3.434 1 97.31 404 TRP A O 1
ATOM 3089 N N . SER A 1 405 ? -8.406 7.344 -5.184 1 96.94 405 SER A N 1
ATOM 3090 C CA . SER A 1 405 ? -8.719 8.617 -5.828 1 96.94 405 SER A CA 1
ATOM 3091 C C . SER A 1 405 ? -10.156 8.633 -6.348 1 96.94 405 SER A C 1
ATOM 3093 O O . SER A 1 405 ? -10.711 9.703 -6.613 1 96.94 405 SER A O 1
ATOM 3095 N N . GLN A 1 406 ? -10.742 7.438 -6.465 1 95.88 406 GLN A N 1
ATOM 3096 C CA . GLN A 1 406 ? -12.094 7.336 -7.008 1 95.88 406 GLN A CA 1
ATOM 3097 C C . GLN A 1 406 ? -13.055 6.758 -5.973 1 95.88 406 GLN A C 1
ATOM 3099 O O . GLN A 1 406 ? -14.266 6.73 -6.195 1 95.88 406 GLN A O 1
ATOM 3104 N N . ALA A 1 407 ? -12.57 6.41 -4.859 1 91.62 407 ALA A N 1
ATOM 3105 C CA . ALA A 1 407 ? -13.328 5.566 -3.936 1 91.62 407 ALA A CA 1
ATOM 3106 C C . ALA A 1 407 ? -14.492 6.336 -3.314 1 91.62 407 ALA A C 1
ATOM 3108 O O . ALA A 1 407 ? -15.438 5.734 -2.799 1 91.62 407 ALA A O 1
ATOM 3109 N N . ASP A 1 408 ? -14.445 7.613 -3.365 1 93.06 408 ASP A N 1
ATOM 3110 C CA . ASP A 1 408 ? -15.539 8.422 -2.836 1 93.06 408 ASP A CA 1
ATOM 3111 C C . ASP A 1 408 ? -16.703 8.484 -3.822 1 93.06 408 ASP A C 1
ATOM 3113 O O . ASP A 1 408 ? -17.797 8.906 -3.465 1 93.06 408 ASP A O 1
ATOM 3117 N N . ASN A 1 409 ? -16.453 8.148 -5.031 1 94.06 409 ASN A N 1
ATOM 3118 C CA . ASN A 1 409 ? -17.484 8.125 -6.047 1 94.06 409 ASN A CA 1
ATOM 3119 C C . ASN A 1 409 ? -18.359 6.867 -5.93 1 94.06 409 ASN A C 1
ATOM 3121 O O . ASN A 1 409 ? -17.859 5.75 -6.051 1 94.06 409 ASN A O 1
ATOM 3125 N N . ALA A 1 410 ? -19.609 7.055 -5.812 1 91.88 410 ALA A N 1
ATOM 3126 C CA . ALA A 1 410 ? -20.531 5.945 -5.633 1 91.88 410 ALA A CA 1
ATOM 3127 C C . ALA A 1 410 ? -20.562 5.051 -6.871 1 91.88 410 ALA A C 1
ATOM 3129 O O . ALA A 1 410 ? -20.875 3.857 -6.773 1 91.88 410 ALA A O 1
ATOM 3130 N N . ASP A 1 411 ? -20.156 5.609 -7.961 1 92.94 411 ASP A N 1
ATOM 3131 C CA . ASP A 1 411 ? -20.219 4.879 -9.219 1 92.94 411 ASP A CA 1
ATOM 3132 C C . ASP A 1 411 ? -18.859 4.336 -9.617 1 92.94 411 ASP A C 1
ATOM 3134 O O . ASP A 1 411 ? -18.656 3.898 -10.758 1 92.94 411 ASP A O 1
ATOM 3138 N N . ALA A 1 412 ? -17.953 4.43 -8.648 1 96.19 412 ALA A N 1
ATOM 3139 C CA . ALA A 1 412 ? -16.625 3.934 -8.961 1 96.19 412 ALA A CA 1
ATOM 3140 C C . ALA A 1 412 ? -16.656 2.453 -9.336 1 96.19 412 ALA A C 1
ATOM 3142 O O . ALA A 1 412 ? -17.422 1.68 -8.758 1 96.19 412 ALA A O 1
ATOM 3143 N N . ASP A 1 413 ? -15.898 2.09 -10.359 1 97.06 413 ASP A N 1
ATOM 3144 C CA . ASP A 1 413 ? -15.758 0.704 -10.797 1 97.06 413 ASP A CA 1
ATOM 3145 C C . ASP A 1 413 ? -14.555 0.037 -10.141 1 97.06 413 ASP A C 1
ATOM 3147 O O . ASP A 1 413 ? -13.43 0.531 -10.25 1 97.06 413 ASP A O 1
ATOM 3151 N N . TYR A 1 414 ? -14.797 -1.09 -9.484 1 97.94 414 TYR A N 1
ATOM 3152 C CA . TYR A 1 414 ? -13.75 -1.752 -8.711 1 97.94 414 TYR A CA 1
ATOM 3153 C C . TYR A 1 414 ? -13.227 -2.982 -9.438 1 97.94 414 TYR A C 1
ATOM 3155 O O . TYR A 1 414 ? -12.492 -3.789 -8.859 1 97.94 414 TYR A O 1
ATOM 3163 N N . LEU A 1 415 ? -13.57 -3.176 -10.711 1 97.75 415 LEU A N 1
ATOM 3164 C CA . LEU A 1 415 ? -13.156 -4.359 -11.461 1 97.75 415 LEU A CA 1
ATOM 3165 C C . LEU A 1 415 ? -11.633 -4.453 -11.516 1 97.75 415 LEU A C 1
ATOM 3167 O O . LEU A 1 415 ? -11.062 -5.512 -11.242 1 97.75 415 LEU A O 1
ATOM 3171 N N . GLN A 1 416 ? -11.023 -3.367 -11.898 1 98 416 GLN A N 1
ATOM 3172 C CA . GLN A 1 416 ? -9.57 -3.404 -12.023 1 98 416 GLN A CA 1
ATOM 3173 C C . GLN A 1 416 ? -8.906 -3.723 -10.688 1 98 416 GLN A C 1
ATOM 3175 O O . GLN A 1 416 ? -7.91 -4.449 -10.641 1 98 416 GLN A O 1
ATOM 3180 N N . SER A 1 417 ? -9.406 -3.125 -9.57 1 98.31 417 SER A N 1
ATOM 3181 C CA . SER A 1 417 ? -8.898 -3.453 -8.242 1 98.31 417 SER A CA 1
ATOM 3182 C C . SER A 1 417 ? -8.977 -4.953 -7.977 1 98.31 417 SER A C 1
ATOM 3184 O O . SER A 1 417 ? -8.031 -5.547 -7.461 1 98.31 417 SER A O 1
ATOM 3186 N N . TYR A 1 418 ? -10.062 -5.5 -8.328 1 97.94 418 TYR A N 1
ATOM 3187 C CA . TYR A 1 418 ? -10.258 -6.934 -8.133 1 97.94 418 TYR A CA 1
ATOM 3188 C C . TYR A 1 418 ? -9.281 -7.734 -8.992 1 97.94 418 TYR A C 1
ATOM 3190 O O . TYR A 1 418 ? -8.672 -8.695 -8.516 1 97.94 418 TYR A O 1
ATOM 3198 N N . LEU A 1 419 ? -9.195 -7.375 -10.258 1 98.38 419 LEU A N 1
ATOM 3199 C CA . LEU A 1 419 ? -8.336 -8.102 -11.188 1 98.38 419 LEU A CA 1
ATOM 3200 C C . LEU A 1 419 ? -6.879 -8.055 -10.742 1 98.38 419 LEU A C 1
ATOM 3202 O O . LEU A 1 419 ? -6.172 -9.062 -10.797 1 98.38 419 LEU A O 1
ATOM 3206 N N . ASP A 1 420 ? -6.449 -6.91 -10.289 1 98.56 420 ASP A N 1
ATOM 3207 C CA . ASP A 1 420 ? -5.07 -6.762 -9.828 1 98.56 420 ASP A CA 1
ATOM 3208 C C . ASP A 1 420 ? -4.812 -7.609 -8.578 1 98.56 420 ASP A C 1
ATOM 3210 O O . ASP A 1 420 ? -3.801 -8.305 -8.492 1 98.56 420 ASP A O 1
ATOM 3214 N N . TYR A 1 421 ? -5.738 -7.484 -7.625 1 98 421 TYR A N 1
ATOM 3215 C CA . TYR A 1 421 ? -5.625 -8.266 -6.402 1 98 421 TYR A CA 1
ATOM 3216 C C . TYR A 1 421 ? -5.535 -9.758 -6.711 1 98 421 TYR A C 1
ATOM 3218 O O . TYR A 1 421 ? -4.609 -10.438 -6.262 1 98 421 TYR A O 1
ATOM 3226 N N . PHE A 1 422 ? -6.418 -10.273 -7.484 1 97.44 422 PHE A N 1
ATOM 3227 C CA . PHE A 1 422 ? -6.523 -11.695 -7.789 1 97.44 422 PHE A CA 1
ATOM 3228 C C . PHE A 1 422 ? -5.305 -12.18 -8.562 1 97.44 422 PHE A C 1
ATOM 3230 O O . PHE A 1 422 ? -4.746 -13.234 -8.258 1 97.44 422 PHE A O 1
ATOM 3237 N N . THR A 1 423 ? -4.832 -11.461 -9.531 1 98.5 423 THR A N 1
ATOM 3238 C CA . THR A 1 423 ? -3.664 -11.812 -10.328 1 98.5 423 THR A CA 1
ATOM 3239 C C . THR A 1 423 ? -2.426 -11.945 -9.445 1 98.5 423 THR A C 1
ATOM 3241 O O . THR A 1 423 ? -1.675 -12.914 -9.562 1 98.5 423 THR A O 1
ATOM 3244 N N . ASP A 1 424 ? -2.277 -11 -8.57 1 98.62 424 ASP A N 1
ATOM 3245 C CA . ASP A 1 424 ? -1.065 -10.945 -7.758 1 98.62 424 ASP A CA 1
ATOM 3246 C C . ASP A 1 424 ? -1.077 -12.031 -6.684 1 98.62 424 ASP A C 1
ATOM 3248 O O . ASP A 1 424 ? -0.066 -12.703 -6.461 1 98.62 424 ASP A O 1
ATOM 3252 N N . GLU A 1 425 ? -2.176 -12.234 -6.027 1 97 425 GLU A N 1
ATOM 3253 C CA . GLU A 1 425 ? -2.252 -13.195 -4.93 1 97 425 GLU A CA 1
ATOM 3254 C C . GLU A 1 425 ? -2.174 -14.633 -5.445 1 97 425 GLU A C 1
ATOM 3256 O O . GLU A 1 425 ? -1.465 -15.461 -4.879 1 97 425 GLU A O 1
ATOM 3261 N N . PHE A 1 426 ? -2.84 -14.891 -6.535 1 96.44 426 PHE A N 1
ATOM 3262 C CA . PHE A 1 426 ? -3.074 -16.297 -6.887 1 96.44 426 PHE A CA 1
ATOM 3263 C C . PHE A 1 426 ? -2.062 -16.766 -7.922 1 96.44 426 PHE A C 1
ATOM 3265 O O . PHE A 1 426 ? -1.927 -17.969 -8.164 1 96.44 426 PHE A O 1
ATOM 3272 N N . PHE A 1 427 ? -1.281 -15.773 -8.484 1 98.31 427 PHE A N 1
ATOM 3273 C CA . PHE A 1 427 ? -0.408 -16.219 -9.555 1 98.31 427 PHE A CA 1
ATOM 3274 C C . PHE A 1 427 ? 0.974 -15.594 -9.43 1 98.31 427 PHE A C 1
ATOM 3276 O O . PHE A 1 427 ? 1.979 -16.297 -9.352 1 98.31 427 PHE A O 1
ATOM 3283 N N . VAL A 1 428 ? 1.053 -14.336 -9.258 1 98.69 428 VAL A N 1
ATOM 3284 C CA . VAL A 1 428 ? 2.322 -13.641 -9.422 1 98.69 428 VAL A CA 1
ATOM 3285 C C . VAL A 1 428 ? 3.174 -13.812 -8.172 1 98.69 428 VAL A C 1
ATOM 3287 O O . VAL A 1 428 ? 4.379 -14.055 -8.258 1 98.69 428 VAL A O 1
ATOM 3290 N N . SER A 1 429 ? 2.578 -13.648 -7 1 98.25 429 SER A N 1
ATOM 3291 C CA . SER A 1 429 ? 3.342 -13.656 -5.758 1 98.25 429 SER A CA 1
ATOM 3292 C C . SER A 1 429 ? 4.012 -15.008 -5.531 1 98.25 429 SER A C 1
ATOM 3294 O O . SER A 1 429 ? 5.164 -15.07 -5.09 1 98.25 429 SER A O 1
ATOM 3296 N N . GLY A 1 430 ? 3.277 -16.078 -5.797 1 98.31 430 GLY A N 1
ATOM 3297 C CA . GLY A 1 430 ? 3.867 -17.391 -5.672 1 98.31 430 GLY A CA 1
ATOM 3298 C C . GLY A 1 430 ? 5.012 -17.625 -6.641 1 98.31 430 GLY A C 1
ATOM 3299 O O . GLY A 1 430 ? 6.004 -18.281 -6.293 1 98.31 430 GLY A O 1
ATOM 3300 N N . THR A 1 431 ? 4.871 -17.125 -7.824 1 98.81 431 THR A N 1
ATOM 3301 C CA . THR A 1 431 ? 5.914 -17.234 -8.836 1 98.81 431 THR A CA 1
ATOM 3302 C C . THR A 1 431 ? 7.188 -16.531 -8.391 1 98.81 431 THR A C 1
ATOM 3304 O O . THR A 1 431 ? 8.289 -17.062 -8.523 1 98.81 431 THR A O 1
ATOM 3307 N N . ASP A 1 432 ? 7.016 -15.352 -7.875 1 98.56 432 ASP A N 1
ATOM 3308 C CA . ASP A 1 432 ? 8.148 -14.602 -7.344 1 98.56 432 ASP A CA 1
ATOM 3309 C C . ASP A 1 432 ? 8.82 -15.359 -6.199 1 98.56 432 ASP A C 1
ATOM 3311 O O . ASP A 1 432 ? 10.047 -15.398 -6.105 1 98.56 432 ASP A O 1
ATOM 3315 N N . ARG A 1 433 ? 8.047 -15.938 -5.344 1 98.12 433 ARG A N 1
ATOM 3316 C CA . ARG A 1 433 ? 8.562 -16.656 -4.18 1 98.12 433 ARG A CA 1
ATOM 3317 C C . ARG A 1 433 ? 9.422 -17.844 -4.602 1 98.12 433 ARG A C 1
ATOM 3319 O O . ARG A 1 433 ? 10.516 -18.031 -4.082 1 98.12 433 ARG A O 1
ATOM 3326 N N . VAL A 1 434 ? 8.953 -18.625 -5.539 1 98.81 434 VAL A N 1
ATOM 3327 C CA . VAL A 1 434 ? 9.695 -19.781 -6.035 1 98.81 434 VAL A CA 1
ATOM 3328 C C . VAL A 1 434 ? 10.977 -19.328 -6.73 1 98.81 434 VAL A C 1
ATOM 3330 O O . VAL A 1 434 ? 12.047 -19.891 -6.516 1 98.81 434 VAL A O 1
ATOM 3333 N N . ALA A 1 435 ? 10.859 -18.312 -7.555 1 98.81 435 ALA A N 1
ATOM 3334 C CA . ALA A 1 435 ? 12.023 -17.781 -8.258 1 98.81 435 ALA A CA 1
ATOM 3335 C C . ALA A 1 435 ? 13.117 -17.375 -7.277 1 98.81 435 ALA A C 1
ATOM 3337 O O . ALA A 1 435 ? 14.297 -17.672 -7.484 1 98.81 435 ALA A O 1
ATOM 3338 N N . ARG A 1 436 ? 12.742 -16.734 -6.234 1 98.25 436 ARG A N 1
ATOM 3339 C CA . ARG A 1 436 ? 13.711 -16.219 -5.27 1 98.25 436 ARG A CA 1
ATOM 3340 C C . ARG A 1 436 ? 14.398 -17.359 -4.523 1 98.25 436 ARG A C 1
ATOM 3342 O O . ARG A 1 436 ? 15.609 -17.328 -4.316 1 98.25 436 ARG A O 1
ATOM 3349 N N . TYR A 1 437 ? 13.641 -18.359 -4.07 1 98.06 437 TYR A N 1
ATOM 3350 C CA . TYR A 1 437 ? 14.242 -19.5 -3.371 1 98.06 437 TYR A CA 1
ATOM 3351 C C . TYR A 1 437 ? 15.297 -20.172 -4.238 1 98.06 437 TYR A C 1
ATOM 3353 O O . TYR A 1 437 ? 16.406 -20.453 -3.775 1 98.06 437 TYR A O 1
ATOM 3361 N N . HIS A 1 438 ? 14.984 -20.406 -5.473 1 98.75 438 HIS A N 1
ATOM 3362 C CA . HIS A 1 438 ? 15.898 -21.109 -6.359 1 98.75 438 HIS A CA 1
ATOM 3363 C C . HIS A 1 438 ? 17.078 -20.234 -6.746 1 98.75 438 HIS A C 1
ATOM 3365 O O . HIS A 1 438 ? 18.219 -20.719 -6.812 1 98.75 438 HIS A O 1
ATOM 3371 N N . ALA A 1 439 ? 16.812 -18.984 -7 1 98.5 439 ALA A N 1
ATOM 3372 C CA . ALA A 1 439 ? 17.922 -18.078 -7.32 1 98.5 439 ALA A CA 1
ATOM 3373 C C . ALA A 1 439 ? 18.891 -17.969 -6.152 1 98.5 439 ALA A C 1
ATOM 3375 O O . ALA A 1 439 ? 20.109 -17.984 -6.348 1 98.5 439 ALA A O 1
ATOM 3376 N N . GLN A 1 440 ? 18.391 -17.875 -4.992 1 96.69 440 GLN A N 1
ATOM 3377 C CA . GLN A 1 440 ? 19.203 -17.719 -3.795 1 96.69 440 GLN A CA 1
ATOM 3378 C C . GLN A 1 440 ? 20.031 -18.969 -3.533 1 96.69 440 GLN A C 1
ATOM 3380 O O . GLN A 1 440 ? 21.125 -18.891 -2.953 1 96.69 440 GLN A O 1
ATOM 3385 N N . SER A 1 441 ? 19.531 -20.062 -3.965 1 96.69 441 SER A N 1
ATOM 3386 C CA . SER A 1 441 ? 20.234 -21.312 -3.742 1 96.69 441 SER A CA 1
ATOM 3387 C C . SER A 1 441 ? 21.234 -21.594 -4.859 1 96.69 441 SER A C 1
ATOM 3389 O O . SER A 1 441 ? 21.891 -22.641 -4.859 1 96.69 441 SER A O 1
ATOM 3391 N N . GLY A 1 442 ? 21.266 -20.766 -5.867 1 97.19 442 GLY A N 1
ATOM 3392 C CA . GLY A 1 442 ? 22.297 -20.859 -6.891 1 97.19 442 GLY A CA 1
ATOM 3393 C C . GLY A 1 442 ? 21.797 -21.484 -8.18 1 97.19 442 GLY A C 1
ATOM 3394 O O . GLY A 1 442 ? 22.562 -21.641 -9.141 1 97.19 442 GLY A O 1
ATOM 3395 N N . ASP A 1 443 ? 20.516 -21.797 -8.266 1 98.44 443 ASP A N 1
ATOM 3396 C CA . ASP A 1 443 ? 19.953 -22.344 -9.5 1 98.44 443 ASP A CA 1
ATOM 3397 C C . ASP A 1 443 ? 19.875 -21.281 -10.594 1 98.44 443 ASP A C 1
ATOM 3399 O O . ASP A 1 443 ? 19.781 -20.094 -10.297 1 98.44 443 ASP A O 1
ATOM 3403 N N . ASN A 1 444 ? 19.969 -21.734 -11.859 1 98.69 444 ASN A N 1
ATOM 3404 C CA . ASN A 1 444 ? 19.656 -20.844 -12.977 1 98.69 444 ASN A CA 1
ATOM 3405 C C . ASN A 1 444 ? 18.156 -20.625 -13.117 1 98.69 444 ASN A C 1
ATOM 3407 O O . ASN A 1 444 ? 17.422 -21.562 -13.43 1 98.69 444 ASN A O 1
ATOM 3411 N N . VAL A 1 445 ? 17.734 -19.391 -12.898 1 98.88 445 VAL A N 1
ATOM 3412 C CA . VAL A 1 445 ? 16.312 -19.062 -12.938 1 98.88 445 VAL A CA 1
ATOM 3413 C C . VAL A 1 445 ? 16.047 -18.047 -14.039 1 98.88 445 VAL A C 1
ATOM 3415 O O . VAL A 1 445 ? 16.766 -17.047 -14.156 1 98.88 445 VAL A O 1
ATOM 3418 N N . PHE A 1 446 ? 15.094 -18.312 -14.82 1 98.88 446 PHE A N 1
ATOM 3419 C CA . PHE A 1 446 ? 14.617 -17.422 -15.875 1 98.88 446 PHE A CA 1
ATOM 3420 C C . PHE A 1 446 ? 13.141 -17.109 -15.688 1 98.88 446 PHE A C 1
ATOM 3422 O O . PHE A 1 446 ? 12.32 -18.031 -15.57 1 98.88 446 PHE A O 1
ATOM 3429 N N . MET A 1 447 ? 12.82 -15.805 -15.664 1 98.81 447 MET A N 1
ATOM 3430 C CA . MET A 1 447 ? 11.453 -15.367 -15.383 1 98.81 447 MET A CA 1
ATOM 3431 C C . MET A 1 447 ? 10.883 -14.586 -16.547 1 98.81 447 MET A C 1
ATOM 3433 O O . MET A 1 447 ? 11.625 -13.945 -17.297 1 98.81 447 MET A O 1
ATOM 3437 N N . TYR A 1 448 ? 9.508 -14.672 -16.719 1 98.81 448 TYR A N 1
ATOM 3438 C CA . TYR A 1 448 ? 8.867 -13.883 -17.766 1 98.81 448 TYR A CA 1
ATOM 3439 C C . TYR A 1 448 ? 7.5 -13.383 -17.312 1 98.81 448 TYR A C 1
ATOM 3441 O O . TYR A 1 448 ? 6.934 -13.891 -16.344 1 98.81 448 TYR A O 1
ATOM 3449 N N . GLN A 1 449 ? 7 -12.414 -17.938 1 98.88 449 GLN A N 1
ATOM 3450 C CA . GLN A 1 449 ? 5.594 -12.031 -17.969 1 98.88 449 GLN A CA 1
ATOM 3451 C C . GLN A 1 449 ? 5.102 -11.883 -19.406 1 98.88 449 GLN A C 1
ATOM 3453 O O . GLN A 1 449 ? 5.684 -11.141 -20.203 1 98.88 449 GLN A O 1
ATOM 3458 N N . MET A 1 450 ? 4.105 -12.617 -19.688 1 98.62 450 MET A N 1
ATOM 3459 C CA . MET A 1 450 ? 3.504 -12.43 -21 1 98.62 450 MET A CA 1
ATOM 3460 C C . MET A 1 450 ? 2.525 -11.258 -21 1 98.62 450 MET A C 1
ATOM 3462 O O . MET A 1 450 ? 1.616 -11.211 -20.172 1 98.62 450 MET A O 1
ATOM 3466 N N . THR A 1 451 ? 2.705 -10.32 -21.922 1 98 451 THR A N 1
ATOM 3467 C CA . THR A 1 451 ? 1.851 -9.141 -21.969 1 98 451 THR A CA 1
ATOM 3468 C C . THR A 1 451 ? 1.166 -9.031 -23.328 1 98 451 THR A C 1
ATOM 3470 O O . THR A 1 451 ? 0.309 -8.172 -23.531 1 98 451 THR A O 1
ATOM 3473 N N . ARG A 1 452 ? 1.417 -9.969 -24.234 1 95.88 452 ARG A N 1
ATOM 3474 C CA . ARG A 1 452 ? 0.831 -9.945 -25.562 1 95.88 452 ARG A CA 1
ATOM 3475 C C . ARG A 1 452 ? -0.68 -10.148 -25.5 1 95.88 452 ARG A C 1
ATOM 3477 O O . ARG A 1 452 ? -1.162 -11.094 -24.875 1 95.88 452 ARG A O 1
ATOM 3484 N N . VAL A 1 453 ? -1.357 -9.211 -26.109 1 93.75 453 VAL A N 1
ATOM 3485 C CA . VAL A 1 453 ? -2.789 -9.367 -26.344 1 93.75 453 VAL A CA 1
ATOM 3486 C C . VAL A 1 453 ? -3.039 -9.648 -27.812 1 93.75 453 VAL A C 1
ATOM 3488 O O . VAL A 1 453 ? -2.877 -8.766 -28.672 1 93.75 453 VAL A O 1
ATOM 3491 N N . SER A 1 454 ? -3.453 -10.891 -28.031 1 88.38 454 SER A N 1
ATOM 3492 C CA . SER A 1 454 ? -3.75 -11.25 -29.406 1 88.38 454 SER A CA 1
ATOM 3493 C C . SER A 1 454 ? -4.984 -10.508 -29.922 1 88.38 454 SER A C 1
ATOM 3495 O O . SER A 1 454 ? -5.914 -10.242 -29.156 1 88.38 454 SER A O 1
ATOM 3497 N N . ASP A 1 455 ? -5.035 -10.211 -31.125 1 80.12 455 ASP A N 1
ATOM 3498 C CA . ASP A 1 455 ? -6.184 -9.555 -31.734 1 80.12 455 ASP A CA 1
ATOM 3499 C C . ASP A 1 455 ? -7.398 -10.477 -31.75 1 80.12 455 ASP A C 1
ATOM 3501 O O . ASP A 1 455 ? -8.531 -10.016 -31.922 1 80.12 455 ASP A O 1
ATOM 3505 N N . SER A 1 456 ? -7.141 -11.781 -31.516 1 77.94 456 SER A N 1
ATOM 3506 C CA . SER A 1 456 ? -8.203 -12.773 -31.609 1 77.94 456 SER A CA 1
ATOM 3507 C C . SER A 1 456 ? -8.875 -13 -30.25 1 77.94 456 SER A C 1
ATOM 3509 O O . SER A 1 456 ? -9.875 -13.719 -30.172 1 77.94 456 SER A O 1
ATOM 3511 N N . VAL A 1 457 ? -8.359 -12.375 -29.266 1 82.94 457 VAL A N 1
ATOM 3512 C CA . VAL A 1 457 ? -8.906 -12.57 -27.922 1 82.94 457 VAL A CA 1
ATOM 3513 C C . VAL A 1 457 ? -10.289 -11.922 -27.828 1 82.94 457 VAL A C 1
ATOM 3515 O O . VAL A 1 457 ? -10.453 -10.75 -28.172 1 82.94 457 VAL A O 1
ATOM 3518 N N . LEU A 1 458 ? -11.281 -12.719 -27.484 1 82.19 458 LEU A N 1
ATOM 3519 C CA . LEU A 1 458 ? -12.648 -12.25 -27.281 1 82.19 458 LEU A CA 1
ATOM 3520 C C . LEU A 1 458 ? -13.195 -12.766 -25.953 1 82.19 458 LEU A C 1
ATOM 3522 O O . LEU A 1 458 ? -13.086 -13.953 -25.641 1 82.19 458 LEU A O 1
ATOM 3526 N N . PRO A 1 459 ? -13.797 -11.82 -25.266 1 90.44 459 PRO A N 1
ATOM 3527 C CA . PRO A 1 459 ? -13.875 -10.375 -25.453 1 90.44 459 PRO A CA 1
ATOM 3528 C C . PRO A 1 459 ? -12.539 -9.68 -25.219 1 90.44 459 PRO A C 1
ATOM 3530 O O . PRO A 1 459 ? -11.656 -10.227 -24.547 1 90.44 459 PRO A O 1
ATOM 3533 N N . PRO A 1 460 ? -12.391 -8.516 -25.719 1 89.69 460 PRO A N 1
ATOM 3534 C CA . PRO A 1 460 ? -11.086 -7.852 -25.719 1 89.69 460 PRO A CA 1
ATOM 3535 C C . PRO A 1 460 ? -10.586 -7.551 -24.297 1 89.69 460 PRO A C 1
ATOM 3537 O O . PRO A 1 460 ? -9.375 -7.496 -24.078 1 89.69 460 PRO A O 1
ATOM 3540 N N . TRP A 1 461 ? -11.492 -7.336 -23.359 1 93.88 461 TRP A N 1
ATOM 3541 C CA . TRP A 1 461 ? -11.086 -6.918 -22.016 1 93.88 461 TRP A CA 1
ATOM 3542 C C . TRP A 1 461 ? -10.383 -8.055 -21.281 1 93.88 461 TRP A C 1
ATOM 3544 O O . TRP A 1 461 ? -9.789 -7.844 -20.219 1 93.88 461 TRP A O 1
ATOM 3554 N N . LEU A 1 462 ? -10.328 -9.281 -21.844 1 95.5 462 LEU A N 1
ATOM 3555 C CA . LEU A 1 462 ? -9.586 -10.383 -21.234 1 95.5 462 LEU A CA 1
ATOM 3556 C C . LEU A 1 462 ? -8.086 -10.125 -21.281 1 95.5 462 LEU A C 1
ATOM 3558 O O . LEU A 1 462 ? -7.352 -10.594 -20.406 1 95.5 462 LEU A O 1
ATOM 3562 N N . GLY A 1 463 ? -7.613 -9.438 -22.312 1 95.94 463 GLY A N 1
ATOM 3563 C CA . GLY A 1 463 ? -6.207 -9.086 -22.406 1 95.94 463 GLY A CA 1
ATOM 3564 C C . GLY A 1 463 ? -5.297 -10.297 -22.5 1 95.94 463 GLY A C 1
ATOM 3565 O O . GLY A 1 463 ? -5.617 -11.273 -23.188 1 95.94 463 GLY A O 1
ATOM 3566 N N . ALA A 1 464 ? -4.074 -10.148 -21.984 1 97 464 ALA A N 1
ATOM 3567 C CA . ALA A 1 464 ? -3.18 -11.289 -21.844 1 97 464 ALA A CA 1
ATOM 3568 C C . ALA A 1 464 ? -3.615 -12.195 -20.703 1 97 464 ALA A C 1
ATOM 3570 O O . ALA A 1 464 ? -2.975 -12.227 -19.641 1 97 464 ALA A O 1
ATOM 3571 N N . THR A 1 465 ? -4.598 -12.953 -20.922 1 96.56 465 THR A N 1
ATOM 3572 C CA . THR A 1 465 ? -5.352 -13.648 -19.875 1 96.56 465 THR A CA 1
ATOM 3573 C C . THR A 1 465 ? -4.695 -14.977 -19.531 1 96.56 465 THR A C 1
ATOM 3575 O O . THR A 1 465 ? -3.727 -15.383 -20.188 1 96.56 465 THR A O 1
ATOM 3578 N N . HIS A 1 466 ? -5.191 -15.617 -18.484 1 95.31 466 HIS A N 1
ATOM 3579 C CA . HIS A 1 466 ? -4.746 -16.922 -18 1 95.31 466 HIS A CA 1
ATOM 3580 C C . HIS A 1 466 ? -4.82 -17.969 -19.109 1 95.31 466 HIS A C 1
ATOM 3582 O O . HIS A 1 466 ? -5.836 -18.078 -19.797 1 95.31 466 HIS A O 1
ATOM 3588 N N . GLY A 1 467 ? -3.707 -18.734 -19.312 1 92.94 467 GLY A N 1
ATOM 3589 C CA . GLY A 1 467 ? -3.691 -19.812 -20.281 1 92.94 467 GLY A CA 1
ATOM 3590 C C . GLY A 1 467 ? -3.35 -19.344 -21.688 1 92.94 467 GLY A C 1
ATOM 3591 O O . GLY A 1 467 ? -3.375 -20.141 -22.625 1 92.94 467 GLY A O 1
ATOM 3592 N N . SER A 1 468 ? -2.967 -18.094 -21.797 1 93.19 468 SER A N 1
ATOM 3593 C CA . SER A 1 468 ? -2.656 -17.594 -23.125 1 93.19 468 SER A CA 1
ATOM 3594 C C . SER A 1 468 ? -1.266 -18.031 -23.578 1 93.19 468 SER A C 1
ATOM 3596 O O . SER A 1 468 ? -1.017 -18.203 -24.766 1 93.19 468 SER A O 1
ATOM 3598 N N . ASP A 1 469 ? -0.343 -18.219 -22.703 1 94.94 469 ASP A N 1
ATOM 3599 C CA . ASP A 1 469 ? 1.041 -18.5 -23.078 1 94.94 469 ASP A CA 1
ATOM 3600 C C . ASP A 1 469 ? 1.178 -19.906 -23.656 1 94.94 469 ASP A C 1
ATOM 3602 O O . ASP A 1 469 ? 1.874 -20.109 -24.656 1 94.94 469 ASP A O 1
ATOM 3606 N N . PRO A 1 470 ? 0.465 -20.969 -23.094 1 94.69 470 PRO A N 1
ATOM 3607 C CA . PRO A 1 470 ? 0.59 -22.281 -23.734 1 94.69 470 PRO A CA 1
ATOM 3608 C C . PRO A 1 470 ? 0.119 -22.281 -25.188 1 94.69 470 PRO A C 1
ATOM 3610 O O . PRO A 1 470 ? 0.618 -23.062 -26 1 94.69 470 PRO A O 1
ATOM 3613 N N . TRP A 1 471 ? -0.781 -21.422 -25.5 1 91 471 TRP A N 1
ATOM 3614 C CA . TRP A 1 471 ? -1.265 -21.312 -26.859 1 91 471 TRP A CA 1
ATOM 3615 C C . TRP A 1 471 ? -0.118 -21.016 -27.828 1 91 471 TRP A C 1
ATOM 3617 O O . TRP A 1 471 ? -0.056 -21.578 -28.922 1 91 471 TRP A O 1
ATOM 3627 N N . TYR A 1 472 ? 0.758 -20.188 -27.422 1 93.31 472 TYR A N 1
ATOM 3628 C CA . TYR A 1 472 ? 1.932 -19.844 -28.219 1 93.31 472 TYR A CA 1
ATOM 3629 C C . TYR A 1 472 ? 2.979 -20.953 -28.156 1 93.31 472 TYR A C 1
ATOM 3631 O O . TYR A 1 472 ? 3.609 -21.281 -29.156 1 93.31 472 TYR A O 1
ATOM 3639 N N . VAL A 1 473 ? 3.156 -21.547 -27.031 1 96.31 473 VAL A N 1
ATOM 3640 C CA . VAL A 1 473 ? 4.184 -22.547 -26.797 1 96.31 473 VAL A CA 1
ATOM 3641 C C . VAL A 1 473 ? 3.91 -23.781 -27.672 1 96.31 473 VAL A C 1
ATOM 3643 O O . VAL A 1 473 ? 4.832 -24.344 -28.25 1 96.31 473 VAL A O 1
ATOM 3646 N N . PHE A 1 474 ? 2.668 -24.172 -27.812 1 94.94 474 PHE A N 1
ATOM 3647 C CA . PHE A 1 474 ? 2.316 -25.391 -28.516 1 94.94 474 PHE A CA 1
ATOM 3648 C C . PHE A 1 474 ? 2.098 -25.125 -30 1 94.94 474 PHE A C 1
ATOM 3650 O O . PHE A 1 474 ? 1.677 -26 -30.75 1 94.94 474 PHE A O 1
ATOM 3657 N N . GLY A 1 475 ? 2.336 -23.906 -30.406 1 91.94 475 GLY A N 1
ATOM 3658 C CA . GLY A 1 475 ? 2.236 -23.594 -31.828 1 91.94 475 GLY A CA 1
ATOM 3659 C C . GLY A 1 475 ? 0.814 -23.641 -32.344 1 91.94 475 GLY A C 1
ATOM 3660 O O . GLY A 1 475 ? 0.586 -24.031 -33.5 1 91.94 475 GLY A O 1
ATOM 3661 N N . CYS A 1 476 ? -0.104 -23.281 -31.516 1 88.06 476 CYS A N 1
ATOM 3662 C CA . CYS A 1 476 ? -1.518 -23.328 -31.875 1 88.06 476 CYS A CA 1
ATOM 3663 C C . CYS A 1 476 ? -1.801 -22.516 -33.125 1 88.06 476 CYS A C 1
ATOM 3665 O O . CYS A 1 476 ? -2.66 -22.891 -33.938 1 88.06 476 CYS A O 1
ATOM 3667 N N . PRO A 1 477 ? -1.134 -21.406 -33.344 1 86.75 477 PRO A N 1
ATOM 3668 C CA . PRO A 1 477 ? -1.379 -20.641 -34.594 1 86.75 477 PRO A CA 1
ATOM 3669 C C . PRO A 1 477 ? -1.101 -21.453 -35.844 1 86.75 477 PRO A C 1
ATOM 3671 O O . PRO A 1 477 ? -1.524 -21.062 -36.938 1 86.75 477 PRO A O 1
ATOM 3674 N N . PHE A 1 478 ? -0.372 -22.547 -35.688 1 87.06 478 PHE A N 1
ATOM 3675 C CA . PHE A 1 478 ? 0.012 -23.344 -36.844 1 87.06 478 PHE A CA 1
ATOM 3676 C C . PHE A 1 478 ? -0.777 -24.641 -36.875 1 87.06 478 PHE A C 1
ATOM 3678 O O . PHE A 1 478 ? -0.502 -25.516 -37.719 1 87.06 478 PHE A O 1
ATOM 3685 N N . SER A 1 479 ? -1.653 -24.828 -35.906 1 80.75 479 SER A N 1
ATOM 3686 C CA . SER A 1 479 ? -2.436 -26.062 -35.812 1 80.75 479 SER A CA 1
ATOM 3687 C C . SER A 1 479 ? -3.906 -25.797 -36.125 1 80.75 479 SER A C 1
ATOM 3689 O O . SER A 1 479 ? -4.508 -24.875 -35.594 1 80.75 479 SER A O 1
ATOM 3691 N N . TRP A 1 480 ? -4.41 -26.594 -36.938 1 72.06 480 TRP A N 1
ATOM 3692 C CA . TRP A 1 480 ? -5.816 -26.453 -37.281 1 72.06 480 TRP A CA 1
ATOM 3693 C C . TRP A 1 480 ? -6.723 -26.797 -36.125 1 72.06 480 TRP A C 1
ATOM 3695 O O . TRP A 1 480 ? -7.824 -26.266 -36 1 72.06 480 TRP A O 1
ATOM 3705 N N . GLU A 1 481 ? -6.246 -27.656 -35.219 1 67.81 481 GLU A N 1
ATOM 3706 C CA . GLU A 1 481 ? -7.047 -28.141 -34.125 1 67.81 481 GLU A CA 1
ATOM 3707 C C . GLU A 1 481 ? -7.227 -27.062 -33.031 1 67.81 481 GLU A C 1
ATOM 3709 O O . GLU A 1 481 ? -8.195 -27.094 -32.281 1 67.81 481 GLU A O 1
ATOM 3714 N N . CYS A 1 482 ? -6.23 -26.25 -32.906 1 69.31 482 CYS A N 1
ATOM 3715 C CA . CYS A 1 482 ? -6.262 -25.203 -31.891 1 69.31 482 CYS A CA 1
ATOM 3716 C C . CYS A 1 482 ? -7.016 -23.984 -32.375 1 69.31 482 CYS A C 1
ATOM 3718 O O . CYS A 1 482 ? -7.293 -23.062 -31.609 1 69.31 482 CYS A O 1
ATOM 3720 N N . GLN A 1 483 ? -7.121 -23.797 -33.719 1 54.94 483 GLN A N 1
ATOM 3721 C CA . GLN A 1 483 ? -7.336 -22.531 -34.438 1 54.94 483 GLN A CA 1
ATOM 3722 C C . GLN A 1 483 ? -8.711 -21.953 -34.094 1 54.94 483 GLN A C 1
ATOM 3724 O O . GLN A 1 483 ? -9.734 -22.547 -34.438 1 54.94 483 GLN A O 1
ATOM 3729 N N . PRO A 1 484 ? -8.789 -21.156 -32.969 1 51.66 484 PRO A N 1
ATOM 3730 C CA . PRO A 1 484 ? -10.008 -20.359 -33.094 1 51.66 484 PRO A CA 1
ATOM 3731 C C . PRO A 1 484 ? -10.227 -19.859 -34.531 1 51.66 484 PRO A C 1
ATOM 3733 O O . PRO A 1 484 ? -9.312 -19.922 -35.344 1 51.66 484 PRO A O 1
ATOM 3736 N N . SER A 1 485 ? -11.102 -18.719 -34.469 1 46.78 485 SER A N 1
ATOM 3737 C CA . SER A 1 485 ? -11.664 -18.047 -35.656 1 46.78 485 SER A CA 1
ATOM 3738 C C . SER A 1 485 ? -10.57 -17.656 -36.625 1 46.78 485 SER A C 1
ATOM 3740 O O . SER A 1 485 ? -9.383 -17.656 -36.312 1 46.78 485 SER A O 1
ATOM 3742 N N . PRO A 1 486 ? -10.961 -16.688 -37.5 1 46.62 486 PRO A N 1
ATOM 3743 C CA . PRO A 1 486 ? -10.461 -16.203 -38.781 1 46.62 486 PRO A CA 1
ATOM 3744 C C . PRO A 1 486 ? -8.977 -15.852 -38.75 1 46.62 486 PRO A C 1
ATOM 3746 O O . PRO A 1 486 ? -8.148 -16.578 -39.312 1 46.62 486 PRO A O 1
ATOM 3749 N N . ALA A 1 487 ? -8.656 -14.461 -38.906 1 50.03 487 ALA A N 1
ATOM 3750 C CA . ALA A 1 487 ? -7.492 -13.742 -39.438 1 50.03 487 ALA A CA 1
ATOM 3751 C C . ALA A 1 487 ? -6.324 -13.828 -38.438 1 50.03 487 ALA A C 1
ATOM 3753 O O . ALA A 1 487 ? -6.289 -13.102 -37.438 1 50.03 487 ALA A O 1
ATOM 3754 N N . GLN A 1 488 ? -5.656 -15.055 -38.281 1 59.94 488 GLN A N 1
ATOM 3755 C CA . GLN A 1 488 ? -4.465 -15.227 -37.469 1 59.94 488 GLN A CA 1
ATOM 3756 C C . GLN A 1 488 ? -3.422 -14.156 -37.781 1 59.94 488 GLN A C 1
ATOM 3758 O O . GLN A 1 488 ? -3.057 -13.953 -38.938 1 59.94 488 GLN A O 1
ATOM 3763 N N . SER A 1 489 ? -3.094 -13.336 -36.719 1 77.25 489 SER A N 1
ATOM 3764 C CA . SER A 1 489 ? -2.17 -12.219 -36.875 1 77.25 489 SER A CA 1
ATOM 3765 C C . SER A 1 489 ? -0.747 -12.711 -37.125 1 77.25 489 SER A C 1
ATOM 3767 O O . SER A 1 489 ? -0.3 -13.672 -36.5 1 77.25 489 SER A O 1
ATOM 3769 N N . LEU A 1 490 ? -0.15 -12.375 -38.25 1 84.62 490 LEU A N 1
ATOM 3770 C CA . LEU A 1 490 ? 1.254 -12.633 -38.562 1 84.62 490 LEU A CA 1
ATOM 3771 C C . LEU A 1 490 ? 2.131 -12.375 -37.344 1 84.62 490 LEU A C 1
ATOM 3773 O O . LEU A 1 490 ? 3.115 -13.078 -37.125 1 84.62 490 LEU A O 1
ATOM 3777 N N . ASP A 1 491 ? 1.667 -11.492 -36.562 1 89.31 491 ASP A N 1
ATOM 3778 C CA . ASP A 1 491 ? 2.408 -11.164 -35.344 1 89.31 491 ASP A CA 1
ATOM 3779 C C . ASP A 1 491 ? 2.34 -12.305 -34.344 1 89.31 491 ASP A C 1
ATOM 3781 O O . ASP A 1 491 ? 3.35 -12.656 -33.719 1 89.31 491 ASP A O 1
ATOM 3785 N N . ASP A 1 492 ? 1.185 -12.883 -34.219 1 91.19 492 ASP A N 1
ATOM 3786 C CA . ASP A 1 492 ? 1.015 -13.984 -33.281 1 91.19 492 ASP A CA 1
ATOM 3787 C C . ASP A 1 492 ? 1.751 -15.234 -33.75 1 91.19 492 ASP A C 1
ATOM 3789 O O . ASP A 1 492 ? 2.279 -16 -32.938 1 91.19 492 ASP A O 1
ATOM 3793 N N . MET A 1 493 ? 1.771 -15.414 -35.062 1 90.62 493 MET A N 1
ATOM 3794 C CA . MET A 1 493 ? 2.52 -16.531 -35.625 1 90.62 493 MET A CA 1
ATOM 3795 C C . MET A 1 493 ? 4.012 -16.375 -35.344 1 90.62 493 MET A C 1
ATOM 3797 O O . MET A 1 493 ? 4.672 -17.328 -34.906 1 90.62 493 MET A O 1
ATOM 3801 N N . ALA A 1 494 ? 4.504 -15.211 -35.594 1 90.94 494 ALA A N 1
ATOM 3802 C CA . ALA A 1 494 ? 5.918 -14.938 -35.375 1 90.94 494 ALA A CA 1
ATOM 3803 C C . ALA A 1 494 ? 6.277 -15.109 -33.906 1 90.94 494 ALA A C 1
ATOM 3805 O O . ALA A 1 494 ? 7.328 -15.672 -33.562 1 90.94 494 ALA A O 1
ATOM 3806 N N . LEU A 1 495 ? 5.438 -14.641 -33.062 1 93.12 495 LEU A N 1
ATOM 3807 C CA . LEU A 1 495 ? 5.68 -14.766 -31.625 1 93.12 495 LEU A CA 1
ATOM 3808 C C . LEU A 1 495 ? 5.633 -16.219 -31.188 1 93.12 495 LEU A C 1
ATOM 3810 O O . LEU A 1 495 ? 6.406 -16.656 -30.328 1 93.12 495 LEU A O 1
ATOM 3814 N N . SER A 1 496 ? 4.711 -16.938 -31.719 1 93.75 496 SER A N 1
ATOM 3815 C CA . SER A 1 496 ? 4.609 -18.359 -31.391 1 93.75 496 SER A CA 1
ATOM 3816 C C . SER A 1 496 ? 5.883 -19.109 -31.766 1 93.75 496 SER A C 1
ATOM 3818 O O . SER A 1 496 ? 6.316 -20 -31.047 1 93.75 496 SER A O 1
ATOM 3820 N N . VAL A 1 497 ? 6.488 -18.75 -32.875 1 93.69 497 VAL A N 1
ATOM 3821 C CA . VAL A 1 497 ? 7.758 -19.344 -33.281 1 93.69 497 VAL A CA 1
ATOM 3822 C C . VAL A 1 497 ? 8.812 -19.078 -32.188 1 93.69 497 VAL A C 1
ATOM 3824 O O . VAL A 1 497 ? 9.547 -19.984 -31.797 1 93.69 497 VAL A O 1
ATOM 3827 N N . LYS A 1 498 ? 8.844 -17.875 -31.734 1 94.44 498 LYS A N 1
ATOM 3828 C CA . LYS A 1 498 ? 9.805 -17.516 -30.688 1 94.44 498 LYS A CA 1
ATOM 3829 C C . LYS A 1 498 ? 9.531 -18.297 -29.406 1 94.44 498 LYS A C 1
ATOM 3831 O O . LYS A 1 498 ? 10.461 -18.766 -28.734 1 94.44 498 LYS A O 1
ATOM 3836 N N . PHE A 1 499 ? 8.266 -18.406 -29.016 1 96.62 499 PHE A N 1
ATOM 3837 C CA . PHE A 1 499 ? 7.91 -19.203 -27.844 1 96.62 499 PHE A CA 1
ATOM 3838 C C . PHE A 1 499 ? 8.43 -20.625 -27.984 1 96.62 499 PHE A C 1
ATOM 3840 O O . PHE A 1 499 ? 9.086 -21.141 -27.078 1 96.62 499 PHE A O 1
ATOM 3847 N N . MET A 1 500 ? 8.148 -21.234 -29.109 1 96.94 500 MET A N 1
ATOM 3848 C CA . MET A 1 500 ? 8.578 -22.609 -29.344 1 96.94 500 MET A CA 1
ATOM 3849 C C . MET A 1 500 ? 10.102 -22.719 -29.281 1 96.94 500 MET A C 1
ATOM 3851 O O . MET A 1 500 ? 10.633 -23.656 -28.672 1 96.94 500 MET A O 1
ATOM 3855 N N . GLU A 1 501 ? 10.789 -21.734 -29.828 1 96.06 501 GLU A N 1
ATOM 3856 C CA . GLU A 1 501 ? 12.25 -21.734 -29.797 1 96.06 501 GLU A CA 1
ATOM 3857 C C . GLU A 1 501 ? 12.773 -21.594 -28.375 1 96.06 501 GLU A C 1
ATOM 3859 O O . GLU A 1 501 ? 13.672 -22.328 -27.969 1 96.06 501 GLU A O 1
ATOM 3864 N N . PHE A 1 502 ? 12.242 -20.625 -27.641 1 98.19 502 PHE A N 1
ATOM 3865 C CA . PHE A 1 502 ? 12.68 -20.406 -26.266 1 98.19 502 PHE A CA 1
ATOM 3866 C C . PHE A 1 502 ? 12.461 -21.656 -25.422 1 98.19 502 PHE A C 1
ATOM 3868 O O . PHE A 1 502 ? 13.367 -22.094 -24.703 1 98.19 502 PHE A O 1
ATOM 3875 N N . TRP A 1 503 ? 11.297 -22.234 -25.484 1 98.62 503 TRP A N 1
ATOM 3876 C CA . TRP A 1 503 ? 10.945 -23.391 -24.656 1 98.62 503 TRP A CA 1
ATOM 3877 C C . TRP A 1 503 ? 11.789 -24.594 -25.016 1 98.62 503 TRP A C 1
ATOM 3879 O O . TRP A 1 503 ? 12.273 -25.312 -24.141 1 98.62 503 TRP A O 1
ATOM 3889 N N . THR A 1 504 ? 12 -24.844 -26.297 1 98.12 504 THR A N 1
ATOM 3890 C CA . THR A 1 504 ? 12.75 -26.031 -26.719 1 98.12 504 THR A CA 1
ATOM 3891 C C . THR A 1 504 ? 14.242 -25.828 -26.484 1 98.12 504 THR A C 1
ATOM 3893 O O . THR A 1 504 ? 14.961 -26.781 -26.156 1 98.12 504 THR A O 1
ATOM 3896 N N . THR A 1 505 ? 14.766 -24.609 -26.656 1 98 505 THR A N 1
ATOM 3897 C CA . THR A 1 505 ? 16.156 -24.328 -26.312 1 98 505 THR A CA 1
ATOM 3898 C C . THR A 1 505 ? 16.391 -24.547 -24.812 1 98 505 THR A C 1
ATOM 3900 O O . THR A 1 505 ? 17.406 -25.125 -24.422 1 98 505 THR A O 1
ATOM 3903 N N . PHE A 1 506 ? 15.445 -24.078 -24.016 1 98.5 506 PHE A N 1
ATOM 3904 C CA . PHE A 1 506 ? 15.547 -24.312 -22.594 1 98.5 506 PHE A CA 1
ATOM 3905 C C . PHE A 1 506 ? 15.57 -25.797 -22.281 1 98.5 506 PHE A C 1
ATOM 3907 O O . PHE A 1 506 ? 16.344 -26.25 -21.422 1 98.5 506 PHE A O 1
ATOM 3914 N N . ALA A 1 507 ? 14.695 -26.547 -22.906 1 98.56 507 ALA A N 1
ATOM 3915 C CA . ALA A 1 507 ? 14.648 -28 -22.688 1 98.56 507 ALA A CA 1
ATOM 3916 C C . ALA A 1 507 ? 15.977 -28.656 -23.047 1 98.56 507 ALA A C 1
ATOM 3918 O O . ALA A 1 507 ? 16.406 -29.594 -22.391 1 98.56 507 ALA A O 1
ATOM 3919 N N . LYS A 1 508 ? 16.641 -28.172 -24.031 1 97.62 508 LYS A N 1
ATOM 3920 C CA . LYS A 1 508 ? 17.859 -28.766 -24.547 1 97.62 508 LYS A CA 1
ATOM 3921 C C . LYS A 1 508 ? 19.078 -28.344 -23.719 1 97.62 508 LYS A C 1
ATOM 3923 O O . LYS A 1 508 ? 19.984 -29.141 -23.5 1 97.62 508 LYS A O 1
ATOM 3928 N N . THR A 1 509 ? 19.047 -27.047 -23.203 1 97.06 509 THR A N 1
ATOM 3929 C CA . THR A 1 509 ? 20.297 -26.516 -22.703 1 97.06 509 THR A CA 1
ATOM 3930 C C . THR A 1 509 ? 20.156 -26.047 -21.266 1 97.06 509 THR A C 1
ATOM 3932 O O . THR A 1 509 ? 21.156 -25.797 -20.578 1 97.06 509 THR A O 1
ATOM 3935 N N . GLY A 1 510 ? 18.953 -25.922 -20.812 1 97.81 510 GLY A N 1
ATOM 3936 C CA . GLY A 1 510 ? 18.719 -25.344 -19.5 1 97.81 510 GLY A CA 1
ATOM 3937 C C . GLY A 1 510 ? 18.75 -23.828 -19.5 1 97.81 510 GLY A C 1
ATOM 3938 O O . GLY A 1 510 ? 18.609 -23.203 -18.453 1 97.81 510 GLY A O 1
ATOM 3939 N N . ASN A 1 511 ? 18.938 -23.203 -20.656 1 97.88 511 ASN A N 1
ATOM 3940 C CA . ASN A 1 511 ? 18.953 -21.766 -20.891 1 97.88 511 ASN A CA 1
ATOM 3941 C C . ASN A 1 511 ? 18.094 -21.391 -22.094 1 97.88 511 ASN A C 1
ATOM 3943 O O . ASN A 1 511 ? 18.359 -21.828 -23.219 1 97.88 511 ASN A O 1
ATOM 3947 N N . PRO A 1 512 ? 17.062 -20.547 -21.906 1 98.06 512 PRO A N 1
ATOM 3948 C CA . PRO A 1 512 ? 16.141 -20.25 -23 1 98.06 512 PRO A CA 1
ATOM 3949 C C . PRO A 1 512 ? 16.734 -19.297 -24.031 1 98.06 512 PRO A C 1
ATOM 3951 O O . PRO A 1 512 ? 16.156 -19.094 -25.109 1 98.06 512 PRO A O 1
ATOM 3954 N N . SER A 1 513 ? 17.844 -18.672 -23.75 1 96.75 513 SER A N 1
ATOM 3955 C CA . SER A 1 513 ? 18.438 -17.75 -24.703 1 96.75 513 SER A CA 1
ATOM 3956 C C . SER A 1 513 ? 18.781 -18.453 -26.016 1 96.75 513 SER A C 1
ATOM 3958 O O . SER A 1 513 ? 19.328 -19.562 -26.016 1 96.75 513 SER A O 1
ATOM 3960 N N . LEU A 1 514 ? 18.406 -17.766 -27.047 1 93.5 514 LEU A N 1
ATOM 3961 C CA . LEU A 1 514 ? 18.703 -18.312 -28.359 1 93.5 514 LEU A CA 1
ATOM 3962 C C . LEU A 1 514 ? 20.172 -18.078 -28.719 1 93.5 514 LEU A C 1
ATOM 3964 O O . LEU A 1 514 ? 20.812 -17.188 -28.188 1 93.5 514 LEU A O 1
ATOM 3968 N N . GLU A 1 515 ? 20.703 -18.859 -29.531 1 80.5 515 GLU A N 1
ATOM 3969 C CA . GLU A 1 515 ? 22.125 -18.875 -29.859 1 80.5 515 GLU A CA 1
ATOM 3970 C C . GLU A 1 515 ? 22.578 -17.531 -30.422 1 80.5 515 GLU A C 1
ATOM 3972 O O . GLU A 1 515 ? 21.812 -16.859 -31.141 1 80.5 515 GLU A O 1
ATOM 3977 N N . SER A 1 516 ? 23.734 -17.156 -30.062 1 72.25 516 SER A N 1
ATOM 3978 C CA . SER A 1 516 ? 24.469 -16.016 -30.609 1 72.25 516 SER A CA 1
ATOM 3979 C C . SER A 1 516 ? 23.734 -14.711 -30.359 1 72.25 516 SER A C 1
ATOM 3981 O O . SER A 1 516 ? 23.688 -13.844 -31.234 1 72.25 516 SER A O 1
ATOM 3983 N N . THR A 1 517 ? 23.125 -14.727 -29.156 1 77.12 517 THR A N 1
ATOM 3984 C CA . THR A 1 517 ? 22.406 -13.484 -28.875 1 77.12 517 THR A CA 1
ATOM 3985 C C . THR A 1 517 ? 23.156 -12.664 -27.828 1 77.12 517 THR A C 1
ATOM 3987 O O . THR A 1 517 ? 23.734 -13.227 -26.891 1 77.12 517 THR A O 1
ATOM 3990 N N . SER A 1 518 ? 23.234 -11.359 -28.156 1 77.94 518 SER A N 1
ATOM 3991 C CA . SER A 1 518 ? 23.703 -10.398 -27.156 1 77.94 518 SER A CA 1
ATOM 3992 C C . SER A 1 518 ? 22.562 -9.891 -26.297 1 77.94 518 SER A C 1
ATOM 3994 O O . SER A 1 518 ? 21.391 -10.148 -26.594 1 77.94 518 SER A O 1
ATOM 3996 N N . GLU A 1 519 ? 22.859 -9.242 -25.25 1 79.25 519 GLU A N 1
ATOM 3997 C CA . GLU A 1 519 ? 21.891 -8.773 -24.266 1 79.25 519 GLU A CA 1
ATOM 3998 C C . GLU A 1 519 ? 20.859 -7.84 -24.906 1 79.25 519 GLU A C 1
ATOM 4000 O O . GLU A 1 519 ? 19.734 -7.734 -24.422 1 79.25 519 GLU A O 1
ATOM 4005 N N . SER A 1 520 ? 21.172 -7.293 -25.906 1 79.06 520 SER A N 1
ATOM 4006 C CA . SER A 1 520 ? 20.297 -6.332 -26.562 1 79.06 520 SER A CA 1
ATOM 4007 C C . SER A 1 520 ? 19.391 -7.012 -27.578 1 79.06 520 SER A C 1
ATOM 4009 O O . SER A 1 520 ? 18.453 -6.402 -28.094 1 79.06 520 SER A O 1
ATOM 4011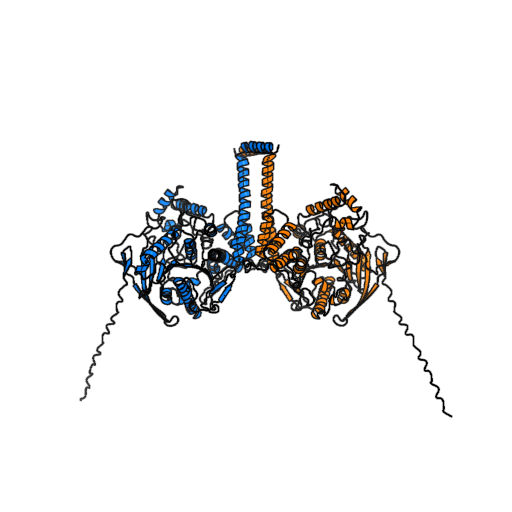 N N . ASP A 1 521 ? 19.656 -8.32 -27.766 1 83.44 521 ASP A N 1
ATOM 4012 C CA . ASP A 1 521 ? 18.922 -9.047 -28.797 1 83.44 521 ASP A CA 1
ATOM 4013 C C . ASP A 1 521 ? 17.594 -9.578 -28.234 1 83.44 521 ASP A C 1
ATOM 4015 O O . ASP A 1 521 ? 17.516 -9.922 -27.047 1 83.44 521 ASP A O 1
ATOM 4019 N N . MET A 1 522 ? 16.656 -9.734 -29.141 1 87 522 MET A N 1
ATOM 4020 C CA . MET A 1 522 ? 15.344 -10.258 -28.781 1 87 522 MET A CA 1
ATOM 4021 C C . MET A 1 522 ? 15.438 -11.703 -28.312 1 87 522 MET A C 1
ATOM 4023 O O . MET A 1 522 ? 14.602 -12.164 -27.531 1 87 522 MET A O 1
ATOM 4027 N N . GLY A 1 523 ? 16.453 -12.367 -28.812 1 93.88 523 GLY A N 1
ATOM 4028 C CA . GLY A 1 523 ? 16.594 -13.773 -28.469 1 93.88 523 GLY A CA 1
ATOM 4029 C C . GLY A 1 523 ? 17.281 -14 -27.141 1 93.88 523 GLY A C 1
ATOM 4030 O O . GLY A 1 523 ? 17.359 -15.133 -26.656 1 93.88 523 GLY A O 1
ATOM 4031 N N . PHE A 1 524 ? 17.766 -12.914 -26.516 1 95.12 524 PHE A N 1
ATOM 4032 C CA . PHE A 1 524 ? 18.438 -13.016 -25.219 1 95.12 524 PHE A CA 1
ATOM 4033 C C . PHE A 1 524 ? 17.438 -13.078 -24.094 1 95.12 524 PHE A C 1
ATOM 4035 O O . PHE A 1 524 ? 16.422 -12.375 -24.109 1 95.12 524 PHE A O 1
ATOM 4042 N N . TRP A 1 525 ? 17.672 -13.953 -23.156 1 97.62 525 TRP A N 1
ATOM 4043 C CA . TRP A 1 525 ? 16.875 -14.078 -21.938 1 97.62 525 TRP A CA 1
ATOM 4044 C C . TRP A 1 525 ? 17.734 -13.867 -20.703 1 97.62 525 TRP A C 1
ATOM 4046 O O . TRP A 1 525 ? 18.609 -14.688 -20.391 1 97.62 525 TRP A O 1
ATOM 4056 N N . PRO A 1 526 ? 17.484 -12.836 -19.938 1 97.12 526 PRO A N 1
ATOM 4057 C CA . PRO A 1 526 ? 18.328 -12.594 -18.766 1 97.12 526 PRO A CA 1
ATOM 4058 C C . PRO A 1 526 ? 18.078 -13.609 -17.641 1 97.12 526 PRO A C 1
ATOM 4060 O O . PRO A 1 526 ? 16.953 -14.094 -17.484 1 97.12 526 PRO A O 1
ATOM 4063 N N . ARG A 1 527 ? 19.109 -13.891 -16.891 1 97.56 527 ARG A N 1
ATOM 4064 C CA . ARG A 1 527 ? 18.953 -14.672 -15.664 1 97.56 527 ARG A CA 1
ATOM 4065 C C . ARG A 1 527 ? 18.312 -13.836 -14.562 1 97.56 527 ARG A C 1
ATOM 4067 O O . ARG A 1 527 ? 18.625 -12.656 -14.414 1 97.56 527 ARG A O 1
ATOM 4074 N N . PHE A 1 528 ? 17.422 -14.43 -13.844 1 98.56 528 PHE A N 1
ATOM 4075 C CA . PHE A 1 528 ? 16.875 -13.812 -12.648 1 98.56 528 PHE A CA 1
ATOM 4076 C C . PHE A 1 528 ? 17.844 -13.945 -11.477 1 98.56 528 PHE A C 1
ATOM 4078 O O . PHE A 1 528 ? 18.062 -15.047 -10.961 1 98.56 528 PHE A O 1
ATOM 4085 N N . THR A 1 529 ? 18.422 -12.844 -11.062 1 98.25 529 THR A N 1
ATOM 4086 C CA . THR A 1 529 ? 19.312 -12.789 -9.914 1 98.25 529 THR A CA 1
ATOM 4087 C C . THR A 1 529 ? 18.844 -11.734 -8.914 1 98.25 529 THR A C 1
ATOM 4089 O O . THR A 1 529 ? 18.031 -10.867 -9.25 1 98.25 529 THR A O 1
ATOM 4092 N N . ILE A 1 530 ? 19.25 -11.828 -7.742 1 97 530 ILE A N 1
ATOM 4093 C CA . ILE A 1 530 ? 18.969 -10.859 -6.684 1 97 530 ILE A CA 1
ATOM 4094 C C . ILE A 1 530 ? 20.234 -10.094 -6.332 1 97 530 ILE A C 1
ATOM 4096 O O . ILE A 1 530 ? 21.234 -10.695 -5.918 1 97 530 ILE A O 1
ATOM 4100 N N . PRO A 1 531 ? 20.297 -8.766 -6.656 1 95.88 531 PRO A N 1
ATOM 4101 C CA . PRO A 1 531 ? 19.125 -7.883 -6.602 1 95.88 531 PRO A CA 1
ATOM 4102 C C . PRO A 1 531 ? 18.688 -7.391 -7.98 1 95.88 531 PRO A C 1
ATOM 4104 O O . PRO A 1 531 ? 17.859 -6.488 -8.086 1 95.88 531 PRO A O 1
ATOM 4107 N N . GLU A 1 532 ? 19.219 -7.914 -9.047 1 97.19 532 GLU A N 1
ATOM 4108 C CA . GLU A 1 532 ? 18.922 -7.352 -10.359 1 97.19 532 GLU A CA 1
ATOM 4109 C C . GLU A 1 532 ? 17.453 -7.539 -10.719 1 97.19 532 GLU A C 1
ATOM 4111 O O . GLU A 1 532 ? 16.828 -6.648 -11.305 1 97.19 532 GLU A O 1
ATOM 4116 N N . LEU A 1 533 ? 16.844 -8.711 -10.43 1 98.25 533 LEU A N 1
ATOM 4117 C CA . LEU A 1 533 ? 15.43 -9.062 -10.562 1 98.25 533 LEU A CA 1
ATOM 4118 C C . LEU A 1 533 ? 14.969 -8.914 -12.008 1 98.25 533 LEU A C 1
ATOM 4120 O O . LEU A 1 533 ? 13.867 -8.422 -12.266 1 98.25 533 LEU A O 1
ATOM 4124 N N . GLU A 1 534 ? 15.789 -9.266 -12.961 1 98.19 534 GLU A N 1
ATOM 4125 C CA . GLU A 1 534 ? 15.445 -9.109 -14.375 1 98.19 534 GLU A CA 1
ATOM 4126 C C . GLU A 1 534 ? 14.508 -10.211 -14.844 1 98.19 534 GLU A C 1
ATOM 4128 O O . GLU A 1 534 ? 14.578 -11.344 -14.352 1 98.19 534 GLU A O 1
ATOM 4133 N N . TYR A 1 535 ? 13.617 -9.922 -15.781 1 98.31 535 TYR A N 1
ATOM 4134 C CA . TYR A 1 535 ? 12.719 -10.883 -16.406 1 98.31 535 TYR A CA 1
ATOM 4135 C C . TYR A 1 535 ? 12.422 -10.492 -17.859 1 98.31 535 TYR A C 1
ATOM 4137 O O . TYR A 1 535 ? 12.703 -9.367 -18.266 1 98.31 535 TYR A O 1
ATOM 4145 N N . LYS A 1 536 ? 11.93 -11.453 -18.609 1 98.31 536 LYS A N 1
ATOM 4146 C CA . LYS A 1 536 ? 11.609 -11.234 -20.016 1 98.31 536 LYS A CA 1
ATOM 4147 C C . LYS A 1 536 ? 10.133 -10.898 -20.203 1 98.31 536 LYS A C 1
ATOM 4149 O O . LYS A 1 536 ? 9.258 -11.609 -19.688 1 98.31 536 LYS A O 1
ATOM 4154 N N . GLU A 1 537 ? 9.828 -9.773 -20.812 1 98.31 537 GLU A N 1
ATOM 4155 C CA . GLU A 1 537 ? 8.461 -9.484 -21.234 1 98.31 537 GLU A CA 1
ATOM 4156 C C . GLU A 1 537 ? 8.156 -10.125 -22.594 1 98.31 537 GLU A C 1
ATOM 4158 O O . GLU A 1 537 ? 8.828 -9.836 -23.578 1 98.31 537 GLU A O 1
ATOM 4163 N N . LEU A 1 538 ? 7.238 -11.031 -22.609 1 98.19 538 LEU A N 1
ATOM 4164 C CA . LEU A 1 538 ? 6.875 -11.734 -23.828 1 98.19 538 LEU A CA 1
ATOM 4165 C C . LEU A 1 538 ? 5.738 -11.016 -24.562 1 98.19 538 LEU A C 1
ATOM 4167 O O . LEU A 1 538 ? 4.566 -11.336 -24.344 1 98.19 538 LEU A O 1
ATOM 4171 N N . ASP A 1 539 ? 6.035 -10.164 -25.297 1 96.69 539 ASP A N 1
ATOM 4172 C CA . ASP A 1 539 ? 5.262 -9.406 -26.281 1 96.69 539 ASP A CA 1
ATOM 4173 C C . ASP A 1 539 ? 6.043 -9.25 -27.578 1 96.69 539 ASP A C 1
ATOM 4175 O O . ASP A 1 539 ? 7.039 -9.945 -27.797 1 96.69 539 ASP A O 1
ATOM 4179 N N . LEU A 1 540 ? 5.562 -8.445 -28.484 1 94 540 LEU A N 1
ATOM 4180 C CA . LEU A 1 540 ? 6.137 -8.375 -29.828 1 94 540 LEU A CA 1
ATOM 4181 C C . LEU A 1 540 ? 7.586 -7.898 -29.766 1 94 540 LEU A C 1
ATOM 4183 O O . LEU A 1 540 ? 8.414 -8.305 -30.594 1 94 540 LEU A O 1
ATOM 4187 N N . ASN A 1 541 ? 7.953 -7.09 -28.734 1 94.38 541 ASN A N 1
ATOM 4188 C CA . ASN A 1 541 ? 9.297 -6.52 -28.672 1 94.38 541 ASN A CA 1
ATOM 4189 C C . ASN A 1 541 ? 10.234 -7.395 -27.844 1 94.38 541 ASN A C 1
ATOM 4191 O O . ASN A 1 541 ? 11.453 -7.234 -27.906 1 94.38 541 ASN A O 1
ATOM 4195 N N . LEU A 1 542 ? 9.773 -8.289 -27.031 1 96.44 542 LEU A N 1
ATOM 4196 C CA . LEU A 1 542 ? 10.562 -9.234 -26.234 1 96.44 542 LEU A CA 1
ATOM 4197 C C . LEU A 1 542 ? 11.617 -8.5 -25.422 1 96.44 542 LEU A C 1
ATOM 4199 O O . LEU A 1 542 ? 12.805 -8.844 -25.484 1 96.44 542 LEU A O 1
ATOM 4203 N N . THR A 1 543 ? 11.227 -7.555 -24.594 1 96.38 543 THR A N 1
ATOM 4204 C CA . THR A 1 543 ? 12.141 -6.672 -23.859 1 96.38 543 THR A CA 1
ATOM 4205 C C . THR A 1 543 ? 12.484 -7.262 -22.5 1 96.38 543 THR A C 1
ATOM 4207 O O . THR A 1 543 ? 11.75 -8.102 -21.969 1 96.38 543 THR A O 1
ATOM 4210 N N . THR A 1 544 ? 13.672 -6.91 -22.016 1 97.12 544 THR A N 1
ATOM 4211 C CA . THR A 1 544 ? 14.07 -7.215 -20.656 1 97.12 544 THR A CA 1
ATOM 4212 C C . THR A 1 544 ? 13.57 -6.141 -19.688 1 97.12 544 THR A C 1
ATOM 4214 O O . THR A 1 544 ? 13.75 -4.945 -19.938 1 97.12 544 THR A O 1
ATOM 4217 N N . LYS A 1 545 ? 12.883 -6.504 -18.688 1 97.75 545 LYS A N 1
ATOM 4218 C CA . LYS A 1 545 ? 12.422 -5.617 -17.625 1 97.75 545 LYS A CA 1
ATOM 4219 C C . LYS A 1 545 ? 12.922 -6.09 -16.25 1 97.75 545 LYS A C 1
ATOM 4221 O O . LYS A 1 545 ? 13.672 -7.059 -16.172 1 97.75 545 LYS A O 1
ATOM 4226 N N . ARG A 1 546 ? 12.648 -5.352 -15.203 1 97.62 546 ARG A N 1
ATOM 4227 C CA . ARG A 1 546 ? 13.117 -5.75 -13.875 1 97.62 546 ARG A CA 1
ATOM 4228 C C . ARG A 1 546 ? 12.016 -5.582 -12.836 1 97.62 546 ARG A C 1
ATOM 4230 O O . ARG A 1 546 ? 11.062 -4.824 -13.047 1 97.62 546 ARG A O 1
ATOM 4237 N N . ALA A 1 547 ? 12.148 -6.242 -11.734 1 98.12 547 ALA A N 1
ATOM 4238 C CA . ALA A 1 547 ? 11.406 -6.062 -10.484 1 98.12 547 ALA A CA 1
ATOM 4239 C C . ALA A 1 547 ? 9.898 -6.164 -10.727 1 98.12 547 ALA A C 1
ATOM 4241 O O . ALA A 1 547 ? 9.141 -5.277 -10.32 1 98.12 547 ALA A O 1
ATOM 4242 N N . LEU A 1 548 ? 9.516 -7.297 -11.359 1 98.31 548 LEU A N 1
ATOM 4243 C CA . LEU A 1 548 ? 8.109 -7.527 -11.656 1 98.31 548 LEU A CA 1
ATOM 4244 C C . LEU A 1 548 ? 7.277 -7.523 -10.375 1 98.31 548 LEU A C 1
ATOM 4246 O O . LEU A 1 548 ? 7.438 -8.406 -9.523 1 98.31 548 LEU A O 1
ATOM 4250 N N . LYS A 1 549 ? 6.355 -6.543 -10.227 1 98.25 549 LYS A N 1
ATOM 4251 C CA . LYS A 1 549 ? 5.375 -6.453 -9.148 1 98.25 549 LYS A CA 1
ATOM 4252 C C . LYS A 1 549 ? 6.035 -6.648 -7.785 1 98.25 549 LYS A C 1
ATOM 4254 O O . LYS A 1 549 ? 5.504 -7.359 -6.93 1 98.25 549 LYS A O 1
ATOM 4259 N N . SER A 1 550 ? 7.25 -6.051 -7.582 1 97.88 550 SER A N 1
ATOM 4260 C CA . SER A 1 550 ? 8.008 -6.254 -6.352 1 97.88 550 SER A CA 1
ATOM 4261 C C . SER A 1 550 ? 7.207 -5.816 -5.129 1 97.88 550 SER A C 1
ATOM 4263 O O . SER A 1 550 ? 7.242 -6.473 -4.086 1 97.88 550 SER A O 1
ATOM 4265 N N . ARG A 1 551 ? 6.477 -4.73 -5.191 1 98.12 551 ARG A N 1
ATOM 4266 C CA . ARG A 1 551 ? 5.668 -4.238 -4.082 1 98.12 551 ARG A CA 1
ATOM 4267 C C . ARG A 1 551 ? 4.559 -5.223 -3.734 1 98.12 551 ARG A C 1
ATOM 4269 O O . ARG A 1 551 ? 4.371 -5.574 -2.568 1 98.12 551 ARG A O 1
ATOM 4276 N N . GLU A 1 552 ? 3.809 -5.641 -4.766 1 98.56 552 GLU A N 1
ATOM 4277 C CA . GLU A 1 552 ? 2.684 -6.551 -4.555 1 98.56 552 GLU A CA 1
ATOM 4278 C C . GLU A 1 552 ? 3.158 -7.906 -4.047 1 98.56 552 GLU A C 1
ATOM 4280 O O . GLU A 1 552 ? 2.494 -8.531 -3.213 1 98.56 552 GLU A O 1
ATOM 4285 N N . CYS A 1 553 ? 4.301 -8.359 -4.566 1 98.5 553 CYS A N 1
ATOM 4286 C CA . CYS A 1 553 ? 4.844 -9.633 -4.094 1 98.5 553 CYS A CA 1
ATOM 4287 C C . CYS A 1 553 ? 5.312 -9.523 -2.646 1 98.5 553 CYS A C 1
ATOM 4289 O O . CYS A 1 553 ? 5.148 -10.453 -1.863 1 98.5 553 CYS A O 1
ATOM 4291 N N . HIS A 1 554 ? 5.938 -8.352 -2.238 1 98.19 554 HIS A N 1
ATOM 4292 C CA . HIS A 1 554 ? 6.281 -8.156 -0.833 1 98.19 554 HIS A CA 1
ATOM 4293 C C . HIS A 1 554 ? 5.031 -8.133 0.041 1 98.19 554 HIS A C 1
ATOM 4295 O O . HIS A 1 554 ? 5.043 -8.648 1.161 1 98.19 554 HIS A O 1
ATOM 4301 N N . PHE A 1 555 ? 3.955 -7.469 -0.428 1 98.62 555 PHE A N 1
ATOM 4302 C CA . PHE A 1 555 ? 2.693 -7.41 0.3 1 98.62 555 PHE A CA 1
ATOM 4303 C C . PHE A 1 555 ? 2.209 -8.812 0.656 1 98.62 555 PHE A C 1
ATOM 4305 O O . PHE A 1 555 ? 1.921 -9.094 1.82 1 98.62 555 PHE A O 1
ATOM 4312 N N . TRP A 1 556 ? 2.168 -9.711 -0.289 1 98.12 556 TRP A N 1
ATOM 4313 C CA . TRP A 1 556 ? 1.572 -11.023 -0.091 1 98.12 556 TRP A CA 1
ATOM 4314 C C . TRP A 1 556 ? 2.562 -11.977 0.575 1 98.12 556 TRP A C 1
ATOM 4316 O O . TRP A 1 556 ? 2.178 -12.789 1.417 1 98.12 556 TRP A O 1
ATOM 4326 N N . ASN A 1 557 ? 3.84 -11.953 0.178 1 97.06 557 ASN A N 1
ATOM 4327 C CA . ASN A 1 557 ? 4.816 -12.945 0.6 1 97.06 557 ASN A CA 1
ATOM 4328 C C . ASN A 1 557 ? 5.43 -12.594 1.952 1 97.06 557 ASN A C 1
ATOM 4330 O O . ASN A 1 557 ? 6.012 -13.453 2.617 1 97.06 557 ASN A O 1
ATOM 4334 N N . ASN A 1 558 ? 5.344 -11.336 2.377 1 95.31 558 ASN A N 1
ATOM 4335 C CA . ASN A 1 558 ? 5.984 -10.914 3.613 1 95.31 558 ASN A CA 1
ATOM 4336 C C . ASN A 1 558 ? 4.992 -10.234 4.555 1 95.31 558 ASN A C 1
ATOM 4338 O O . ASN A 1 558 ? 4.738 -10.727 5.656 1 95.31 558 ASN A O 1
ATOM 4342 N N . TYR A 1 559 ? 4.387 -9.141 4.055 1 96.81 559 TYR A N 1
ATOM 4343 C CA . TYR A 1 559 ? 3.547 -8.344 4.941 1 96.81 559 TYR A CA 1
ATOM 4344 C C . TYR A 1 559 ? 2.354 -9.156 5.434 1 96.81 559 TYR A C 1
ATOM 4346 O O . TYR A 1 559 ? 2.096 -9.227 6.637 1 96.81 559 TYR A O 1
ATOM 4354 N N . VAL A 1 560 ? 1.571 -9.742 4.496 1 95.12 560 VAL A N 1
ATOM 4355 C CA . VAL A 1 560 ? 0.378 -10.5 4.855 1 95.12 560 VAL A CA 1
ATOM 4356 C C . VAL A 1 560 ? 0.765 -11.68 5.742 1 95.12 560 VAL A C 1
ATOM 4358 O O . VAL A 1 560 ? 0.047 -12.016 6.688 1 95.12 560 VAL A O 1
ATOM 4361 N N . VAL A 1 561 ? 1.88 -12.32 5.441 1 91.38 561 VAL A N 1
ATOM 4362 C CA . VAL A 1 561 ? 2.348 -13.445 6.242 1 91.38 561 VAL A CA 1
ATOM 4363 C C . VAL A 1 561 ? 2.582 -12.992 7.684 1 91.38 561 VAL A C 1
ATOM 4365 O O . VAL A 1 561 ? 2.15 -13.656 8.625 1 91.38 561 VAL A O 1
ATOM 4368 N N . HIS A 1 562 ? 3.25 -11.867 7.844 1 88.75 562 HIS A N 1
ATOM 4369 C CA . HIS A 1 562 ? 3.525 -11.336 9.172 1 88.75 562 HIS A CA 1
ATOM 4370 C C . HIS A 1 562 ? 2.242 -10.891 9.867 1 88.75 562 HIS A C 1
ATOM 4372 O O . HIS A 1 562 ? 2.08 -11.102 11.078 1 88.75 562 HIS A O 1
ATOM 4378 N N . LEU A 1 563 ? 1.396 -10.18 9.125 1 89.62 563 LEU A N 1
ATOM 4379 C CA . LEU A 1 563 ? 0.117 -9.719 9.656 1 89.62 563 LEU A CA 1
ATOM 4380 C C . LEU A 1 563 ? -0.693 -10.883 10.211 1 89.62 563 LEU A C 1
ATOM 4382 O O . LEU A 1 563 ? -1.244 -10.797 11.312 1 89.62 563 LEU A O 1
ATOM 4386 N N . ARG A 1 564 ? -0.712 -11.977 9.453 1 86.31 564 ARG A N 1
ATOM 4387 C CA . ARG A 1 564 ? -1.489 -13.141 9.867 1 86.31 564 ARG A CA 1
ATOM 4388 C C . ARG A 1 564 ? -0.836 -13.844 11.055 1 86.31 564 ARG A C 1
ATOM 4390 O O . ARG A 1 564 ? -1.527 -14.367 11.922 1 86.31 564 ARG A O 1
ATOM 4397 N N . ALA A 1 565 ? 0.451 -13.906 11.086 1 82.38 565 ALA A N 1
ATOM 4398 C CA . ALA A 1 565 ? 1.163 -14.531 12.195 1 82.38 565 ALA A CA 1
ATOM 4399 C C . ALA A 1 565 ? 0.889 -13.797 13.508 1 82.38 565 ALA A C 1
ATOM 4401 O O . ALA A 1 565 ? 0.648 -14.43 14.539 1 82.38 565 ALA A O 1
ATOM 4402 N N . ILE A 1 566 ? 0.9 -12.523 13.406 1 74.81 566 ILE A N 1
ATOM 4403 C CA . ILE A 1 566 ? 0.709 -11.719 14.609 1 74.81 566 ILE A CA 1
ATOM 4404 C C . ILE A 1 566 ? -0.74 -11.828 15.078 1 74.81 566 ILE A C 1
ATOM 4406 O O . ILE A 1 566 ? -1.007 -11.906 16.281 1 74.81 566 ILE A O 1
ATOM 4410 N N . THR A 1 567 ? -1.667 -11.859 14.125 1 74.62 567 THR A N 1
ATOM 4411 C CA . THR A 1 567 ? -3.078 -11.93 14.492 1 74.62 567 THR A CA 1
ATOM 4412 C C . THR A 1 567 ? -3.434 -13.328 15.008 1 74.62 567 THR A C 1
ATOM 4414 O O . THR A 1 567 ? -4.309 -13.477 15.859 1 74.62 567 THR A O 1
ATOM 4417 N N . ALA A 1 568 ? -2.834 -14.344 14.375 1 71.69 568 ALA A N 1
ATOM 4418 C CA . ALA A 1 568 ? -3.035 -15.695 14.875 1 71.69 568 ALA A CA 1
ATOM 4419 C C . ALA A 1 568 ? -2.512 -15.844 16.297 1 71.69 568 ALA A C 1
ATOM 4421 O O . ALA A 1 568 ? -3.145 -16.5 17.141 1 71.69 568 ALA A O 1
ATOM 4422 N N . ASP A 1 569 ? -1.39 -15.312 16.562 1 62.06 569 ASP A N 1
ATOM 4423 C CA . ASP A 1 569 ? -0.793 -15.359 17.906 1 62.06 569 ASP A CA 1
ATOM 4424 C C . ASP A 1 569 ? -1.671 -14.633 18.922 1 62.06 569 ASP A C 1
ATOM 4426 O O . ASP A 1 569 ? -1.846 -15.102 20.047 1 62.06 569 ASP A O 1
ATOM 4430 N N . MET A 1 570 ? -2.213 -13.641 18.375 1 60.22 570 MET A N 1
ATOM 4431 C CA . MET A 1 570 ? -3.086 -12.867 19.25 1 60.22 570 MET A CA 1
ATOM 4432 C C . MET A 1 570 ? -4.379 -13.625 19.547 1 60.22 570 MET A C 1
ATOM 4434 O O . MET A 1 570 ? -4.895 -13.578 20.656 1 60.22 570 MET A O 1
ATOM 4438 N N . GLU A 1 571 ? -4.812 -14.398 18.516 1 59.69 571 GLU A N 1
ATOM 4439 C CA . GLU A 1 571 ? -6.012 -15.211 18.672 1 59.69 571 GLU A CA 1
ATOM 4440 C C . GLU A 1 571 ? -5.75 -16.422 19.562 1 59.69 571 GLU A C 1
ATOM 4442 O O . GLU A 1 571 ? -6.582 -16.75 20.422 1 59.69 571 GLU A O 1
ATOM 4447 N N . THR A 1 572 ? -4.645 -17.094 19.188 1 53.19 572 THR A N 1
ATOM 4448 C CA . THR A 1 572 ? -4.281 -18.25 20 1 53.19 572 THR A CA 1
ATOM 4449 C C . THR A 1 572 ? -4.078 -17.828 21.453 1 53.19 572 THR A C 1
ATOM 4451 O O . THR A 1 572 ? -4.508 -18.531 22.375 1 53.19 572 THR A O 1
ATOM 4454 N N . ALA A 1 573 ? -3.438 -16.781 21.641 1 48.66 573 ALA A N 1
ATOM 4455 C CA . ALA A 1 573 ? -3.266 -16.281 23 1 48.66 573 ALA A CA 1
ATOM 4456 C C . ALA A 1 573 ? -4.613 -16.031 23.672 1 48.66 573 ALA A C 1
ATOM 4458 O O . ALA A 1 573 ? -4.801 -16.359 24.844 1 48.66 573 ALA A O 1
ATOM 4459 N N . GLN A 1 574 ? -5.48 -15.578 22.719 1 49.62 574 GLN A N 1
ATOM 4460 C CA . GLN A 1 574 ? -6.832 -15.375 23.234 1 49.62 574 GLN A CA 1
ATOM 4461 C C . GLN A 1 574 ? -7.504 -16.703 23.562 1 49.62 574 GLN A C 1
ATOM 4463 O O . GLN A 1 574 ? -8.18 -16.812 24.594 1 49.62 574 GLN A O 1
ATOM 4468 N N . LEU A 1 575 ? -7.25 -17.688 22.578 1 45.5 575 LEU A N 1
ATOM 4469 C CA . LEU A 1 575 ? -7.82 -19 22.797 1 45.5 575 LEU A CA 1
ATOM 4470 C C . LEU A 1 575 ? -7.164 -19.688 23.984 1 45.5 575 LEU A C 1
ATOM 4472 O O . LEU A 1 575 ? -7.844 -20.328 24.797 1 45.5 575 LEU A O 1
ATOM 4476 N N . ASP A 1 576 ? -5.84 -19.781 23.906 1 46.09 576 ASP A N 1
ATOM 4477 C CA . ASP A 1 576 ? -5.137 -20.375 25.047 1 46.09 576 ASP A CA 1
ATOM 4478 C C . ASP A 1 576 ? -5.57 -19.734 26.359 1 46.09 576 ASP A C 1
ATOM 4480 O O . ASP A 1 576 ? -5.762 -20.422 27.359 1 46.09 576 ASP A O 1
ATOM 4484 N N . TRP A 1 577 ? -5.785 -18.641 26.203 1 42.28 577 TRP A N 1
ATOM 4485 C CA . TRP A 1 577 ? -6.254 -17.891 27.375 1 42.28 577 TRP A CA 1
ATOM 4486 C C . TRP A 1 577 ? -7.668 -18.312 27.75 1 42.28 577 TRP A C 1
ATOM 4488 O O . TRP A 1 577 ? -7.957 -18.531 28.938 1 42.28 577 TRP A O 1
ATOM 4498 N N . LYS A 1 578 ? -8.445 -18.406 26.734 1 43.44 578 LYS A N 1
ATOM 4499 C CA . LYS A 1 578 ? -9.797 -18.906 26.969 1 43.44 578 LYS A CA 1
ATOM 4500 C C . LYS A 1 578 ? -9.766 -20.312 27.547 1 43.44 578 LYS A C 1
ATOM 4502 O O . LYS A 1 578 ? -10.531 -20.625 28.469 1 43.44 578 LYS A O 1
ATOM 4507 N N . GLN A 1 579 ? -8.914 -21.078 26.844 1 40.44 579 GLN A N 1
ATOM 4508 C CA . GLN A 1 579 ? -8.766 -22.438 27.359 1 40.44 579 GLN A CA 1
ATOM 4509 C C . GLN A 1 579 ? -8.172 -22.453 28.75 1 40.44 579 GLN A C 1
ATOM 4511 O O . GLN A 1 579 ? -8.602 -23.219 29.625 1 40.44 579 GLN A O 1
ATOM 4516 N N . ALA A 1 580 ? -7.16 -21.656 28.859 1 43.19 580 ALA A N 1
ATOM 4517 C CA . ALA A 1 580 ? -6.598 -21.547 30.203 1 43.19 580 ALA A CA 1
ATOM 4518 C C . ALA A 1 580 ? -7.629 -21.016 31.188 1 43.19 580 ALA A C 1
ATOM 4520 O O . ALA A 1 580 ? -7.742 -21.5 32.312 1 43.19 580 ALA A O 1
ATOM 4521 N N . LEU A 1 581 ? -8.336 -20.156 30.672 1 41.97 581 LEU A N 1
ATOM 4522 C CA . LEU A 1 581 ? -9.445 -19.672 31.484 1 41.97 581 LEU A CA 1
ATOM 4523 C C . LEU A 1 581 ? -10.477 -20.781 31.703 1 41.97 581 LEU A C 1
ATOM 4525 O O . LEU A 1 581 ? -11 -20.938 32.812 1 41.97 581 LEU A O 1
ATOM 4529 N N . TYR A 1 582 ? -10.672 -21.5 30.594 1 36.16 582 TYR A N 1
ATOM 4530 C CA . TYR A 1 582 ? -11.555 -22.656 30.688 1 36.16 582 TYR A CA 1
ATOM 4531 C C . TYR A 1 582 ? -10.984 -23.703 31.625 1 36.16 582 TYR A C 1
ATOM 4533 O O . TYR A 1 582 ? -11.695 -24.219 32.5 1 36.16 582 TYR A O 1
ATOM 4541 N N . ASN A 1 583 ? -9.797 -24.141 31.297 1 43 583 ASN A N 1
ATOM 4542 C CA . ASN A 1 583 ? -9.172 -25.109 32.188 1 43 583 ASN A CA 1
ATOM 4543 C C . ASN A 1 583 ? -9.094 -24.578 33.625 1 43 583 ASN A C 1
ATOM 4545 O O . ASN A 1 583 ? -9.32 -25.312 34.562 1 43 583 ASN A O 1
ATOM 4549 N N . TRP A 1 584 ? -8.664 -23.406 33.656 1 40.09 584 TRP A N 1
ATOM 4550 C CA . TRP A 1 584 ? -8.672 -22.734 34.938 1 40.09 584 TRP A CA 1
ATOM 4551 C C . TRP A 1 584 ? -10.078 -22.703 35.531 1 40.09 584 TRP A C 1
ATOM 4553 O O . TRP A 1 584 ? -10.266 -23.016 36.719 1 40.09 584 TRP A O 1
ATOM 4563 N N . LYS A 1 585 ? -10.961 -22.406 34.719 1 40.38 585 LYS A N 1
ATOM 4564 C CA . LYS A 1 585 ? -12.352 -22.328 35.156 1 40.38 585 LYS A CA 1
ATOM 4565 C C . LYS A 1 585 ? -12.914 -23.719 35.438 1 40.38 585 LYS A C 1
ATOM 4567 O O . LYS A 1 585 ? -13.695 -23.891 36.375 1 40.38 585 LYS A O 1
ATOM 4572 N N . TYR A 1 586 ? -12.625 -24.656 34.688 1 40.84 586 TYR A N 1
ATOM 4573 C CA . TYR A 1 586 ? -13.297 -25.953 34.812 1 40.84 586 TYR A CA 1
ATOM 4574 C C . TYR A 1 586 ? -12.344 -27.016 35.312 1 40.84 586 TYR A C 1
ATOM 4576 O O . TYR A 1 586 ? -12.781 -28.078 35.781 1 40.84 586 TYR A O 1
ATOM 4584 N N . THR A 1 587 ? -11.148 -26.953 35.031 1 41.56 587 THR A N 1
ATOM 4585 C CA . THR A 1 587 ? -10.359 -28.094 35.5 1 41.56 587 THR A CA 1
ATOM 4586 C C . THR A 1 587 ? -9.516 -27.703 36.688 1 41.56 587 THR A C 1
ATOM 4588 O O . THR A 1 587 ? -9.438 -28.453 37.688 1 41.56 587 THR A O 1
ATOM 4591 N N . ASP A 1 588 ? -8.43 -26.969 36.531 1 40.97 588 ASP A N 1
ATOM 4592 C CA . ASP A 1 588 ? -7.301 -27 37.438 1 40.97 588 ASP A CA 1
ATOM 4593 C C . ASP A 1 588 ? -7.445 -25.906 38.5 1 40.97 588 ASP A C 1
ATOM 4595 O O . ASP A 1 588 ? -6.633 -24.984 38.562 1 40.97 588 ASP A O 1
ATOM 4599 N N . MET A 1 589 ? -8.523 -25.75 39.062 1 40.88 589 MET A N 1
ATOM 4600 C CA . MET A 1 589 ? -8.648 -24.828 40.188 1 40.88 589 MET A CA 1
ATOM 4601 C C . MET A 1 589 ? -7.762 -25.25 41.344 1 40.88 589 MET A C 1
ATOM 4603 O O . MET A 1 589 ? -7.285 -24.406 42.094 1 40.88 589 MET A O 1
ATOM 4607 N N . ALA A 1 590 ? -7.652 -26.578 41.594 1 43.75 590 ALA A N 1
ATOM 4608 C CA . ALA A 1 590 ? -6.906 -27.062 42.75 1 43.75 590 ALA A CA 1
ATOM 4609 C C . ALA A 1 590 ? -5.41 -26.812 42.594 1 43.75 590 ALA A C 1
ATOM 4611 O O . ALA A 1 590 ? -4.758 -26.328 43.5 1 43.75 590 ALA A O 1
ATOM 4612 N N . ASN A 1 591 ? -4.871 -27.297 41.5 1 43.59 591 ASN A N 1
ATOM 4613 C CA . ASN A 1 591 ? -3.428 -27.25 41.281 1 43.59 591 ASN A CA 1
ATOM 4614 C C . ASN A 1 591 ? -2.936 -25.812 41.094 1 43.59 591 ASN A C 1
ATOM 4616 O O . ASN A 1 591 ? -1.794 -25.5 41.438 1 43.59 591 ASN A O 1
ATOM 4620 N N . TRP A 1 592 ? -3.705 -24.938 40.656 1 41.97 592 TRP A N 1
ATOM 4621 C CA . TRP A 1 592 ? -3.287 -23.547 40.531 1 41.97 592 TRP A CA 1
ATOM 4622 C C . TRP A 1 592 ? -3.234 -22.875 41.906 1 41.97 592 TRP A C 1
ATOM 4624 O O . TRP A 1 592 ? -2.334 -22.078 42.188 1 41.97 592 TRP A O 1
ATOM 4634 N N . ARG A 1 593 ? -4.047 -23.328 42.812 1 42.97 593 ARG A N 1
ATOM 4635 C CA . ARG A 1 593 ? -3.902 -22.906 44.188 1 42.97 593 ARG A CA 1
ATOM 4636 C C . ARG A 1 593 ? -2.545 -23.312 44.75 1 42.97 593 ARG A C 1
ATOM 4638 O O . ARG A 1 593 ? -1.87 -22.516 45.406 1 42.97 593 ARG A O 1
ATOM 4645 N N . ASP A 1 594 ? -2.201 -24.578 44.469 1 48.69 594 ASP A N 1
ATOM 4646 C CA . ASP A 1 594 ? -0.924 -25.078 44.969 1 48.69 594 ASP A CA 1
ATOM 4647 C C . ASP A 1 594 ? 0.246 -24.359 44.312 1 48.69 594 ASP A C 1
ATOM 4649 O O . ASP A 1 594 ? 1.203 -23.969 44.969 1 48.69 594 ASP A O 1
ATOM 4653 N N . GLU A 1 595 ? 0.209 -24.109 43.094 1 44.62 595 GLU A N 1
ATOM 4654 C CA . GLU A 1 595 ? 1.295 -23.469 42.344 1 44.62 595 GLU A CA 1
ATOM 4655 C C . GLU A 1 595 ? 1.33 -21.969 42.625 1 44.62 595 GLU A C 1
ATOM 4657 O O . GLU A 1 595 ? 2.406 -21.375 42.75 1 44.62 595 GLU A O 1
ATOM 4662 N N . PHE A 1 596 ? 0.221 -21.391 42.875 1 45.03 596 PHE A N 1
ATOM 4663 C CA . PHE A 1 596 ? 0.156 -20.016 43.312 1 45.03 596 PHE A CA 1
ATOM 4664 C C . PHE A 1 596 ? 0.68 -19.891 44.75 1 45.03 596 PHE A C 1
ATOM 4666 O O . PHE A 1 596 ? 1.433 -18.969 45.062 1 45.03 596 PHE A O 1
ATOM 4673 N N . ASP A 1 597 ? 0.383 -20.859 45.469 1 46.94 597 ASP A N 1
ATOM 4674 C CA . ASP A 1 597 ? 0.948 -20.938 46.812 1 46.94 597 ASP A CA 1
ATOM 4675 C C . ASP A 1 597 ? 2.463 -21.125 46.75 1 46.94 597 ASP A C 1
ATOM 4677 O O . ASP A 1 597 ? 3.197 -20.484 47.5 1 46.94 597 ASP A O 1
ATOM 4681 N N . LYS A 1 598 ? 2.936 -21.938 45.875 1 52.75 598 LYS A N 1
ATOM 4682 C CA . LYS A 1 598 ? 4.375 -22.109 45.719 1 52.75 598 LYS A CA 1
ATOM 4683 C C . LYS A 1 598 ? 5.027 -20.828 45.219 1 52.75 598 LYS A C 1
ATOM 4685 O O . LYS A 1 598 ? 6.094 -20.438 45.688 1 52.75 598 LYS A O 1
ATOM 4690 N N . TYR A 1 599 ? 4.469 -20.172 44.312 1 42.81 599 TYR A N 1
ATOM 4691 C CA . TYR A 1 599 ? 4.969 -18.906 43.781 1 42.81 599 TYR A CA 1
ATOM 4692 C C . TYR A 1 599 ? 4.914 -17.812 44.844 1 42.81 599 TYR A C 1
ATOM 4694 O O . TYR A 1 599 ? 5.871 -17.062 45.031 1 42.81 599 TYR A O 1
ATOM 4702 N N . LYS A 1 600 ? 3.971 -17.766 45.625 1 46.22 600 LYS A N 1
ATOM 4703 C CA . LYS A 1 600 ? 3.938 -16.875 46.75 1 46.22 600 LYS A CA 1
ATOM 4704 C C . LYS A 1 600 ? 5.047 -17.203 47.75 1 46.22 600 LYS A C 1
ATOM 4706 O O . LYS A 1 600 ? 5.668 -16.312 48.344 1 46.22 600 LYS A O 1
ATOM 4711 N N . GLN A 1 601 ? 5.211 -18.484 47.875 1 48.75 601 GLN A N 1
ATOM 4712 C CA . GLN A 1 601 ? 6.273 -18.922 48.781 1 48.75 601 GLN A CA 1
ATOM 4713 C C . GLN A 1 601 ? 7.648 -18.594 48.219 1 48.75 601 GLN A C 1
ATOM 4715 O O . GLN A 1 601 ? 8.57 -18.266 48.969 1 48.75 601 GLN A O 1
ATOM 4720 N N . GLU A 1 602 ? 7.824 -18.641 46.938 1 44.31 602 GLU A N 1
ATOM 4721 C CA . GLU A 1 602 ? 9.125 -18.281 46.375 1 44.31 602 GLU A CA 1
ATOM 4722 C C . GLU A 1 602 ? 9.352 -16.781 46.438 1 44.31 602 GLU A C 1
ATOM 4724 O O . GLU A 1 602 ? 10.492 -16.312 46.469 1 44.31 602 GLU A O 1
ATOM 4729 N N . LEU A 1 603 ? 8.266 -16.062 46.344 1 41 603 LEU A N 1
ATOM 4730 C CA . LEU A 1 603 ? 8.453 -14.617 46.469 1 41 603 LEU A CA 1
ATOM 4731 C C . LEU A 1 603 ? 8.641 -14.219 47.938 1 41 603 LEU A C 1
ATOM 4733 O O . LEU A 1 603 ? 9.023 -13.086 48.219 1 41 603 LEU A O 1
ATOM 4737 N N . ASN A 1 604 ? 8.32 -15.047 48.844 1 38.38 604 ASN A N 1
ATOM 4738 C CA . ASN A 1 604 ? 8.719 -14.789 50.25 1 38.38 604 ASN A CA 1
ATOM 4739 C C . ASN A 1 604 ? 10.055 -15.445 50.562 1 38.38 604 ASN A C 1
ATOM 4741 O O . ASN A 1 604 ? 10.297 -16.594 50.188 1 38.38 604 ASN A O 1
ATOM 4745 N N . MET B 1 1 ? 48.844 101.75 -18.859 1 28.17 1 MET B N 1
ATOM 4746 C CA . MET B 1 1 ? 47.906 101.938 -17.766 1 28.17 1 MET B CA 1
ATOM 4747 C C . MET B 1 1 ? 46.75 100.938 -17.891 1 28.17 1 MET B C 1
ATOM 4749 O O . MET B 1 1 ? 45.938 101 -18.797 1 28.17 1 MET B O 1
ATOM 4753 N N . GLY B 1 2 ? 47 99.625 -17.594 1 30.3 2 GLY B N 1
ATOM 4754 C CA . GLY B 1 2 ? 46.344 98.375 -17.812 1 30.3 2 GLY B CA 1
ATOM 4755 C C . GLY B 1 2 ? 45.062 98.188 -17 1 30.3 2 GLY B C 1
ATOM 4756 O O . GLY B 1 2 ? 45.031 98.5 -15.805 1 30.3 2 GLY B O 1
ATOM 4757 N N . SER B 1 3 ? 43.875 98.5 -17.562 1 24.69 3 SER B N 1
ATOM 4758 C CA . SER B 1 3 ? 42.531 98.5 -17.016 1 24.69 3 SER B CA 1
ATOM 4759 C C . SER B 1 3 ? 42.25 97.188 -16.297 1 24.69 3 SER B C 1
ATOM 4761 O O . SER B 1 3 ? 42.375 96.062 -16.891 1 24.69 3 SER B O 1
ATOM 4763 N N . LYS B 1 4 ? 42.5 97.188 -14.961 1 31.27 4 LYS B N 1
ATOM 4764 C CA . LYS B 1 4 ? 42.281 96.125 -13.93 1 31.27 4 LYS B CA 1
ATOM 4765 C C . LYS B 1 4 ? 40.812 95.75 -13.844 1 31.27 4 LYS B C 1
ATOM 4767 O O . LYS B 1 4 ? 39.969 96.5 -13.453 1 31.27 4 LYS B O 1
ATOM 4772 N N . CYS B 1 5 ? 40.219 94.75 -14.773 1 27.7 5 CYS B N 1
ATOM 4773 C CA . CYS B 1 5 ? 38.844 94.25 -14.828 1 27.7 5 CYS B CA 1
ATOM 4774 C C . CYS B 1 5 ? 38.469 93.625 -13.492 1 27.7 5 CYS B C 1
ATOM 4776 O O . CYS B 1 5 ? 39.125 92.688 -12.984 1 27.7 5 CYS B O 1
ATOM 4778 N N . PHE B 1 6 ? 37.906 94.375 -12.555 1 34.44 6 PHE B N 1
ATOM 4779 C CA . PHE B 1 6 ? 37.469 93.812 -11.258 1 34.44 6 PHE B CA 1
ATOM 4780 C C . PHE B 1 6 ? 36.406 92.75 -11.422 1 34.44 6 PHE B C 1
ATOM 4782 O O . PHE B 1 6 ? 35.5 92.875 -12.258 1 34.44 6 PHE B O 1
ATOM 4789 N N . PRO B 1 7 ? 36.625 91.5 -10.961 1 34.34 7 PRO B N 1
ATOM 4790 C CA . PRO B 1 7 ? 35.781 90.312 -11.008 1 34.34 7 PRO B CA 1
ATOM 4791 C C . PRO B 1 7 ? 34.5 90.5 -10.227 1 34.34 7 PRO B C 1
ATOM 4793 O O . PRO B 1 7 ? 34.5 91.062 -9.148 1 34.34 7 PRO B O 1
ATOM 4796 N N . VAL B 1 8 ? 33.375 90.75 -10.867 1 37.69 8 VAL B N 1
ATOM 4797 C CA . VAL B 1 8 ? 32.031 90.812 -10.273 1 37.69 8 VAL B CA 1
ATOM 4798 C C . VAL B 1 8 ? 31.75 89.5 -9.547 1 37.69 8 VAL B C 1
ATOM 4800 O O . VAL B 1 8 ? 31.828 88.438 -10.148 1 37.69 8 VAL B O 1
ATOM 4803 N N . GLN B 1 9 ? 31.875 89.438 -8.266 1 33.88 9 GLN B N 1
ATOM 4804 C CA . GLN B 1 9 ? 31.516 88.375 -7.363 1 33.88 9 GLN B CA 1
ATOM 4805 C C . GLN B 1 9 ? 30 88.062 -7.383 1 33.88 9 GLN B C 1
ATOM 4807 O O . GLN B 1 9 ? 29.219 88.938 -7.023 1 33.88 9 GLN B O 1
ATOM 4812 N N . VAL B 1 10 ? 29.484 87.312 -8.312 1 38.56 10 VAL B N 1
ATOM 4813 C CA . VAL B 1 10 ? 28.109 86.875 -8.305 1 38.56 10 VAL B CA 1
ATOM 4814 C C . VAL B 1 10 ? 27.797 86.125 -7.004 1 38.56 10 VAL B C 1
ATOM 4816 O O . VAL B 1 10 ? 28.469 85.188 -6.664 1 38.56 10 VAL B O 1
ATOM 4819 N N . TYR B 1 11 ? 27.125 86.812 -6.074 1 34.03 11 TYR B N 1
ATOM 4820 C CA . TYR B 1 11 ? 26.578 86.188 -4.855 1 34.03 11 TYR B CA 1
ATOM 4821 C C . TYR B 1 11 ? 25.562 85.125 -5.184 1 34.03 11 TYR B C 1
ATOM 4823 O O . TYR B 1 11 ? 24.562 85.375 -5.875 1 34.03 11 TYR B O 1
ATOM 4831 N N . LEU B 1 12 ? 25.969 83.875 -5.312 1 37.31 12 LEU B N 1
ATOM 4832 C CA . LEU B 1 12 ? 25.078 82.75 -5.379 1 37.31 12 LEU B CA 1
ATOM 4833 C C . LEU B 1 12 ? 24.172 82.688 -4.16 1 37.31 12 LEU B C 1
ATOM 4835 O O . LEU B 1 12 ? 24.641 82.5 -3.033 1 37.31 12 LEU B O 1
ATOM 4839 N N . LEU B 1 13 ? 23.031 83.375 -4.188 1 38.03 13 LEU B N 1
ATOM 4840 C CA . LEU B 1 13 ? 21.969 83.125 -3.209 1 38.03 13 LEU B CA 1
ATOM 4841 C C . LEU B 1 13 ? 21.625 81.625 -3.098 1 38.03 13 LEU B C 1
ATOM 4843 O O . LEU B 1 13 ? 21.125 81.062 -4.055 1 38.03 13 LEU B O 1
ATOM 4847 N N . LEU B 1 14 ? 22.297 80.875 -2.271 1 39.31 14 LEU B N 1
ATOM 4848 C CA . LEU B 1 14 ? 21.906 79.562 -1.874 1 39.31 14 LEU B CA 1
ATOM 4849 C C . LEU B 1 14 ? 20.5 79.562 -1.281 1 39.31 14 LEU B C 1
ATOM 4851 O O . LEU B 1 14 ? 20.266 80.125 -0.21 1 39.31 14 LEU B O 1
ATOM 4855 N N . GLY B 1 15 ? 19.438 79.562 -2.072 1 39.56 15 GLY B N 1
ATOM 4856 C CA . GLY B 1 15 ? 18.094 79.25 -1.573 1 39.56 15 GLY B CA 1
ATOM 4857 C C . GLY B 1 15 ? 18.031 78.062 -0.69 1 39.56 15 GLY B C 1
ATOM 4858 O O . GLY B 1 15 ? 18.422 76.938 -1.107 1 39.56 15 GLY B O 1
ATOM 4859 N N . LEU B 1 16 ? 18.031 78.25 0.591 1 39.97 16 LEU B N 1
ATOM 4860 C CA . LEU B 1 16 ? 17.719 77.188 1.564 1 39.97 16 LEU B CA 1
ATOM 4861 C C . LEU B 1 16 ? 16.359 76.562 1.261 1 39.97 16 LEU B C 1
ATOM 4863 O O . LEU B 1 16 ? 15.32 77.188 1.395 1 39.97 16 LEU B O 1
ATOM 4867 N N . PHE B 1 17 ? 16.297 75.625 0.404 1 42.31 17 PHE B N 1
ATOM 4868 C CA . PHE B 1 17 ? 15.117 74.75 0.308 1 42.31 17 PHE B CA 1
ATOM 4869 C C . PHE B 1 17 ? 14.797 74.125 1.658 1 42.31 17 PHE B C 1
ATOM 4871 O O . PHE B 1 17 ? 15.547 73.25 2.141 1 42.31 17 PHE B O 1
ATOM 4878 N N . VAL B 1 18 ? 14.07 74.812 2.508 1 41.19 18 VAL B N 1
ATOM 4879 C CA . VAL B 1 18 ? 13.461 74.125 3.66 1 41.19 18 VAL B CA 1
ATOM 4880 C C . VAL B 1 18 ? 12.57 73 3.189 1 41.19 18 VAL B C 1
ATOM 4882 O O . VAL B 1 18 ? 11.547 73.25 2.541 1 41.19 18 VAL B O 1
ATOM 4885 N N . THR B 1 19 ? 13.094 71.875 2.986 1 40.94 19 THR B N 1
ATOM 4886 C CA . THR B 1 19 ? 12.242 70.688 2.9 1 40.94 19 THR B CA 1
ATOM 4887 C C . THR B 1 19 ? 11.297 70.562 4.102 1 40.94 19 THR B C 1
ATOM 4889 O O . THR B 1 19 ? 11.75 70.438 5.238 1 40.94 19 THR B O 1
ATOM 4892 N N . LEU B 1 20 ? 10.227 71.312 4.074 1 39.97 20 LEU B N 1
ATOM 4893 C CA . LEU B 1 20 ? 9.164 70.938 5.008 1 39.97 20 LEU B CA 1
ATOM 4894 C C . LEU B 1 20 ? 8.953 69.438 5.039 1 39.97 20 LEU B C 1
ATOM 4896 O O . LEU B 1 20 ? 8.438 68.812 4.078 1 39.97 20 LEU B O 1
ATOM 4900 N N . SER B 1 21 ? 9.836 68.75 5.656 1 41.31 21 SER B N 1
ATOM 4901 C CA . SER B 1 21 ? 9.438 67.375 5.988 1 41.31 21 SER B CA 1
ATOM 4902 C C . SER B 1 21 ? 8.039 67.375 6.598 1 41.31 21 SER B C 1
ATOM 4904 O O . SER B 1 21 ? 7.805 67.938 7.664 1 41.31 21 SER B O 1
ATOM 4906 N N . ILE B 1 22 ? 7.008 67.438 5.855 1 43.91 22 ILE B N 1
ATOM 4907 C CA . ILE B 1 22 ? 5.711 67.062 6.414 1 43.91 22 ILE B CA 1
ATOM 4908 C C . ILE B 1 22 ? 5.902 66 7.477 1 43.91 22 ILE B C 1
ATOM 4910 O O . ILE B 1 22 ? 6.305 64.875 7.16 1 43.91 22 ILE B O 1
ATOM 4914 N N . VAL B 1 23 ? 6.371 66.375 8.562 1 47.06 23 VAL B N 1
ATOM 4915 C CA . VAL B 1 23 ? 6.332 65.438 9.688 1 47.06 23 VAL B CA 1
ATOM 4916 C C . VAL B 1 23 ? 4.996 64.688 9.695 1 47.06 23 VAL B C 1
ATOM 4918 O O . VAL B 1 23 ? 3.949 65.312 9.938 1 47.06 23 VAL B O 1
ATOM 4921 N N . GLN B 1 24 ? 4.781 63.812 8.828 1 57.22 24 GLN B N 1
ATOM 4922 C CA . GLN B 1 24 ? 3.588 63 8.93 1 57.22 24 GLN B CA 1
ATOM 4923 C C . GLN B 1 24 ? 3.295 62.625 10.383 1 57.22 24 GLN B C 1
ATOM 4925 O O . GLN B 1 24 ? 4.172 62.125 11.086 1 57.22 24 GLN B O 1
ATOM 4930 N N . SER B 1 25 ? 2.287 63.25 11.078 1 75.31 25 SER B N 1
ATOM 4931 C CA . SER B 1 25 ? 1.857 63.031 12.461 1 75.31 25 SER B CA 1
ATOM 4932 C C . SER B 1 25 ? 1.688 61.562 12.781 1 75.31 25 SER B C 1
ATOM 4934 O O . SER B 1 25 ? 1.2 60.781 11.953 1 75.31 25 SER B O 1
ATOM 4936 N N . GLN B 1 26 ? 2.385 61.062 13.805 1 89.19 26 GLN B N 1
ATOM 4937 C CA . GLN B 1 26 ? 2.252 59.719 14.32 1 89.19 26 GLN B CA 1
ATOM 4938 C C . GLN B 1 26 ? 0.786 59.344 14.547 1 89.19 26 GLN B C 1
ATOM 4940 O O . GLN B 1 26 ? 0.011 60.188 15.047 1 89.19 26 GLN B O 1
ATOM 4945 N N . PRO B 1 27 ? 0.367 58.219 14.008 1 94.94 27 PRO B N 1
ATOM 4946 C CA . PRO B 1 27 ? -1.023 57.844 14.227 1 94.94 27 PRO B CA 1
ATOM 4947 C C . PRO B 1 27 ? -1.328 57.562 15.695 1 94.94 27 PRO B C 1
ATOM 4949 O O . PRO B 1 27 ? -0.512 56.938 16.391 1 94.94 27 PRO B O 1
ATOM 4952 N N . ILE B 1 28 ? -2.412 58 16.188 1 96.56 28 ILE B N 1
ATOM 4953 C CA . ILE B 1 28 ? -2.902 57.812 17.547 1 96.56 28 ILE B CA 1
ATOM 4954 C C . ILE B 1 28 ? -4.262 57.094 17.516 1 96.56 28 ILE B C 1
ATOM 4956 O O . ILE B 1 28 ? -5.152 57.531 16.766 1 96.56 28 ILE B O 1
ATOM 4960 N N . VAL B 1 29 ? -4.395 56.062 18.203 1 96.94 29 VAL B N 1
ATOM 4961 C CA . VAL B 1 29 ? -5.633 55.312 18.281 1 96.94 29 VAL B CA 1
ATOM 4962 C C . VAL B 1 29 ? -5.992 55.062 19.75 1 96.94 29 VAL B C 1
ATOM 4964 O O . VAL B 1 29 ? -5.109 54.875 20.594 1 96.94 29 VAL B O 1
ATOM 4967 N N . THR B 1 30 ? -7.27 55.031 20.078 1 97.25 30 THR B N 1
ATOM 4968 C CA . THR B 1 30 ? -7.734 54.75 21.422 1 97.25 30 THR B CA 1
ATOM 4969 C C . THR B 1 30 ? -8.438 53.375 21.484 1 97.25 30 THR B C 1
ATOM 4971 O O . THR B 1 30 ? -9.383 53.156 20.719 1 97.25 30 THR B O 1
ATOM 4974 N N . VAL B 1 31 ? -7.906 52.562 22.281 1 97.31 31 VAL B N 1
ATOM 4975 C CA . VAL B 1 31 ? -8.531 51.281 22.547 1 97.31 31 VAL B CA 1
ATOM 4976 C C . VAL B 1 31 ? -9.125 51.25 23.953 1 97.31 31 VAL B C 1
ATOM 4978 O O . VAL B 1 31 ? -9.125 52.281 24.641 1 97.31 31 VAL B O 1
ATOM 4981 N N . GLU B 1 32 ? -9.719 50.125 24.344 1 95.06 32 GLU B N 1
ATOM 4982 C CA . GLU B 1 32 ? -10.398 50.031 25.625 1 95.06 32 GLU B CA 1
ATOM 4983 C C . GLU B 1 32 ? -9.469 50.406 26.781 1 95.06 32 GLU B C 1
ATOM 4985 O O . GLU B 1 32 ? -9.891 51 27.766 1 95.06 32 GLU B O 1
ATOM 4990 N N . GLN B 1 33 ? -8.203 50.094 26.641 1 96.31 33 GLN B N 1
ATOM 4991 C CA . GLN B 1 33 ? -7.258 50.188 27.75 1 96.31 33 GLN B CA 1
ATOM 4992 C C . GLN B 1 33 ? -6.57 51.562 27.734 1 96.31 33 GLN B C 1
ATOM 4994 O O . GLN B 1 33 ? -5.941 51.938 28.719 1 96.31 33 GLN B O 1
ATOM 4999 N N . GLY B 1 34 ? -6.602 52.188 26.609 1 97.19 34 GLY B N 1
ATOM 5000 C CA . GLY B 1 34 ? -5.922 53.469 26.531 1 97.19 34 GLY B CA 1
ATOM 5001 C C . GLY B 1 34 ? -5.566 53.875 25.109 1 97.19 34 GLY B C 1
ATOM 5002 O O . GLY B 1 34 ? -6.094 53.312 24.141 1 97.19 34 GLY B O 1
ATOM 5003 N N . THR B 1 35 ? -4.703 54.938 25.094 1 97.81 35 THR B N 1
ATOM 5004 C CA . THR B 1 35 ? -4.305 55.469 23.797 1 97.81 35 THR B CA 1
ATOM 5005 C C . THR B 1 35 ? -2.969 54.906 23.359 1 97.81 35 THR B C 1
ATOM 5007 O O . THR B 1 35 ? -2.062 54.719 24.172 1 97.81 35 THR B O 1
ATOM 5010 N N . LEU B 1 36 ? -2.904 54.594 22.062 1 98.19 36 LEU B N 1
ATOM 5011 C CA . LEU B 1 36 ? -1.7 54.031 21.453 1 98.19 36 LEU B CA 1
ATOM 5012 C C . LEU B 1 36 ? -1.117 55 20.422 1 98.19 36 LEU B C 1
ATOM 5014 O O . LEU B 1 36 ? -1.86 55.656 19.688 1 98.19 36 LEU B O 1
ATOM 5018 N N . MET B 1 37 ? 0.159 55.156 20.422 1 98.25 37 MET B N 1
ATOM 5019 C CA . MET B 1 37 ? 0.871 55.875 19.375 1 98.25 37 MET B CA 1
ATOM 5020 C C . MET B 1 37 ? 1.698 54.906 18.531 1 98.25 37 MET B C 1
ATOM 5022 O O . MET B 1 37 ? 2.568 54.219 19.031 1 98.25 37 MET B O 1
ATOM 5026 N N . GLY B 1 38 ? 1.354 54.875 17.266 1 97.88 38 GLY B N 1
ATOM 5027 C CA . GLY B 1 38 ? 2.094 54.031 16.328 1 97.88 38 GLY B CA 1
ATOM 5028 C C . GLY B 1 38 ? 2.977 54.844 15.383 1 97.88 38 GLY B C 1
ATOM 5029 O O . GLY B 1 38 ? 3.398 55.938 15.703 1 97.88 38 GLY B O 1
ATOM 5030 N N . THR B 1 39 ? 3.438 54.156 14.328 1 97.38 39 THR B N 1
ATOM 5031 C CA . THR B 1 39 ? 4.211 54.781 13.258 1 97.38 39 THR B CA 1
ATOM 5032 C C . THR B 1 39 ? 3.477 54.656 11.922 1 97.38 39 THR B C 1
ATOM 5034 O O . THR B 1 39 ? 2.676 53.75 11.727 1 97.38 39 THR B O 1
ATOM 5037 N N . THR B 1 40 ? 3.689 55.625 11.086 1 96.81 40 THR B N 1
ATOM 5038 C CA . THR B 1 40 ? 3.209 55.531 9.711 1 96.81 40 THR B CA 1
ATOM 5039 C C . THR B 1 40 ? 4.355 55.188 8.758 1 96.81 40 THR B C 1
ATOM 5041 O O . THR B 1 40 ? 5.383 55.875 8.758 1 96.81 40 THR B O 1
ATOM 5044 N N . GLU B 1 41 ? 4.125 54.125 8.062 1 93.44 41 GLU B N 1
ATOM 5045 C CA . GLU B 1 41 ? 5.125 53.656 7.113 1 93.44 41 GLU B CA 1
ATOM 5046 C C . GLU B 1 41 ? 4.566 53.625 5.695 1 93.44 41 GLU B C 1
ATOM 5048 O O . GLU B 1 41 ? 3.348 53.625 5.5 1 93.44 41 GLU B O 1
ATOM 5053 N N . THR B 1 42 ? 5.52 53.75 4.699 1 92.69 42 THR B N 1
ATOM 5054 C CA . THR B 1 42 ? 5.105 53.625 3.305 1 92.69 42 THR B CA 1
ATOM 5055 C C . THR B 1 42 ? 5.703 52.375 2.656 1 92.69 42 THR B C 1
ATOM 5057 O O . THR B 1 42 ? 6.898 52.125 2.785 1 92.69 42 THR B O 1
ATOM 5060 N N . PHE B 1 43 ? 4.906 51.594 2.104 1 92.25 43 PHE B N 1
ATOM 5061 C CA . PHE B 1 43 ? 5.328 50.5 1.268 1 92.25 43 PHE B CA 1
ATOM 5062 C C . PHE B 1 43 ? 5.176 50.812 -0.21 1 92.25 43 PHE B C 1
ATOM 5064 O O . PHE B 1 43 ? 4.062 51.031 -0.692 1 92.25 43 PHE B O 1
ATOM 5071 N N . GLU B 1 44 ? 6.352 50.844 -0.905 1 90.88 44 GLU B N 1
ATOM 5072 C CA . GLU B 1 44 ? 6.352 51.219 -2.32 1 90.88 44 GLU B CA 1
ATOM 5073 C C . GLU B 1 44 ? 7.059 50.156 -3.156 1 90.88 44 GLU B C 1
ATOM 5075 O O . GLU B 1 44 ? 8.188 49.75 -2.85 1 90.88 44 GLU B O 1
ATOM 5080 N N . GLU B 1 45 ? 6.395 49.594 -4.086 1 88.31 45 GLU B N 1
ATOM 5081 C CA . GLU B 1 45 ? 6.93 48.688 -5.094 1 88.31 45 GLU B CA 1
ATOM 5082 C C . GLU B 1 45 ? 6.398 49.031 -6.484 1 88.31 45 GLU B C 1
ATOM 5084 O O . GLU B 1 45 ? 5.27 48.688 -6.824 1 88.31 45 GLU B O 1
ATOM 5089 N N . SER B 1 46 ? 7.133 49.594 -7.316 1 85.06 46 SER B N 1
ATOM 5090 C CA . SER B 1 46 ? 6.668 50.156 -8.578 1 85.06 46 SER B CA 1
ATOM 5091 C C . SER B 1 46 ? 6.996 49.219 -9.75 1 85.06 46 SER B C 1
ATOM 5093 O O . SER B 1 46 ? 6.453 49.375 -10.844 1 85.06 46 SER B O 1
ATOM 5095 N N . GLU B 1 47 ? 7.801 48.312 -9.547 1 77.75 47 GLU B N 1
ATOM 5096 C CA . GLU B 1 47 ? 8.305 47.5 -10.656 1 77.75 47 GLU B CA 1
ATOM 5097 C C . GLU B 1 47 ? 7.359 46.344 -10.961 1 77.75 47 GLU B C 1
ATOM 5099 O O . GLU B 1 47 ? 7.062 46.062 -12.133 1 77.75 47 GLU B O 1
ATOM 5104 N N . PHE B 1 48 ? 6.828 45.688 -9.93 1 77.88 48 PHE B N 1
ATOM 5105 C CA . PHE B 1 48 ? 6.102 44.469 -10.164 1 77.88 48 PHE B CA 1
ATOM 5106 C C . PHE B 1 48 ? 4.641 44.594 -9.742 1 77.88 48 PHE B C 1
ATOM 5108 O O . PHE B 1 48 ? 3.738 44.156 -10.469 1 77.88 48 PHE B O 1
ATOM 5115 N N . ILE B 1 49 ? 4.449 45.156 -8.602 1 85.38 49 ILE B N 1
ATOM 5116 C CA . ILE B 1 49 ? 3.111 45.219 -8.023 1 85.38 49 ILE B CA 1
ATOM 5117 C C . ILE B 1 49 ? 2.445 46.562 -8.406 1 85.38 49 ILE B C 1
ATOM 5119 O O . ILE B 1 49 ? 1.231 46.594 -8.625 1 85.38 49 ILE B O 1
ATOM 5123 N N . GLY B 1 50 ? 3.266 47.688 -8.625 1 87.75 50 GLY B N 1
ATOM 5124 C CA . GLY B 1 50 ? 2.725 49 -8.914 1 87.75 50 GLY B CA 1
ATOM 5125 C C . GLY B 1 50 ? 1.881 49.562 -7.781 1 87.75 50 GLY B C 1
ATOM 5126 O O . GLY B 1 50 ? 0.76 50.031 -8.008 1 87.75 50 GLY B O 1
ATOM 5127 N N . VAL B 1 51 ? 2.473 49.406 -6.508 1 90.75 51 VAL B N 1
ATOM 5128 C CA . VAL B 1 51 ? 1.694 49.875 -5.355 1 90.75 51 VAL B CA 1
ATOM 5129 C C . VAL B 1 51 ? 2.488 50.906 -4.555 1 90.75 51 VAL B C 1
ATOM 5131 O O . VAL B 1 51 ? 3.719 50.812 -4.5 1 90.75 51 VAL B O 1
ATOM 5134 N N . ASN B 1 52 ? 1.882 51.875 -4.09 1 92.81 52 ASN B N 1
ATOM 5135 C CA . ASN B 1 52 ? 2.322 52.875 -3.105 1 92.81 52 ASN B CA 1
ATOM 5136 C C . ASN B 1 52 ? 1.285 53.062 -2 1 92.81 52 ASN B C 1
ATOM 5138 O O . ASN B 1 52 ? 0.292 53.75 -2.189 1 92.81 52 ASN B O 1
ATOM 5142 N N . LYS B 1 53 ? 1.595 52.375 -0.863 1 95.06 53 LYS B N 1
ATOM 5143 C CA . LYS B 1 53 ? 0.591 52.312 0.196 1 95.06 53 LYS B CA 1
ATOM 5144 C C . LYS B 1 53 ? 1.137 52.906 1.502 1 95.06 53 LYS B C 1
ATOM 5146 O O . LYS B 1 53 ? 2.26 52.594 1.901 1 95.06 53 LYS B O 1
ATOM 5151 N N . THR B 1 54 ? 0.389 53.844 2.092 1 96.31 54 THR B N 1
ATOM 5152 C CA . THR B 1 54 ? 0.679 54.281 3.449 1 96.31 54 THR B CA 1
ATOM 5153 C C . THR B 1 54 ? 0.042 53.344 4.477 1 96.31 54 THR B C 1
ATOM 5155 O O . THR B 1 54 ? -1.121 52.969 4.336 1 96.31 54 THR B O 1
ATOM 5158 N N . ILE B 1 55 ? 0.81 52.969 5.465 1 97.06 55 ILE B N 1
ATOM 5159 C CA . ILE B 1 55 ? 0.392 51.969 6.438 1 97.06 55 ILE B CA 1
ATOM 5160 C C . ILE B 1 55 ? 0.671 52.469 7.852 1 97.06 55 ILE B C 1
ATOM 5162 O O . ILE B 1 55 ? 1.79 52.875 8.156 1 97.06 55 ILE B O 1
ATOM 5166 N N . ASP B 1 56 ? -0.331 52.5 8.695 1 98 56 ASP B N 1
ATOM 5167 C CA . ASP B 1 56 ? -0.137 52.719 10.125 1 98 56 ASP B CA 1
ATOM 5168 C C . ASP B 1 56 ? 0.226 51.438 10.852 1 98 56 ASP B C 1
ATOM 5170 O O . ASP B 1 56 ? -0.48 50.438 10.734 1 98 56 ASP B O 1
ATOM 5174 N N . VAL B 1 57 ? 1.325 51.469 11.57 1 97.5 57 VAL B N 1
ATOM 5175 C CA . VAL B 1 57 ? 1.839 50.281 12.25 1 97.5 57 VAL B CA 1
ATOM 5176 C C . VAL B 1 57 ? 1.86 50.531 13.758 1 97.5 57 VAL B C 1
ATOM 5178 O O . VAL B 1 57 ? 2.398 51.531 14.227 1 97.5 57 VAL B O 1
ATOM 5181 N N . PHE B 1 58 ? 1.217 49.688 14.508 1 98.25 58 PHE B N 1
ATOM 5182 C CA . PHE B 1 58 ? 1.269 49.625 15.961 1 98.25 58 PHE B CA 1
ATOM 5183 C C . PHE B 1 58 ? 1.956 48.375 16.438 1 98.25 58 PHE B C 1
ATOM 5185 O O . PHE B 1 58 ? 1.459 47.25 16.219 1 98.25 58 PHE B O 1
ATOM 5192 N N . LYS B 1 59 ? 3.127 48.531 17.078 1 97.12 59 LYS B N 1
ATOM 5193 C CA . LYS B 1 59 ? 3.943 47.375 17.5 1 97.12 59 LYS B CA 1
ATOM 5194 C C . LYS B 1 59 ? 3.867 47.219 19.016 1 97.12 59 LYS B C 1
ATOM 5196 O O . LYS B 1 59 ? 3.768 48.188 19.766 1 97.12 59 LYS B O 1
ATOM 5201 N N . GLY B 1 60 ? 3.906 45.875 19.438 1 97.19 60 GLY B N 1
ATOM 5202 C CA . GLY B 1 60 ? 4.039 45.562 20.844 1 97.19 60 GLY B CA 1
ATOM 5203 C C . GLY B 1 60 ? 2.832 45.969 21.672 1 97.19 60 GLY B C 1
ATOM 5204 O O . GLY B 1 60 ? 2.973 46.406 22.812 1 97.19 60 GLY B O 1
ATOM 5205 N N . VAL B 1 61 ? 1.68 45.969 21.141 1 98.38 61 VAL B N 1
ATOM 5206 C CA . VAL B 1 61 ? 0.455 46.344 21.844 1 98.38 61 VAL B CA 1
ATOM 5207 C C . VAL B 1 61 ? 0.083 45.25 22.844 1 98.38 61 VAL B C 1
ATOM 5209 O O . VAL B 1 61 ? -0.123 44.094 22.453 1 98.38 61 VAL B O 1
ATOM 5212 N N . PRO B 1 62 ? 0.038 45.531 24.125 1 98.25 62 PRO B N 1
ATOM 5213 C CA . PRO B 1 62 ? -0.32 44.469 25.094 1 98.25 62 PRO B CA 1
ATOM 5214 C C . PRO B 1 62 ? -1.8 44.094 25.031 1 98.25 62 PRO B C 1
ATOM 5216 O O . PRO B 1 62 ? -2.664 45 25.094 1 98.25 62 PRO B O 1
ATOM 5219 N N . PHE B 1 63 ? -2.135 42.875 24.953 1 98.19 63 PHE B N 1
ATOM 5220 C CA . PHE B 1 63 ? -3.529 42.469 24.922 1 98.19 63 PHE B CA 1
ATOM 5221 C C . PHE B 1 63 ? -3.9 41.719 26.203 1 98.19 63 PHE B C 1
ATOM 5223 O O . PHE B 1 63 ? -5.062 41.375 26.406 1 98.19 63 PHE B O 1
ATOM 5230 N N . ALA B 1 64 ? -2.949 41.469 27.078 1 98.44 64 ALA B N 1
ATOM 5231 C CA . ALA B 1 64 ? -3.146 40.844 28.375 1 98.44 64 ALA B CA 1
ATOM 5232 C C . ALA B 1 64 ? -2.131 41.344 29.406 1 98.44 64 ALA B C 1
ATOM 5234 O O . ALA B 1 64 ? -1.144 41.969 29.031 1 98.44 64 ALA B O 1
ATOM 5235 N N . GLU B 1 65 ? -2.465 41.062 30.703 1 98.31 65 GLU B N 1
ATOM 5236 C CA . GLU B 1 65 ? -1.467 41.281 31.734 1 98.31 65 GLU B CA 1
ATOM 5237 C C . GLU B 1 65 ? -0.241 40.406 31.531 1 98.31 65 GLU B C 1
ATOM 5239 O O . GLU B 1 65 ? -0.358 39.281 31.062 1 98.31 65 GLU B O 1
ATOM 5244 N N . PRO B 1 66 ? 0.971 41 31.891 1 98 66 PRO B N 1
ATOM 5245 C CA . PRO B 1 66 ? 2.145 40.125 31.797 1 98 66 PRO B CA 1
ATOM 5246 C C . PRO B 1 66 ? 1.986 38.844 32.594 1 98 66 PRO B C 1
ATOM 5248 O O . PRO B 1 66 ? 1.631 38.906 33.781 1 98 66 PRO B O 1
ATOM 5251 N N . PRO B 1 67 ? 2.154 37.688 31.969 1 97.81 67 PRO B N 1
ATOM 5252 C CA . PRO B 1 67 ? 2.037 36.438 32.688 1 97.81 67 PRO B CA 1
ATOM 5253 C C . PRO B 1 67 ? 3.275 36.125 33.531 1 97.81 67 PRO B C 1
ATOM 5255 O O . PRO B 1 67 ? 3.906 35.062 33.344 1 97.81 67 PRO B O 1
ATOM 5258 N N . THR B 1 68 ? 3.602 36.969 34.469 1 96.25 68 THR B N 1
ATOM 5259 C CA . THR B 1 68 ? 4.766 36.844 35.344 1 96.25 68 THR B CA 1
ATOM 5260 C C . THR B 1 68 ? 4.344 36.625 36.781 1 96.25 68 THR B C 1
ATOM 5262 O O . THR B 1 68 ? 3.184 36.844 37.156 1 96.25 68 THR B O 1
ATOM 5265 N N . GLY B 1 69 ? 5.23 36.094 37.562 1 94.25 69 GLY B N 1
ATOM 5266 C CA . GLY B 1 69 ? 4.949 35.906 39 1 94.25 69 GLY B CA 1
ATOM 5267 C C . GLY B 1 69 ? 3.73 35.031 39.219 1 94.25 69 GLY B C 1
ATOM 5268 O O . GLY B 1 69 ? 3.623 33.938 38.656 1 94.25 69 GLY B O 1
ATOM 5269 N N . PRO B 1 70 ? 2.77 35.594 39.969 1 94.94 70 PRO B N 1
ATOM 5270 C CA . PRO B 1 70 ? 1.585 34.781 40.312 1 94.94 70 PRO B CA 1
ATOM 5271 C C . PRO B 1 70 ? 0.761 34.406 39.062 1 94.94 70 PRO B C 1
ATOM 5273 O O . PRO B 1 70 ? -0.076 33.5 39.125 1 94.94 70 PRO B O 1
ATOM 5276 N N . LEU B 1 71 ? 1.049 35.094 37.969 1 97.12 71 LEU B N 1
ATOM 5277 C CA . LEU B 1 71 ? 0.246 34.844 36.781 1 97.12 71 LEU B CA 1
ATOM 5278 C C . LEU B 1 71 ? 0.926 33.844 35.844 1 97.12 71 LEU B C 1
ATOM 5280 O O . LEU B 1 71 ? 0.336 33.406 34.875 1 97.12 71 LEU B O 1
ATOM 5284 N N . ARG B 1 72 ? 2.207 33.438 36.188 1 97.06 72 ARG B N 1
ATOM 5285 C CA . ARG B 1 72 ? 2.846 32.375 35.469 1 97.06 72 ARG B CA 1
ATOM 5286 C C . ARG B 1 72 ? 2.014 31.094 35.531 1 97.06 72 ARG B C 1
ATOM 5288 O O . ARG B 1 72 ? 1.503 30.734 36.594 1 97.06 72 ARG B O 1
ATOM 5295 N N . PHE B 1 73 ? 1.773 30.422 34.438 1 97.44 73 PHE B N 1
ATOM 5296 C CA . PHE B 1 73 ? 1.071 29.141 34.25 1 97.44 73 PHE B CA 1
ATOM 5297 C C . PHE B 1 73 ? -0.427 29.328 34.469 1 97.44 73 PHE B C 1
ATOM 5299 O O . PHE B 1 73 ? -1.155 28.344 34.656 1 97.44 73 PHE B O 1
ATOM 5306 N N . LYS B 1 74 ? -0.923 30.531 34.438 1 97.12 74 LYS B N 1
ATOM 5307 C CA . LYS B 1 74 ? -2.354 30.797 34.531 1 97.12 74 LYS B CA 1
ATOM 5308 C C . LYS B 1 74 ? -2.922 31.297 33.219 1 97.12 74 LYS B C 1
ATOM 5310 O O . LYS B 1 74 ? -2.184 31.797 32.375 1 97.12 74 LYS B O 1
ATOM 5315 N N . PRO B 1 75 ? -4.25 31.094 33 1 97.81 75 PRO B N 1
ATOM 5316 C CA . PRO B 1 75 ? -4.871 31.719 31.844 1 97.81 75 PRO B CA 1
ATOM 5317 C C . PRO B 1 75 ? -4.641 33.219 31.797 1 97.81 75 PRO B C 1
ATOM 5319 O O . PRO B 1 75 ? -4.461 33.875 32.844 1 97.81 75 PRO B O 1
ATOM 5322 N N . PRO B 1 76 ? -4.645 33.781 30.625 1 98.38 76 PRO B N 1
ATOM 5323 C CA . PRO B 1 76 ? -4.438 35.25 30.516 1 98.38 76 PRO B CA 1
ATOM 5324 C C . PRO B 1 76 ? -5.543 36.031 31.203 1 98.38 76 PRO B C 1
ATOM 5326 O O . PRO B 1 76 ? -6.691 35.594 31.266 1 98.38 76 PRO B O 1
ATOM 5329 N N . SER B 1 77 ? -5.105 37.156 31.656 1 97.44 77 SER B N 1
ATOM 5330 C CA . SER B 1 77 ? -6.039 38.094 32.281 1 97.44 77 SER B CA 1
ATOM 5331 C C . SER B 1 77 ? -6.059 39.406 31.547 1 97.44 77 SER B C 1
ATOM 5333 O O . SER B 1 77 ? -5.066 39.812 30.922 1 97.44 77 SER B O 1
ATOM 5335 N N . ALA B 1 78 ? -7.102 40.094 31.672 1 96.56 78 ALA B N 1
ATOM 5336 C CA . ALA B 1 78 ? -7.301 41.344 30.938 1 96.56 78 ALA B CA 1
ATOM 5337 C C . ALA B 1 78 ? -6.273 42.406 31.359 1 96.56 78 ALA B C 1
ATOM 5339 O O . ALA B 1 78 ? -5.957 42.531 32.531 1 96.56 78 ALA B O 1
ATOM 5340 N N . LYS B 1 79 ? -5.797 43.031 30.406 1 97.31 79 LYS B N 1
ATOM 5341 C CA . LYS B 1 79 ? -4.859 44.125 30.656 1 97.31 79 LYS B CA 1
ATOM 5342 C C . LYS B 1 79 ? -5.559 45.312 31.344 1 97.31 79 LYS B C 1
ATOM 5344 O O . LYS B 1 79 ? -6.617 45.75 30.891 1 97.31 79 LYS B O 1
ATOM 5349 N N . GLN B 1 80 ? -4.949 45.812 32.344 1 96.56 80 GLN B N 1
ATOM 5350 C CA . GLN B 1 80 ? -5.469 47 33.031 1 96.56 80 GLN B CA 1
ATOM 5351 C C . GLN B 1 80 ? -5.266 48.25 32.156 1 96.56 80 GLN B C 1
ATOM 5353 O O . GLN B 1 80 ? -4.281 48.344 31.438 1 96.56 80 GLN B O 1
ATOM 5358 N N . PRO B 1 81 ? -6.176 49.188 32.344 1 97.06 81 PRO B N 1
ATOM 5359 C CA . PRO B 1 81 ? -6 50.438 31.594 1 97.06 81 PRO B CA 1
ATOM 5360 C C . PRO B 1 81 ? -4.703 51.156 31.953 1 97.06 81 PRO B C 1
ATOM 5362 O O . PRO B 1 81 ? -4.191 51 33.062 1 97.06 81 PRO B O 1
ATOM 5365 N N . TRP B 1 82 ? -4.18 51.812 31 1 96.12 82 TRP B N 1
ATOM 5366 C CA . TRP B 1 82 ? -2.975 52.594 31.25 1 96.12 82 TRP B CA 1
ATOM 5367 C C . TRP B 1 82 ? -3.25 54.094 31.078 1 96.12 82 TRP B C 1
ATOM 5369 O O . TRP B 1 82 ? -4.164 54.5 30.344 1 96.12 82 TRP B O 1
ATOM 5379 N N . ASP B 1 83 ? -2.439 54.906 31.812 1 92.5 83 ASP B N 1
ATOM 5380 C CA . ASP B 1 83 ? -2.527 56.344 31.688 1 92.5 83 ASP B CA 1
ATOM 5381 C C . ASP B 1 83 ? -1.623 56.875 30.578 1 92.5 83 ASP B C 1
ATOM 5383 O O . ASP B 1 83 ? -0.542 56.312 30.344 1 92.5 83 ASP B O 1
ATOM 5387 N N . GLY B 1 84 ? -2.049 57.812 29.906 1 91.69 84 GLY B N 1
ATOM 5388 C CA . GLY B 1 84 ? -1.229 58.406 28.859 1 91.69 84 GLY B CA 1
ATOM 5389 C C . GLY B 1 84 ? -1.242 57.656 27.562 1 91.69 84 GLY B C 1
ATOM 5390 O O . GLY B 1 84 ? -2.205 56.938 27.266 1 91.69 84 GLY B O 1
ATOM 5391 N N . THR B 1 85 ? -0.272 58 26.797 1 96.62 85 THR B N 1
ATOM 5392 C CA . THR B 1 85 ? -0.155 57.406 25.484 1 96.62 85 THR B CA 1
ATOM 5393 C C . THR B 1 85 ? 0.876 56.281 25.5 1 96.62 85 THR B C 1
ATOM 5395 O O . THR B 1 85 ? 2.039 56.5 25.844 1 96.62 85 THR B O 1
ATOM 5398 N N . TYR B 1 86 ? 0.426 55.031 25.25 1 97.56 86 TYR B N 1
ATOM 5399 C CA . TYR B 1 86 ? 1.311 53.875 25.141 1 97.56 86 TYR B CA 1
ATOM 5400 C C . TYR B 1 86 ? 2.154 53.938 23.875 1 97.56 86 TYR B C 1
ATOM 5402 O O . TYR B 1 86 ? 1.63 54.156 22.781 1 97.56 86 TYR B O 1
ATOM 5410 N N . ASN B 1 87 ? 3.463 53.781 23.953 1 97.88 87 ASN B N 1
ATOM 5411 C CA . ASN B 1 87 ? 4.375 53.812 22.828 1 97.88 87 ASN B CA 1
ATOM 5412 C C . ASN B 1 87 ? 4.355 52.5 22.062 1 97.88 87 ASN B C 1
ATOM 5414 O O . ASN B 1 87 ? 5.074 51.531 22.406 1 97.88 87 ASN B O 1
ATOM 5418 N N . ALA B 1 88 ? 3.652 52.438 21.062 1 98.25 88 ALA B N 1
ATOM 5419 C CA . ALA B 1 88 ? 3.537 51.25 20.219 1 98.25 88 ALA B CA 1
ATOM 5420 C C . ALA B 1 88 ? 4.367 51.375 18.953 1 98.25 88 ALA B C 1
ATOM 5422 O O . ALA B 1 88 ? 3.941 50.969 17.875 1 98.25 88 ALA B O 1
ATOM 5423 N N . THR B 1 89 ? 5.551 51.938 18.969 1 97.19 89 THR B N 1
ATOM 5424 C CA . THR B 1 89 ? 6.363 52.219 17.797 1 97.19 89 THR B CA 1
ATOM 5425 C C . THR B 1 89 ? 7.441 51.156 17.609 1 97.19 89 THR B C 1
ATOM 5427 O O . THR B 1 89 ? 8.172 51.156 16.625 1 97.19 89 THR B O 1
ATOM 5430 N N . TYR B 1 90 ? 7.609 50.281 18.562 1 94.88 90 TYR B N 1
ATOM 5431 C CA . TYR B 1 90 ? 8.625 49.25 18.438 1 94.88 90 TYR B CA 1
ATOM 5432 C C . TYR B 1 90 ? 8.094 47.906 18.906 1 94.88 90 TYR B C 1
ATOM 5434 O O . TYR B 1 90 ? 7.148 47.844 19.688 1 94.88 90 TYR B O 1
ATOM 5442 N N . PHE B 1 91 ? 8.734 46.875 18.406 1 94.69 91 PHE B N 1
ATOM 5443 C CA . PHE B 1 91 ? 8.359 45.5 18.781 1 94.69 91 PHE B CA 1
ATOM 5444 C C . PHE B 1 91 ? 8.703 45.25 20.234 1 94.69 91 PHE B C 1
ATOM 5446 O O . PHE B 1 91 ? 9.664 45.812 20.766 1 94.69 91 PHE B O 1
ATOM 5453 N N . ARG B 1 92 ? 7.848 44.406 20.859 1 95.75 92 ARG B N 1
ATOM 5454 C CA . ARG B 1 92 ? 8.148 43.906 22.203 1 95.75 92 ARG B CA 1
ATOM 5455 C C . ARG B 1 92 ? 8.648 42.469 22.172 1 95.75 92 ARG B C 1
ATOM 5457 O O . ARG B 1 92 ? 8.711 41.844 21.109 1 95.75 92 ARG B O 1
ATOM 5464 N N . ASP B 1 93 ? 9 42 23.297 1 94.56 93 ASP B N 1
ATOM 5465 C CA . ASP B 1 93 ? 9.742 40.75 23.453 1 94.56 93 ASP B CA 1
ATOM 5466 C C . ASP B 1 93 ? 8.906 39.562 22.969 1 94.56 93 ASP B C 1
ATOM 5468 O O . ASP B 1 93 ? 7.684 39.531 23.109 1 94.56 93 ASP B O 1
ATOM 5472 N N . ALA B 1 94 ? 9.672 38.594 22.391 1 94.81 94 ALA B N 1
ATOM 5473 C CA . ALA B 1 94 ? 9.094 37.25 22.219 1 94.81 94 ALA B CA 1
ATOM 5474 C C . ALA B 1 94 ? 8.906 36.562 23.547 1 94.81 94 ALA B C 1
ATOM 5476 O O . ALA B 1 94 ? 9.523 36.938 24.547 1 94.81 94 ALA B O 1
ATOM 5477 N N . CYS B 1 95 ? 8.016 35.594 23.578 1 96.19 95 CYS B N 1
ATOM 5478 C CA . CYS B 1 95 ? 7.871 34.781 24.781 1 96.19 95 CYS B CA 1
ATOM 5479 C C . CYS B 1 95 ? 9.117 33.938 25.031 1 96.19 95 CYS B C 1
ATOM 5481 O O . CYS B 1 95 ? 9.836 33.594 24.094 1 96.19 95 CYS B O 1
ATOM 5483 N N . VAL B 1 96 ? 9.344 33.562 26.25 1 94.94 96 VAL B N 1
ATOM 5484 C CA . VAL B 1 96 ? 10.508 32.781 26.641 1 94.94 96 VAL B CA 1
ATOM 5485 C C . VAL B 1 96 ? 10.469 31.422 25.938 1 94.94 96 VAL B C 1
ATOM 5487 O O . VAL B 1 96 ? 9.469 30.703 26.031 1 94.94 96 VAL B O 1
ATOM 5490 N N . GLN B 1 97 ? 11.508 31.109 25.219 1 92.12 97 GLN B N 1
ATOM 5491 C CA . GLN B 1 97 ? 11.648 29.891 24.422 1 92.12 97 GLN B CA 1
ATOM 5492 C C . GLN B 1 97 ? 13.117 29.531 24.234 1 92.12 97 GLN B C 1
ATOM 5494 O O . GLN B 1 97 ? 14 30.328 24.547 1 92.12 97 GLN B O 1
ATOM 5499 N N . ARG B 1 98 ? 13.289 28.25 23.719 1 84.62 98 ARG B N 1
ATOM 5500 C CA . ARG B 1 98 ? 14.656 27.859 23.406 1 84.62 98 ARG B CA 1
ATOM 5501 C C . ARG B 1 98 ? 15.125 28.5 22.109 1 84.62 98 ARG B C 1
ATOM 5503 O O . ARG B 1 98 ? 14.344 28.641 21.172 1 84.62 98 ARG B O 1
ATOM 5510 N N . GLU B 1 99 ? 16.312 28.875 22.094 1 74.69 99 GLU B N 1
ATOM 5511 C CA . GLU B 1 99 ? 16.828 29.484 20.875 1 74.69 99 GLU B CA 1
ATOM 5512 C C . GLU B 1 99 ? 16.938 28.469 19.75 1 74.69 99 GLU B C 1
ATOM 5514 O O . GLU B 1 99 ? 17.359 27.328 19.969 1 74.69 99 GLU B O 1
ATOM 5519 N N . PHE B 1 100 ? 16.297 28.844 18.688 1 66.69 100 PHE B N 1
ATOM 5520 C CA . PHE B 1 100 ? 16.391 28.031 17.484 1 66.69 100 PHE B CA 1
ATOM 5521 C C . PHE B 1 100 ? 17.281 28.703 16.453 1 66.69 100 PHE B C 1
ATOM 5523 O O . PHE B 1 100 ? 17.141 29.891 16.172 1 66.69 100 PHE B O 1
ATOM 5530 N N . PRO B 1 101 ? 18.25 28 16.016 1 57.78 101 PRO B N 1
ATOM 5531 C CA . PRO B 1 101 ? 19.234 28.625 15.125 1 57.78 101 PRO B CA 1
ATOM 5532 C C . PRO B 1 101 ? 18.594 29.281 13.906 1 57.78 101 PRO B C 1
ATOM 5534 O O . PRO B 1 101 ? 19.078 30.312 13.43 1 57.78 101 PRO B O 1
ATOM 5537 N N . LEU B 1 102 ? 17.594 28.703 13.484 1 54.94 102 LEU B N 1
ATOM 5538 C CA . LEU B 1 102 ? 17.062 29.188 12.219 1 54.94 102 LEU B CA 1
ATOM 5539 C C . LEU B 1 102 ? 16.156 30.406 12.438 1 54.94 102 LEU B C 1
ATOM 5541 O O . LEU B 1 102 ? 15.758 31.062 11.477 1 54.94 102 LEU B O 1
ATOM 5545 N N . GLN B 1 103 ? 15.953 30.797 13.695 1 59.84 103 GLN B N 1
ATOM 5546 C CA . GLN B 1 103 ? 15.094 31.938 13.961 1 59.84 103 GLN B CA 1
ATOM 5547 C C . GLN B 1 103 ? 15.609 32.75 15.141 1 59.84 103 GLN B C 1
ATOM 5549 O O . GLN B 1 103 ? 15.062 32.656 16.25 1 59.84 103 GLN B O 1
ATOM 5554 N N . PRO B 1 104 ? 16.609 33.5 14.844 1 62.81 104 PRO B N 1
ATOM 5555 C CA . PRO B 1 104 ? 17.062 34.312 15.984 1 62.81 104 PRO B CA 1
ATOM 5556 C C . PRO B 1 104 ? 16.031 35.344 16.422 1 62.81 104 PRO B C 1
ATOM 5558 O O . PRO B 1 104 ? 15.375 35.969 15.594 1 62.81 104 PRO B O 1
ATOM 5561 N N . LEU B 1 105 ? 15.75 35.188 17.688 1 68.81 105 LEU B N 1
ATOM 5562 C CA . LEU B 1 105 ? 14.836 36.156 18.281 1 68.81 105 LEU B CA 1
ATOM 5563 C C . LEU B 1 105 ? 15.602 37.312 18.922 1 68.81 105 LEU B C 1
ATOM 5565 O O . LEU B 1 105 ? 16.562 37.094 19.656 1 68.81 105 LEU B O 1
ATOM 5569 N N . PRO B 1 106 ? 15.141 38.469 18.625 1 68.06 106 PRO B N 1
ATOM 5570 C CA . PRO B 1 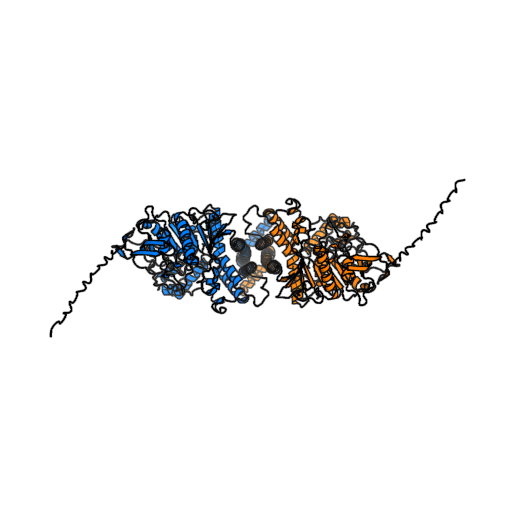106 ? 15.859 39.625 19.172 1 68.06 106 PRO B CA 1
ATOM 5571 C C . PRO B 1 106 ? 15.781 39.719 20.688 1 68.06 106 PRO B C 1
ATOM 5573 O O . PRO B 1 106 ? 16.734 40.156 21.328 1 68.06 106 PRO B O 1
ATOM 5576 N N . SER B 1 107 ? 14.758 39.406 21.297 1 86.06 107 SER B N 1
ATOM 5577 C CA . SER B 1 107 ? 14.586 39.531 22.75 1 86.06 107 SER B CA 1
ATOM 5578 C C . SER B 1 107 ? 13.453 38.625 23.234 1 86.06 107 SER B C 1
ATOM 5580 O O . SER B 1 107 ? 12.523 38.344 22.484 1 86.06 107 SER B O 1
ATOM 5582 N N . MET B 1 108 ? 13.617 38.188 24.531 1 92.31 108 MET B N 1
ATOM 5583 C CA . MET B 1 108 ? 12.617 37.312 25.156 1 92.31 108 MET B CA 1
ATOM 5584 C C . MET B 1 108 ? 12.273 37.812 26.547 1 92.31 108 MET B C 1
ATOM 5586 O O . MET B 1 108 ? 13.133 38.281 27.281 1 92.31 108 MET B O 1
ATOM 5590 N N . SER B 1 109 ? 11.062 37.656 26.875 1 95.5 109 SER B N 1
ATOM 5591 C CA . SER B 1 109 ? 10.555 38 28.203 1 95.5 109 SER B CA 1
ATOM 5592 C C . SER B 1 109 ? 9.266 37.25 28.5 1 95.5 109 SER B C 1
ATOM 5594 O O . SER B 1 109 ? 8.547 36.844 27.578 1 95.5 109 SER B O 1
ATOM 5596 N N . GLU B 1 110 ? 9.023 37 29.75 1 96.94 110 GLU B N 1
ATOM 5597 C CA . GLU B 1 110 ? 7.715 36.469 30.094 1 96.94 110 GLU B CA 1
ATOM 5598 C C . GLU B 1 110 ? 6.609 37.5 29.859 1 96.94 110 GLU B C 1
ATOM 5600 O O . GLU B 1 110 ? 5.445 37.125 29.688 1 96.94 110 GLU B O 1
ATOM 5605 N N . ASP B 1 111 ? 6.969 38.781 29.984 1 97.56 111 ASP B N 1
ATOM 5606 C CA . ASP B 1 111 ? 6.031 39.812 29.547 1 97.56 111 ASP B CA 1
ATOM 5607 C C . ASP B 1 111 ? 5.965 39.906 28.031 1 97.56 111 ASP B C 1
ATOM 5609 O O . ASP B 1 111 ? 6.512 40.812 27.422 1 97.56 111 ASP B O 1
ATOM 5613 N N . CYS B 1 112 ? 5.254 39 27.453 1 97.31 112 CYS B N 1
ATOM 5614 C CA . CYS B 1 112 ? 5.383 38.812 26.016 1 97.31 112 CYS B CA 1
ATOM 5615 C C . CYS B 1 112 ? 4.016 38.781 25.344 1 97.31 112 CYS B C 1
ATOM 5617 O O . CYS B 1 112 ? 3.92 38.625 24.125 1 97.31 112 CYS B O 1
ATOM 5619 N N . LEU B 1 113 ? 2.906 38.906 26.031 1 98.44 113 LEU B N 1
ATOM 5620 C CA . LEU B 1 113 ? 1.579 38.812 25.438 1 98.44 113 LEU B CA 1
ATOM 5621 C C . LEU B 1 113 ? 1.222 40.125 24.75 1 98.44 113 LEU B C 1
ATOM 5623 O O . LEU B 1 113 ? 0.391 40.906 25.25 1 98.44 113 LEU B O 1
ATOM 5627 N N . HIS B 1 114 ? 1.849 40.312 23.625 1 98.06 114 HIS B N 1
ATOM 5628 C CA . HIS B 1 114 ? 1.704 41.5 22.781 1 98.06 114 HIS B CA 1
ATOM 5629 C C . HIS B 1 114 ? 1.319 41.094 21.359 1 98.06 114 HIS B C 1
ATOM 5631 O O . HIS B 1 114 ? 1.524 39.969 20.953 1 98.06 114 HIS B O 1
ATOM 5637 N N . LEU B 1 115 ? 0.693 42.031 20.641 1 98.19 115 LEU B N 1
ATOM 5638 C CA . LEU B 1 115 ? 0.39 41.844 19.219 1 98.19 115 LEU B CA 1
ATOM 5639 C C . LEU B 1 115 ? 0.795 43.094 18.406 1 98.19 115 LEU B C 1
ATOM 5641 O O . LEU B 1 115 ? 1.147 44.125 18.984 1 98.19 115 LEU B O 1
ATOM 5645 N N . ASN B 1 116 ? 0.913 42.938 17.156 1 98.06 116 ASN B N 1
ATOM 5646 C CA . ASN B 1 116 ? 1.223 44 16.203 1 98.06 116 ASN B CA 1
ATOM 5647 C C . ASN B 1 116 ? 0.112 44.156 15.172 1 98.06 116 ASN B C 1
ATOM 5649 O O . ASN B 1 116 ? -0.493 43.188 14.734 1 98.06 116 ASN B O 1
ATOM 5653 N N . ILE B 1 117 ? -0.098 45.438 14.789 1 98.5 117 ILE B N 1
ATOM 5654 C CA . ILE B 1 117 ? -1.183 45.75 13.859 1 98.5 117 ILE B CA 1
ATOM 5655 C C . ILE B 1 117 ? -0.647 46.594 12.695 1 98.5 117 ILE B C 1
ATOM 5657 O O . ILE B 1 117 ? 0.004 47.625 12.906 1 98.5 117 ILE B O 1
ATOM 5661 N N . TYR B 1 118 ? -0.88 46.156 11.531 1 98 118 TYR B N 1
ATOM 5662 C CA . TYR B 1 118 ? -0.609 46.875 10.281 1 98 118 TYR B CA 1
ATOM 5663 C C . TYR B 1 118 ? -1.906 47.281 9.594 1 98 118 TYR B C 1
ATOM 5665 O O . TYR B 1 118 ? -2.67 46.406 9.141 1 98 118 TYR B O 1
ATOM 5673 N N . ALA B 1 119 ? -2.17 48.562 9.461 1 98.25 119 ALA B N 1
ATOM 5674 C CA . ALA B 1 119 ? -3.447 49.062 8.93 1 98.25 119 ALA B CA 1
ATOM 5675 C C . ALA B 1 119 ? -3.238 50 7.77 1 98.25 119 ALA B C 1
ATOM 5677 O O . ALA B 1 119 ? -2.346 50.875 7.812 1 98.25 119 ALA B O 1
ATOM 5678 N N . PRO B 1 120 ? -4.105 49.844 6.789 1 97.19 120 PRO B N 1
ATOM 5679 C CA . PRO B 1 120 ? -3.98 50.781 5.672 1 97.19 120 PRO B CA 1
ATOM 5680 C C . PRO B 1 120 ? -4.43 52.188 6.043 1 97.19 120 PRO B C 1
ATOM 5682 O O . PRO B 1 120 ? -5.367 52.375 6.824 1 97.19 120 PRO B O 1
ATOM 5685 N N . ARG B 1 121 ? -3.795 53.125 5.512 1 94.75 121 ARG B N 1
ATOM 5686 C CA . ARG B 1 121 ? -4.156 54.531 5.578 1 94.75 121 ARG B CA 1
ATOM 5687 C C . ARG B 1 121 ? -4.359 55.125 4.184 1 94.75 121 ARG B C 1
ATOM 5689 O O . ARG B 1 121 ? -3.484 55 3.326 1 94.75 121 ARG B O 1
ATOM 5696 N N . PRO B 1 122 ? -5.371 55.844 3.9 1 92.62 122 PRO B N 1
ATOM 5697 C CA . PRO B 1 122 ? -6.496 56.031 4.816 1 92.62 122 PRO B CA 1
ATOM 5698 C C . PRO B 1 122 ? -7.254 54.75 5.121 1 92.62 122 PRO B C 1
ATOM 5700 O O . PRO B 1 122 ? -7.129 53.781 4.387 1 92.62 122 PRO B O 1
ATOM 5703 N N . ALA B 1 123 ? -7.961 54.812 6.227 1 92.12 123 ALA B N 1
ATOM 5704 C CA . ALA B 1 123 ? -8.789 53.656 6.605 1 92.12 123 ALA B CA 1
ATOM 5705 C C . ALA B 1 123 ? -9.789 53.344 5.508 1 92.12 123 ALA B C 1
ATOM 5707 O O . ALA B 1 123 ? -10.281 54.219 4.809 1 92.12 123 ALA B O 1
ATOM 5708 N N . ILE B 1 124 ? -10.078 52.094 5.457 1 89.88 124 ILE B N 1
ATOM 5709 C CA . ILE B 1 124 ? -11.07 51.625 4.496 1 89.88 124 ILE B CA 1
ATOM 5710 C C . ILE B 1 124 ? -12.477 51.938 5.012 1 89.88 124 ILE B C 1
ATOM 5712 O O . ILE B 1 124 ? -12.773 51.719 6.188 1 89.88 124 ILE B O 1
ATOM 5716 N N . GLN B 1 125 ? -13.32 52.562 4.285 1 88.31 125 GLN B N 1
ATOM 5717 C CA . GLN B 1 125 ? -14.625 53.094 4.676 1 88.31 125 GLN B CA 1
ATOM 5718 C C . GLN B 1 125 ? -15.484 52.031 5.328 1 88.31 125 GLN B C 1
ATOM 5720 O O . GLN B 1 125 ? -16.062 52.25 6.395 1 88.31 125 GLN B O 1
ATOM 5725 N N . GLU B 1 126 ? -15.727 50.844 4.746 1 90.25 126 GLU B N 1
ATOM 5726 C CA . GLU B 1 126 ? -16.578 49.812 5.301 1 90.25 126 GLU B CA 1
ATOM 5727 C C . GLU B 1 126 ? -15.812 48.906 6.258 1 90.25 126 GLU B C 1
ATOM 5729 O O . GLU B 1 126 ? -16.359 47.938 6.777 1 90.25 126 GLU B O 1
ATOM 5734 N N . GLY B 1 127 ? -14.672 49.344 6.742 1 96.44 127 GLY B N 1
ATOM 5735 C CA . GLY B 1 127 ? -13.836 48.531 7.602 1 96.44 127 GLY B CA 1
ATOM 5736 C C . GLY B 1 127 ? -13.055 47.469 6.84 1 96.44 127 GLY B C 1
ATOM 5737 O O . GLY B 1 127 ? -13.617 46.75 6.016 1 96.44 127 GLY B O 1
ATOM 5738 N N . ALA B 1 128 ? -11.852 47.406 7.074 1 98.38 128 ALA B N 1
ATOM 5739 C CA . ALA B 1 128 ? -10.984 46.469 6.387 1 98.38 128 ALA B CA 1
ATOM 5740 C C . ALA B 1 128 ? -11.156 45.062 6.969 1 98.38 128 ALA B C 1
ATOM 5742 O O . ALA B 1 128 ? -11.344 44.906 8.172 1 98.38 128 ALA B O 1
ATOM 5743 N N . ALA B 1 129 ? -11.18 44.031 6.059 1 98.62 129 ALA B N 1
ATOM 5744 C CA . ALA B 1 129 ? -11.016 42.688 6.562 1 98.62 129 ALA B CA 1
ATOM 5745 C C . ALA B 1 129 ? -9.734 42.531 7.383 1 98.62 129 ALA B C 1
ATOM 5747 O O . ALA B 1 129 ? -8.742 43.219 7.102 1 98.62 129 ALA B O 1
ATOM 5748 N N . VAL B 1 130 ? -9.75 41.688 8.406 1 98.88 130 VAL B N 1
ATOM 5749 C CA . VAL B 1 130 ? -8.641 41.562 9.344 1 98.88 130 VAL B CA 1
ATOM 5750 C C . VAL B 1 130 ? -8.047 40.156 9.234 1 98.88 130 VAL B C 1
ATOM 5752 O O . VAL B 1 130 ? -8.773 39.156 9.266 1 98.88 130 VAL B O 1
ATOM 5755 N N . MET B 1 131 ? -6.754 40.062 9.023 1 98.88 131 MET B N 1
ATOM 5756 C CA . MET B 1 131 ? -6.035 38.781 9.023 1 98.88 131 MET B CA 1
ATOM 5757 C C . MET B 1 131 ? -5.156 38.656 10.266 1 98.88 131 MET B C 1
ATOM 5759 O O . MET B 1 131 ? -4.273 39.469 10.492 1 98.88 131 MET B O 1
ATOM 5763 N N . VAL B 1 132 ? -5.387 37.656 11.031 1 98.88 132 VAL B N 1
ATOM 5764 C CA . VAL B 1 132 ? -4.641 37.438 12.266 1 98.88 132 VAL B CA 1
ATOM 5765 C C . VAL B 1 132 ? -3.693 36.25 12.094 1 98.88 132 VAL B C 1
ATOM 5767 O O . VAL B 1 132 ? -4.141 35.094 11.984 1 98.88 132 VAL B O 1
ATOM 5770 N N . TRP B 1 133 ? -2.396 36.5 12.156 1 98.62 133 TRP B N 1
ATOM 5771 C CA . TRP B 1 133 ? -1.356 35.469 11.977 1 98.62 133 TRP B CA 1
ATOM 5772 C C . TRP B 1 133 ? -0.985 34.844 13.312 1 98.62 133 TRP B C 1
ATOM 5774 O O . TRP B 1 133 ? -0.63 35.531 14.266 1 98.62 133 TRP B O 1
ATOM 5784 N N . ILE B 1 134 ? -1.111 33.562 13.32 1 98.5 134 ILE B N 1
ATOM 5785 C CA . ILE B 1 134 ? -0.628 32.75 14.43 1 98.5 134 ILE B CA 1
ATOM 5786 C C . ILE B 1 134 ? 0.631 31.984 14.008 1 98.5 134 ILE B C 1
ATOM 5788 O O . ILE B 1 134 ? 0.576 31.109 13.148 1 98.5 134 ILE B O 1
ATOM 5792 N N . HIS B 1 135 ? 1.731 32.281 14.633 1 95.5 135 HIS B N 1
ATOM 5793 C CA . HIS B 1 135 ? 3.02 31.781 14.172 1 95.5 135 HIS B CA 1
ATOM 5794 C C . HIS B 1 135 ? 3.178 30.312 14.508 1 95.5 135 HIS B C 1
ATOM 5796 O O . HIS B 1 135 ? 2.529 29.797 15.422 1 95.5 135 HIS B O 1
ATOM 5802 N N . GLY B 1 136 ? 4.059 29.703 13.688 1 94.44 136 GLY B N 1
ATOM 5803 C CA . GLY B 1 136 ? 4.434 28.328 13.938 1 94.44 136 GLY B CA 1
ATOM 5804 C C . GLY B 1 136 ? 5.594 28.188 14.906 1 94.44 136 GLY B C 1
ATOM 5805 O O . GLY B 1 136 ? 5.848 29.078 15.719 1 94.44 136 GLY B O 1
ATOM 5806 N N . GLY B 1 137 ? 6.199 26.984 14.844 1 91.69 137 GLY B N 1
ATOM 5807 C CA . GLY B 1 137 ? 7.332 26.703 15.711 1 91.69 137 GLY B CA 1
ATOM 5808 C C . GLY B 1 137 ? 7.117 25.5 16.609 1 91.69 137 GLY B C 1
ATOM 5809 O O . GLY B 1 137 ? 7.766 25.359 17.641 1 91.69 137 GLY B O 1
ATOM 5810 N N . GLY B 1 138 ? 6.203 24.625 16.281 1 92.25 138 GLY B N 1
ATOM 5811 C CA . GLY B 1 138 ? 5.992 23.375 16.984 1 92.25 138 GLY B CA 1
ATOM 5812 C C . GLY B 1 138 ? 5.52 23.562 18.422 1 92.25 138 GLY B C 1
ATOM 5813 O O . GLY B 1 138 ? 5.777 22.734 19.281 1 92.25 138 GLY B O 1
ATOM 5814 N N . PHE B 1 139 ? 5 24.734 18.703 1 94.44 139 PHE B N 1
ATOM 5815 C CA . PHE B 1 139 ? 4.562 25.141 20.031 1 94.44 139 PHE B CA 1
ATOM 5816 C C . PHE B 1 139 ? 5.758 25.297 20.969 1 94.44 139 PHE B C 1
ATOM 5818 O O . PHE B 1 139 ? 5.598 25.328 22.188 1 94.44 139 PHE B O 1
ATOM 5825 N N . ALA B 1 140 ? 6.953 25.359 20.359 1 91.56 140 ALA B N 1
ATOM 5826 C CA . ALA B 1 140 ? 8.172 25.484 21.141 1 91.56 140 ALA B CA 1
ATOM 5827 C C . ALA B 1 140 ? 8.945 26.734 20.766 1 91.56 140 ALA B C 1
ATOM 5829 O O . ALA B 1 140 ? 9.805 27.203 21.531 1 91.56 140 ALA B O 1
ATOM 5830 N N . ALA B 1 141 ? 8.625 27.203 19.609 1 90.12 141 ALA B N 1
ATOM 5831 C CA . ALA B 1 141 ? 9.32 28.391 19.125 1 90.12 141 ALA B CA 1
ATOM 5832 C C . ALA B 1 141 ? 8.383 29.281 18.312 1 90.12 141 ALA B C 1
ATOM 5834 O O . ALA B 1 141 ? 7.23 28.906 18.062 1 90.12 141 ALA B O 1
ATOM 5835 N N . GLY B 1 142 ? 8.906 30.469 17.969 1 91.31 142 GLY B N 1
ATOM 5836 C CA . GLY B 1 142 ? 8.164 31.406 17.125 1 91.31 142 GLY B CA 1
ATOM 5837 C C . GLY B 1 142 ? 7.805 32.688 17.844 1 91.31 142 GLY B C 1
ATOM 5838 O O . GLY B 1 142 ? 7.891 32.781 19.062 1 91.31 142 GLY B O 1
ATOM 5839 N N . SER B 1 143 ? 7.402 33.656 17.016 1 93.19 143 SER B N 1
ATOM 5840 C CA . SER B 1 143 ? 7.059 34.969 17.578 1 93.19 143 SER B CA 1
ATOM 5841 C C . SER B 1 143 ? 6.363 35.844 16.562 1 93.19 143 SER B C 1
ATOM 5843 O O . SER B 1 143 ? 6.531 35.656 15.352 1 93.19 143 SER B O 1
ATOM 5845 N N . ALA B 1 144 ? 5.664 36.812 17.094 1 89.75 144 ALA B N 1
ATOM 5846 C CA . ALA B 1 144 ? 5.004 37.844 16.297 1 89.75 144 ALA B CA 1
ATOM 5847 C C . ALA B 1 144 ? 6.02 38.812 15.703 1 89.75 144 ALA B C 1
ATOM 5849 O O . ALA B 1 144 ? 5.699 39.594 14.789 1 89.75 144 ALA B O 1
ATOM 5850 N N . ILE B 1 145 ? 7.238 38.719 16.109 1 83.88 145 ILE B N 1
ATOM 5851 C CA . ILE B 1 145 ? 8.211 39.75 15.734 1 83.88 145 ILE B CA 1
ATOM 5852 C C . ILE B 1 145 ? 9.141 39.188 14.656 1 83.88 145 ILE B C 1
ATOM 5854 O O . ILE B 1 145 ? 10.109 39.844 14.273 1 83.88 145 ILE B O 1
ATOM 5858 N N . THR B 1 146 ? 8.844 38 14.211 1 82.56 146 THR B N 1
ATOM 5859 C CA . THR B 1 146 ? 9.719 37.406 13.211 1 82.56 146 THR B CA 1
ATOM 5860 C C . THR B 1 146 ? 9.695 38.219 11.922 1 82.56 146 THR B C 1
ATOM 5862 O O . THR B 1 146 ? 8.633 38.625 11.453 1 82.56 146 THR B O 1
ATOM 5865 N N . SER B 1 147 ? 10.812 38.406 11.383 1 72.69 147 SER B N 1
ATOM 5866 C CA . SER B 1 147 ? 10.992 39.312 10.258 1 72.69 147 SER B CA 1
ATOM 5867 C C . SER B 1 147 ? 10.375 38.75 8.984 1 72.69 147 SER B C 1
ATOM 5869 O O . SER B 1 147 ? 10.117 39.5 8.031 1 72.69 147 SER B O 1
ATOM 5871 N N . ASN B 1 148 ? 10.148 37.562 8.984 1 78.81 148 ASN B N 1
ATOM 5872 C CA . ASN B 1 148 ? 9.602 36.938 7.781 1 78.81 148 ASN B CA 1
ATOM 5873 C C . ASN B 1 148 ? 8.086 37.062 7.715 1 78.81 148 ASN B C 1
ATOM 5875 O O . ASN B 1 148 ? 7.465 36.656 6.727 1 78.81 148 ASN B O 1
ATOM 5879 N N . HIS B 1 149 ? 7.508 37.75 8.727 1 84.62 149 HIS B N 1
ATOM 5880 C CA . HIS B 1 149 ? 6.051 37.875 8.75 1 84.62 149 HIS B CA 1
ATOM 5881 C C . HIS B 1 149 ? 5.613 39.312 8.961 1 84.62 149 HIS B C 1
ATOM 5883 O O . HIS B 1 149 ? 4.715 39.594 9.766 1 84.62 149 HIS B O 1
ATOM 5889 N N . LEU B 1 150 ? 6.297 40.125 8.258 1 88.38 150 LEU B N 1
ATOM 5890 C CA . LEU B 1 150 ? 5.871 41.531 8.281 1 88.38 150 LEU B CA 1
ATOM 5891 C C . LEU B 1 150 ? 4.633 41.719 7.418 1 88.38 150 LEU B C 1
ATOM 5893 O O . LEU B 1 150 ? 4.559 41.219 6.301 1 88.38 150 LEU B O 1
ATOM 5897 N N . GLY B 1 151 ? 3.676 42.531 7.922 1 92.94 151 GLY B N 1
ATOM 5898 C CA . GLY B 1 151 ? 2.352 42.594 7.328 1 92.94 151 GLY B CA 1
ATOM 5899 C C . GLY B 1 151 ? 2.254 43.594 6.191 1 92.94 151 GLY B C 1
ATOM 5900 O O . GLY B 1 151 ? 1.271 43.594 5.449 1 92.94 151 GLY B O 1
ATOM 5901 N N . GLN B 1 152 ? 3.297 44.406 5.934 1 93.31 152 GLN B N 1
ATOM 5902 C CA . GLN B 1 152 ? 3.219 45.562 5.043 1 93.31 152 GLN B CA 1
ATOM 5903 C C . GLN B 1 152 ? 2.869 45.125 3.621 1 93.31 152 GLN B C 1
ATOM 5905 O O . GLN B 1 152 ? 1.99 45.719 2.99 1 93.31 152 GLN B O 1
ATOM 5910 N N . PRO B 1 153 ? 3.5 44.062 3.127 1 93.12 153 PRO B N 1
ATOM 5911 C CA . PRO B 1 153 ? 3.16 43.719 1.748 1 93.12 153 PRO B CA 1
ATOM 5912 C C . PRO B 1 153 ? 1.71 43.25 1.597 1 93.12 153 PRO B C 1
ATOM 5914 O O . PRO B 1 153 ? 1.049 43.625 0.617 1 93.12 153 PRO B O 1
ATOM 5917 N N . LEU B 1 154 ? 1.192 42.5 2.545 1 95.19 154 LEU B N 1
ATOM 5918 C CA . LEU B 1 154 ? -0.192 42.031 2.49 1 95.19 154 LEU B CA 1
ATOM 5919 C C . LEU B 1 154 ? -1.157 43.219 2.553 1 95.19 154 LEU B C 1
ATOM 5921 O O . LEU B 1 154 ? -2.17 43.219 1.848 1 95.19 154 LEU B O 1
ATOM 5925 N N . VAL B 1 155 ? -0.85 44.125 3.404 1 97.12 155 VAL B N 1
ATOM 5926 C CA . VAL B 1 155 ? -1.69 45.312 3.545 1 97.12 155 VAL B CA 1
ATOM 5927 C C . VAL B 1 155 ? -1.688 46.125 2.238 1 97.12 155 VAL B C 1
ATOM 5929 O O . VAL B 1 155 ? -2.738 46.562 1.778 1 97.12 155 VAL B O 1
ATOM 5932 N N . ALA B 1 156 ? -0.542 46.219 1.677 1 95.06 156 ALA B N 1
ATOM 5933 C CA . ALA B 1 156 ? -0.376 47.031 0.471 1 95.06 156 ALA B CA 1
ATOM 5934 C C . ALA B 1 156 ? -1.098 46.375 -0.716 1 95.06 156 ALA B C 1
ATOM 5936 O O . ALA B 1 156 ? -1.728 47.094 -1.513 1 95.06 156 ALA B O 1
ATOM 5937 N N . VAL B 1 157 ? -1.028 45.125 -0.817 1 93.69 157 VAL B N 1
ATOM 5938 C CA . VAL B 1 157 ? -1.572 44.438 -1.978 1 93.69 157 VAL B CA 1
ATOM 5939 C C . VAL B 1 157 ? -3.062 44.156 -1.771 1 93.69 157 VAL B C 1
ATOM 5941 O O . VAL B 1 157 ? -3.85 44.25 -2.717 1 93.69 157 VAL B O 1
ATOM 5944 N N . GLY B 1 158 ? -3.455 43.938 -0.586 1 95.06 158 GLY B N 1
ATOM 5945 C CA . GLY B 1 158 ? -4.777 43.375 -0.382 1 95.06 158 GLY B CA 1
ATOM 5946 C C . GLY B 1 158 ? -5.742 44.344 0.29 1 95.06 158 GLY B C 1
ATOM 5947 O O . GLY B 1 158 ? -6.941 44.062 0.377 1 95.06 158 GLY B O 1
ATOM 5948 N N . ASP B 1 159 ? -5.27 45.469 0.772 1 95.88 159 ASP B N 1
ATOM 5949 C CA . ASP B 1 159 ? -6.109 46.438 1.504 1 95.88 159 ASP B CA 1
ATOM 5950 C C . ASP B 1 159 ? -6.805 45.75 2.682 1 95.88 159 ASP B C 1
ATOM 5952 O O . ASP B 1 159 ? -8.031 45.812 2.814 1 95.88 159 ASP B O 1
ATOM 5956 N N . VAL B 1 160 ? -6.027 45.094 3.467 1 98.38 160 VAL B N 1
ATOM 5957 C CA . VAL B 1 160 ? -6.473 44.406 4.676 1 98.38 160 VAL B CA 1
ATOM 5958 C C . VAL B 1 160 ? -5.691 44.906 5.883 1 98.38 160 VAL B C 1
ATOM 5960 O O . VAL B 1 160 ? -4.734 45.688 5.727 1 98.38 160 VAL B O 1
ATOM 5963 N N . ILE B 1 161 ? -6.172 44.625 7.07 1 98.75 161 ILE B N 1
ATOM 5964 C CA . ILE B 1 161 ? -5.375 44.781 8.281 1 98.75 161 ILE B CA 1
ATOM 5965 C C . ILE B 1 161 ? -4.723 43.469 8.648 1 98.75 161 ILE B C 1
ATOM 5967 O O . ILE B 1 161 ? -5.355 42.406 8.547 1 98.75 161 ILE B O 1
ATOM 5971 N N . VAL B 1 162 ? -3.438 43.469 8.938 1 98.5 162 VAL B N 1
ATOM 5972 C CA . VAL B 1 162 ? -2.729 42.281 9.398 1 98.5 162 VAL B CA 1
ATOM 5973 C C . VAL B 1 162 ? -2.357 42.438 10.867 1 98.5 162 VAL B C 1
ATOM 5975 O O . VAL B 1 162 ? -1.847 43.5 11.281 1 98.5 162 VAL B O 1
ATOM 5978 N N . VAL B 1 163 ? -2.697 41.469 11.641 1 98.75 163 VAL B N 1
ATOM 5979 C 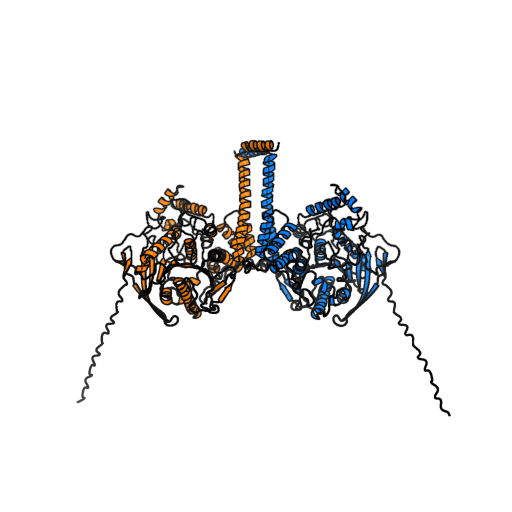CA . VAL B 1 163 ? -2.326 41.406 13.047 1 98.75 163 VAL B CA 1
ATOM 5980 C C . VAL B 1 163 ? -1.46 40.188 13.305 1 98.75 163 VAL B C 1
ATOM 5982 O O . VAL B 1 163 ? -1.789 39.062 12.867 1 98.75 163 VAL B O 1
ATOM 5985 N N . THR B 1 164 ? -0.307 40.281 13.906 1 98.06 164 THR B N 1
AT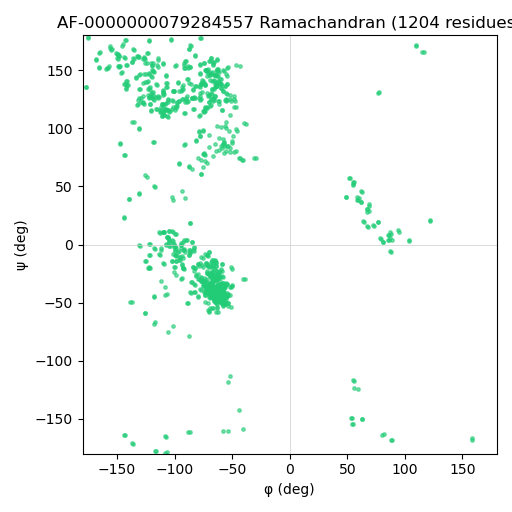OM 5986 C CA . THR B 1 164 ? 0.508 39.188 14.375 1 98.06 164 THR B CA 1
ATOM 5987 C C . THR B 1 164 ? 0.487 39.094 15.898 1 98.06 164 THR B C 1
ATOM 5989 O O . THR B 1 164 ? 0.514 40.125 16.578 1 98.06 164 THR B O 1
ATOM 5992 N N . ILE B 1 165 ? 0.402 37.875 16.469 1 98.44 165 ILE B N 1
ATOM 5993 C CA . ILE B 1 165 ? 0.241 37.781 17.922 1 98.44 165 ILE B CA 1
ATOM 5994 C C . ILE B 1 165 ? 1.335 36.875 18.484 1 98.44 165 ILE B C 1
ATOM 5996 O O . ILE B 1 165 ? 1.764 35.906 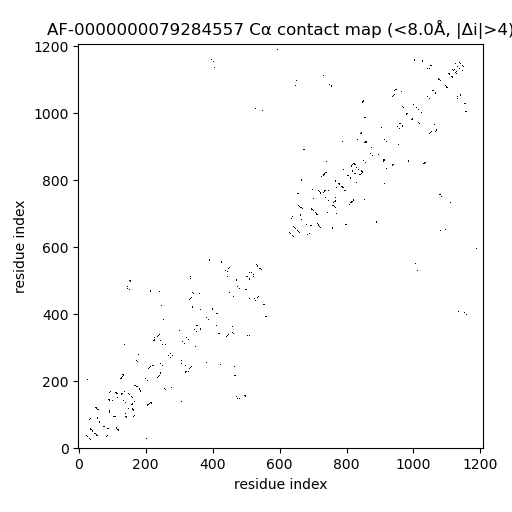17.844 1 98.44 165 ILE B O 1
ATOM 6000 N N . ASN B 1 166 ? 1.741 37.219 19.688 1 97.62 166 ASN B N 1
ATOM 6001 C CA . ASN B 1 166 ? 2.502 36.281 20.516 1 97.62 166 ASN B CA 1
ATOM 6002 C C . ASN B 1 166 ? 1.582 35.406 21.359 1 97.62 166 ASN B C 1
ATOM 6004 O O . ASN B 1 166 ? 0.439 35.75 21.625 1 97.62 166 ASN B O 1
ATOM 6008 N N . TYR B 1 167 ? 2.064 34.312 21.656 1 98.25 167 TYR B N 1
ATOM 6009 C CA . TYR B 1 167 ? 1.484 33.438 22.656 1 98.25 167 TYR B CA 1
ATOM 6010 C C . TYR B 1 167 ? 2.568 32.625 23.375 1 98.25 167 TYR B C 1
ATOM 6012 O O . TYR B 1 167 ? 3.674 32.469 22.859 1 98.25 167 TYR B O 1
ATOM 6020 N N . ARG B 1 168 ? 2.355 32.219 24.609 1 97.25 168 ARG B N 1
ATOM 6021 C CA . ARG B 1 168 ? 3.338 31.453 25.359 1 97.25 168 ARG B CA 1
ATOM 6022 C C . ARG B 1 168 ? 3.57 30.078 24.734 1 97.25 168 ARG B C 1
ATOM 6024 O O . ARG B 1 168 ? 2.615 29.391 24.359 1 97.25 168 ARG B O 1
ATOM 6031 N N . VAL B 1 169 ? 4.809 29.734 24.609 1 95 169 VAL B N 1
ATOM 6032 C CA . VAL B 1 169 ? 5.211 28.469 24.016 1 95 169 VAL B CA 1
ATOM 6033 C C . VAL B 1 169 ? 5.93 27.609 25.047 1 95 169 VAL B C 1
ATOM 6035 O O . VAL B 1 169 ? 5.926 27.938 26.25 1 95 169 VAL B O 1
ATOM 6038 N N . GLU B 1 170 ? 6.41 26.422 24.672 1 93.38 170 GLU B N 1
ATOM 6039 C CA . GLU B 1 170 ? 7.148 25.531 25.562 1 93.38 170 GLU B CA 1
ATOM 6040 C C . GLU B 1 170 ? 6.371 25.266 26.844 1 93.38 170 GLU B C 1
ATOM 6042 O O . GLU B 1 170 ? 5.141 25.234 26.844 1 93.38 170 GLU B O 1
ATOM 6047 N N . VAL B 1 171 ? 7.074 25.047 27.922 1 94.56 171 VAL B N 1
ATOM 6048 C CA . VAL B 1 171 ? 6.48 24.672 29.188 1 94.56 171 VAL B CA 1
ATOM 6049 C C . VAL B 1 171 ? 5.578 25.797 29.688 1 94.56 171 VAL B C 1
ATOM 6051 O O . VAL B 1 171 ? 4.598 25.562 30.391 1 94.56 171 VAL B O 1
ATOM 6054 N N . PHE B 1 172 ? 5.758 27.047 29.266 1 97.12 172 PHE B N 1
ATOM 6055 C CA . PHE B 1 172 ? 4.988 28.188 29.766 1 97.12 172 PHE B CA 1
ATOM 6056 C C . PHE B 1 172 ? 3.6 28.203 29.141 1 97.12 172 PHE B C 1
ATOM 6058 O O . PHE B 1 172 ? 2.65 28.719 29.75 1 97.12 172 PHE B O 1
ATOM 6065 N N . GLY B 1 173 ? 3.529 27.672 27.969 1 97.5 173 GLY B N 1
ATOM 6066 C CA . GLY B 1 173 ? 2.24 27.641 27.312 1 97.5 173 GLY B CA 1
ATOM 6067 C C . GLY B 1 173 ? 1.54 26.297 27.453 1 97.5 173 GLY B C 1
ATOM 6068 O O . GLY B 1 173 ? 0.323 26.203 27.266 1 97.5 173 GLY B O 1
ATOM 6069 N N . PHE B 1 174 ? 2.316 25.219 27.891 1 96.62 174 PHE B N 1
ATOM 6070 C CA . PHE B 1 174 ? 1.709 23.906 27.719 1 96.62 174 PHE B CA 1
ATOM 6071 C C . PHE B 1 174 ? 2.057 22.969 28.875 1 96.62 174 PHE B C 1
ATOM 6073 O O . PHE B 1 174 ? 1.99 21.75 28.734 1 96.62 174 PHE B O 1
ATOM 6080 N N . LEU B 1 175 ? 2.391 23.484 30 1 96.19 175 LEU B N 1
ATOM 6081 C CA . LEU B 1 175 ? 2.537 22.672 31.203 1 96.19 175 LEU B CA 1
ATOM 6082 C C . LEU B 1 175 ? 1.207 22.047 31.609 1 96.19 175 LEU B C 1
ATOM 6084 O O . LEU B 1 175 ? 0.168 22.719 31.594 1 96.19 175 LEU B O 1
ATOM 6088 N N . THR B 1 176 ? 1.259 20.797 31.969 1 96.69 176 THR B N 1
ATOM 6089 C CA . THR B 1 176 ? 0.06 20.172 32.5 1 96.69 176 THR B CA 1
ATOM 6090 C C . THR B 1 176 ? 0.421 19.188 33.625 1 96.69 176 THR B C 1
ATOM 6092 O O . THR B 1 176 ? 1.437 18.5 33.531 1 96.69 176 THR B O 1
ATOM 6095 N N . THR B 1 177 ? -0.362 19.203 34.688 1 96.69 177 THR B N 1
ATOM 6096 C CA . THR B 1 177 ? -0.263 18.234 35.75 1 96.69 177 THR B CA 1
ATOM 6097 C C . THR B 1 177 ? -1.415 17.234 35.688 1 96.69 177 THR B C 1
ATOM 6099 O O . THR B 1 177 ? -1.589 16.422 36.594 1 96.69 177 THR B O 1
ATOM 6102 N N . GLY B 1 178 ? -2.189 17.359 34.656 1 94.19 178 GLY B N 1
ATOM 6103 C CA . GLY B 1 178 ? -3.281 16.422 34.438 1 94.19 178 GLY B CA 1
ATOM 6104 C C . GLY B 1 178 ? -4.496 16.719 35.281 1 94.19 178 GLY B C 1
ATOM 6105 O O . GLY B 1 178 ? -5.438 15.922 35.344 1 94.19 178 GLY B O 1
ATOM 6106 N N . ASP B 1 179 ? -4.43 17.797 36 1 94.88 179 ASP B N 1
ATOM 6107 C CA . ASP B 1 179 ? -5.531 18.219 36.875 1 94.88 179 ASP B CA 1
ATOM 6108 C C . ASP B 1 179 ? -5.684 19.734 36.875 1 94.88 179 ASP B C 1
ATOM 6110 O O . ASP B 1 179 ? -5.18 20.422 35.969 1 94.88 179 ASP B O 1
ATOM 6114 N N . GLU B 1 180 ? -6.383 20.297 37.812 1 94.94 180 GLU B N 1
ATOM 6115 C CA . GLU B 1 180 ? -6.789 21.703 37.812 1 94.94 180 GLU B CA 1
ATOM 6116 C C . GLU B 1 180 ? -5.617 22.609 38.156 1 94.94 180 GLU B C 1
ATOM 6118 O O . GLU B 1 180 ? -5.676 23.828 37.906 1 94.94 180 GLU B O 1
ATOM 6123 N N . ALA B 1 181 ? -4.602 22.094 38.75 1 96.56 181 ALA B N 1
ATOM 6124 C CA . ALA B 1 181 ? -3.451 22.922 39.094 1 96.56 181 ALA B CA 1
ATOM 6125 C C . ALA B 1 181 ? -2.799 23.5 37.844 1 96.56 181 ALA B C 1
ATOM 6127 O O . ALA B 1 181 ? -2.395 24.656 37.844 1 96.56 181 ALA B O 1
ATOM 6128 N N . ALA B 1 182 ? -2.666 22.734 36.844 1 97.38 182 ALA B N 1
ATOM 6129 C CA . ALA B 1 182 ? -2.219 23.109 35.531 1 97.38 182 ALA B CA 1
ATOM 6130 C C . ALA B 1 182 ? -2.889 22.25 34.438 1 97.38 182 ALA B C 1
ATOM 6132 O O . ALA B 1 182 ? -2.316 21.266 34 1 97.38 182 ALA B O 1
ATOM 6133 N N . PRO B 1 183 ? -4.023 22.641 34 1 94.94 183 PRO B N 1
ATOM 6134 C CA . PRO B 1 183 ? -4.809 21.797 33.094 1 94.94 183 PRO B CA 1
ATOM 6135 C C . PRO B 1 183 ? -4.168 21.672 31.719 1 94.94 183 PRO B C 1
ATOM 6137 O O . PRO B 1 183 ? -4.426 20.688 31.016 1 94.94 183 PRO B O 1
ATOM 6140 N N . GLY B 1 184 ? -3.354 22.688 31.344 1 96.19 184 GLY B N 1
ATOM 6141 C CA . GLY B 1 184 ? -2.729 22.656 30.031 1 96.19 184 GLY B CA 1
ATOM 6142 C C . GLY B 1 184 ? -3.303 23.688 29.094 1 96.19 184 GLY B C 1
ATOM 6143 O O . GLY B 1 184 ? -4.227 24.422 29.438 1 96.19 184 GLY B O 1
ATOM 6144 N N . ASN B 1 185 ? -2.697 23.875 27.938 1 98.12 185 ASN B N 1
ATOM 6145 C CA . ASN B 1 185 ? -3.16 24.594 26.75 1 98.12 185 ASN B CA 1
ATOM 6146 C C . ASN B 1 185 ? -3.227 26.094 27.016 1 98.12 185 ASN B C 1
ATOM 6148 O O . ASN B 1 185 ? -4.047 26.797 26.422 1 98.12 185 ASN B O 1
ATOM 6152 N N . ILE B 1 186 ? -2.412 26.594 27.875 1 98.25 186 ILE B N 1
ATOM 6153 C CA . ILE B 1 186 ? -2.43 28.016 28.203 1 98.25 186 ILE B CA 1
ATOM 6154 C C . ILE B 1 186 ? -2.027 28.828 26.984 1 98.25 186 ILE B C 1
ATOM 6156 O O . ILE B 1 186 ? -2.551 29.922 26.766 1 98.25 186 ILE B O 1
ATOM 6160 N N . GLY B 1 187 ? -1.095 28.297 26.234 1 98.62 187 GLY B N 1
ATOM 6161 C CA . GLY B 1 187 ? -0.726 28.969 24.984 1 98.62 187 GLY B CA 1
ATOM 6162 C C . GLY B 1 187 ? -1.893 29.141 24.031 1 98.62 187 GLY B C 1
ATOM 6163 O O . GLY B 1 187 ? -1.984 30.156 23.344 1 98.62 187 GLY B O 1
ATOM 6164 N N . LEU B 1 188 ? -2.789 28.172 23.969 1 98.88 188 LEU B N 1
ATOM 6165 C CA . LEU B 1 188 ? -3.98 28.281 23.141 1 98.88 188 LEU B CA 1
ATOM 6166 C C . LEU B 1 188 ? -4.992 29.25 23.734 1 98.88 188 LEU B C 1
ATOM 6168 O O . LEU B 1 188 ? -5.703 29.938 23 1 98.88 188 LEU B O 1
ATOM 6172 N N . LEU B 1 189 ? -5.074 29.281 25.047 1 98.81 189 LEU B N 1
ATOM 6173 C CA . LEU B 1 189 ? -5.93 30.266 25.703 1 98.81 189 LEU B CA 1
ATOM 6174 C C . LEU B 1 189 ? -5.438 31.688 25.438 1 98.81 189 LEU B C 1
ATOM 6176 O O . LEU B 1 189 ? -6.238 32.625 25.328 1 98.81 189 LEU B O 1
ATOM 6180 N N . ASP B 1 190 ? -4.062 31.844 25.406 1 98.88 190 ASP B N 1
ATOM 6181 C CA . ASP B 1 190 ? -3.514 33.125 25 1 98.88 190 ASP B CA 1
ATOM 6182 C C . ASP B 1 190 ? -4.07 33.562 23.656 1 98.88 190 ASP B C 1
ATOM 6184 O O . ASP B 1 190 ? -4.391 34.719 23.453 1 98.88 190 ASP B O 1
ATOM 6188 N N . GLN B 1 191 ? -4.16 32.688 22.703 1 98.94 191 GLN B N 1
ATOM 6189 C CA . GLN B 1 191 ? -4.645 32.969 21.359 1 98.94 191 GLN B CA 1
ATOM 6190 C C . GLN B 1 191 ? -6.113 33.375 21.375 1 98.94 191 GLN B C 1
ATOM 6192 O O . GLN B 1 191 ? -6.512 34.312 20.688 1 98.94 191 GLN B O 1
ATOM 6197 N N . VAL B 1 192 ? -6.938 32.625 22.156 1 98.88 192 VAL B N 1
ATOM 6198 C CA . VAL B 1 192 ? -8.344 33 22.312 1 98.88 192 VAL B CA 1
ATOM 6199 C C . VAL B 1 192 ? -8.461 34.406 22.859 1 98.88 192 VAL B C 1
ATOM 6201 O O . VAL B 1 192 ? -9.273 35.188 22.375 1 98.88 192 VAL B O 1
ATOM 6204 N N . PHE B 1 193 ? -7.641 34.656 23.828 1 98.75 193 PHE B N 1
ATOM 6205 C CA . PHE B 1 193 ? -7.688 35.969 24.484 1 98.75 193 PHE B CA 1
ATOM 6206 C C . PHE B 1 193 ? -7.277 37.062 23.516 1 98.75 193 PHE B C 1
ATOM 6208 O O . PHE B 1 193 ? -7.871 38.156 23.516 1 98.75 193 PHE B O 1
ATOM 6215 N N . ALA B 1 194 ? -6.266 36.844 22.766 1 98.88 194 ALA B N 1
ATOM 6216 C CA . ALA B 1 194 ? -5.852 37.781 21.734 1 98.88 194 ALA B CA 1
ATOM 6217 C C . ALA B 1 194 ? -6.984 38.062 20.75 1 98.88 194 ALA B C 1
ATOM 6219 O O . ALA B 1 194 ? -7.227 39.219 20.359 1 98.88 194 ALA B O 1
ATOM 6220 N N . LEU B 1 195 ? -7.641 37.031 20.312 1 98.94 195 LEU B N 1
ATOM 6221 C CA . LEU B 1 195 ? -8.734 37.156 19.344 1 98.94 195 LEU B CA 1
ATOM 6222 C C . LEU B 1 195 ? -9.883 37.969 19.938 1 98.94 195 LEU B C 1
ATOM 6224 O O . LEU B 1 195 ? -10.508 38.75 19.25 1 98.94 195 LEU B O 1
ATOM 6228 N N . LYS B 1 196 ? -10.195 37.719 21.203 1 98.75 196 LYS B N 1
ATOM 6229 C CA . LYS B 1 196 ? -11.219 38.531 21.875 1 98.75 196 LYS B CA 1
ATOM 6230 C C . LYS B 1 196 ? -10.836 40 21.891 1 98.75 196 LYS B C 1
ATOM 6232 O O . LYS B 1 196 ? -11.664 40.875 21.609 1 98.75 196 LYS B O 1
ATOM 6237 N N . TRP B 1 197 ? -9.578 40.25 22.266 1 98.75 197 TRP B N 1
ATOM 6238 C CA . TRP B 1 197 ? -9.094 41.625 22.281 1 98.75 197 TRP B CA 1
ATOM 6239 C C . TRP B 1 197 ? -9.227 42.25 20.891 1 98.75 197 TRP B C 1
ATOM 6241 O O . TRP B 1 197 ? -9.633 43.406 20.766 1 98.75 197 TRP B O 1
ATOM 6251 N N . ILE B 1 198 ? -8.828 41.594 19.859 1 98.88 198 ILE B N 1
ATOM 6252 C CA . ILE B 1 198 ? -8.883 42.062 18.484 1 98.88 198 ILE B CA 1
ATOM 6253 C C . ILE B 1 198 ? -10.328 42.375 18.109 1 98.88 198 ILE B C 1
ATOM 6255 O O . ILE B 1 198 ? -10.625 43.438 17.547 1 98.88 198 ILE B O 1
ATOM 6259 N N . LYS B 1 199 ? -11.195 41.469 18.359 1 98.56 199 LYS B N 1
ATOM 6260 C CA . LYS B 1 199 ? -12.602 41.656 18.016 1 98.56 199 LYS B CA 1
ATOM 6261 C C . LYS B 1 199 ? -13.148 42.906 18.672 1 98.56 199 LYS B C 1
ATOM 6263 O O . LYS B 1 199 ? -13.906 43.656 18.062 1 98.56 199 LYS B O 1
ATOM 6268 N N . GLU B 1 200 ? -12.719 43.219 19.844 1 98.06 200 GLU B N 1
ATOM 6269 C CA . GLU B 1 200 ? -13.234 44.344 20.625 1 98.06 200 GLU B CA 1
ATOM 6270 C C . GLU B 1 200 ? -12.609 45.656 20.188 1 98.06 200 GLU B C 1
ATOM 6272 O O . GLU B 1 200 ? -13.242 46.719 20.281 1 98.06 200 GLU B O 1
ATOM 6277 N N . ASN B 1 201 ? -11.414 45.625 19.641 1 98.5 201 ASN B N 1
ATOM 6278 C CA . ASN B 1 201 ? -10.672 46.875 19.516 1 98.5 201 ASN B CA 1
ATOM 6279 C C . ASN B 1 201 ? -10.328 47.156 18.062 1 98.5 201 ASN B C 1
ATOM 6281 O O . ASN B 1 201 ? -9.938 48.281 17.75 1 98.5 201 ASN B O 1
ATOM 6285 N N . ILE B 1 202 ? -10.516 46.312 17.141 1 98.62 202 ILE B N 1
ATOM 6286 C CA . ILE B 1 202 ? -9.906 46.406 15.82 1 98.62 202 ILE B CA 1
ATOM 6287 C C . ILE B 1 202 ? -10.57 47.562 15.039 1 98.62 202 ILE B C 1
ATOM 6289 O O . ILE B 1 202 ? -9.977 48.094 14.102 1 98.62 202 ILE B O 1
ATOM 6293 N N . ALA B 1 203 ? -11.789 47.906 15.398 1 97.88 203 ALA B N 1
ATOM 6294 C CA . ALA B 1 203 ? -12.492 49 14.742 1 97.88 203 ALA B CA 1
ATOM 6295 C C . ALA B 1 203 ? -11.734 50.312 14.906 1 97.88 203 ALA B C 1
ATOM 6297 O O . ALA B 1 203 ? -11.75 51.156 14.016 1 97.88 203 ALA B O 1
ATOM 6298 N N . ALA B 1 204 ? -11.039 50.469 15.992 1 97.44 204 ALA B N 1
ATOM 6299 C CA . ALA B 1 204 ? -10.258 51.688 16.25 1 97.44 204 ALA B CA 1
ATOM 6300 C C . ALA B 1 204 ? -9.133 51.844 15.234 1 97.44 204 ALA B C 1
ATOM 6302 O O . ALA B 1 204 ? -8.625 52.938 15.023 1 97.44 204 ALA B O 1
ATOM 6303 N N . PHE B 1 205 ? -8.797 50.812 14.602 1 98.12 205 PHE B N 1
ATOM 6304 C CA . PHE B 1 205 ? -7.711 50.812 13.625 1 98.12 205 PHE B CA 1
ATOM 6305 C C . PHE B 1 205 ? -8.266 50.781 12.203 1 98.12 205 PHE B C 1
ATOM 6307 O O . PHE B 1 205 ? -7.508 50.625 11.242 1 98.12 205 PHE B O 1
ATOM 6314 N N . GLY B 1 206 ? -9.625 50.812 12.117 1 97.94 206 GLY B N 1
ATOM 6315 C CA . GLY B 1 206 ? -10.266 50.781 10.812 1 97.94 206 GLY B CA 1
ATOM 6316 C C . GLY B 1 206 ? -10.656 49.375 10.359 1 97.94 206 GLY B C 1
ATOM 6317 O O . GLY B 1 206 ? -10.977 49.188 9.188 1 97.94 206 GLY B O 1
ATOM 6318 N N . GLY B 1 207 ? -10.594 48.469 11.266 1 98.56 207 GLY B N 1
ATOM 6319 C CA . GLY B 1 207 ? -10.906 47.094 10.906 1 98.56 207 GLY B CA 1
ATOM 6320 C C . GLY B 1 207 ? -12.367 46.75 11.117 1 98.56 207 GLY B C 1
ATOM 6321 O O . GLY B 1 207 ? -13.055 47.375 11.906 1 98.56 207 GLY B O 1
ATOM 6322 N N . ASP B 1 208 ? -12.875 45.75 10.398 1 98.44 208 ASP B N 1
ATOM 6323 C CA . ASP B 1 208 ? -14.195 45.156 10.57 1 98.44 208 ASP B CA 1
ATOM 6324 C C . ASP B 1 208 ? -14.141 43.969 11.508 1 98.44 208 ASP B C 1
ATOM 6326 O O . ASP B 1 208 ? -13.617 42.906 11.141 1 98.44 208 ASP B O 1
ATOM 6330 N N . SER B 1 209 ? -14.727 44.031 12.641 1 97.94 209 SER B N 1
ATOM 6331 C CA . SER B 1 209 ? -14.648 43 13.672 1 97.94 209 SER B CA 1
ATOM 6332 C C . SER B 1 209 ? -15.438 41.781 13.273 1 97.94 209 SER B C 1
ATOM 6334 O O . SER B 1 209 ? -15.289 40.719 13.898 1 97.94 209 SER B O 1
ATOM 6336 N N . GLU B 1 210 ? -16.219 41.844 12.195 1 97.81 210 GLU B N 1
ATOM 6337 C CA . GLU B 1 210 ? -17.016 40.688 11.75 1 97.81 210 GLU B CA 1
ATOM 6338 C C . GLU B 1 210 ? -16.328 39.969 10.586 1 97.81 210 GLU B C 1
ATOM 6340 O O . GLU B 1 210 ? -16.828 38.969 10.109 1 97.81 210 GLU B O 1
ATOM 6345 N N . ARG B 1 211 ? -15.188 40.469 10.125 1 98.25 211 ARG B N 1
ATOM 6346 C CA . ARG B 1 211 ? -14.445 39.875 9.023 1 98.25 211 ARG B CA 1
ATOM 6347 C C . ARG B 1 211 ? -13.008 39.562 9.438 1 98.25 211 ARG B C 1
ATOM 6349 O O . ARG B 1 211 ? -12.062 40 8.766 1 98.25 211 ARG B O 1
ATOM 6356 N N . ILE B 1 212 ? -12.914 38.781 10.43 1 98.88 212 ILE B N 1
ATOM 6357 C CA . ILE B 1 212 ? -11.609 38.344 10.93 1 98.88 212 ILE B CA 1
ATOM 6358 C C . ILE B 1 212 ? -11.273 36.969 10.375 1 98.88 212 ILE B C 1
ATOM 6360 O O . ILE B 1 212 ? -12.078 36.031 10.492 1 98.88 212 ILE B O 1
ATOM 6364 N N . THR B 1 213 ? -10.18 36.844 9.688 1 98.94 213 THR B N 1
ATOM 6365 C CA . THR B 1 213 ? -9.617 35.562 9.227 1 98.94 213 THR B CA 1
ATOM 6366 C C . THR B 1 213 ? -8.398 35.188 10.062 1 98.94 213 THR B C 1
ATOM 6368 O O . THR B 1 213 ? -7.434 35.938 10.148 1 98.94 213 THR B O 1
ATOM 6371 N N . ILE B 1 214 ? -8.445 34.031 10.672 1 98.94 214 ILE B N 1
ATOM 6372 C CA . ILE B 1 214 ? -7.262 33.531 11.359 1 98.94 214 ILE B CA 1
ATOM 6373 C C . ILE B 1 214 ? -6.461 32.625 10.422 1 98.94 214 ILE B C 1
ATOM 6375 O O . ILE B 1 214 ? -7.035 31.875 9.648 1 98.94 214 ILE B O 1
ATOM 6379 N N . PHE B 1 215 ? -5.141 32.781 10.383 1 98.75 215 PHE B N 1
ATOM 6380 C CA . PHE B 1 215 ? -4.297 31.938 9.539 1 98.75 215 PHE B CA 1
ATOM 6381 C C . PHE B 1 215 ? -2.951 31.688 10.203 1 98.75 215 PHE B C 1
ATOM 6383 O O . PHE B 1 215 ? -2.498 32.469 11.031 1 98.75 215 PHE B O 1
ATOM 6390 N N . GLY B 1 216 ? -2.375 30.578 9.969 1 98.44 216 GLY B N 1
ATOM 6391 C CA . GLY B 1 216 ? -1.099 30.172 10.539 1 98.44 216 GLY B CA 1
ATOM 6392 C C . GLY B 1 216 ? -0.479 28.984 9.836 1 98.44 216 GLY B C 1
ATOM 6393 O O . GLY B 1 216 ? -1.124 28.344 9 1 98.44 216 GLY B O 1
ATOM 6394 N N . GLU B 1 217 ? 0.811 28.75 10.094 1 97.69 217 GLU B N 1
ATOM 6395 C CA . GLU B 1 217 ? 1.588 27.656 9.492 1 97.69 217 GLU B CA 1
ATOM 6396 C C . GLU B 1 217 ? 2.184 26.75 10.57 1 97.69 217 GLU B C 1
ATOM 6398 O O . GLU B 1 217 ? 2.584 27.219 11.633 1 97.69 217 GLU B O 1
ATOM 6403 N N . SER B 1 218 ? 2.293 25.453 10.227 1 96.69 218 SER B N 1
ATOM 6404 C CA . SER B 1 218 ? 2.844 24.469 11.164 1 96.69 218 SER B CA 1
ATOM 6405 C C . SER B 1 218 ? 2.086 24.484 12.484 1 96.69 218 SER B C 1
ATOM 6407 O O . SER B 1 218 ? 0.86 24.359 12.508 1 96.69 218 SER B O 1
ATOM 6409 N N . ALA B 1 219 ? 2.736 24.828 13.609 1 96.88 219 ALA B N 1
ATOM 6410 C CA . ALA B 1 219 ? 2.031 24.922 14.883 1 96.88 219 ALA B CA 1
ATOM 6411 C C . ALA B 1 219 ? 0.964 26.016 14.836 1 96.88 219 ALA B C 1
ATOM 6413 O O . ALA B 1 219 ? -0.086 25.891 15.477 1 96.88 219 ALA B O 1
ATOM 6414 N N . GLY B 1 220 ? 1.188 27.031 14.039 1 98.25 220 GLY B N 1
ATOM 6415 C CA . GLY B 1 220 ? 0.159 28.047 13.828 1 98.25 220 GLY B CA 1
ATOM 6416 C C . GLY B 1 220 ? -1.06 27.5 13.109 1 98.25 220 GLY B C 1
ATOM 6417 O O . GLY B 1 220 ? -2.193 27.844 13.445 1 98.25 220 GLY B O 1
ATOM 6418 N N . GLY B 1 221 ? -0.783 26.688 12.023 1 98.75 221 GLY B N 1
ATOM 6419 C CA . GLY B 1 221 ? -1.886 26.016 11.359 1 98.75 221 GLY B CA 1
ATOM 6420 C C . GLY B 1 221 ? -2.635 25.062 12.281 1 98.75 221 GLY B C 1
ATOM 6421 O O . GLY B 1 221 ? -3.863 24.984 12.234 1 98.75 221 GLY B O 1
ATOM 6422 N N . ALA B 1 222 ? -1.911 24.344 13.086 1 98.75 222 ALA B N 1
ATOM 6423 C CA . ALA B 1 222 ? -2.535 23.469 14.086 1 98.75 222 ALA B CA 1
ATOM 6424 C C . ALA B 1 222 ? -3.357 24.297 15.078 1 98.75 222 ALA B C 1
ATOM 6426 O O . ALA B 1 222 ? -4.438 23.859 15.5 1 98.75 222 ALA B O 1
ATOM 6427 N N . SER B 1 223 ? -2.85 25.438 15.469 1 98.88 223 SER B N 1
ATOM 6428 C CA . SER B 1 223 ? -3.59 26.328 16.359 1 98.88 223 SER B CA 1
ATOM 6429 C C . SER B 1 223 ? -4.918 26.75 15.734 1 98.88 223 SER B C 1
ATOM 6431 O O . SER B 1 223 ? -5.961 26.703 16.391 1 98.88 223 SER B O 1
ATOM 6433 N N . VAL B 1 224 ? -4.863 27.156 14.5 1 98.94 224 VAL B N 1
ATOM 6434 C CA . VAL B 1 224 ? -6.082 27.531 13.797 1 98.94 224 VAL B CA 1
ATOM 6435 C C . VAL B 1 224 ? -7.078 26.375 13.82 1 98.94 224 VAL B C 1
ATOM 6437 O O . VAL B 1 224 ? -8.266 26.578 14.102 1 98.94 224 VAL B O 1
ATOM 6440 N N . SER B 1 225 ? -6.57 25.188 13.57 1 98.94 225 SER B N 1
ATOM 6441 C CA . SER B 1 225 ? -7.414 23.984 13.586 1 98.94 225 SER B CA 1
ATOM 6442 C C . SER B 1 225 ? -8 23.734 14.969 1 98.94 225 SER B C 1
ATOM 6444 O O . SER B 1 225 ? -9.172 23.375 15.094 1 98.94 225 SER B O 1
ATOM 6446 N N . LEU B 1 226 ? -7.227 23.891 15.953 1 98.88 226 LEU B N 1
ATOM 6447 C CA . LEU B 1 226 ? -7.668 23.672 17.328 1 98.88 226 LEU B CA 1
ATOM 6448 C C . LEU B 1 226 ? -8.656 24.75 17.75 1 98.88 226 LEU B C 1
ATOM 6450 O O . LEU B 1 226 ? -9.594 24.469 18.516 1 98.88 226 LEU B O 1
ATOM 6454 N N . LEU B 1 227 ? -8.484 25.969 17.281 1 98.94 227 LEU B N 1
ATOM 6455 C CA . LEU B 1 227 ? -9.453 27.031 17.531 1 98.94 227 LEU B CA 1
ATOM 6456 C C . LEU B 1 227 ? -10.797 26.719 16.906 1 98.94 227 LEU B C 1
ATOM 6458 O O . LEU B 1 227 ? -11.844 27.016 17.484 1 98.94 227 LEU B O 1
ATOM 6462 N N . LEU B 1 228 ? -10.828 26.078 15.766 1 98.88 228 LEU B N 1
ATOM 6463 C CA . LEU B 1 228 ? -12.055 25.625 15.133 1 98.88 228 LEU B CA 1
ATOM 6464 C C . LEU B 1 228 ? -12.781 24.625 16.031 1 98.88 228 LEU B C 1
ATOM 6466 O O . LEU B 1 228 ? -14.008 24.5 15.961 1 98.88 228 LEU B O 1
ATOM 6470 N N . LEU B 1 229 ? -12.031 23.984 16.922 1 98.75 229 LEU B N 1
ATOM 6471 C CA . LEU B 1 229 ? -12.602 22.922 17.734 1 98.75 229 LEU B CA 1
ATOM 6472 C C . LEU B 1 229 ? -12.977 23.422 19.125 1 98.75 229 LEU B C 1
ATOM 6474 O O . LEU B 1 229 ? -13.547 22.688 19.938 1 98.75 229 LEU B O 1
ATOM 6478 N N . SER B 1 230 ? -12.664 24.641 19.422 1 98.81 230 SER B N 1
ATOM 6479 C CA . SER B 1 230 ? -12.891 25.156 20.781 1 98.81 230 SER B CA 1
ATOM 6480 C C . SER B 1 230 ? -14.156 26.016 20.844 1 98.81 230 SER B C 1
ATOM 6482 O O . SER B 1 230 ? -14.312 26.953 20.047 1 98.81 230 SER B O 1
ATOM 6484 N N . GLU B 1 231 ? -14.961 25.766 21.797 1 98.19 231 GLU B N 1
ATOM 6485 C CA . GLU B 1 231 ? -16.156 26.562 22.016 1 98.19 231 GLU B CA 1
ATOM 6486 C C . GLU B 1 231 ? -15.805 27.984 22.469 1 98.19 231 GLU B C 1
ATOM 6488 O O . GLU B 1 231 ? -16.562 28.922 22.219 1 98.19 231 GLU B O 1
ATOM 6493 N N . LEU B 1 232 ? -14.648 28.109 23.031 1 98.56 232 LEU B N 1
ATOM 6494 C CA . LEU B 1 232 ? -14.203 29.406 23.516 1 98.56 232 LEU B CA 1
ATOM 6495 C C . LEU B 1 232 ? -13.945 30.359 22.359 1 98.56 232 LEU B C 1
ATOM 6497 O O . LEU B 1 232 ? -13.891 31.578 22.531 1 98.56 232 LEU B O 1
ATOM 6501 N N . ALA B 1 233 ? -13.766 29.828 21.172 1 98.69 233 ALA B N 1
ATOM 6502 C CA . ALA B 1 233 ? -13.398 30.641 20.016 1 98.69 233 ALA B CA 1
ATOM 6503 C C . ALA B 1 233 ? -14.617 30.922 19.141 1 98.69 233 ALA B C 1
ATOM 6505 O O . ALA B 1 233 ? -14.508 31.594 18.109 1 98.69 233 ALA B O 1
ATOM 6506 N N . GLN B 1 234 ? -15.758 30.422 19.531 1 98.19 234 GLN B N 1
ATOM 6507 C CA . GLN B 1 234 ? -16.984 30.625 18.766 1 98.19 234 GLN B CA 1
ATOM 6508 C C . GLN B 1 234 ? -17.266 32.125 18.562 1 98.19 234 GLN B C 1
ATOM 6510 O O . GLN B 1 234 ? -17.266 32.875 19.516 1 98.19 234 GLN B O 1
ATOM 6515 N N . GLY B 1 235 ? -17.406 32.469 17.328 1 98.06 235 GLY B N 1
ATOM 6516 C CA . GLY B 1 235 ? -17.797 33.844 17 1 98.06 235 GLY B CA 1
ATOM 6517 C C . GLY B 1 235 ? -16.609 34.812 16.922 1 98.06 235 GLY B C 1
ATOM 6518 O O . GLY B 1 235 ? -16.781 35.969 16.594 1 98.06 235 GLY B O 1
ATOM 6519 N N . LEU B 1 236 ? -15.414 34.312 17.078 1 98.75 236 LEU B N 1
ATOM 6520 C CA . LEU B 1 236 ? -14.258 35.219 17.156 1 98.75 236 LEU B CA 1
ATOM 6521 C C . LEU B 1 236 ? -13.641 35.406 15.773 1 98.75 236 LEU B C 1
ATOM 6523 O O . LEU B 1 236 ? -12.836 36.344 15.578 1 98.75 236 LEU B O 1
ATOM 6527 N N . PHE B 1 237 ? -14.031 34.656 14.789 1 98.75 237 PHE B N 1
ATOM 6528 C CA . PHE B 1 237 ? -13.516 34.781 13.43 1 98.75 237 PHE B CA 1
ATOM 6529 C C . PHE B 1 237 ? -14.562 34.344 12.414 1 98.75 237 PHE B C 1
ATOM 6531 O O . PHE B 1 237 ? -15.547 33.688 12.766 1 98.75 237 PHE B O 1
ATOM 6538 N N . LYS B 1 238 ? -14.297 34.719 11.156 1 98.62 238 LYS B N 1
ATOM 6539 C CA . LYS B 1 238 ? -15.219 34.438 10.062 1 98.62 238 LYS B CA 1
ATOM 6540 C C . LYS B 1 238 ? -14.641 33.344 9.148 1 98.62 238 LYS B C 1
ATOM 6542 O O . LYS B 1 238 ? -15.375 32.5 8.656 1 98.62 238 LYS B O 1
ATOM 6547 N N . ASN B 1 239 ? -13.336 33.438 8.828 1 98.81 239 ASN B N 1
ATOM 6548 C CA . ASN B 1 239 ? -12.625 32.5 7.945 1 98.81 239 ASN B CA 1
ATOM 6549 C C . ASN B 1 239 ? -11.375 31.953 8.617 1 98.81 239 ASN B C 1
ATOM 6551 O O . ASN B 1 239 ? -10.891 32.5 9.602 1 98.81 239 ASN B O 1
ATOM 6555 N N . ALA B 1 240 ? -10.875 30.828 8.086 1 98.94 240 ALA B N 1
ATOM 6556 C CA . ALA B 1 240 ? -9.688 30.203 8.664 1 98.94 240 ALA B CA 1
ATOM 6557 C C . ALA B 1 240 ? -8.773 29.656 7.57 1 98.94 240 ALA B C 1
ATOM 6559 O O . ALA B 1 240 ? -9.242 29.094 6.582 1 98.94 240 ALA B O 1
ATOM 6560 N N . ILE B 1 241 ? -7.457 29.859 7.688 1 98.94 241 ILE B N 1
ATOM 6561 C CA . ILE B 1 241 ? -6.449 29.328 6.777 1 98.94 241 ILE B CA 1
ATOM 6562 C C . ILE B 1 241 ? -5.465 28.453 7.555 1 98.94 241 ILE B C 1
ATOM 6564 O O . ILE B 1 241 ? -4.828 28.906 8.5 1 98.94 241 ILE B O 1
ATOM 6568 N N . LEU B 1 242 ? -5.363 27.203 7.176 1 98.88 242 LEU B N 1
ATOM 6569 C CA . LEU B 1 242 ? -4.453 26.234 7.789 1 98.88 242 LEU B CA 1
ATOM 6570 C C . LEU B 1 242 ? -3.322 25.875 6.832 1 98.88 242 LEU B C 1
ATOM 6572 O O . LEU B 1 242 ? -3.551 25.219 5.816 1 98.88 242 LEU B O 1
ATOM 6576 N N . GLN B 1 243 ? -2.094 26.281 7.227 1 98.81 243 GLN B N 1
ATOM 6577 C CA . GLN B 1 243 ? -0.94 25.953 6.395 1 98.81 243 GLN B CA 1
ATOM 6578 C C . GLN B 1 243 ? -0.04 24.938 7.078 1 98.81 243 GLN B C 1
ATOM 6580 O O . GLN B 1 243 ? 0.637 25.25 8.055 1 98.81 243 GLN B O 1
ATOM 6585 N N . SER B 1 244 ? 0.038 23.719 6.609 1 98.56 244 SER B N 1
ATOM 6586 C CA . SER B 1 244 ? 0.958 22.656 7.012 1 98.56 244 SER B CA 1
ATOM 6587 C C . SER B 1 244 ? 0.798 22.312 8.492 1 98.56 244 SER B C 1
ATOM 6589 O O . SER B 1 244 ? 1.789 22.172 9.203 1 98.56 244 SER B O 1
ATOM 6591 N N . GLY B 1 245 ? -0.449 22.266 9.008 1 98.5 245 GLY B N 1
ATOM 6592 C CA . GLY B 1 245 ? -0.703 21.906 10.398 1 98.5 245 GLY B CA 1
ATOM 6593 C C . GLY B 1 245 ? -2.18 21.844 10.734 1 98.5 245 GLY B C 1
ATOM 6594 O O . GLY B 1 245 ? -2.965 22.672 10.281 1 98.5 245 GLY B O 1
ATOM 6595 N N . THR B 1 246 ? -2.59 20.828 11.438 1 98.69 246 THR B N 1
ATOM 6596 C CA . THR B 1 246 ? -3.965 20.641 11.891 1 98.69 246 THR B CA 1
ATOM 6597 C C . THR B 1 246 ? -3.996 20.031 13.289 1 98.69 246 THR B C 1
ATOM 6599 O O . THR B 1 246 ? -2.951 19.688 13.852 1 98.69 246 THR B O 1
ATOM 6602 N N . ALA B 1 247 ? -5.199 19.906 13.797 1 98.25 247 ALA B N 1
ATOM 6603 C CA . ALA B 1 247 ? -5.41 19.25 15.086 1 98.25 247 ALA B CA 1
ATOM 6604 C C . ALA B 1 247 ? -5.082 17.766 15.016 1 98.25 247 ALA B C 1
ATOM 6606 O O . ALA B 1 247 ? -4.918 17.109 16.047 1 98.25 247 ALA B O 1
ATOM 6607 N N . PHE B 1 248 ? -4.945 17.25 13.789 1 97.31 248 PHE B N 1
ATOM 6608 C CA . PHE B 1 248 ? -4.668 15.828 13.609 1 97.31 248 PHE B CA 1
ATOM 6609 C C . PHE B 1 248 ? -3.182 15.594 13.359 1 97.31 248 PHE B C 1
ATOM 6611 O O . PHE B 1 248 ? -2.746 14.453 13.203 1 97.31 248 PHE B O 1
ATOM 6618 N N . SER B 1 249 ? -2.395 16.688 13.281 1 96.5 249 SER B N 1
ATOM 6619 C CA . SER B 1 249 ? -0.948 16.5 13.227 1 96.5 249 SER B CA 1
ATOM 6620 C C . SER B 1 249 ? -0.417 15.883 14.508 1 96.5 249 SER B C 1
ATOM 6622 O O . SER B 1 249 ? -0.597 16.438 15.594 1 96.5 249 SER B O 1
ATOM 6624 N N . ARG B 1 250 ? 0.297 14.859 14.391 1 92.88 250 ARG B N 1
ATOM 6625 C CA . ARG B 1 250 ? 0.687 14.062 15.547 1 92.88 250 ARG B CA 1
ATOM 6626 C C . ARG B 1 250 ? 1.625 14.852 16.453 1 92.88 250 ARG B C 1
ATOM 6628 O O . ARG B 1 250 ? 1.629 14.648 17.672 1 92.88 250 ARG B O 1
ATOM 6635 N N . TRP B 1 251 ? 2.373 15.672 15.914 1 93.19 251 TRP B N 1
ATOM 6636 C CA . TRP B 1 251 ? 3.287 16.484 16.703 1 93.19 251 TRP B CA 1
ATOM 6637 C C . TRP B 1 251 ? 2.525 17.547 17.5 1 93.19 251 TRP B C 1
ATOM 6639 O O . TRP B 1 251 ? 3.066 18.141 18.438 1 93.19 251 TRP B O 1
ATOM 6649 N N . ALA B 1 252 ? 1.274 17.844 17.125 1 95.81 252 ALA B N 1
ATOM 6650 C CA . ALA B 1 252 ? 0.443 18.797 17.844 1 95.81 252 ALA B CA 1
ATOM 6651 C C . ALA B 1 252 ? -0.344 18.109 18.953 1 95.81 252 ALA B C 1
ATOM 6653 O O . ALA B 1 252 ? -0.283 18.531 20.109 1 95.81 252 ALA B O 1
ATOM 6654 N N . TYR B 1 253 ? -0.987 17.078 18.594 1 94.25 253 TYR B N 1
ATOM 6655 C CA . TYR B 1 253 ? -1.835 16.328 19.516 1 94.25 253 TYR B CA 1
ATOM 6656 C C . TYR B 1 253 ? -1.732 14.828 19.25 1 94.25 253 TYR B C 1
ATOM 6658 O O . TYR B 1 253 ? -1.729 14.398 18.094 1 94.25 253 TYR B O 1
ATOM 6666 N N . ALA B 1 254 ? -1.586 14.109 20.328 1 87.56 254 ALA B N 1
ATOM 6667 C CA . ALA B 1 254 ? -1.663 12.648 20.266 1 87.56 254 ALA B CA 1
ATOM 6668 C C . ALA B 1 254 ? -2.379 12.086 21.484 1 87.56 254 ALA B C 1
ATOM 6670 O O . ALA B 1 254 ? -2.176 12.562 22.609 1 87.56 254 ALA B O 1
ATOM 6671 N N . ASP B 1 255 ? -3.143 11.094 21.156 1 80.31 255 ASP B N 1
ATOM 6672 C CA . ASP B 1 255 ? -3.846 10.453 22.266 1 80.31 255 ASP B CA 1
ATOM 6673 C C . ASP B 1 255 ? -2.863 9.828 23.25 1 80.31 255 ASP B C 1
ATOM 6675 O O . ASP B 1 255 ? -1.842 9.266 22.844 1 80.31 255 ASP B O 1
ATOM 6679 N N . GLY B 1 256 ? -3.127 9.938 24.484 1 76.75 256 GLY B N 1
ATOM 6680 C CA . GLY B 1 256 ? -2.379 9.219 25.5 1 76.75 256 GLY B CA 1
ATOM 6681 C C . GLY B 1 256 ? -1.157 9.977 26 1 76.75 256 GLY B C 1
ATOM 6682 O O . GLY B 1 256 ? -0.427 9.484 26.859 1 76.75 256 GLY B O 1
ATOM 6683 N N . ASN B 1 257 ? -0.989 11.203 25.516 1 82.81 257 ASN B N 1
ATOM 6684 C CA . ASN B 1 257 ? 0.238 11.906 25.875 1 82.81 257 ASN B CA 1
ATOM 6685 C C . ASN B 1 257 ? 0.089 12.656 27.188 1 82.81 257 ASN B C 1
ATOM 6687 O O . ASN B 1 257 ? 1.078 13.117 27.766 1 82.81 257 ASN B O 1
ATOM 6691 N N . SER B 1 258 ? -1.038 12.75 27.703 1 86.31 258 SER B N 1
ATOM 6692 C CA . SER B 1 258 ? -1.281 13.523 28.922 1 86.31 258 SER B CA 1
ATOM 6693 C C . SER B 1 258 ? -0.448 12.992 30.094 1 86.31 258 SER B C 1
ATOM 6695 O O . SER B 1 258 ? 0.094 13.773 30.875 1 86.31 258 SER B O 1
ATOM 6697 N N . GLU B 1 259 ? -0.358 11.742 30.188 1 87.31 259 GLU B N 1
ATOM 6698 C CA . GLU B 1 259 ? 0.414 11.156 31.266 1 87.31 259 GLU B CA 1
ATOM 6699 C C . GLU B 1 259 ? 1.904 11.438 31.109 1 87.31 259 GLU B C 1
ATOM 6701 O O . GLU B 1 259 ? 2.596 11.727 32.094 1 87.31 259 GLU B O 1
ATOM 6706 N N . ARG B 1 260 ? 2.318 11.32 29.938 1 87.81 260 ARG B N 1
ATOM 6707 C CA . ARG B 1 260 ? 3.721 11.625 29.672 1 87.81 260 ARG B CA 1
ATOM 6708 C C . ARG B 1 260 ? 4.043 13.07 30 1 87.81 260 ARG B C 1
ATOM 6710 O O . ARG B 1 260 ? 5.102 13.367 30.562 1 87.81 260 ARG B O 1
ATOM 6717 N N . LEU B 1 261 ? 3.203 13.977 29.641 1 92.12 261 LEU B N 1
ATOM 6718 C CA . LEU B 1 261 ? 3.387 15.398 29.906 1 92.12 261 LEU B CA 1
ATOM 6719 C C . LEU B 1 261 ? 3.311 15.68 31.406 1 92.12 261 LEU B C 1
ATOM 6721 O O . LEU B 1 261 ? 4.055 16.516 31.922 1 92.12 261 LEU B O 1
ATOM 6725 N N . ARG B 1 262 ? 2.439 14.992 32.062 1 93.81 262 ARG B N 1
ATOM 6726 C CA . ARG B 1 262 ? 2.359 15.102 33.531 1 93.81 262 ARG B CA 1
ATOM 6727 C C . ARG B 1 262 ? 3.668 14.672 34.188 1 93.81 262 ARG B C 1
ATOM 6729 O O . ARG B 1 262 ? 4.188 15.367 35.062 1 93.81 262 ARG B O 1
ATOM 6736 N N . GLN B 1 263 ? 4.141 13.57 33.75 1 90.94 263 GLN B N 1
ATOM 6737 C CA . GLN B 1 263 ? 5.402 13.078 34.281 1 90.94 263 GLN B CA 1
ATOM 6738 C C . GLN B 1 263 ? 6.535 14.062 34.031 1 90.94 263 GLN B C 1
ATOM 6740 O O . GLN B 1 263 ? 7.383 14.281 34.906 1 90.94 263 GLN B O 1
ATOM 6745 N N . GLN B 1 264 ? 6.535 14.648 32.906 1 90.81 264 GLN B N 1
ATOM 6746 C CA . GLN B 1 264 ? 7.555 15.641 32.594 1 90.81 264 GLN B CA 1
ATOM 6747 C C . GLN B 1 264 ? 7.461 16.844 33.531 1 90.81 264 GLN B C 1
ATOM 6749 O O . GLN B 1 264 ? 8.484 17.422 33.906 1 90.81 264 GLN B O 1
ATOM 6754 N N . ALA B 1 265 ? 6.262 17.219 33.844 1 95.31 265 ALA B N 1
ATOM 6755 C CA . ALA B 1 265 ? 6.066 18.328 34.75 1 95.31 265 ALA B CA 1
ATOM 6756 C C . ALA B 1 265 ? 6.688 18.016 36.125 1 95.31 265 ALA B C 1
ATOM 6758 O O . ALA B 1 265 ? 7.379 18.859 36.719 1 95.31 265 ALA B O 1
ATOM 6759 N N . PHE B 1 266 ? 6.48 16.844 36.625 1 95.62 266 PHE B N 1
ATOM 6760 C CA . PHE B 1 266 ? 7.012 16.453 37.906 1 95.62 266 PHE B CA 1
ATOM 6761 C C . PHE B 1 266 ? 8.523 16.266 37.844 1 95.62 266 PHE B C 1
ATOM 6763 O O . PHE B 1 266 ? 9.234 16.594 38.812 1 95.62 266 PHE B O 1
ATOM 6770 N N . ASP B 1 267 ? 8.992 15.75 36.75 1 94.12 267 ASP B N 1
ATOM 6771 C CA . ASP B 1 267 ? 10.438 15.641 36.562 1 94.12 267 ASP B CA 1
ATOM 6772 C C . ASP B 1 267 ? 11.102 17.016 36.594 1 94.12 267 ASP B C 1
ATOM 6774 O O . ASP B 1 267 ? 12.188 17.172 37.156 1 94.12 267 ASP B O 1
ATOM 6778 N N . ARG B 1 268 ? 10.484 17.938 35.938 1 95.19 268 ARG B N 1
ATOM 6779 C CA . ARG B 1 268 ? 10.969 19.312 35.969 1 95.19 268 ARG B CA 1
ATOM 6780 C C . ARG B 1 268 ? 11.055 19.828 37.406 1 95.19 268 ARG B C 1
ATOM 6782 O O . ARG B 1 268 ? 12.023 20.5 37.781 1 95.19 268 ARG B O 1
ATOM 6789 N N . GLY B 1 269 ? 10.055 19.562 38.188 1 96.75 269 GLY B N 1
ATOM 6790 C CA . GLY B 1 269 ? 10.047 19.906 39.594 1 96.75 269 GLY B CA 1
ATOM 6791 C C . GLY B 1 269 ? 11.203 19.297 40.375 1 96.75 269 GLY B C 1
ATOM 6792 O O . GLY B 1 269 ? 11.875 19.984 41.125 1 96.75 269 GLY B O 1
ATOM 6793 N N . THR B 1 270 ? 11.375 18.094 40.094 1 96.19 270 THR B N 1
ATOM 6794 C CA . THR B 1 270 ? 12.445 17.375 40.781 1 96.19 270 THR B CA 1
ATOM 6795 C C . THR B 1 270 ? 13.797 18 40.438 1 96.19 270 THR B C 1
ATOM 6797 O O . THR B 1 270 ? 14.625 18.219 41.344 1 96.19 270 THR B O 1
ATOM 6800 N N . LYS B 1 271 ? 14.016 18.328 39.25 1 95.94 271 LYS B N 1
ATOM 6801 C CA . LYS B 1 271 ? 15.273 18.906 38.781 1 95.94 271 LYS B CA 1
ATOM 6802 C C . LYS B 1 271 ? 15.5 20.281 39.438 1 95.94 271 LYS B C 1
ATOM 6804 O O . LYS B 1 271 ? 16.641 20.719 39.562 1 95.94 271 LYS B O 1
ATOM 6809 N N . LEU B 1 272 ? 14.398 20.969 39.812 1 97.31 272 LEU B N 1
ATOM 6810 C CA . LEU B 1 272 ? 14.508 22.344 40.281 1 97.31 272 LEU B CA 1
ATOM 6811 C C . LEU B 1 272 ? 14.305 22.406 41.812 1 97.31 272 LEU B C 1
ATOM 6813 O O . LEU B 1 272 ? 14.141 23.5 42.375 1 97.31 272 LEU B O 1
ATOM 6817 N N . GLY B 1 273 ? 14.211 21.266 42.406 1 96.62 273 GLY B N 1
ATOM 6818 C CA . GLY B 1 273 ? 14.109 21.203 43.875 1 96.62 273 GLY B CA 1
ATOM 6819 C C . GLY B 1 273 ? 12.688 21.297 44.375 1 96.62 273 GLY B C 1
ATOM 6820 O O . GLY B 1 273 ? 12.461 21.547 45.562 1 96.62 273 GLY B O 1
ATOM 6821 N N . CYS B 1 274 ? 11.742 21.234 43.469 1 96.38 274 CYS B N 1
ATOM 6822 C CA . CYS B 1 274 ? 10.328 21.172 43.844 1 96.38 274 CYS B CA 1
ATOM 6823 C C . CYS B 1 274 ? 9.891 19.719 44.062 1 96.38 274 CYS B C 1
ATOM 6825 O O . CYS B 1 274 ? 9.039 19.219 43.344 1 96.38 274 CYS B O 1
ATOM 6827 N N . ASN B 1 275 ? 10.406 19.047 45.094 1 94.31 275 ASN B N 1
ATOM 6828 C CA . ASN B 1 275 ? 10.148 17.625 45.312 1 94.31 275 ASN B CA 1
ATOM 6829 C C . ASN B 1 275 ? 8.789 17.406 46 1 94.31 275 ASN B C 1
ATOM 6831 O O . ASN B 1 275 ? 8.695 17.422 47.219 1 94.31 275 ASN B O 1
ATOM 6835 N N . THR B 1 276 ? 7.793 17.266 45.219 1 94.75 276 THR B N 1
ATOM 6836 C CA . THR B 1 276 ? 6.434 17.047 45.688 1 94.75 276 THR B CA 1
ATOM 6837 C C . THR B 1 276 ? 5.645 16.188 44.688 1 94.75 276 THR B C 1
ATOM 6839 O O . THR B 1 276 ? 5.988 16.125 43.5 1 94.75 276 THR B O 1
ATOM 6842 N N . GLN B 1 277 ? 4.68 15.523 45.219 1 93.31 277 GLN B N 1
ATOM 6843 C CA . GLN B 1 277 ? 3.748 14.789 44.375 1 93.31 277 GLN B CA 1
ATOM 6844 C C . GLN B 1 277 ? 2.41 15.516 44.281 1 93.31 277 GLN B C 1
ATOM 6846 O O . GLN B 1 277 ? 1.53 15.102 43.531 1 93.31 277 GLN B O 1
ATOM 6851 N N . ASP B 1 278 ? 2.375 16.594 44.969 1 96.31 278 ASP B N 1
ATOM 6852 C CA . ASP B 1 278 ? 1.187 17.438 44.906 1 96.31 278 ASP B CA 1
ATOM 6853 C C . ASP B 1 278 ? 1.28 18.453 43.781 1 96.31 278 ASP B C 1
ATOM 6855 O O . ASP B 1 278 ? 2.205 19.266 43.75 1 96.31 278 ASP B O 1
ATOM 6859 N N . SER B 1 279 ? 0.307 18.406 42.906 1 97.31 279 SER B N 1
ATOM 6860 C CA . SER B 1 279 ? 0.356 19.219 41.688 1 97.31 279 SER B CA 1
ATOM 6861 C C . SER B 1 279 ? 0.3 20.703 42.031 1 97.31 279 SER B C 1
ATOM 6863 O O . SER B 1 279 ? 0.977 21.516 41.375 1 97.31 279 SER B O 1
ATOM 6865 N N . VAL B 1 280 ? -0.492 21.078 43 1 97.44 280 VAL B N 1
ATOM 6866 C CA . VAL B 1 280 ? -0.616 22.484 43.375 1 97.44 280 VAL B CA 1
ATOM 6867 C C . VAL B 1 280 ? 0.715 23 43.938 1 97.44 280 VAL B C 1
ATOM 6869 O O . VAL B 1 280 ? 1.183 24.078 43.531 1 97.44 280 VAL B O 1
ATOM 6872 N N . ALA B 1 281 ? 1.27 22.172 44.781 1 97.75 281 ALA B N 1
ATOM 6873 C CA . ALA B 1 281 ? 2.562 22.531 45.344 1 97.75 281 ALA B CA 1
ATOM 6874 C C . ALA B 1 281 ? 3.639 22.625 44.281 1 97.75 281 ALA B C 1
ATOM 6876 O O . ALA B 1 281 ? 4.523 23.484 44.344 1 97.75 281 ALA B O 1
ATOM 6877 N N . LEU B 1 282 ? 3.59 21.703 43.375 1 98.12 282 LEU B N 1
ATOM 6878 C CA . LEU B 1 282 ? 4.555 21.703 42.25 1 98.12 282 LEU B CA 1
ATOM 6879 C C . LEU B 1 282 ? 4.477 23 41.469 1 98.12 282 LEU B C 1
ATOM 6881 O O . LEU B 1 282 ? 5.496 23.641 41.219 1 98.12 282 LEU B O 1
ATOM 6885 N N . VAL B 1 283 ? 3.271 23.375 41.031 1 98.12 283 VAL B N 1
ATOM 6886 C CA . VAL B 1 283 ? 3.066 24.547 40.188 1 98.12 283 VAL B CA 1
ATOM 6887 C C . VAL B 1 283 ? 3.471 25.812 40.938 1 98.12 283 VAL B C 1
ATOM 6889 O O . VAL B 1 283 ? 4.102 26.703 40.375 1 98.12 283 VAL B O 1
ATOM 6892 N N . ASP B 1 284 ? 3.154 25.844 42.219 1 97.62 284 ASP B N 1
ATOM 6893 C CA . ASP B 1 284 ? 3.531 27 43.062 1 97.62 284 ASP B CA 1
ATOM 6894 C C . ASP B 1 284 ? 5.051 27.125 43.156 1 97.62 284 ASP B C 1
ATOM 6896 O O . ASP B 1 284 ? 5.59 28.219 43.094 1 97.62 284 ASP B O 1
ATOM 6900 N N . CYS B 1 285 ? 5.637 26.047 43.375 1 97.69 285 CYS B N 1
ATOM 6901 C CA . CYS B 1 285 ? 7.094 26.031 43.469 1 97.69 285 CYS B CA 1
ATOM 6902 C C . CYS B 1 285 ? 7.723 26.5 42.156 1 97.69 285 CYS B C 1
ATOM 6904 O O . CYS B 1 285 ? 8.656 27.297 42.156 1 97.69 285 CYS B O 1
ATOM 6906 N N . LEU B 1 286 ? 7.227 25.984 41.031 1 97.69 286 LEU B N 1
ATOM 6907 C CA . LEU B 1 286 ? 7.762 26.328 39.719 1 97.69 286 LEU B CA 1
ATOM 6908 C C . LEU B 1 286 ? 7.566 27.812 39.406 1 97.69 286 LEU B C 1
ATOM 6910 O O . LEU B 1 286 ? 8.375 28.422 38.688 1 97.69 286 LEU B O 1
ATOM 6914 N N . ARG B 1 287 ? 6.496 28.438 39.938 1 97 287 ARG B N 1
ATOM 6915 C CA . ARG B 1 287 ? 6.215 29.859 39.75 1 97 287 ARG B CA 1
ATOM 6916 C C . ARG B 1 287 ? 7.328 30.719 40.344 1 97 287 ARG B C 1
ATOM 6918 O O . ARG B 1 287 ? 7.594 31.812 39.844 1 97 287 ARG B O 1
ATOM 6925 N N . ASP B 1 288 ? 7.984 30.172 41.281 1 95.75 288 ASP B N 1
ATOM 6926 C CA . ASP B 1 288 ? 8.984 30.953 42 1 95.75 288 ASP B CA 1
ATOM 6927 C C . ASP B 1 288 ? 10.375 30.75 41.406 1 95.75 288 ASP B C 1
ATOM 6929 O O . ASP B 1 288 ? 11.344 31.375 41.875 1 95.75 288 ASP B O 1
ATOM 6933 N N . LYS B 1 289 ? 10.484 29.922 40.438 1 97.12 289 LYS B N 1
ATOM 6934 C CA . LYS B 1 289 ? 11.789 29.625 39.844 1 97.12 289 LYS B CA 1
ATOM 6935 C C . LYS B 1 289 ? 12.102 30.578 38.688 1 97.12 289 LYS B C 1
ATOM 6937 O O . LYS B 1 289 ? 11.203 31.219 38.156 1 97.12 289 LYS B O 1
ATOM 6942 N N . ASP B 1 290 ? 13.383 30.703 38.406 1 96.38 290 ASP B N 1
ATOM 6943 C CA . ASP B 1 290 ? 13.805 31.469 37.219 1 96.38 290 ASP B CA 1
ATOM 6944 C C . ASP B 1 290 ? 13.242 30.859 35.938 1 96.38 290 ASP B C 1
ATOM 6946 O O . ASP B 1 290 ? 13.219 29.641 35.781 1 96.38 290 ASP B O 1
ATOM 6950 N N . ALA B 1 291 ? 12.797 31.719 35.031 1 95.62 291 ALA B N 1
ATOM 6951 C CA . ALA B 1 291 ? 12.117 31.266 33.812 1 95.62 291 ALA B CA 1
ATOM 6952 C C . ALA B 1 291 ? 13.031 30.375 32.969 1 95.62 291 ALA B C 1
ATOM 6954 O O . ALA B 1 291 ? 12.594 29.344 32.469 1 95.62 291 ALA B O 1
ATOM 6955 N N . MET B 1 292 ? 14.242 30.781 32.781 1 93.69 292 MET B N 1
ATOM 6956 C CA . MET B 1 292 ? 15.164 30.016 31.953 1 93.69 292 MET B CA 1
ATOM 6957 C C . MET B 1 292 ? 15.508 28.672 32.625 1 93.69 292 MET B C 1
ATOM 6959 O O . MET B 1 292 ? 15.703 27.672 31.938 1 93.69 292 MET B O 1
ATOM 6963 N N . ALA B 1 293 ? 15.578 28.672 33.906 1 95.5 293 ALA B N 1
ATOM 6964 C CA . ALA B 1 293 ? 15.805 27.422 34.625 1 95.5 293 ALA B CA 1
ATOM 6965 C C . ALA B 1 293 ? 14.648 26.453 34.438 1 95.5 293 ALA B C 1
ATOM 6967 O O . ALA B 1 293 ? 14.852 25.25 34.25 1 95.5 293 ALA B O 1
ATOM 6968 N N . VAL B 1 294 ? 13.461 27.016 34.5 1 95.88 294 VAL B N 1
ATOM 6969 C CA . VAL B 1 294 ? 12.266 26.203 34.281 1 95.88 294 VAL B CA 1
ATOM 6970 C C . VAL B 1 294 ? 12.289 25.609 32.875 1 95.88 294 VAL B C 1
ATOM 6972 O O . VAL B 1 294 ? 12.008 24.438 32.656 1 95.88 294 VAL B O 1
ATOM 6975 N N . LEU B 1 295 ? 12.656 26.375 31.922 1 93.44 295 LEU B N 1
ATOM 6976 C CA . LEU B 1 295 ? 12.688 25.984 30.516 1 93.44 295 LEU B CA 1
ATOM 6977 C C . LEU B 1 295 ? 13.727 24.891 30.281 1 93.44 295 LEU B C 1
ATOM 6979 O O . LEU B 1 295 ? 13.438 23.891 29.609 1 93.44 295 LEU B O 1
ATOM 6983 N N . THR B 1 296 ? 14.906 24.984 30.828 1 92.25 296 THR B N 1
ATOM 6984 C CA . THR B 1 296 ? 16.031 24.141 30.469 1 92.25 296 THR B CA 1
ATOM 6985 C C . THR B 1 296 ? 16.125 22.938 31.406 1 92.25 296 THR B C 1
ATOM 6987 O O . THR B 1 296 ? 17.047 22.109 31.281 1 92.25 296 THR B O 1
ATOM 6990 N N . ALA B 1 297 ? 15.195 22.859 32.312 1 93 297 ALA B N 1
ATOM 6991 C CA . ALA B 1 297 ? 15.219 21.75 33.281 1 93 297 ALA B CA 1
ATOM 6992 C C . ALA B 1 297 ? 15.078 20.406 32.562 1 93 297 ALA B C 1
ATOM 6994 O O . ALA B 1 297 ? 15.586 19.391 33.031 1 93 297 ALA B O 1
ATOM 6995 N N . ILE B 1 298 ? 14.328 20.375 31.516 1 87.75 298 ILE B N 1
ATOM 6996 C CA . ILE B 1 298 ? 14.148 19.172 30.719 1 87.75 298 ILE B CA 1
ATOM 6997 C C . ILE B 1 298 ? 14.844 19.344 29.375 1 87.75 298 ILE B C 1
ATOM 6999 O O . ILE B 1 298 ? 14.711 20.391 28.719 1 87.75 298 ILE B O 1
ATOM 7003 N N . GLU B 1 299 ? 15.625 18.297 29.047 1 78.88 299 GLU B N 1
ATOM 7004 C CA . GLU B 1 299 ? 16.328 18.344 27.766 1 78.88 299 GLU B CA 1
ATOM 7005 C C . GLU B 1 299 ? 15.352 18.312 26.594 1 78.88 299 GLU B C 1
ATOM 7007 O O . GLU B 1 299 ? 14.344 17.594 26.641 1 78.88 299 GLU B O 1
ATOM 7012 N N . PRO B 1 300 ? 15.781 19.125 25.656 1 68.38 300 PRO B N 1
ATOM 7013 C CA . PRO B 1 300 ? 14.883 19.156 24.484 1 68.38 300 PRO B CA 1
ATOM 7014 C C . PRO B 1 300 ? 14.875 17.844 23.719 1 68.38 300 PRO B C 1
ATOM 7016 O O . PRO B 1 300 ? 15.891 17.125 23.688 1 68.38 300 PRO B O 1
ATOM 7019 N N . THR B 1 301 ? 13.625 17.594 23.328 1 64.38 301 THR B N 1
ATOM 7020 C CA . THR B 1 301 ? 13.555 16.516 22.359 1 64.38 301 THR B CA 1
ATOM 7021 C C . THR B 1 301 ? 13.68 17.078 20.938 1 64.38 301 THR B C 1
ATOM 7023 O O . THR B 1 301 ? 13.328 18.219 20.688 1 64.38 301 THR B O 1
ATOM 7026 N N . GLY B 1 302 ? 14.555 16.625 20.141 1 60.31 302 GLY B N 1
ATOM 7027 C CA . GLY B 1 302 ? 14.672 17.094 18.766 1 60.31 302 GLY B CA 1
ATOM 7028 C C . GLY B 1 302 ? 13.336 17.25 18.078 1 60.31 302 GLY B C 1
ATOM 7029 O O . GLY B 1 302 ? 12.312 16.75 18.562 1 60.31 302 GLY B O 1
ATOM 7030 N N . PHE B 1 303 ? 13.289 18.141 17.078 1 57.53 303 PHE B N 1
ATOM 7031 C CA . PHE B 1 303 ? 12.07 18.469 16.344 1 57.53 303 PHE B CA 1
ATOM 7032 C C . PHE B 1 303 ? 11.383 17.203 15.844 1 57.53 303 PHE B C 1
ATOM 7034 O O . PHE B 1 303 ? 10.188 17.219 15.57 1 57.53 303 PHE B O 1
ATOM 7041 N N . THR B 1 304 ? 12.102 16.203 15.797 1 58.28 304 THR B N 1
ATOM 7042 C CA . THR B 1 304 ? 11.508 14.969 15.312 1 58.28 304 THR B CA 1
ATOM 7043 C C . THR B 1 304 ? 10.961 14.141 16.469 1 58.28 304 THR B C 1
ATOM 7045 O O . THR B 1 304 ? 10.367 13.078 16.25 1 58.28 304 THR B O 1
ATOM 7048 N N . SER B 1 305 ? 11.109 14.742 17.625 1 65.62 305 SER B N 1
ATOM 7049 C CA . SER B 1 305 ? 10.672 13.977 18.781 1 65.62 305 SER B CA 1
ATOM 7050 C C . SER B 1 305 ? 9.945 14.859 19.797 1 65.62 305 SER B C 1
ATOM 7052 O O . SER B 1 305 ? 10.164 14.742 21 1 65.62 305 SER B O 1
ATOM 7054 N N . ILE B 1 306 ? 9.219 15.688 19.156 1 71.88 306 ILE B N 1
ATOM 7055 C CA . ILE B 1 306 ? 8.438 16.578 20.016 1 71.88 306 ILE B CA 1
ATOM 7056 C C . ILE B 1 306 ? 7.371 15.773 20.75 1 71.88 306 ILE B C 1
ATOM 7058 O O . ILE B 1 306 ? 6.703 14.922 20.156 1 71.88 306 ILE B O 1
ATOM 7062 N N . VAL B 1 307 ? 7.309 15.961 22.016 1 78.62 307 VAL B N 1
ATOM 7063 C CA . VAL B 1 307 ? 6.137 15.453 22.719 1 78.62 307 VAL B CA 1
ATOM 7064 C C . VAL B 1 307 ? 4.93 16.344 22.438 1 78.62 307 VAL B C 1
ATOM 7066 O O . VAL B 1 307 ? 4.945 17.531 22.75 1 78.62 307 VAL B O 1
ATOM 7069 N N . PRO B 1 308 ? 3.961 15.805 21.766 1 91 308 PRO B N 1
ATOM 7070 C CA . PRO B 1 308 ? 2.803 16.641 21.453 1 91 308 PRO B CA 1
ATOM 7071 C C . PRO B 1 308 ? 2.232 17.344 22.672 1 91 308 PRO B C 1
ATOM 7073 O O . PRO B 1 308 ? 1.797 16.688 23.625 1 91 308 PRO B O 1
ATOM 7076 N N . PRO B 1 309 ? 2.133 18.625 22.641 1 94.31 309 PRO B N 1
ATOM 7077 C CA . PRO B 1 309 ? 1.891 19.359 23.875 1 94.31 309 PRO B CA 1
ATOM 7078 C C . PRO B 1 309 ? 0.405 19.594 24.141 1 94.31 309 PRO B C 1
ATOM 7080 O O . PRO B 1 309 ? 0.02 19.891 25.281 1 94.31 309 PRO B O 1
ATOM 7083 N N . VAL B 1 310 ? -0.46 19.516 23.156 1 97.25 310 VAL B N 1
ATOM 7084 C CA . VAL B 1 310 ? -1.877 19.828 23.328 1 97.25 310 VAL B CA 1
ATOM 7085 C C . VAL B 1 310 ? -2.588 18.656 24 1 97.25 310 VAL B C 1
ATOM 7087 O O . VAL B 1 310 ? -2.322 17.484 23.688 1 97.25 310 VAL B O 1
ATOM 7090 N N . VAL B 1 311 ? -3.455 18.906 25 1 96.88 311 VAL B N 1
ATOM 7091 C CA . VAL B 1 311 ? -4.176 17.875 25.719 1 96.88 311 VAL B CA 1
ATOM 7092 C C . VAL B 1 311 ? -5.66 18.219 25.797 1 96.88 311 VAL B C 1
ATOM 7094 O O . VAL B 1 311 ? -6.043 19.359 25.531 1 96.88 311 VAL B O 1
ATOM 7097 N N . VAL B 1 312 ? -6.469 17.234 26.078 1 96.38 312 VAL B N 1
ATOM 7098 C CA . VAL B 1 312 ? -7.859 17.484 26.438 1 96.38 312 VAL B CA 1
ATOM 7099 C C . VAL B 1 312 ? -7.93 18.016 27.875 1 96.38 312 VAL B C 1
ATOM 7101 O O . VAL B 1 312 ? -7.992 17.234 28.828 1 96.38 312 VAL B O 1
ATOM 7104 N N . ASP B 1 313 ? -8.039 19.297 28.031 1 95.62 313 ASP B N 1
ATOM 7105 C CA . ASP B 1 313 ? -7.93 19.938 29.328 1 95.62 313 ASP B CA 1
ATOM 7106 C C . ASP B 1 313 ? -9.312 20.172 29.938 1 95.62 313 ASP B C 1
ATOM 7108 O O . ASP B 1 313 ? -9.422 20.578 31.094 1 95.62 313 ASP B O 1
ATOM 7112 N N . GLY B 1 314 ? -10.336 19.984 29.141 1 95.44 314 GLY B N 1
ATOM 7113 C CA . GLY B 1 314 ? -11.695 20.156 29.625 1 95.44 314 GLY B CA 1
ATOM 7114 C C . GLY B 1 314 ? -12.195 21.578 29.516 1 95.44 314 GLY B C 1
ATOM 7115 O O . GLY B 1 314 ? -13.375 21.844 29.75 1 95.44 314 GLY B O 1
ATOM 7116 N N . THR B 1 315 ? -11.375 22.516 29.125 1 96.31 315 THR B N 1
ATOM 7117 C CA . THR B 1 315 ? -11.734 23.922 28.984 1 96.31 315 THR B CA 1
ATOM 7118 C C . THR B 1 315 ? -11.578 24.375 27.531 1 96.31 315 THR B C 1
ATOM 7120 O O . THR B 1 315 ? -12.57 24.594 26.828 1 96.31 315 THR B O 1
ATOM 7123 N N . PHE B 1 316 ? -10.391 24.422 27.109 1 97.88 316 PHE B N 1
ATOM 7124 C CA . PHE B 1 316 ? -10.164 24.781 25.719 1 97.88 316 PHE B CA 1
ATOM 7125 C C . PHE B 1 316 ? -10.641 23.656 24.797 1 97.88 316 PHE B C 1
ATOM 7127 O O . PHE B 1 316 ? -11.375 23.906 23.844 1 97.88 316 PHE B O 1
ATOM 7134 N N . LEU B 1 317 ? -10.07 22.531 25.031 1 97.25 317 LEU B N 1
ATOM 7135 C CA . LEU B 1 317 ? -10.484 21.312 24.344 1 97.25 317 LEU B CA 1
ATOM 7136 C C . LEU B 1 317 ? -11.281 20.406 25.266 1 97.25 317 LEU B C 1
ATOM 7138 O O . LEU B 1 317 ? -10.711 19.766 26.156 1 97.25 317 LEU B O 1
ATOM 7142 N N . VAL B 1 318 ? -12.523 20.156 24.984 1 96.75 318 VAL B N 1
ATOM 7143 C CA . VAL B 1 318 ? -13.398 19.453 25.906 1 96.75 318 VAL B CA 1
ATOM 7144 C C . VAL B 1 318 ? -13.438 17.969 25.562 1 96.75 318 VAL B C 1
ATOM 7146 O O . VAL B 1 318 ? -13.93 17.156 26.344 1 96.75 318 VAL B O 1
ATOM 7149 N N . ASP B 1 319 ? -12.938 17.609 24.391 1 95.69 319 ASP B N 1
ATOM 7150 C CA . ASP B 1 319 ? -12.867 16.25 23.875 1 95.69 319 ASP B CA 1
ATOM 7151 C C . ASP B 1 319 ? -11.766 16.109 22.828 1 95.69 319 ASP B C 1
ATOM 7153 O O . ASP B 1 319 ? -11.109 17.094 22.484 1 95.69 319 ASP B O 1
ATOM 7157 N N . THR B 1 320 ? -11.453 14.867 22.438 1 95.62 320 THR B N 1
ATOM 7158 C CA . THR B 1 320 ? -10.438 14.648 21.406 1 95.62 320 THR B CA 1
ATOM 7159 C C . THR B 1 320 ? -10.859 15.266 20.078 1 95.62 320 THR B C 1
ATOM 7161 O O . THR B 1 320 ? -12.055 15.406 19.812 1 95.62 320 THR B O 1
ATOM 7164 N N . PRO B 1 321 ? -9.898 15.68 19.266 1 97.12 321 PRO B N 1
ATOM 7165 C CA . PRO B 1 321 ? -10.242 16.234 17.953 1 97.12 321 PRO B CA 1
ATOM 7166 C C . PRO B 1 321 ? -11.125 15.297 17.141 1 97.12 321 PRO B C 1
ATOM 7168 O O . PRO B 1 321 ? -12.102 15.742 16.516 1 97.12 321 PRO B O 1
ATOM 7171 N N . SER B 1 322 ? -10.805 14.023 17.172 1 94.81 322 SER B N 1
ATOM 7172 C CA . SER B 1 322 ? -11.594 13.055 16.406 1 94.81 322 SER B CA 1
ATOM 7173 C C . SER B 1 322 ? -13.047 13.031 16.875 1 94.81 322 SER B C 1
ATOM 7175 O O . SER B 1 322 ? -13.961 13 16.047 1 94.81 322 SER B O 1
ATOM 7177 N N . ASN B 1 323 ? -13.234 13.047 18.156 1 95.56 323 ASN B N 1
ATOM 7178 C CA . ASN B 1 323 ? -14.586 13 18.703 1 95.56 323 ASN B CA 1
ATOM 7179 C C . ASN B 1 323 ? -15.344 14.297 18.422 1 95.56 323 ASN B C 1
ATOM 7181 O O . ASN B 1 323 ? -16.547 14.266 18.141 1 95.56 323 ASN B O 1
ATOM 7185 N N . LEU B 1 324 ? -14.688 15.367 18.547 1 97.5 324 LEU B N 1
ATOM 7186 C CA . LEU B 1 324 ? -15.328 16.656 18.297 1 97.5 324 LEU B CA 1
ATOM 7187 C C . LEU B 1 324 ? -15.797 16.75 16.859 1 97.5 324 LEU B C 1
ATOM 7189 O O . LEU B 1 324 ? -16.938 17.141 16.594 1 97.5 324 LEU B O 1
ATOM 7193 N N . TYR B 1 325 ? -15.023 16.359 15.953 1 96.81 325 TYR B N 1
ATOM 7194 C CA . TYR B 1 325 ? -15.398 16.391 14.547 1 96.81 325 TYR B CA 1
ATOM 7195 C C . TYR B 1 325 ? -16.516 15.398 14.25 1 96.81 325 TYR B C 1
ATOM 7197 O O . TYR B 1 325 ? -17.484 15.727 13.57 1 96.81 325 TYR B O 1
ATOM 7205 N N . SER B 1 326 ? -16.359 14.188 14.82 1 93.81 326 SER B N 1
ATOM 7206 C CA . SER B 1 326 ? -17.328 13.133 14.5 1 93.81 326 SER B CA 1
ATOM 7207 C C . SER B 1 326 ? -18.703 13.445 15.07 1 93.81 326 SER B C 1
ATOM 7209 O O . SER B 1 326 ? -19.719 12.961 14.555 1 93.81 326 SER B O 1
ATOM 7211 N N . THR B 1 327 ? -18.734 14.266 16.109 1 95.44 327 THR B N 1
ATOM 7212 C CA . THR B 1 327 ? -20 14.586 16.734 1 95.44 327 THR B CA 1
ATOM 7213 C C . THR B 1 327 ? -20.484 15.977 16.312 1 95.44 327 THR B C 1
ATOM 7215 O O . THR B 1 327 ? -21.469 16.484 16.844 1 95.44 327 THR B O 1
ATOM 7218 N N . GLY B 1 328 ? -19.781 16.594 15.461 1 96.06 328 GLY B N 1
ATOM 7219 C CA . GLY B 1 328 ? -20.203 17.875 14.898 1 96.06 328 GLY B CA 1
ATOM 7220 C C . GLY B 1 328 ? -20.016 19.047 15.844 1 96.06 328 GLY B C 1
ATOM 7221 O O . GLY B 1 328 ? -20.641 20.094 15.664 1 96.06 328 GLY B O 1
ATOM 7222 N N . ARG B 1 329 ? -19.188 18.859 16.812 1 96.56 329 ARG B N 1
ATOM 7223 C CA . ARG B 1 329 ? -18.969 19.891 17.812 1 96.56 329 ARG B CA 1
ATOM 7224 C C . ARG B 1 329 ? -17.734 20.734 17.453 1 96.56 329 ARG B C 1
ATOM 7226 O O . ARG B 1 329 ? -16.734 20.703 18.172 1 96.56 329 ARG B O 1
ATOM 7233 N N . TYR B 1 330 ? -17.828 21.516 16.438 1 98.06 330 TYR B N 1
ATOM 7234 C CA . TYR B 1 330 ? -16.766 22.406 16 1 98.06 330 TYR B CA 1
ATOM 7235 C C . TYR B 1 330 ? -17.328 23.656 15.328 1 98.06 330 TYR B C 1
ATOM 7237 O O . TYR B 1 330 ? -18.516 23.672 14.961 1 98.06 330 TYR B O 1
ATOM 7245 N N . ASN B 1 331 ? -16.578 24.719 15.227 1 98.44 331 ASN B N 1
ATOM 7246 C CA . ASN B 1 331 ? -16.984 25.969 14.594 1 98.44 331 ASN B CA 1
ATOM 7247 C C . ASN B 1 331 ? -16.922 25.875 13.078 1 98.44 331 ASN B C 1
ATOM 7249 O O . ASN B 1 331 ? -15.93 25.391 12.516 1 98.44 331 ASN B O 1
ATOM 7253 N N . HIS B 1 332 ? -17.984 26.281 12.414 1 98.19 332 HIS B N 1
ATOM 7254 C CA . HIS B 1 332 ? -18.062 26.297 10.961 1 98.19 332 HIS B CA 1
ATOM 7255 C C . HIS B 1 332 ? -17.484 27.594 10.391 1 98.19 332 HIS B C 1
ATOM 7257 O O . HIS B 1 332 ? -17.672 28.656 10.969 1 98.19 332 HIS B O 1
ATOM 7263 N N . ALA B 1 333 ? -16.734 27.5 9.312 1 98.44 333 ALA B N 1
ATOM 7264 C CA . ALA B 1 333 ? -16.156 28.625 8.594 1 98.44 333 ALA B CA 1
ATOM 7265 C C . ALA B 1 333 ? -15.648 28.203 7.223 1 98.44 333 ALA B C 1
ATOM 7267 O O . ALA B 1 333 ? -15.312 27.031 7.012 1 98.44 333 ALA B O 1
ATOM 7268 N N . PRO B 1 334 ? -15.648 29.172 6.246 1 98.75 334 PRO B N 1
ATOM 7269 C CA . PRO B 1 334 ? -14.836 28.891 5.059 1 98.75 334 PRO B CA 1
ATOM 7270 C C . PRO B 1 334 ? -13.375 28.594 5.398 1 98.75 334 PRO B C 1
ATOM 7272 O O . PRO B 1 334 ? -12.805 29.234 6.289 1 98.75 334 PRO B O 1
ATOM 7275 N N . LEU B 1 335 ? -12.867 27.578 4.738 1 98.88 335 LEU B N 1
ATOM 7276 C CA . LEU B 1 335 ? -11.516 27.125 5.031 1 98.88 335 LEU B CA 1
ATOM 7277 C C . LEU B 1 335 ? -10.641 27.172 3.781 1 98.88 335 LEU B C 1
ATOM 7279 O O . LEU B 1 335 ? -11.094 26.828 2.688 1 98.88 335 LEU B O 1
ATOM 7283 N N . LEU B 1 336 ? -9.492 27.672 3.934 1 98.94 336 LEU B N 1
ATOM 7284 C CA . LEU B 1 336 ? -8.375 27.5 3.014 1 98.94 336 LEU B CA 1
ATOM 7285 C C . LEU B 1 336 ? -7.242 26.734 3.68 1 98.94 336 LEU B C 1
ATOM 7287 O O . LEU B 1 336 ? -6.719 27.156 4.711 1 98.94 336 LEU B O 1
ATOM 7291 N N . LEU B 1 337 ? -6.91 25.547 3.176 1 98.88 337 LEU B N 1
ATOM 7292 C CA . LEU B 1 337 ? -5.875 24.766 3.844 1 98.88 337 LEU B CA 1
ATOM 7293 C C . LEU B 1 337 ? -4.992 24.047 2.826 1 98.88 337 LEU B C 1
ATOM 7295 O O . LEU B 1 337 ? -5.43 23.766 1.707 1 98.88 337 LEU B O 1
ATOM 7299 N N . GLY B 1 338 ? -3.779 23.766 3.211 1 98.75 338 GLY B N 1
ATOM 7300 C CA . GLY B 1 338 ? -2.893 23.078 2.279 1 98.75 338 GLY B CA 1
ATOM 7301 C C . GLY B 1 338 ? -1.554 22.719 2.893 1 98.75 338 GLY B C 1
ATOM 7302 O O . GLY B 1 338 ? -1.344 22.891 4.094 1 98.75 338 GLY B O 1
ATOM 7303 N N . THR B 1 339 ? -0.733 22.047 2.086 1 98.81 339 THR B N 1
ATOM 7304 C CA . THR B 1 339 ? 0.598 21.562 2.441 1 98.81 339 THR B CA 1
ATOM 7305 C C . THR B 1 339 ? 1.596 21.859 1.325 1 98.81 339 THR B C 1
ATOM 7307 O O . THR B 1 339 ? 1.216 22.344 0.258 1 98.81 339 THR B O 1
ATOM 7310 N N . THR B 1 340 ? 2.83 21.703 1.667 1 98.62 340 THR B N 1
ATOM 7311 C CA . THR B 1 340 ? 3.867 21.734 0.642 1 98.62 340 THR B CA 1
ATOM 7312 C C . THR B 1 340 ? 4.27 20.312 0.237 1 98.62 340 THR B C 1
ATOM 7314 O O . THR B 1 340 ? 4.102 19.375 1.01 1 98.62 340 THR B O 1
ATOM 7317 N N . ARG B 1 341 ? 4.758 20.219 -0.945 1 98.44 341 ARG B N 1
ATOM 7318 C CA . ARG B 1 341 ? 5.027 18.906 -1.527 1 98.44 341 ARG B CA 1
ATOM 7319 C C . ARG B 1 341 ? 6.098 18.156 -0.736 1 98.44 341 ARG B C 1
ATOM 7321 O O . ARG B 1 341 ? 6.035 16.938 -0.586 1 98.44 341 ARG B O 1
ATOM 7328 N N . ASP B 1 342 ? 7.137 18.875 -0.24 1 98.25 342 ASP B N 1
ATOM 7329 C CA . ASP B 1 342 ? 8.312 18.266 0.381 1 98.25 342 ASP B CA 1
ATOM 7330 C C . ASP B 1 342 ? 8.438 18.688 1.846 1 98.25 342 ASP B C 1
ATOM 7332 O O . ASP B 1 342 ? 9.508 19.109 2.291 1 98.25 342 ASP B O 1
ATOM 7336 N N . GLU B 1 343 ? 7.359 18.547 2.596 1 97.88 343 GLU B N 1
ATOM 7337 C CA . GLU B 1 343 ? 7.281 18.969 3.992 1 97.88 343 GLU B CA 1
ATOM 7338 C C . GLU B 1 343 ? 8.445 18.406 4.801 1 97.88 343 GLU B C 1
ATOM 7340 O O . GLU B 1 343 ? 9.055 19.125 5.602 1 97.88 343 GLU B O 1
ATOM 7345 N N . ALA B 1 344 ? 8.875 17.219 4.535 1 97.25 344 ALA B N 1
ATOM 7346 C CA . ALA B 1 344 ? 9.734 16.438 5.43 1 97.25 344 ALA B CA 1
ATOM 7347 C C . ALA B 1 344 ? 11.195 16.844 5.262 1 97.25 344 ALA B C 1
ATOM 7349 O O . ALA B 1 344 ? 12.031 16.531 6.117 1 97.25 344 ALA B O 1
ATOM 7350 N N . THR B 1 345 ? 11.555 17.453 4.156 1 97 345 THR B N 1
ATOM 7351 C CA . THR B 1 345 ? 12.961 17.656 3.814 1 97 345 THR B CA 1
ATOM 7352 C C . THR B 1 345 ? 13.641 18.547 4.848 1 97 345 THR B C 1
ATOM 7354 O O . THR B 1 345 ? 14.805 18.328 5.195 1 97 345 THR B O 1
ATOM 7357 N N . LEU B 1 346 ? 12.922 19.547 5.348 1 93.44 346 LEU B N 1
ATOM 7358 C CA . LEU B 1 346 ? 13.492 20.422 6.367 1 93.44 346 LEU B CA 1
ATOM 7359 C C . LEU B 1 346 ? 13.812 19.641 7.641 1 93.44 346 LEU B C 1
ATOM 7361 O O . LEU B 1 346 ? 14.852 19.859 8.266 1 93.44 346 LEU B O 1
ATOM 7365 N N . PHE B 1 347 ? 12.969 18.781 7.988 1 93.06 347 PHE B N 1
ATOM 7366 C CA . PHE B 1 347 ? 13.133 18.016 9.219 1 93.06 347 PHE B CA 1
ATOM 7367 C C . PHE B 1 347 ? 14.227 16.969 9.055 1 93.06 347 PHE B C 1
ATOM 7369 O O . PHE B 1 347 ? 14.922 16.625 10.016 1 93.06 347 PHE B O 1
ATOM 7376 N N . ALA B 1 348 ? 14.312 16.406 7.852 1 93.56 348 ALA B N 1
ATOM 7377 C CA . ALA B 1 348 ? 15.414 15.492 7.574 1 93.56 348 ALA B CA 1
ATOM 7378 C C . ALA B 1 348 ? 16.75 16.203 7.652 1 93.56 348 ALA B C 1
ATOM 7380 O O . ALA B 1 348 ? 17.75 15.633 8.125 1 93.56 348 ALA B O 1
ATOM 7381 N N . LEU B 1 349 ? 16.828 17.422 7.168 1 91.62 349 LEU B N 1
ATOM 7382 C CA . LEU B 1 349 ? 18.047 18.219 7.176 1 91.62 349 LEU B CA 1
ATOM 7383 C C . LEU B 1 349 ? 18.578 18.391 8.594 1 91.62 349 LEU B C 1
ATOM 7385 O O . LEU B 1 349 ? 19.781 18.391 8.812 1 91.62 349 LEU B O 1
ATOM 7389 N N . TYR B 1 350 ? 17.656 18.453 9.578 1 87 350 TYR B N 1
ATOM 7390 C CA . TYR B 1 350 ? 18.094 18.734 10.945 1 87 350 TYR B CA 1
ATOM 7391 C C . TYR B 1 350 ? 17.938 17.516 11.836 1 87 350 TYR B C 1
ATOM 7393 O O . TYR B 1 350 ? 18.047 17.609 13.062 1 87 350 TYR B O 1
ATOM 7401 N N . ASN B 1 351 ? 17.656 16.359 11.242 1 89.62 351 ASN B N 1
ATOM 7402 C CA . ASN B 1 351 ? 17.547 15.125 12.023 1 89.62 351 ASN B CA 1
ATOM 7403 C C . ASN B 1 351 ? 18.922 14.625 12.477 1 89.62 351 ASN B C 1
ATOM 7405 O O . ASN B 1 351 ? 19.75 14.25 11.648 1 89.62 351 ASN B O 1
ATOM 7409 N N . PRO B 1 352 ? 19.094 14.586 13.789 1 87.44 352 PRO B N 1
ATOM 7410 C CA . PRO B 1 352 ? 20.406 14.18 14.289 1 87.44 352 PRO B CA 1
ATOM 7411 C C . PRO B 1 352 ? 20.828 12.797 13.805 1 87.44 352 PRO B C 1
ATOM 7413 O O . PRO B 1 352 ? 22.016 12.523 13.641 1 87.44 352 PRO B O 1
ATOM 7416 N N . LEU B 1 353 ? 19.891 11.953 13.531 1 89.19 353 LEU B N 1
ATOM 7417 C CA . LEU B 1 353 ? 20.203 10.602 13.07 1 89.19 353 LEU B CA 1
ATOM 7418 C C . LEU B 1 353 ? 20.734 10.617 11.648 1 89.19 353 LEU B C 1
ATOM 7420 O O . LEU B 1 353 ? 21.422 9.688 11.227 1 89.19 353 LEU B O 1
ATOM 7424 N N . PHE B 1 354 ? 20.422 11.664 10.875 1 93.25 354 PHE B N 1
ATOM 7425 C CA . PHE B 1 354 ? 20.75 11.672 9.461 1 93.25 354 PHE B CA 1
ATOM 7426 C C . PHE B 1 354 ? 22.016 12.492 9.203 1 93.25 354 PHE B C 1
ATOM 7428 O O . PHE B 1 354 ? 22.688 12.312 8.18 1 93.25 354 PHE B O 1
ATOM 7435 N N . ILE B 1 355 ? 22.391 13.375 10.148 1 90.62 355 ILE B N 1
ATOM 7436 C CA . ILE B 1 355 ? 23.469 14.344 9.984 1 90.62 355 ILE B CA 1
ATOM 7437 C C . ILE B 1 355 ? 24.781 13.617 9.648 1 90.62 355 ILE B C 1
ATOM 7439 O O . ILE B 1 355 ? 25.516 14.039 8.766 1 90.62 355 ILE B O 1
ATOM 7443 N N . PRO B 1 356 ? 25.078 12.453 10.305 1 91.44 356 PRO B N 1
ATOM 7444 C CA . PRO B 1 356 ? 26.328 11.75 10 1 91.44 356 PRO B CA 1
ATOM 7445 C C . PRO B 1 356 ? 26.391 11.234 8.57 1 91.44 356 PRO B C 1
ATOM 7447 O O . PRO B 1 356 ? 27.453 10.898 8.07 1 91.44 356 PRO B O 1
ATOM 7450 N N . PHE B 1 357 ? 25.328 11.18 7.953 1 92.25 357 PHE B N 1
ATOM 7451 C CA . PHE B 1 357 ? 25.266 10.586 6.625 1 92.25 357 PHE B CA 1
ATOM 7452 C C . PHE B 1 357 ? 25.047 11.648 5.559 1 92.25 357 PHE B C 1
ATOM 7454 O O . PHE B 1 357 ? 24.734 11.328 4.41 1 92.25 357 PHE B O 1
ATOM 7461 N N . MET B 1 358 ? 25.172 12.883 5.977 1 90.88 358 MET B N 1
ATOM 7462 C CA . MET B 1 358 ? 24.969 14.016 5.07 1 90.88 358 MET B CA 1
ATOM 7463 C C . MET B 1 358 ? 26.312 14.578 4.613 1 90.88 358 MET B C 1
ATOM 7465 O O . MET B 1 358 ? 27.25 14.68 5.41 1 90.88 358 MET B O 1
ATOM 7469 N N . THR B 1 359 ? 26.516 14.82 3.252 1 90.5 359 THR B N 1
ATOM 7470 C CA . THR B 1 359 ? 27.609 15.562 2.664 1 90.5 359 THR B CA 1
ATOM 7471 C C . THR B 1 359 ? 27.094 16.797 1.921 1 90.5 359 THR B C 1
ATOM 7473 O O . THR B 1 359 ? 26.938 16.766 0.698 1 90.5 359 THR B O 1
ATOM 7476 N N . PRO B 1 360 ? 26.969 17.922 2.674 1 84.25 360 PRO B N 1
ATOM 7477 C CA . PRO B 1 360 ? 26.391 19.094 2.021 1 84.25 360 PRO B CA 1
ATOM 7478 C C . PRO B 1 360 ? 27.125 19.484 0.746 1 84.25 360 PRO B C 1
ATOM 7480 O O . PRO B 1 360 ? 28.359 19.375 0.678 1 84.25 360 PRO B O 1
ATOM 7483 N N . PRO B 1 361 ? 26.328 19.828 -0.248 1 88.88 361 PRO B N 1
ATOM 7484 C CA . PRO B 1 361 ? 24.922 20.188 -0.214 1 88.88 361 PRO B CA 1
ATOM 7485 C C . PRO B 1 361 ? 24 19.031 -0.596 1 88.88 361 PRO B C 1
ATOM 7487 O O . PRO B 1 361 ? 22.812 19.234 -0.846 1 88.88 361 PRO B O 1
ATOM 7490 N N . GLU B 1 362 ? 24.625 17.859 -0.703 1 93 362 GLU B N 1
ATOM 7491 C CA . GLU B 1 362 ? 23.859 16.688 -1.116 1 93 362 GLU B CA 1
ATOM 7492 C C . GLU B 1 362 ? 22.953 16.203 0.006 1 93 362 GLU B C 1
ATOM 7494 O O . GLU B 1 362 ? 23.234 16.422 1.185 1 93 362 GLU B O 1
ATOM 7499 N N . PRO B 1 363 ? 21.828 15.602 -0.387 1 95.5 363 PRO B N 1
ATOM 7500 C CA . PRO B 1 363 ? 20.969 15 0.645 1 95.5 363 PRO B CA 1
ATOM 7501 C C . PRO B 1 363 ? 21.641 13.812 1.335 1 95.5 363 PRO B C 1
ATOM 7503 O O . PRO B 1 363 ? 22.562 13.211 0.788 1 95.5 363 PRO B O 1
ATOM 7506 N N . PRO B 1 364 ? 21.203 13.492 2.553 1 95.5 364 PRO B N 1
ATOM 7507 C CA . PRO B 1 364 ? 21.734 12.289 3.199 1 95.5 364 PRO B CA 1
ATOM 7508 C C . PRO B 1 364 ? 21.328 11.008 2.467 1 95.5 364 PRO B C 1
ATOM 7510 O O . PRO B 1 364 ? 20.266 10.945 1.853 1 95.5 364 PRO B O 1
ATOM 7513 N N . VAL B 1 365 ? 22.234 10.086 2.512 1 95.19 365 VAL B N 1
ATOM 7514 C CA . VAL B 1 365 ? 21.922 8.742 2.035 1 95.19 365 VAL B CA 1
ATOM 7515 C C . VAL B 1 365 ? 21.562 7.848 3.217 1 95.19 365 VAL B C 1
ATOM 7517 O O . VAL B 1 365 ? 22.391 7.633 4.113 1 95.19 365 VAL B O 1
ATOM 7520 N N . LEU B 1 366 ? 20.344 7.324 3.219 1 96.69 366 LEU B N 1
ATOM 7521 C CA . LEU B 1 366 ? 19.875 6.469 4.305 1 96.69 366 LEU B CA 1
ATOM 7522 C C . LEU B 1 366 ? 19.859 5.004 3.875 1 96.69 366 LEU B C 1
ATOM 7524 O O . LEU B 1 366 ? 19.094 4.621 2.992 1 96.69 366 LEU B O 1
ATOM 7528 N N . ASN B 1 367 ? 20.703 4.211 4.488 1 95.62 367 ASN B N 1
ATOM 7529 C CA . ASN B 1 367 ? 20.562 2.779 4.246 1 95.62 367 ASN B CA 1
ATOM 7530 C C . ASN B 1 367 ? 19.391 2.191 5.047 1 95.62 367 ASN B C 1
ATOM 7532 O O . ASN B 1 367 ? 18.719 2.908 5.777 1 95.62 367 ASN B O 1
ATOM 7536 N N . LYS B 1 368 ? 19.109 0.93 4.902 1 96.19 368 LYS B N 1
ATOM 7537 C CA . LYS B 1 368 ? 17.953 0.264 5.508 1 96.19 368 LYS B CA 1
ATOM 7538 C C . LYS B 1 368 ? 18 0.369 7.031 1 96.19 368 LYS B C 1
ATOM 7540 O O . LYS B 1 368 ? 16.969 0.591 7.672 1 96.19 368 LYS B O 1
ATOM 7545 N N . GLU B 1 369 ? 19.109 0.203 7.633 1 94.5 369 GLU B N 1
ATOM 7546 C CA . GLU B 1 369 ? 19.25 0.203 9.086 1 94.5 369 GLU B CA 1
ATOM 7547 C C . GLU B 1 369 ? 18.859 1.555 9.68 1 94.5 369 GLU B C 1
ATOM 7549 O O . GLU B 1 369 ? 18.141 1.617 10.672 1 94.5 369 GLU B O 1
ATOM 7554 N N . ILE B 1 370 ? 19.406 2.586 9.094 1 94.88 370 ILE B N 1
ATOM 7555 C CA . ILE B 1 370 ? 19.141 3.93 9.594 1 94.88 370 ILE B CA 1
ATOM 7556 C C . ILE B 1 370 ? 17.656 4.262 9.391 1 94.88 370 ILE B C 1
ATOM 7558 O O . ILE B 1 370 ? 17.016 4.848 10.266 1 94.88 370 ILE B O 1
ATOM 7562 N N . PHE B 1 371 ? 17.156 3.898 8.25 1 97.06 371 PHE B N 1
ATOM 7563 C CA . PHE B 1 371 ? 15.734 4.09 7.973 1 97.06 371 PHE B CA 1
ATOM 7564 C C . PHE B 1 371 ? 14.875 3.383 9.016 1 97.06 371 PHE B C 1
ATOM 7566 O O . PHE B 1 371 ? 13.953 3.977 9.578 1 97.06 371 PHE B O 1
ATOM 7573 N N . ASP B 1 372 ? 15.164 2.104 9.266 1 95 372 ASP B N 1
ATOM 7574 C CA . ASP B 1 372 ? 14.406 1.309 10.227 1 95 372 ASP B CA 1
ATOM 7575 C C . ASP B 1 372 ? 14.5 1.904 11.633 1 95 372 ASP B C 1
ATOM 7577 O O . ASP B 1 372 ? 13.516 1.925 12.375 1 95 372 ASP B O 1
ATOM 7581 N N . GLN B 1 373 ? 15.633 2.35 11.984 1 93.38 373 GLN B N 1
ATOM 7582 C CA . GLN B 1 373 ? 15.844 2.953 13.297 1 93.38 373 GLN B CA 1
ATOM 7583 C C . GLN B 1 373 ? 15.016 4.227 13.453 1 93.38 373 GLN B C 1
ATOM 7585 O O . GLN B 1 373 ? 14.359 4.422 14.477 1 93.38 373 GLN B O 1
ATOM 7590 N N . ALA B 1 374 ? 15.094 5.082 12.477 1 93.44 374 ALA B N 1
ATOM 7591 C CA . ALA B 1 374 ? 14.344 6.332 12.523 1 93.44 374 ALA B CA 1
ATOM 7592 C C . ALA B 1 374 ? 12.844 6.066 12.617 1 93.44 374 ALA B C 1
ATOM 7594 O O . ALA B 1 374 ? 12.148 6.668 13.445 1 93.44 374 ALA B O 1
ATOM 7595 N N . LEU B 1 375 ? 12.383 5.156 11.773 1 94.81 375 LEU B N 1
ATOM 7596 C CA . LEU B 1 375 ? 10.961 4.832 11.734 1 94.81 375 LEU B CA 1
ATOM 7597 C C . LEU B 1 375 ? 10.492 4.242 13.055 1 94.81 375 LEU B C 1
ATOM 7599 O O . LEU B 1 375 ? 9.477 4.668 13.609 1 94.81 375 LEU B O 1
ATOM 7603 N N . SER B 1 376 ? 11.219 3.285 13.578 1 91.5 376 SER B N 1
ATOM 7604 C CA . SER B 1 376 ? 10.844 2.627 14.828 1 91.5 376 SER B CA 1
ATOM 7605 C C . SER B 1 376 ? 10.844 3.611 15.992 1 91.5 376 SER B C 1
ATOM 7607 O O . SER B 1 376 ? 9.953 3.57 16.844 1 91.5 376 SER B O 1
ATOM 7609 N N . ALA B 1 377 ? 11.82 4.457 16.031 1 88.69 377 ALA B N 1
ATOM 7610 C CA . ALA B 1 377 ? 11.906 5.449 17.094 1 88.69 377 ALA B CA 1
ATOM 7611 C C . ALA B 1 377 ? 10.727 6.418 17.047 1 88.69 377 ALA B C 1
ATOM 7613 O O . ALA B 1 377 ? 10.164 6.773 18.078 1 88.69 377 ALA B O 1
ATOM 7614 N N . GLU B 1 378 ? 10.375 6.828 15.922 1 90.5 378 GLU B N 1
ATOM 7615 C CA . GLU B 1 378 ? 9.281 7.781 15.75 1 90.5 378 GLU B CA 1
ATOM 7616 C C . GLU B 1 378 ? 7.938 7.152 16.109 1 90.5 378 GLU B C 1
ATOM 7618 O O . GLU B 1 378 ? 7.105 7.785 16.766 1 90.5 378 GLU B O 1
ATOM 7623 N N . ILE B 1 379 ? 7.734 5.898 15.633 1 90.62 379 ILE B N 1
ATOM 7624 C CA . ILE B 1 379 ? 6.477 5.219 15.922 1 90.62 379 ILE B CA 1
ATOM 7625 C C . ILE B 1 379 ? 6.348 4.973 17.422 1 90.62 379 ILE B C 1
ATOM 7627 O O . ILE B 1 379 ? 5.281 5.18 18 1 90.62 379 ILE B O 1
ATOM 7631 N N . ALA B 1 380 ? 7.398 4.59 18.062 1 86.38 380 ALA B N 1
ATOM 7632 C CA . ALA B 1 380 ? 7.375 4.398 19.516 1 86.38 380 ALA B CA 1
ATOM 7633 C C . ALA B 1 380 ? 7.07 5.707 20.234 1 86.38 380 ALA B C 1
ATOM 7635 O O . ALA B 1 380 ? 6.363 5.719 21.25 1 86.38 380 ALA B O 1
ATOM 7636 N N . HIS B 1 381 ? 7.566 6.766 19.672 1 86.5 381 HIS B N 1
ATOM 7637 C CA . HIS B 1 381 ? 7.438 8.07 20.312 1 86.5 381 HIS B CA 1
ATOM 7638 C C . HIS B 1 381 ? 6.016 8.602 20.188 1 86.5 381 HIS B C 1
ATOM 7640 O O . HIS B 1 381 ? 5.461 9.125 21.172 1 86.5 381 HIS B O 1
ATOM 7646 N N . TYR B 1 382 ? 5.387 8.445 19.094 1 88.19 382 TYR B N 1
ATOM 7647 C CA . TYR B 1 382 ? 4.125 9.133 18.844 1 88.19 382 TYR B CA 1
ATOM 7648 C C . TYR B 1 382 ? 2.941 8.211 19.078 1 88.19 382 TYR B C 1
ATOM 7650 O O . TYR B 1 382 ? 1.821 8.672 19.312 1 88.19 382 TYR B O 1
ATOM 7658 N N . TYR B 1 383 ? 3.08 6.938 19 1 85.69 383 TYR B N 1
ATOM 7659 C CA . TYR B 1 383 ? 1.935 6.039 19.094 1 85.69 383 TYR B CA 1
ATOM 7660 C C . TYR B 1 383 ? 1.959 5.254 20.391 1 85.69 383 TYR B C 1
ATOM 7662 O O . TYR B 1 383 ? 0.923 4.766 20.844 1 85.69 383 TYR B O 1
ATOM 7670 N N . GLY B 1 384 ? 3.037 5.25 21 1 77.06 384 GLY B N 1
ATOM 7671 C CA . GLY B 1 384 ? 3.105 4.441 22.203 1 77.06 384 GLY B CA 1
ATOM 7672 C C . GLY B 1 384 ? 2.697 2.998 21.984 1 77.06 384 GLY B C 1
ATOM 7673 O O . GLY B 1 384 ? 2.891 2.453 20.891 1 77.06 384 GLY B O 1
ATOM 7674 N N . GLY B 1 385 ? 2.229 2.299 22.953 1 73.44 385 GLY B N 1
ATOM 7675 C CA . GLY B 1 385 ? 1.766 0.923 22.859 1 73.44 385 GLY B CA 1
ATOM 7676 C C . GLY B 1 385 ? 2.869 -0.096 23.062 1 73.44 385 GLY B C 1
ATOM 7677 O O . GLY B 1 385 ? 3.941 0.239 23.578 1 73.44 385 GLY B O 1
ATOM 7678 N N . THR B 1 386 ? 2.492 -1.337 22.719 1 76.94 386 THR B N 1
ATOM 7679 C CA . THR B 1 386 ? 3.432 -2.439 22.891 1 76.94 386 THR B CA 1
ATOM 7680 C C . THR B 1 386 ? 4.402 -2.514 21.719 1 76.94 386 THR B C 1
ATOM 7682 O O . THR B 1 386 ? 4.156 -1.925 20.656 1 76.94 386 THR B O 1
ATOM 7685 N N . GLU B 1 387 ? 5.379 -3.18 21.969 1 77.75 387 GLU B N 1
ATOM 7686 C CA . GLU B 1 387 ? 6.359 -3.406 20.906 1 77.75 387 GLU B CA 1
ATOM 7687 C C . GLU B 1 387 ? 5.73 -4.129 19.719 1 77.75 387 GLU B C 1
ATOM 7689 O O . GLU B 1 387 ? 6.012 -3.803 18.562 1 77.75 387 GLU B O 1
ATOM 7694 N N . ALA B 1 388 ? 4.875 -5.074 19.984 1 76.19 388 ALA B N 1
ATOM 7695 C CA . ALA B 1 388 ? 4.246 -5.867 18.922 1 76.19 388 ALA B CA 1
ATOM 7696 C C . ALA B 1 388 ? 3.328 -5.008 18.062 1 76.19 388 ALA B C 1
ATOM 7698 O O . ALA B 1 388 ? 3.305 -5.152 16.844 1 76.19 388 ALA B O 1
ATOM 7699 N N . SER B 1 389 ? 2.576 -4.188 18.719 1 81.69 389 SER B N 1
ATOM 7700 C CA . SER B 1 389 ? 1.686 -3.307 17.969 1 81.69 389 SER B CA 1
ATOM 7701 C C . SER B 1 389 ? 2.473 -2.309 17.125 1 81.69 389 SER B C 1
ATOM 7703 O O . SER B 1 389 ? 2.078 -1.989 16.016 1 81.69 389 SER B O 1
ATOM 7705 N N . ASN B 1 390 ? 3.537 -1.838 17.688 1 87 390 ASN B N 1
ATOM 7706 C CA . ASN B 1 390 ? 4.379 -0.899 16.953 1 87 390 ASN B CA 1
ATOM 7707 C C . ASN B 1 390 ? 5.078 -1.573 15.766 1 87 390 ASN B C 1
ATOM 7709 O O . ASN B 1 390 ? 5.258 -0.958 14.719 1 87 390 ASN B O 1
ATOM 7713 N N . ASP B 1 391 ? 5.445 -2.816 16.031 1 85.81 391 ASP B N 1
ATOM 7714 C CA . ASP B 1 391 ? 6.086 -3.564 14.953 1 85.81 391 ASP B CA 1
ATOM 7715 C C . ASP B 1 391 ? 5.137 -3.762 13.773 1 85.81 391 ASP B C 1
ATOM 7717 O O . ASP B 1 391 ? 5.547 -3.67 12.617 1 85.81 391 ASP B O 1
ATOM 7721 N N . LEU B 1 392 ? 3.891 -4.074 14.086 1 88.19 392 LEU B N 1
ATOM 7722 C CA . LEU B 1 392 ? 2.885 -4.242 13.047 1 88.19 392 LEU B CA 1
ATOM 7723 C C . LEU B 1 392 ? 2.67 -2.941 12.281 1 88.19 392 LEU B C 1
ATOM 7725 O O . LEU B 1 392 ? 2.506 -2.957 11.055 1 88.19 392 LEU B O 1
ATOM 7729 N N . LEU B 1 393 ? 2.629 -1.876 13.016 1 93.56 393 LEU B N 1
ATOM 7730 C CA . LEU B 1 393 ? 2.457 -0.579 12.367 1 93.56 393 LEU B CA 1
ATOM 7731 C C . LEU B 1 393 ? 3.668 -0.237 11.508 1 93.56 393 LEU B C 1
ATOM 7733 O O . LEU B 1 393 ? 3.52 0.275 10.398 1 93.56 393 LEU B O 1
ATOM 7737 N N . VAL B 1 394 ? 4.863 -0.49 12.039 1 95.31 394 VAL B N 1
ATOM 7738 C CA . VAL B 1 394 ? 6.094 -0.247 11.289 1 95.31 394 VAL B CA 1
ATOM 7739 C C . VAL B 1 394 ? 6.074 -1.053 9.992 1 95.31 394 VAL B C 1
ATOM 7741 O O . VAL B 1 394 ? 6.426 -0.537 8.93 1 95.31 394 VAL B O 1
ATOM 7744 N N . ASP B 1 395 ? 5.629 -2.293 10.047 1 94.75 395 ASP B N 1
ATOM 7745 C CA . ASP B 1 395 ? 5.543 -3.146 8.867 1 94.75 395 ASP B CA 1
ATOM 7746 C C . ASP B 1 395 ? 4.559 -2.574 7.848 1 94.75 395 ASP B C 1
ATOM 7748 O O . ASP B 1 395 ? 4.812 -2.617 6.641 1 94.75 395 ASP B O 1
ATOM 7752 N N . ALA B 1 396 ? 3.455 -2.127 8.359 1 97.06 396 ALA B N 1
ATOM 7753 C CA . ALA B 1 396 ? 2.449 -1.535 7.48 1 97.06 396 ALA B CA 1
ATOM 7754 C C . ALA B 1 396 ? 2.998 -0.299 6.773 1 97.06 396 ALA B C 1
ATOM 7756 O O . ALA B 1 396 ? 2.748 -0.094 5.586 1 97.06 396 ALA B O 1
ATOM 7757 N N . ILE B 1 397 ? 3.707 0.539 7.496 1 98.5 397 ILE B N 1
ATOM 7758 C CA . ILE B 1 397 ? 4.281 1.756 6.934 1 98.5 397 ILE B CA 1
ATOM 7759 C C . ILE B 1 397 ? 5.324 1.395 5.879 1 98.5 397 ILE B C 1
ATOM 7761 O O . ILE B 1 397 ? 5.359 1.99 4.801 1 98.5 397 ILE B O 1
ATOM 7765 N N . LYS B 1 398 ? 6.184 0.459 6.18 1 98.25 398 LYS B N 1
ATOM 7766 C CA . LYS B 1 398 ? 7.172 0.02 5.199 1 98.25 398 LYS B CA 1
ATOM 7767 C C . LYS B 1 398 ? 6.5 -0.501 3.932 1 98.25 398 LYS B C 1
ATOM 7769 O O . LYS B 1 398 ? 6.934 -0.193 2.82 1 98.25 398 LYS B O 1
ATOM 7774 N N . GLN B 1 399 ? 5.449 -1.307 4.078 1 98.25 399 GLN B N 1
ATOM 7775 C CA . GLN B 1 399 ? 4.723 -1.819 2.92 1 98.25 399 GLN B CA 1
ATOM 7776 C C . GLN B 1 399 ? 4.199 -0.68 2.049 1 9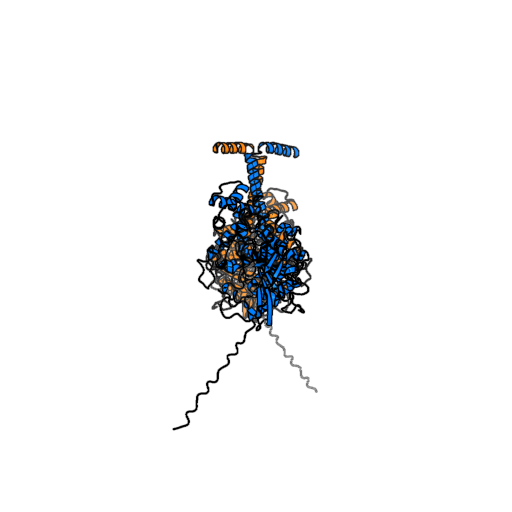8.25 399 GLN B C 1
ATOM 7778 O O . GLN B 1 399 ? 4.207 -0.778 0.82 1 98.25 399 GLN B O 1
ATOM 7783 N N . GLU B 1 400 ? 3.771 0.386 2.697 1 98.38 400 GLU B N 1
ATOM 7784 C CA . GLU B 1 400 ? 3.145 1.502 1.994 1 98.38 400 GLU B CA 1
ATOM 7785 C C . GLU B 1 400 ? 4.188 2.371 1.3 1 98.38 400 GLU B C 1
ATOM 7787 O O . GLU B 1 400 ? 3.943 2.896 0.212 1 98.38 400 GLU B O 1
ATOM 7792 N N . TYR B 1 401 ? 5.441 2.475 1.88 1 98.5 401 TYR B N 1
ATOM 7793 C CA . TYR B 1 401 ? 6.254 3.6 1.426 1 98.5 401 TYR B CA 1
ATOM 7794 C C . TYR B 1 401 ? 7.582 3.121 0.858 1 98.5 401 TYR B C 1
ATOM 7796 O O . TYR B 1 401 ? 8.258 3.857 0.137 1 98.5 401 TYR B O 1
ATOM 7804 N N . VAL B 1 402 ? 8.07 1.948 1.144 1 98.44 402 VAL B N 1
ATOM 7805 C CA . VAL B 1 402 ? 9.367 1.469 0.679 1 98.44 402 VAL B CA 1
ATOM 7806 C C . VAL B 1 402 ? 9.289 1.124 -0.807 1 98.44 402 VAL B C 1
ATOM 7808 O O . VAL B 1 402 ? 8.297 0.543 -1.265 1 98.44 402 VAL B O 1
ATOM 7811 N N . ASP B 1 403 ? 10.281 1.498 -1.536 1 97.88 403 ASP B N 1
ATOM 7812 C CA . ASP B 1 403 ? 10.438 1.053 -2.918 1 97.88 403 ASP B CA 1
ATOM 7813 C C . ASP B 1 403 ? 10.977 -0.374 -2.979 1 97.88 403 ASP B C 1
ATOM 7815 O O . ASP B 1 403 ? 12.188 -0.581 -3.115 1 97.88 403 ASP B O 1
ATOM 7819 N N . TRP B 1 404 ? 10.125 -1.285 -3.066 1 97.56 404 TRP B N 1
ATOM 7820 C CA . TRP B 1 404 ? 10.492 -2.693 -2.957 1 97.56 404 TRP B CA 1
ATOM 7821 C C . TRP B 1 404 ? 11.227 -3.162 -4.207 1 97.56 404 TRP B C 1
ATOM 7823 O O . TRP B 1 404 ? 11.852 -4.23 -4.203 1 97.56 404 TRP B O 1
ATOM 7833 N N . SER B 1 405 ? 11.164 -2.389 -5.336 1 97.31 405 SER B N 1
ATOM 7834 C CA . SER B 1 405 ? 11.922 -2.746 -6.531 1 97.31 405 SER B CA 1
ATOM 7835 C C . SER B 1 405 ? 13.422 -2.619 -6.293 1 97.31 405 SER B C 1
ATOM 7837 O O . SER B 1 405 ? 14.219 -3.176 -7.047 1 97.31 405 SER B O 1
ATOM 7839 N N . GLN B 1 406 ? 13.773 -1.883 -5.223 1 96.56 406 GLN B N 1
ATOM 7840 C CA . GLN B 1 406 ? 15.18 -1.648 -4.934 1 96.56 406 GLN B CA 1
ATOM 7841 C C . GLN B 1 406 ? 15.578 -2.254 -3.592 1 96.56 406 GLN B C 1
ATOM 7843 O O . GLN B 1 406 ? 16.766 -2.297 -3.25 1 96.56 406 GLN B O 1
ATOM 7848 N N . ALA B 1 407 ? 14.664 -2.795 -2.904 1 94.06 407 ALA B N 1
ATOM 7849 C CA . ALA B 1 407 ? 14.867 -3.119 -1.494 1 94.06 407 ALA B CA 1
ATOM 7850 C C . ALA B 1 407 ? 15.844 -4.277 -1.331 1 94.06 407 ALA B C 1
ATOM 7852 O O . ALA B 1 407 ? 16.422 -4.465 -0.258 1 94.06 407 ALA B O 1
ATOM 7853 N N . ASP B 1 408 ? 16.047 -5.047 -2.354 1 94.12 408 ASP B N 1
ATOM 7854 C CA . ASP B 1 408 ? 17 -6.152 -2.293 1 94.12 408 ASP B CA 1
ATOM 7855 C C . ASP B 1 408 ? 18.422 -5.652 -2.443 1 94.12 408 ASP B C 1
ATOM 7857 O O . ASP B 1 408 ? 19.375 -6.387 -2.172 1 94.12 408 ASP B O 1
ATOM 7861 N N . ASN B 1 409 ? 18.578 -4.484 -2.941 1 95.06 409 ASN B N 1
ATOM 7862 C CA . ASN B 1 409 ? 19.906 -3.877 -3.078 1 95.06 409 ASN B CA 1
ATOM 7863 C C . ASN B 1 409 ? 20.422 -3.352 -1.742 1 95.06 409 ASN B C 1
ATOM 7865 O O . ASN B 1 409 ? 19.797 -2.473 -1.135 1 95.06 409 ASN B O 1
ATOM 7869 N N . ALA B 1 410 ? 21.562 -3.779 -1.366 1 92.44 410 ALA B N 1
ATOM 7870 C CA . ALA B 1 410 ? 22.141 -3.398 -0.081 1 92.44 410 ALA B CA 1
ATOM 7871 C C . ALA B 1 410 ? 22.453 -1.907 -0.041 1 92.44 410 ALA B C 1
ATOM 7873 O O . ALA B 1 410 ? 22.484 -1.301 1.033 1 92.44 410 ALA B O 1
ATOM 7874 N N . ASP B 1 411 ? 22.578 -1.335 -1.192 1 93.19 411 ASP B N 1
ATOM 7875 C CA . ASP B 1 411 ? 22.969 0.069 -1.275 1 93.19 411 ASP B CA 1
ATOM 7876 C C . ASP B 1 411 ? 21.766 0.958 -1.57 1 93.19 411 ASP B C 1
ATOM 7878 O O . ASP B 1 411 ? 21.922 2.135 -1.906 1 93.19 411 ASP B O 1
ATOM 7882 N N . ALA B 1 412 ? 20.609 0.327 -1.449 1 96.44 412 ALA B N 1
ATOM 7883 C CA . ALA B 1 412 ? 19.406 1.113 -1.723 1 96.44 412 ALA B CA 1
ATOM 7884 C C . ALA B 1 412 ? 19.312 2.309 -0.779 1 96.44 412 ALA B C 1
ATOM 7886 O O . ALA B 1 412 ? 19.656 2.209 0.399 1 96.44 412 ALA B O 1
ATOM 7887 N N . ASP B 1 413 ? 18.922 3.453 -1.317 1 97.25 413 ASP B N 1
ATOM 7888 C CA . ASP B 1 413 ? 18.703 4.668 -0.538 1 97.25 413 ASP B CA 1
ATOM 7889 C C . ASP B 1 413 ? 17.25 4.801 -0.126 1 97.25 413 ASP B C 1
ATOM 7891 O O . ASP B 1 413 ? 16.344 4.785 -0.975 1 97.25 413 ASP B O 1
ATOM 7895 N N . TYR B 1 414 ? 17.016 4.953 1.172 1 98 414 TYR B N 1
ATOM 7896 C CA . TYR B 1 414 ? 15.656 4.961 1.703 1 98 414 TYR B CA 1
ATOM 7897 C C . TYR B 1 414 ? 15.219 6.375 2.064 1 98 414 TYR B C 1
ATOM 7899 O O . TYR B 1 414 ? 14.188 6.57 2.711 1 98 414 TYR B O 1
ATOM 7907 N N . LEU B 1 415 ? 15.969 7.418 1.664 1 97.88 415 LEU B N 1
ATOM 7908 C CA . LEU B 1 415 ? 15.641 8.797 2.014 1 97.88 415 LEU B CA 1
ATOM 7909 C C . LEU B 1 415 ? 14.258 9.18 1.499 1 97.88 415 LEU B C 1
ATOM 7911 O O . LEU B 1 415 ? 13.438 9.727 2.242 1 97.88 415 LEU B O 1
ATOM 7915 N N . GLN B 1 416 ? 14.031 8.898 0.241 1 98.06 416 GLN B N 1
ATOM 7916 C CA . GLN B 1 416 ? 12.75 9.281 -0.335 1 98.06 416 GLN B CA 1
ATOM 7917 C C . GLN B 1 416 ? 11.594 8.578 0.374 1 98.06 416 GLN B C 1
ATOM 7919 O O . GLN B 1 416 ? 10.539 9.172 0.586 1 98.06 416 GLN B O 1
ATOM 7924 N N . SER B 1 417 ? 11.75 7.262 0.693 1 98.38 417 SER B N 1
ATOM 7925 C CA . SER B 1 417 ? 10.742 6.539 1.466 1 98.38 417 SER B CA 1
ATOM 7926 C C . SER B 1 417 ? 10.445 7.254 2.781 1 98.38 417 SER B C 1
ATOM 7928 O O . SER B 1 417 ? 9.281 7.398 3.162 1 98.38 417 SER B O 1
ATOM 7930 N N . TYR B 1 418 ? 11.477 7.664 3.41 1 98 418 TYR B N 1
ATOM 7931 C CA . TYR B 1 418 ? 11.312 8.367 4.68 1 98 418 TYR B CA 1
ATOM 7932 C C . TYR B 1 418 ? 10.594 9.695 4.477 1 98 418 TYR B C 1
ATOM 7934 O O . TYR B 1 418 ? 9.68 10.039 5.234 1 98 418 TYR B O 1
ATOM 7942 N N . LEU B 1 419 ? 11.031 10.461 3.5 1 98.38 419 LEU B N 1
ATOM 7943 C CA . LEU B 1 419 ? 10.461 11.773 3.244 1 98.38 419 LEU B CA 1
ATOM 7944 C C . LEU B 1 419 ? 8.977 11.672 2.908 1 98.38 419 LEU B C 1
ATOM 7946 O O . LEU B 1 419 ? 8.172 12.469 3.385 1 98.38 419 LEU B O 1
ATOM 7950 N N . ASP B 1 420 ? 8.625 10.695 2.117 1 98.56 420 ASP B N 1
ATOM 7951 C CA . ASP B 1 420 ? 7.23 10.508 1.741 1 98.56 420 ASP B CA 1
ATOM 7952 C C . ASP B 1 420 ? 6.383 10.125 2.953 1 98.56 420 ASP B C 1
ATOM 7954 O O . ASP B 1 420 ? 5.297 10.68 3.158 1 98.56 420 ASP B O 1
ATOM 7958 N N . TYR B 1 421 ? 6.895 9.148 3.709 1 98 421 TYR B N 1
ATOM 7959 C CA . TYR B 1 421 ? 6.195 8.719 4.914 1 98 421 TYR B CA 1
ATOM 7960 C C . TYR B 1 421 ? 5.953 9.898 5.855 1 98 421 TYR B C 1
ATOM 7962 O O . TYR B 1 421 ? 4.82 10.141 6.277 1 98 421 TYR B O 1
ATOM 7970 N N . PHE B 1 422 ? 6.953 10.648 6.16 1 97.44 422 PHE B N 1
ATOM 7971 C CA . PHE B 1 422 ? 6.902 11.742 7.125 1 97.44 422 PHE B CA 1
ATOM 7972 C C . PHE B 1 422 ? 5.988 12.852 6.633 1 97.44 422 PHE B C 1
ATOM 7974 O O . PHE B 1 422 ? 5.18 13.383 7.398 1 97.44 422 PHE B O 1
ATOM 7981 N N . THR B 1 423 ? 6.039 13.234 5.402 1 98.5 423 THR B N 1
ATOM 7982 C CA . THR B 1 423 ? 5.203 14.273 4.82 1 98.5 423 THR B CA 1
ATOM 7983 C C . THR B 1 423 ? 3.727 13.914 4.934 1 98.5 423 THR B C 1
ATOM 7985 O O . THR B 1 423 ? 2.908 14.742 5.332 1 98.5 423 THR B O 1
ATOM 7988 N N . ASP B 1 424 ? 3.443 12.68 4.621 1 98.62 424 ASP B N 1
ATOM 7989 C CA . ASP B 1 424 ? 2.049 12.25 4.57 1 98.62 424 ASP B CA 1
ATOM 7990 C C . ASP B 1 424 ? 1.468 12.109 5.977 1 98.62 424 ASP B C 1
ATOM 7992 O O . ASP B 1 424 ? 0.344 12.539 6.238 1 98.62 424 ASP B O 1
ATOM 7996 N N . GLU B 1 425 ? 2.188 11.531 6.887 1 97 425 GLU B N 1
ATOM 7997 C CA . GLU B 1 425 ? 1.678 11.273 8.227 1 97 425 GLU B CA 1
ATOM 7998 C C . GLU B 1 425 ? 1.534 12.57 9.023 1 97 425 GLU B C 1
ATOM 8000 O O . GLU B 1 425 ? 0.523 12.789 9.695 1 97 425 GLU B O 1
ATOM 8005 N N . PHE B 1 426 ? 2.5 13.445 8.891 1 96.44 426 PHE B N 1
ATOM 8006 C CA . PHE B 1 426 ? 2.588 14.531 9.852 1 96.44 426 PHE B CA 1
ATOM 8007 C C . PHE B 1 426 ? 1.958 15.805 9.289 1 96.44 426 PHE B C 1
ATOM 8009 O O . PHE B 1 426 ? 1.699 16.75 10.031 1 96.44 426 PHE B O 1
ATOM 8016 N N . PHE B 1 427 ? 1.623 15.758 7.953 1 98.31 427 PHE B N 1
ATOM 8017 C CA . PHE B 1 427 ? 1.138 17.016 7.406 1 98.31 427 PHE B CA 1
ATOM 8018 C C . PHE B 1 427 ? -0.051 16.781 6.48 1 98.31 427 PHE B C 1
ATOM 8020 O O . PHE B 1 427 ? -1.132 17.344 6.699 1 98.31 427 PHE B O 1
ATOM 8027 N N . VAL B 1 428 ? 0.049 15.891 5.578 1 98.69 428 VAL B N 1
ATOM 8028 C CA . VAL B 1 428 ? -0.92 15.82 4.488 1 98.69 428 VAL B CA 1
ATOM 8029 C C . VAL B 1 428 ? -2.189 15.117 4.973 1 98.69 428 VAL B C 1
ATOM 8031 O O . VAL B 1 428 ? -3.301 15.555 4.668 1 98.69 428 VAL B O 1
ATOM 8034 N N . SER B 1 429 ? -2.045 14.023 5.688 1 98.19 429 SER B N 1
ATOM 8035 C CA . SER B 1 429 ? -3.199 13.211 6.066 1 98.19 429 SER B CA 1
ATOM 8036 C C . SER B 1 429 ? -4.141 13.992 6.98 1 98.19 429 SER B C 1
ATOM 8038 O O . SER B 1 429 ? -5.363 13.898 6.848 1 98.19 429 SER B O 1
ATOM 8040 N N . GLY B 1 430 ? -3.566 14.719 7.922 1 98.25 430 GLY B N 1
ATOM 8041 C CA . GLY B 1 430 ? -4.395 15.547 8.789 1 98.25 430 GLY B CA 1
ATOM 8042 C C . GLY B 1 430 ? -5.125 16.641 8.031 1 98.25 430 GLY B C 1
ATOM 8043 O O . GLY B 1 430 ? -6.277 16.953 8.352 1 98.25 430 GLY B O 1
ATOM 8044 N N . THR B 1 431 ? -4.473 17.203 7.074 1 98.81 431 THR B N 1
ATOM 8045 C CA . THR B 1 431 ? -5.07 18.25 6.246 1 98.81 431 THR B CA 1
ATOM 8046 C C . THR B 1 431 ? -6.262 17.703 5.469 1 98.81 431 THR B C 1
ATOM 8048 O O . THR B 1 431 ? -7.32 18.328 5.41 1 98.81 431 THR B O 1
ATOM 8051 N N . ASP B 1 432 ? -6.086 16.547 4.902 1 98.56 432 ASP B N 1
ATOM 8052 C CA . ASP B 1 432 ? -7.176 15.883 4.191 1 98.56 432 ASP B CA 1
ATOM 8053 C C . ASP B 1 432 ? -8.344 15.602 5.133 1 98.56 432 ASP B C 1
ATOM 8055 O O . ASP B 1 432 ? -9.508 15.781 4.758 1 98.56 432 ASP B O 1
ATOM 8059 N N . ARG B 1 433 ? -8.062 15.164 6.312 1 98.12 433 ARG B N 1
ATOM 8060 C CA . ARG B 1 433 ? -9.086 14.805 7.285 1 98.12 433 ARG B CA 1
ATOM 8061 C C . ARG B 1 433 ? -9.938 16.016 7.656 1 98.12 433 ARG B C 1
ATOM 8063 O O . ARG B 1 433 ? -11.164 15.945 7.676 1 98.12 433 ARG B O 1
ATOM 8070 N N . VAL B 1 434 ? -9.312 17.141 7.93 1 98.81 434 VAL B N 1
ATOM 8071 C CA . VAL B 1 434 ? -10.016 18.375 8.281 1 98.81 434 VAL B CA 1
ATOM 8072 C C . VAL B 1 434 ? -10.844 18.844 7.09 1 98.81 434 VAL B C 1
ATOM 8074 O O . VAL B 1 434 ? -12 19.234 7.246 1 98.81 434 VAL B O 1
ATOM 8077 N N . ALA B 1 435 ? -10.258 18.844 5.93 1 98.81 435 ALA B N 1
ATOM 8078 C CA . ALA B 1 435 ? -10.961 19.266 4.719 1 98.81 435 ALA B CA 1
ATOM 8079 C C . ALA B 1 435 ? -12.242 18.453 4.523 1 98.81 435 ALA B C 1
ATOM 8081 O O . ALA B 1 435 ? -13.289 19.016 4.211 1 98.81 435 ALA B O 1
ATOM 8082 N N . ARG B 1 436 ? -12.172 17.188 4.73 1 98.25 436 ARG B N 1
ATOM 8083 C CA . ARG B 1 436 ? -13.305 16.312 4.492 1 98.25 436 ARG B CA 1
ATOM 8084 C C . ARG B 1 436 ? -14.422 16.578 5.504 1 98.25 436 ARG B C 1
ATOM 8086 O O . ARG B 1 436 ? -15.602 16.609 5.141 1 98.25 436 ARG B O 1
ATOM 8093 N N . TYR B 1 437 ? -14.078 16.703 6.781 1 98.06 437 TYR B N 1
ATOM 8094 C CA . TYR B 1 437 ? -15.094 16.984 7.797 1 98.06 437 TYR B CA 1
ATOM 8095 C C . TYR B 1 437 ? -15.859 18.266 7.465 1 98.06 437 TYR B C 1
ATOM 8097 O O . TYR B 1 437 ? -17.094 18.281 7.52 1 98.06 437 TYR B O 1
ATOM 8105 N N . HIS B 1 438 ? -15.164 19.297 7.105 1 98.75 438 HIS B N 1
ATOM 8106 C CA . HIS B 1 438 ? -15.797 20.578 6.84 1 98.75 438 HIS B CA 1
ATOM 8107 C C . HIS B 1 438 ? -16.578 20.547 5.531 1 98.75 438 HIS B C 1
ATOM 8109 O O . HIS B 1 438 ? -17.672 21.094 5.445 1 98.75 438 HIS B O 1
ATOM 8115 N N . ALA B 1 439 ? -16.016 19.906 4.543 1 98.5 439 ALA B N 1
ATOM 8116 C CA . ALA B 1 439 ? -16.734 19.797 3.275 1 98.5 439 ALA B CA 1
ATOM 8117 C C . ALA B 1 439 ? -18.031 19 3.451 1 98.5 439 ALA B C 1
ATOM 8119 O O . ALA B 1 439 ? -19.078 19.391 2.912 1 98.5 439 ALA B O 1
ATOM 8120 N N . GLN B 1 440 ? -17.984 17.969 4.184 1 96.69 440 GLN B N 1
ATOM 8121 C CA . GLN B 1 440 ? -19.141 17.109 4.398 1 96.69 440 GLN B CA 1
ATOM 8122 C C . GLN B 1 440 ? -20.219 17.844 5.191 1 96.69 440 GLN B C 1
ATOM 8124 O O . GLN B 1 440 ? -21.406 17.547 5.035 1 96.69 440 GLN B O 1
ATOM 8129 N N . SER B 1 441 ? -19.797 18.734 5.977 1 96.81 441 SER B N 1
ATOM 8130 C CA . SER B 1 441 ? -20.75 19.484 6.801 1 96.81 441 SER B CA 1
ATOM 8131 C C . SER B 1 441 ? -21.297 20.688 6.055 1 96.81 441 SER B C 1
ATOM 8133 O O . SER B 1 441 ? -22.109 21.453 6.605 1 96.81 441 SER B O 1
ATOM 8135 N N . GLY B 1 442 ? -20.812 20.953 4.863 1 97.19 442 GLY B N 1
ATOM 8136 C CA . GLY B 1 442 ? -21.391 21.984 4.023 1 97.19 442 GLY B CA 1
ATOM 8137 C C . GLY B 1 442 ? -20.578 23.266 3.992 1 97.19 442 GLY B C 1
ATOM 8138 O O . GLY B 1 442 ? -20.953 24.234 3.328 1 97.19 442 GLY B O 1
ATOM 8139 N N . ASP B 1 443 ? -19.422 23.297 4.66 1 98.44 443 ASP B N 1
ATOM 8140 C CA . ASP B 1 443 ? -18.562 24.469 4.633 1 98.44 443 ASP B CA 1
ATOM 8141 C C . ASP B 1 443 ? -17.891 24.641 3.27 1 98.44 443 ASP B C 1
ATOM 8143 O O . ASP B 1 443 ? -17.688 23.656 2.551 1 98.44 443 ASP B O 1
ATOM 8147 N N . ASN B 1 444 ? -17.625 25.891 2.895 1 98.69 444 ASN B N 1
ATOM 8148 C CA . ASN B 1 444 ? -16.766 26.141 1.739 1 98.69 444 ASN B CA 1
ATOM 8149 C C . ASN B 1 444 ? -15.297 25.844 2.053 1 98.69 444 ASN B C 1
ATOM 8151 O O . ASN B 1 444 ? -14.688 26.531 2.877 1 98.69 444 ASN B O 1
ATOM 8155 N N . VAL B 1 445 ? -14.773 24.844 1.373 1 98.88 445 VAL B N 1
ATOM 8156 C CA . VAL B 1 445 ? -13.398 24.406 1.631 1 98.88 445 VAL B CA 1
ATOM 8157 C C . VAL B 1 445 ? -12.562 24.562 0.363 1 98.88 445 VAL B C 1
ATOM 8159 O O . VAL B 1 445 ? -12.992 24.172 -0.725 1 98.88 445 VAL B O 1
ATOM 8162 N N . PHE B 1 446 ? -11.461 25.156 0.497 1 98.88 446 PHE B N 1
ATOM 8163 C CA . PHE B 1 446 ? -10.477 25.328 -0.564 1 98.88 446 PHE B CA 1
ATOM 8164 C C . PHE B 1 446 ? -9.133 24.719 -0.16 1 98.88 446 PHE B C 1
ATOM 8166 O O . PHE B 1 446 ? -8.594 25.047 0.899 1 98.88 446 PHE B O 1
ATOM 8173 N N . MET B 1 447 ? -8.625 23.828 -1.022 1 98.81 447 MET B N 1
ATOM 8174 C CA . MET B 1 447 ? -7.402 23.094 -0.701 1 98.81 447 MET B CA 1
ATOM 8175 C C . MET B 1 447 ? -6.301 23.391 -1.713 1 98.81 447 MET B C 1
ATOM 8177 O O . MET B 1 447 ? -6.586 23.719 -2.869 1 98.81 447 MET B O 1
ATOM 8181 N N . TYR B 1 448 ? -4.992 23.328 -1.225 1 98.81 448 TYR B N 1
ATOM 8182 C CA . TYR B 1 448 ? -3.885 23.531 -2.15 1 98.81 448 TYR B CA 1
ATOM 8183 C C . TYR B 1 448 ? -2.709 22.625 -1.792 1 98.81 448 TYR B C 1
ATOM 8185 O O . TYR B 1 448 ? -2.643 22.094 -0.68 1 98.81 448 TYR B O 1
ATOM 8193 N N . GLN B 1 449 ? -1.854 22.406 -2.676 1 98.88 449 GLN B N 1
ATOM 8194 C CA . GLN B 1 449 ? -0.486 21.922 -2.479 1 98.88 449 GLN B CA 1
ATOM 8195 C C . GLN B 1 449 ? 0.517 22.844 -3.17 1 98.88 449 GLN B C 1
ATOM 8197 O O . GLN B 1 449 ? 0.413 23.094 -4.371 1 98.88 449 GLN B O 1
ATOM 8202 N N . MET B 1 450 ? 1.396 23.344 -2.393 1 98.62 450 MET B N 1
ATOM 8203 C CA . MET B 1 450 ? 2.461 24.125 -3.014 1 98.62 450 MET B CA 1
ATOM 8204 C C . MET B 1 450 ? 3.564 23.219 -3.543 1 98.62 450 MET B C 1
ATOM 8206 O O . MET B 1 450 ? 4.105 22.391 -2.803 1 98.62 450 MET B O 1
ATOM 8210 N N . THR B 1 451 ? 3.91 23.359 -4.82 1 98 451 THR B N 1
ATOM 8211 C CA . THR B 1 451 ? 4.926 22.516 -5.438 1 98 451 THR B CA 1
ATOM 8212 C C . THR B 1 451 ? 6.07 23.359 -5.992 1 98 451 THR B C 1
ATOM 8214 O O . THR B 1 451 ? 7.082 22.828 -6.445 1 98 451 THR B O 1
ATOM 8217 N N . ARG B 1 452 ? 5.996 24.688 -5.844 1 95.81 452 ARG B N 1
ATOM 8218 C CA . ARG B 1 452 ? 7.027 25.578 -6.355 1 95.81 452 ARG B CA 1
ATOM 8219 C C . ARG B 1 452 ? 8.344 25.375 -5.621 1 95.81 452 ARG B C 1
ATOM 8221 O O . ARG B 1 452 ? 8.383 25.391 -4.387 1 95.81 452 ARG B O 1
ATOM 8228 N N . VAL B 1 453 ? 9.359 25.125 -6.414 1 93.75 453 VAL B N 1
ATOM 8229 C CA . VAL B 1 453 ? 10.727 25.141 -5.898 1 93.75 453 VAL B CA 1
ATOM 8230 C C . VAL B 1 453 ? 11.445 26.391 -6.375 1 93.75 453 VAL B C 1
ATOM 8232 O O . VAL B 1 453 ? 11.766 26.516 -7.559 1 93.75 453 VAL B O 1
ATOM 8235 N N . SER B 1 454 ? 11.672 27.266 -5.379 1 88.38 454 SER B N 1
ATOM 8236 C CA . SER B 1 454 ? 12.391 28.484 -5.734 1 88.38 454 SER B CA 1
ATOM 8237 C C . SER B 1 454 ? 13.836 28.172 -6.109 1 88.38 454 SER B C 1
ATOM 8239 O O . SER B 1 454 ? 14.453 27.266 -5.555 1 88.38 454 SER B O 1
ATOM 8241 N N . ASP B 1 455 ? 14.383 28.891 -6.953 1 80.31 455 ASP B N 1
ATOM 8242 C CA . ASP B 1 455 ? 15.781 28.734 -7.355 1 80.31 455 ASP B CA 1
ATOM 8243 C C . ASP B 1 455 ? 16.719 29.109 -6.211 1 80.31 455 ASP B C 1
ATOM 8245 O O . ASP B 1 455 ? 17.891 28.734 -6.227 1 80.31 455 ASP B O 1
ATOM 8249 N N . SER B 1 456 ? 16.156 29.797 -5.188 1 77.94 456 SER B N 1
ATOM 8250 C CA . SER B 1 456 ? 16.969 30.281 -4.086 1 77.94 456 SER B CA 1
ATOM 8251 C C . SER B 1 456 ? 17.031 29.281 -2.943 1 77.94 456 SER B C 1
ATOM 8253 O O . SER B 1 456 ? 17.781 29.469 -1.978 1 77.94 456 SER B O 1
ATOM 8255 N N . VAL B 1 457 ? 16.312 28.219 -3.084 1 82.94 457 VAL B N 1
ATOM 8256 C CA . VAL B 1 457 ? 16.281 27.219 -2.021 1 82.94 457 VAL B CA 1
ATOM 8257 C C . VAL B 1 457 ? 17.625 26.5 -1.958 1 82.94 457 VAL B C 1
ATOM 8259 O O . VAL B 1 457 ? 18.109 25.984 -2.973 1 82.94 457 VAL B O 1
ATOM 8262 N N . LEU B 1 458 ? 18.266 26.547 -0.799 1 81.94 458 LEU B N 1
ATOM 8263 C CA . LEU B 1 458 ? 19.516 25.844 -0.541 1 81.94 458 LEU B CA 1
ATOM 8264 C C . LEU B 1 458 ? 19.438 25.047 0.756 1 81.94 458 LEU B C 1
ATOM 8266 O O . LEU B 1 458 ? 19 25.562 1.785 1 81.94 458 LEU B O 1
ATOM 8270 N N . PRO B 1 459 ? 19.906 23.828 0.615 1 90.38 459 PRO B N 1
ATOM 8271 C CA . PRO B 1 459 ? 20.312 23.062 -0.563 1 90.38 459 PRO B CA 1
ATOM 8272 C C . PRO B 1 459 ? 19.141 22.703 -1.463 1 90.38 459 PRO B C 1
ATOM 8274 O O . PRO B 1 459 ? 17.984 22.688 -1.009 1 90.38 459 PRO B O 1
ATOM 8277 N N . PRO B 1 460 ? 19.406 22.391 -2.67 1 89.75 460 PRO B N 1
ATOM 8278 C CA . PRO B 1 460 ? 18.328 22.219 -3.65 1 89.75 460 PRO B CA 1
ATOM 8279 C C . PRO B 1 460 ? 17.406 21.047 -3.314 1 89.75 460 PRO B C 1
ATOM 8281 O O . PRO B 1 460 ? 16.234 21.062 -3.676 1 89.75 460 PRO B O 1
ATOM 8284 N N . TRP B 1 461 ? 17.922 20.016 -2.646 1 93.88 461 TRP B N 1
ATOM 8285 C CA . TRP B 1 461 ? 17.141 18.812 -2.404 1 93.88 461 TRP B CA 1
ATOM 8286 C C . TRP B 1 461 ? 16.016 19.078 -1.401 1 93.88 461 TRP B C 1
ATOM 8288 O O . TRP B 1 461 ? 15.125 18.25 -1.216 1 93.88 461 TRP B O 1
ATOM 8298 N N . LEU B 1 462 ? 15.953 20.297 -0.784 1 95.5 462 LEU B N 1
ATOM 8299 C CA . LEU B 1 462 ? 14.859 20.656 0.111 1 95.5 462 LEU B CA 1
ATOM 8300 C C . LEU B 1 462 ? 13.547 20.797 -0.658 1 95.5 462 LEU B C 1
ATOM 8302 O O . LEU B 1 462 ? 12.469 20.562 -0.105 1 95.5 462 LEU B O 1
ATOM 8306 N N . GLY B 1 463 ? 13.625 21.234 -1.916 1 95.88 463 GLY B N 1
ATOM 8307 C CA . GLY B 1 463 ? 12.438 21.344 -2.748 1 95.88 463 GLY B CA 1
ATOM 8308 C C . GLY B 1 463 ? 11.422 22.328 -2.209 1 95.88 463 GLY B C 1
ATOM 8309 O O . GLY B 1 463 ? 11.781 23.406 -1.716 1 95.88 463 GLY B O 1
ATOM 8310 N N . ALA B 1 464 ? 10.141 22.062 -2.492 1 97 464 ALA B N 1
ATOM 8311 C CA . ALA B 1 464 ? 9.07 22.844 -1.873 1 97 464 ALA B CA 1
ATOM 8312 C C . ALA B 1 464 ? 8.875 22.438 -0.412 1 97 464 ALA B C 1
ATOM 8314 O O . ALA B 1 464 ? 7.902 21.766 -0.068 1 97 464 ALA B O 1
ATOM 8315 N N . THR B 1 465 ? 9.719 22.891 0.412 1 96.56 465 THR B N 1
ATOM 8316 C CA . THR B 1 465 ? 9.898 22.391 1.77 1 96.56 465 THR B CA 1
ATOM 8317 C C . THR B 1 465 ? 8.93 23.078 2.73 1 96.56 465 THR B C 1
ATOM 8319 O O . THR B 1 465 ? 8.203 24 2.342 1 96.56 465 THR B O 1
ATOM 8322 N N . HIS B 1 466 ? 8.875 22.562 3.959 1 95.31 466 HIS B N 1
ATOM 8323 C CA . HIS B 1 466 ? 8.055 23.094 5.047 1 95.31 466 HIS B CA 1
ATOM 8324 C C . HIS B 1 466 ? 8.336 24.562 5.289 1 95.31 466 HIS B C 1
ATOM 8326 O O . HIS B 1 466 ? 9.492 24.984 5.383 1 95.31 466 HIS B O 1
ATOM 8332 N N . GLY B 1 467 ? 7.262 25.406 5.348 1 92.94 467 GLY B N 1
ATOM 8333 C CA . GLY B 1 467 ? 7.406 26.812 5.652 1 92.94 467 GLY B CA 1
ATOM 8334 C C . GLY B 1 467 ? 7.699 27.672 4.43 1 92.94 467 GLY B C 1
ATOM 8335 O O . GLY B 1 467 ? 7.922 28.875 4.543 1 92.94 467 GLY B O 1
ATOM 8336 N N . SER B 1 468 ? 7.609 27.031 3.273 1 93.19 468 SER B N 1
ATOM 8337 C CA . SER B 1 468 ? 7.91 27.797 2.066 1 93.19 468 SER B CA 1
ATOM 8338 C C . SER B 1 468 ? 6.727 28.672 1.65 1 93.19 468 SER B C 1
ATOM 8340 O O . SER B 1 468 ? 6.906 29.734 1.056 1 93.19 468 SER B O 1
ATOM 8342 N N . ASP B 1 469 ? 5.535 28.297 1.918 1 94.88 469 ASP B N 1
ATOM 8343 C CA . ASP B 1 469 ? 4.355 29.016 1.43 1 94.88 469 ASP B CA 1
ATOM 8344 C C . ASP B 1 469 ? 4.188 30.344 2.141 1 94.88 469 ASP B C 1
ATOM 8346 O O . ASP B 1 469 ? 3.881 31.359 1.504 1 94.88 469 ASP B O 1
ATOM 8350 N N . PRO B 1 470 ? 4.438 30.453 3.512 1 94.56 470 PRO B N 1
ATOM 8351 C CA . PRO B 1 470 ? 4.312 31.766 4.129 1 94.56 470 PRO B CA 1
ATOM 8352 C C . PRO B 1 470 ? 5.273 32.781 3.525 1 94.56 470 PRO B C 1
ATOM 8354 O O . PRO B 1 470 ? 4.977 34 3.508 1 94.56 470 PRO B O 1
ATOM 8357 N N . TRP B 1 471 ? 6.359 32.344 3.033 1 90.94 471 TRP B N 1
ATOM 8358 C CA . TRP B 1 471 ? 7.328 33.219 2.395 1 90.94 471 TRP B CA 1
ATOM 8359 C C . TRP B 1 471 ? 6.688 33.969 1.237 1 90.94 471 TRP B C 1
ATOM 8361 O O . TRP B 1 471 ? 6.934 35.188 1.056 1 90.94 471 TRP B O 1
ATOM 8371 N N . TYR B 1 472 ? 5.887 33.344 0.486 1 93.25 472 TYR B N 1
ATOM 8372 C CA . TYR B 1 472 ? 5.172 33.938 -0.626 1 93.25 472 TYR B CA 1
ATOM 8373 C C . TYR B 1 472 ? 3.986 34.75 -0.126 1 93.25 472 TYR B C 1
ATOM 8375 O O . TYR B 1 472 ? 3.719 35.844 -0.639 1 93.25 472 TYR B O 1
ATOM 8383 N N . VAL B 1 473 ? 3.318 34.312 0.857 1 96.25 473 VAL B N 1
ATOM 8384 C CA . VAL B 1 473 ? 2.109 34.938 1.378 1 96.25 473 VAL B CA 1
ATOM 8385 C C . VAL B 1 473 ? 2.449 36.312 1.961 1 96.25 473 VAL B C 1
ATOM 8387 O O . VAL B 1 473 ? 1.716 37.281 1.753 1 96.25 473 VAL B O 1
ATOM 8390 N N . PHE B 1 474 ? 3.568 36.438 2.635 1 94.94 474 PHE B N 1
ATOM 8391 C CA . PHE B 1 474 ? 3.924 37.656 3.324 1 94.94 474 PHE B CA 1
ATOM 8392 C C . PHE B 1 474 ? 4.719 38.594 2.406 1 94.94 474 PHE B C 1
ATOM 8394 O O . PHE B 1 474 ? 5.215 39.625 2.842 1 94.94 474 PHE B O 1
ATOM 8401 N N . GLY B 1 475 ? 4.867 38.188 1.182 1 91.88 475 GLY B N 1
ATOM 8402 C CA . GLY B 1 475 ? 5.535 39.062 0.218 1 91.88 475 GLY B CA 1
ATOM 8403 C C . GLY B 1 475 ? 7.016 39.25 0.498 1 91.88 475 GLY B C 1
ATOM 8404 O O . GLY B 1 475 ? 7.57 40.312 0.267 1 91.88 475 GLY B O 1
ATOM 8405 N N . CYS B 1 476 ? 7.609 38.188 0.996 1 88.06 476 CYS B N 1
ATOM 8406 C CA . CYS B 1 476 ? 9.023 38.25 1.367 1 88.06 476 CYS B CA 1
ATOM 8407 C C . CYS B 1 476 ? 9.883 38.656 0.18 1 88.06 476 CYS B C 1
ATOM 8409 O O . CYS B 1 476 ? 10.898 39.344 0.348 1 88.06 476 CYS B O 1
ATOM 8411 N N . PRO B 1 477 ? 9.562 38.25 -1.035 1 86.88 477 PRO B N 1
ATOM 8412 C CA . PRO B 1 477 ? 10.375 38.688 -2.178 1 86.88 477 PRO B CA 1
ATOM 8413 C C . PRO B 1 477 ? 10.43 40.219 -2.33 1 86.88 477 PRO B C 1
ATOM 8415 O O . PRO B 1 477 ? 11.289 40.719 -3.053 1 86.88 477 PRO B O 1
ATOM 8418 N N . PHE B 1 478 ? 9.508 40.875 -1.672 1 87.06 478 PHE B N 1
ATOM 8419 C CA . PHE B 1 478 ? 9.43 42.344 -1.818 1 87.06 478 PHE B CA 1
ATOM 8420 C C . PHE B 1 478 ? 9.93 43.031 -0.558 1 87.06 478 PHE B C 1
ATOM 8422 O O . PHE B 1 478 ? 9.82 44.25 -0.435 1 87.06 478 PHE B O 1
ATOM 8429 N N . SER B 1 479 ? 10.336 42.219 0.43 1 80.88 479 SER B N 1
ATOM 8430 C CA . SER B 1 479 ? 10.797 42.781 1.693 1 80.88 479 SER B CA 1
ATOM 8431 C C . SER B 1 479 ? 12.297 42.594 1.869 1 80.88 479 SER B C 1
ATOM 8433 O O . SER B 1 479 ? 12.812 41.5 1.691 1 80.88 479 SER B O 1
ATOM 8435 N N . TRP B 1 480 ? 12.898 43.594 2.234 1 72.06 480 TRP B N 1
ATOM 8436 C CA . TRP B 1 480 ? 14.336 43.531 2.451 1 72.06 480 TRP B CA 1
ATOM 8437 C C . TRP B 1 480 ? 14.672 42.688 3.68 1 72.06 480 TRP B C 1
ATOM 8439 O O . TRP B 1 480 ? 15.727 42.062 3.736 1 72.06 480 TRP B O 1
ATOM 8449 N N . GLU B 1 481 ? 13.766 42.625 4.629 1 68 481 GLU B N 1
ATOM 8450 C CA . GLU B 1 481 ? 13.992 41.938 5.895 1 68 481 GLU B CA 1
ATOM 8451 C C . GLU B 1 481 ? 13.961 40.438 5.711 1 68 481 GLU B C 1
ATOM 8453 O O . GLU B 1 481 ? 14.57 39.688 6.492 1 68 481 GLU B O 1
ATOM 8458 N N . CYS B 1 482 ? 13.141 39.969 4.82 1 69.75 482 CYS B N 1
ATOM 8459 C CA . CYS B 1 482 ? 12.992 38.562 4.59 1 69.75 482 CYS B CA 1
ATOM 8460 C C . CYS B 1 482 ? 14.102 38.031 3.68 1 69.75 482 CYS B C 1
ATOM 8462 O O . CYS B 1 482 ? 14.305 36.812 3.582 1 69.75 482 CYS B O 1
ATOM 8464 N N . GLN B 1 483 ? 14.672 38.875 2.822 1 55.75 483 GLN B N 1
ATOM 8465 C CA . GLN B 1 483 ? 15.398 38.531 1.602 1 55.75 483 GLN B CA 1
ATOM 8466 C C . GLN B 1 483 ? 16.734 37.875 1.923 1 55.75 483 GLN B C 1
ATOM 8468 O O . GLN B 1 483 ? 17.625 38.531 2.482 1 55.75 483 GLN B O 1
ATOM 8473 N N . PRO B 1 484 ? 16.719 36.469 2.188 1 51.34 484 PRO B N 1
ATOM 8474 C CA . PRO B 1 484 ? 18.141 36.125 2.004 1 51.34 484 PRO B CA 1
ATOM 8475 C C . PRO B 1 484 ? 18.75 36.781 0.77 1 51.34 484 PRO B C 1
ATOM 8477 O O . PRO B 1 484 ? 18.031 37.375 -0.044 1 51.34 484 PRO B O 1
ATOM 8480 N N . SER B 1 485 ? 19.688 35.781 0.166 1 46.09 485 SER B N 1
ATOM 8481 C CA . SER B 1 485 ? 20.703 36.125 -0.838 1 46.09 485 SER B CA 1
ATOM 8482 C C . SER B 1 485 ? 20.062 36.75 -2.062 1 46.09 485 SER B C 1
ATOM 8484 O O . SER B 1 485 ? 18.859 36.688 -2.25 1 46.09 485 SER B O 1
ATOM 8486 N N . PRO B 1 486 ? 20.875 36.688 -3.172 1 46.44 486 PRO B N 1
ATOM 8487 C CA . PRO B 1 486 ? 20.984 37.406 -4.438 1 46.44 486 PRO B CA 1
ATOM 8488 C C . PRO B 1 486 ? 19.656 37.438 -5.211 1 46.44 486 PRO B C 1
ATOM 8490 O O . PRO B 1 486 ? 18.969 38.469 -5.215 1 46.44 486 PRO B O 1
ATOM 8493 N N . ALA B 1 487 ? 19.672 36.812 -6.488 1 49.59 487 ALA B N 1
ATOM 8494 C CA . ALA B 1 487 ? 18.922 37 -7.727 1 49.59 487 ALA B CA 1
ATOM 8495 C C . ALA B 1 487 ? 17.484 36.5 -7.574 1 49.59 487 ALA B C 1
ATOM 8497 O O . ALA B 1 487 ? 17.234 35.281 -7.648 1 49.59 487 ALA B O 1
ATOM 8498 N N . GLN B 1 488 ? 16.594 37.219 -6.754 1 60.03 488 GLN B N 1
ATOM 8499 C CA . GLN B 1 488 ? 15.172 36.906 -6.633 1 60.03 488 GLN B CA 1
ATOM 8500 C C . GLN B 1 488 ? 14.539 36.688 -8.008 1 60.03 488 GLN B C 1
ATOM 8502 O O . GLN B 1 488 ? 14.664 37.562 -8.891 1 60.03 488 GLN B O 1
ATOM 8507 N N . SER B 1 489 ? 14.023 35.438 -8.227 1 77.19 489 SER B N 1
ATOM 8508 C CA . SER B 1 489 ? 13.461 35.062 -9.523 1 77.19 489 SER B CA 1
ATOM 8509 C C . SER B 1 489 ? 12.164 35.812 -9.805 1 77.19 489 SER B C 1
ATOM 8511 O O . SER B 1 489 ? 11.352 36.031 -8.898 1 77.19 489 SER B O 1
ATOM 8513 N N . LEU B 1 490 ? 12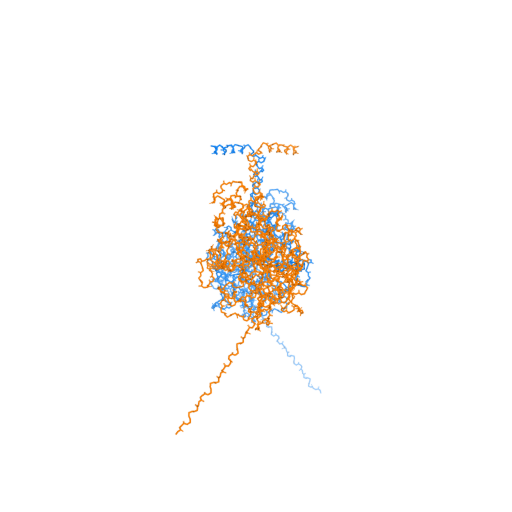.117 36.594 -10.891 1 84.75 490 LEU B N 1
ATOM 8514 C CA . LEU B 1 490 ? 10.906 37.219 -11.367 1 84.75 490 LEU B CA 1
ATOM 8515 C C . LEU B 1 490 ? 9.703 36.312 -11.242 1 84.75 490 LEU B C 1
ATOM 8517 O O . LEU B 1 490 ? 8.594 36.75 -10.945 1 84.75 490 LEU B O 1
ATOM 8521 N N . ASP B 1 491 ? 10 35.094 -11.328 1 89.44 491 ASP B N 1
ATOM 8522 C CA . ASP B 1 491 ? 8.938 34.094 -11.211 1 89.44 491 ASP B CA 1
ATOM 8523 C C . ASP B 1 491 ? 8.422 34 -9.773 1 89.44 491 ASP B C 1
ATOM 8525 O O . ASP B 1 491 ? 7.211 33.938 -9.547 1 89.44 491 ASP B O 1
ATOM 8529 N N . ASP B 1 492 ? 9.328 34.062 -8.859 1 91.25 492 ASP B N 1
ATOM 8530 C CA . ASP B 1 492 ? 8.938 34 -7.453 1 91.25 492 ASP B CA 1
ATOM 8531 C C . ASP B 1 492 ? 8.211 35.281 -7.02 1 91.25 492 ASP B C 1
ATOM 8533 O O . ASP B 1 492 ? 7.297 35.219 -6.195 1 91.25 492 ASP B O 1
ATOM 8537 N N . MET B 1 493 ? 8.641 36.375 -7.578 1 90.75 493 MET B N 1
ATOM 8538 C CA . MET B 1 493 ? 7.961 37.656 -7.297 1 90.75 493 MET B CA 1
ATOM 8539 C C . MET B 1 493 ? 6.531 37.625 -7.82 1 90.75 493 MET B C 1
ATOM 8541 O O . MET B 1 493 ? 5.598 38 -7.109 1 90.75 493 MET B O 1
ATOM 8545 N N . ALA B 1 494 ? 6.379 37.156 -9.023 1 91 494 ALA B N 1
ATOM 8546 C CA . ALA B 1 494 ? 5.051 37.062 -9.625 1 91 494 ALA B CA 1
ATOM 8547 C C . ALA B 1 494 ? 4.156 36.125 -8.836 1 91 494 ALA B C 1
ATOM 8549 O O . ALA B 1 494 ? 2.977 36.406 -8.625 1 91 494 ALA B O 1
ATOM 8550 N N . LEU B 1 495 ? 4.699 35.031 -8.445 1 93.12 495 LEU B N 1
ATOM 8551 C CA . LEU B 1 495 ? 3.932 34.062 -7.676 1 93.12 495 LEU B CA 1
ATOM 8552 C C . LEU B 1 495 ? 3.549 34.625 -6.312 1 93.12 495 LEU B C 1
ATOM 8554 O O . LEU B 1 495 ? 2.451 34.375 -5.812 1 93.12 495 LEU B O 1
ATOM 8558 N N . SER B 1 496 ? 4.457 35.312 -5.711 1 93.69 496 SER B N 1
ATOM 8559 C CA . SER B 1 496 ? 4.168 35.938 -4.418 1 93.69 496 SER B CA 1
ATOM 8560 C C . SER B 1 496 ? 3.008 36.906 -4.516 1 93.69 496 SER B C 1
ATOM 8562 O O . SER B 1 496 ? 2.184 37 -3.602 1 93.69 496 SER B O 1
ATOM 8564 N N . VAL B 1 497 ? 2.93 37.656 -5.609 1 93.69 497 VAL B N 1
ATOM 8565 C CA . VAL B 1 497 ? 1.802 38.531 -5.824 1 93.69 497 VAL B CA 1
ATOM 8566 C C . VAL B 1 497 ? 0.5 37.75 -5.848 1 93.69 497 VAL B C 1
ATOM 8568 O O . VAL B 1 497 ? -0.485 38.125 -5.215 1 93.69 497 VAL B O 1
ATOM 8571 N N . LYS B 1 498 ? 0.514 36.656 -6.523 1 94.44 498 LYS B N 1
ATOM 8572 C CA . LYS B 1 498 ? -0.676 35.812 -6.586 1 94.44 498 LYS B CA 1
ATOM 8573 C C . LYS B 1 498 ? -1.038 35.25 -5.207 1 94.44 498 LYS B C 1
ATOM 8575 O O . LYS B 1 498 ? -2.213 35.219 -4.84 1 94.44 498 LYS B O 1
ATOM 8580 N N . PHE B 1 499 ? -0.039 34.812 -4.457 1 96.56 499 PHE B N 1
ATOM 8581 C CA . PHE B 1 499 ? -0.291 34.344 -3.096 1 96.56 499 PHE B CA 1
ATOM 8582 C C . PHE B 1 499 ? -0.974 35.438 -2.275 1 96.56 499 PHE B C 1
ATOM 8584 O O . PHE B 1 499 ? -1.999 35.188 -1.637 1 96.56 499 PHE B O 1
ATOM 8591 N N . MET B 1 500 ? -0.419 36.625 -2.311 1 96.94 500 MET B N 1
ATOM 8592 C CA . MET B 1 500 ? -0.983 37.719 -1.541 1 96.94 500 MET B CA 1
ATOM 8593 C C . MET B 1 500 ? -2.412 38.031 -1.981 1 96.94 500 MET B C 1
ATOM 8595 O O . MET B 1 500 ? -3.291 38.25 -1.146 1 96.94 500 MET B O 1
ATOM 8599 N N . GLU B 1 501 ? -2.66 37.969 -3.275 1 96.12 501 GLU B N 1
ATOM 8600 C CA . GLU B 1 501 ? -4.004 38.188 -3.797 1 96.12 501 GLU B CA 1
ATOM 8601 C C . GLU B 1 501 ? -4.977 37.125 -3.338 1 96.12 501 GLU B C 1
ATOM 8603 O O . GLU B 1 501 ? -6.082 37.406 -2.887 1 96.12 501 GLU B O 1
ATOM 8608 N N . PHE B 1 502 ? -4.586 35.844 -3.486 1 98.19 502 PHE B N 1
ATOM 8609 C CA . PHE B 1 502 ? -5.445 34.75 -3.084 1 98.19 502 PHE B CA 1
ATOM 8610 C C . PHE B 1 502 ? -5.789 34.844 -1.602 1 98.19 502 PHE B C 1
ATOM 8612 O O . PHE B 1 502 ? -6.957 34.719 -1.222 1 98.19 502 PHE B O 1
ATOM 8619 N N . TRP B 1 503 ? -4.812 35.031 -0.767 1 98.62 503 TRP B N 1
ATOM 8620 C CA . TRP B 1 503 ? -5.004 35.031 0.68 1 98.62 503 TRP B CA 1
ATOM 8621 C C . TRP B 1 503 ? -5.863 36.219 1.102 1 98.62 503 TRP B C 1
ATOM 8623 O O . TRP B 1 503 ? -6.758 36.094 1.939 1 98.62 503 TRP B O 1
ATOM 8633 N N . THR B 1 504 ? -5.625 37.406 0.528 1 98.12 504 THR B N 1
ATOM 8634 C CA . THR B 1 504 ? -6.375 38.594 0.938 1 98.12 504 THR B CA 1
ATOM 8635 C C . THR B 1 504 ? -7.785 38.562 0.359 1 98.12 504 THR B C 1
ATOM 8637 O O . THR B 1 504 ? -8.734 39.031 0.991 1 98.12 504 THR B O 1
ATOM 8640 N N . THR B 1 505 ? -7.977 38.031 -0.85 1 98 505 THR B N 1
ATOM 8641 C CA . THR B 1 505 ? -9.32 37.844 -1.388 1 98 505 THR B CA 1
ATOM 8642 C C . THR B 1 505 ? -10.125 36.875 -0.516 1 98 505 THR B C 1
ATOM 8644 O O . THR B 1 505 ? -11.305 37.125 -0.246 1 98 505 THR B O 1
ATOM 8647 N N . PHE B 1 506 ? -9.461 35.812 -0.101 1 98.5 506 PHE B N 1
ATOM 8648 C CA . PHE B 1 506 ? -10.125 34.875 0.801 1 98.5 506 PHE B CA 1
ATOM 8649 C C . PHE B 1 506 ? -10.531 35.562 2.096 1 98.5 506 PHE B C 1
ATOM 8651 O O . PHE B 1 506 ? -11.625 35.344 2.609 1 98.5 506 PHE B O 1
ATOM 8658 N N . ALA B 1 507 ? -9.641 36.344 2.656 1 98.56 507 ALA B N 1
ATOM 8659 C CA . ALA B 1 507 ? -9.938 37.062 3.893 1 98.56 507 ALA B CA 1
ATOM 8660 C C . ALA B 1 507 ? -11.141 38 3.715 1 98.56 507 ALA B C 1
ATOM 8662 O O . ALA B 1 507 ? -11.953 38.156 4.629 1 98.56 507 ALA B O 1
ATOM 8663 N N . LYS B 1 508 ? -11.297 38.562 2.582 1 97.62 508 LYS B N 1
ATOM 8664 C CA . LYS B 1 508 ? -12.344 39.562 2.322 1 97.62 508 LYS B CA 1
ATOM 8665 C C . LYS B 1 508 ? -13.664 38.875 1.992 1 97.62 508 LYS B C 1
ATOM 8667 O O . LYS B 1 508 ? -14.734 39.375 2.373 1 97.62 508 LYS B O 1
ATOM 8672 N N . THR B 1 509 ? -13.586 37.656 1.283 1 97.06 509 THR B N 1
ATOM 8673 C CA . THR B 1 509 ? -14.82 37.188 0.671 1 97.06 509 THR B CA 1
ATOM 8674 C C . THR B 1 509 ? -15.133 35.75 1.136 1 97.06 509 THR B C 1
ATOM 8676 O O . THR B 1 509 ? -16.25 35.281 0.952 1 97.06 509 THR B O 1
ATOM 8679 N N . GLY B 1 510 ? -14.164 35.125 1.72 1 97.88 510 GLY B N 1
ATOM 8680 C CA . GLY B 1 510 ? -14.32 33.719 2.057 1 97.88 510 GLY B CA 1
ATOM 8681 C C . GLY B 1 510 ? -14.078 32.812 0.881 1 97.88 510 GLY B C 1
ATOM 8682 O O . GLY B 1 510 ? -14.219 31.594 1.004 1 97.88 510 GLY B O 1
ATOM 8683 N N . ASN B 1 511 ? -13.727 33.344 -0.278 1 97.88 511 ASN B N 1
ATOM 8684 C CA . ASN B 1 511 ? -13.383 32.625 -1.515 1 97.88 511 ASN B CA 1
ATOM 8685 C C . ASN B 1 511 ? -12.086 33.156 -2.121 1 97.88 511 ASN B C 1
ATOM 8687 O O . ASN B 1 511 ? -12.008 34.344 -2.475 1 97.88 511 ASN B O 1
ATOM 8691 N N . PRO B 1 512 ? -11.078 32.312 -2.287 1 98.06 512 PRO B N 1
ATOM 8692 C CA . PRO B 1 512 ? -9.781 32.812 -2.752 1 98.06 512 PRO B CA 1
ATOM 8693 C C . PRO B 1 512 ? -9.766 33.094 -4.25 1 98.06 512 PRO B C 1
ATOM 8695 O O . PRO B 1 512 ? -8.812 33.688 -4.754 1 98.06 512 PRO B O 1
ATOM 8698 N N . SER B 1 513 ? -10.766 32.688 -4.973 1 96.75 513 SER B N 1
ATOM 8699 C CA . SER B 1 513 ? -10.789 32.969 -6.406 1 96.75 513 SER B CA 1
ATOM 8700 C C . SER B 1 513 ? -10.75 34.469 -6.688 1 96.75 513 SER B C 1
ATOM 8702 O O . SER B 1 513 ? -11.453 35.25 -6.043 1 96.75 513 SER B O 1
ATOM 8704 N N . LEU B 1 514 ? -9.898 34.75 -7.637 1 93.44 514 LEU B N 1
ATOM 8705 C CA . LEU B 1 514 ? -9.797 36.125 -8.031 1 93.44 514 LEU B CA 1
ATOM 8706 C C . LEU B 1 514 ? -10.961 36.531 -8.93 1 93.44 514 LEU B C 1
ATOM 8708 O O . LEU B 1 514 ? -11.586 35.688 -9.562 1 93.44 514 LEU B O 1
ATOM 8712 N N . GLU B 1 515 ? -11.273 37.75 -8.961 1 80.75 515 GLU B N 1
ATOM 8713 C CA . GLU B 1 515 ? -12.453 38.25 -9.648 1 80.75 515 GLU B CA 1
ATOM 8714 C C . GLU B 1 515 ? -12.414 37.938 -11.141 1 80.75 515 GLU B C 1
ATOM 8716 O O . GLU B 1 515 ? -11.344 37.938 -11.75 1 80.75 515 GLU B O 1
ATOM 8721 N N . SER B 1 516 ? -13.547 37.625 -11.641 1 72.75 516 SER B N 1
ATOM 8722 C CA . SER B 1 516 ? -13.828 37.469 -13.062 1 72.75 516 SER B CA 1
ATOM 8723 C C . SER B 1 516 ? -13 36.344 -13.664 1 72.75 516 SER B C 1
ATOM 8725 O O . SER B 1 516 ? -12.477 36.469 -14.773 1 72.75 516 SER B O 1
ATOM 8727 N N . THR B 1 517 ? -12.867 35.312 -12.789 1 77.69 517 THR B N 1
ATOM 8728 C CA . THR B 1 517 ? -12.086 34.219 -13.336 1 77.69 517 THR B CA 1
ATOM 8729 C C . THR B 1 517 ? -13 33.031 -13.672 1 77.69 517 THR B C 1
ATOM 8731 O O . THR B 1 517 ? -13.969 32.781 -12.969 1 77.69 517 THR B O 1
ATOM 8734 N N . SER B 1 518 ? -12.695 32.5 -14.875 1 78.5 518 SER B N 1
ATOM 8735 C CA . SER B 1 518 ? -13.312 31.234 -15.258 1 78.5 518 SER B CA 1
ATOM 8736 C C . SER B 1 518 ? -12.492 30.047 -14.758 1 78.5 518 SER B C 1
ATOM 8738 O O . SER B 1 518 ? -11.367 30.219 -14.281 1 78.5 518 SER B O 1
ATOM 8740 N N . GLU B 1 519 ? -13.039 28.906 -14.82 1 79.25 519 GLU B N 1
ATOM 8741 C CA . GLU B 1 519 ? -12.43 27.688 -14.289 1 79.25 519 GLU B CA 1
ATOM 8742 C C . GLU B 1 519 ? -11.086 27.406 -14.961 1 79.25 519 GLU B C 1
ATOM 8744 O O . GLU B 1 519 ? -10.219 26.781 -14.367 1 79.25 519 GLU B O 1
ATOM 8749 N N . SER B 1 520 ? -10.898 27.906 -16.016 1 79.12 520 SER B N 1
ATOM 8750 C CA . SER B 1 520 ? -9.68 27.641 -16.766 1 79.12 520 SER B CA 1
ATOM 8751 C C . SER B 1 520 ? -8.609 28.688 -16.469 1 79.12 520 SER B C 1
ATOM 8753 O O . SER B 1 520 ? -7.449 28.531 -16.844 1 79.12 520 SER B O 1
ATOM 8755 N N . ASP B 1 521 ? -9.031 29.688 -15.656 1 83.69 521 ASP B N 1
ATOM 8756 C CA . ASP B 1 521 ? -8.117 30.781 -15.367 1 83.69 521 ASP B CA 1
ATOM 8757 C C . ASP B 1 521 ? -7.215 30.453 -14.18 1 83.69 521 ASP B C 1
ATOM 8759 O O . ASP B 1 521 ? -7.629 29.75 -13.258 1 83.69 521 ASP B O 1
ATOM 8763 N N . MET B 1 522 ? -6.051 31.062 -14.203 1 87 522 MET B N 1
ATOM 8764 C CA . MET B 1 522 ? -5.078 30.875 -13.133 1 87 522 MET B CA 1
ATOM 8765 C C . MET B 1 522 ? -5.605 31.438 -11.812 1 87 522 MET B C 1
ATOM 8767 O O . MET B 1 522 ? -5.223 30.969 -10.742 1 87 522 MET B O 1
ATOM 8771 N N . GLY B 1 523 ? -6.473 32.406 -11.953 1 93.81 523 GLY B N 1
ATOM 8772 C CA . GLY B 1 523 ? -6.988 33.031 -10.758 1 93.81 523 GLY B CA 1
ATOM 8773 C C . GLY B 1 523 ? -8.148 32.281 -10.133 1 93.81 523 GLY B C 1
ATOM 8774 O O . GLY B 1 523 ? -8.609 32.625 -9.047 1 93.81 523 GLY B O 1
ATOM 8775 N N . PHE B 1 524 ? -8.609 31.219 -10.805 1 95.06 524 PHE B N 1
ATOM 8776 C CA . PHE B 1 524 ? -9.719 30.422 -10.297 1 95.06 524 PHE B CA 1
ATOM 8777 C C . PHE B 1 524 ? -9.219 29.406 -9.266 1 95.06 524 PHE B C 1
ATOM 8779 O O . PHE B 1 524 ? -8.164 28.812 -9.445 1 95.06 524 PHE B O 1
ATOM 8786 N N . TRP B 1 525 ? -9.945 29.297 -8.203 1 97.62 525 TRP B N 1
ATOM 8787 C CA . TRP B 1 525 ? -9.688 28.312 -7.164 1 97.62 525 TRP B CA 1
ATOM 8788 C C . TRP B 1 525 ? -10.891 27.391 -6.98 1 97.62 525 TRP B C 1
ATOM 8790 O O . TRP B 1 525 ? -11.945 27.812 -6.512 1 97.62 525 TRP B O 1
ATOM 8800 N N . PRO B 1 526 ? -10.75 26.125 -7.266 1 97.12 526 PRO B N 1
ATOM 8801 C CA . PRO B 1 526 ? -11.898 25.234 -7.129 1 97.12 526 PRO B CA 1
ATOM 8802 C C . PRO B 1 526 ? -12.266 24.953 -5.676 1 97.12 526 PRO B C 1
ATOM 8804 O O . PRO B 1 526 ? -11.391 24.922 -4.805 1 97.12 526 PRO B O 1
ATOM 8807 N N . ARG B 1 527 ? -13.555 24.75 -5.441 1 97.56 527 ARG B N 1
ATOM 8808 C CA . ARG B 1 527 ? -14 24.266 -4.137 1 97.56 527 ARG B CA 1
ATOM 8809 C C . ARG B 1 527 ? -13.664 22.781 -3.949 1 97.56 527 ARG B C 1
ATOM 8811 O O . ARG B 1 527 ? -13.773 22 -4.891 1 97.56 527 ARG B O 1
ATOM 8818 N N . PHE B 1 528 ? -13.219 22.438 -2.805 1 98.5 528 PHE B N 1
ATOM 8819 C CA . PHE B 1 528 ? -13.047 21.031 -2.436 1 98.5 528 PHE B CA 1
ATOM 8820 C C . PHE B 1 528 ? -14.383 20.406 -2.066 1 98.5 528 PHE B C 1
ATOM 8822 O O . PHE B 1 528 ? -14.969 20.734 -1.038 1 98.5 528 PHE B O 1
ATOM 8829 N N . THR B 1 529 ? -14.844 19.5 -2.891 1 98.19 529 THR B N 1
ATOM 8830 C CA . THR B 1 529 ? -16.078 18.766 -2.65 1 98.19 529 THR B CA 1
ATOM 8831 C C . THR B 1 529 ? -15.82 17.266 -2.756 1 98.19 529 THR B C 1
ATOM 8833 O O . THR B 1 529 ? -14.797 16.828 -3.289 1 98.19 529 THR B O 1
ATOM 8836 N N . ILE B 1 530 ? -16.641 16.484 -2.205 1 96.94 530 ILE B N 1
ATOM 8837 C CA . ILE B 1 530 ? -16.594 15.031 -2.281 1 96.94 530 ILE B CA 1
ATOM 8838 C C . ILE B 1 530 ? -17.75 14.531 -3.146 1 96.94 530 ILE B C 1
ATOM 8840 O O . ILE B 1 530 ? -18.922 14.766 -2.834 1 96.94 530 ILE B O 1
ATOM 8844 N N . PRO B 1 531 ? -17.438 13.969 -4.352 1 95.81 531 PRO B N 1
ATOM 8845 C CA . PRO B 1 531 ? -16.219 13.164 -4.57 1 95.81 531 PRO B CA 1
ATOM 8846 C C . PRO B 1 531 ? -15.234 13.836 -5.516 1 95.81 531 PRO B C 1
ATOM 8848 O O . PRO B 1 531 ? -14.266 13.203 -5.953 1 95.81 531 PRO B O 1
ATOM 8851 N N . GLU B 1 532 ? -15.406 15.07 -5.879 1 97.12 532 GLU B N 1
ATOM 8852 C CA . GLU B 1 532 ? -14.555 15.68 -6.895 1 97.12 532 GLU B CA 1
ATOM 8853 C C . GLU B 1 532 ? -13.117 15.805 -6.402 1 97.12 532 GLU B C 1
ATOM 8855 O O . GLU B 1 532 ? -12.172 15.594 -7.168 1 97.12 532 GLU B O 1
ATOM 8860 N N . LEU B 1 533 ? -12.891 16.188 -5.125 1 98.19 533 LEU B N 1
ATOM 8861 C CA . LEU B 1 533 ? -11.617 16.25 -4.414 1 98.19 533 LEU B CA 1
ATOM 8862 C C . LEU B 1 533 ? -10.641 17.172 -5.129 1 98.19 533 LEU B C 1
ATOM 8864 O O . LEU B 1 533 ? -9.453 16.859 -5.23 1 98.19 533 LEU B O 1
ATOM 8868 N N . GLU B 1 534 ? -11.109 18.266 -5.664 1 98.12 534 GLU B N 1
ATOM 8869 C CA . GLU B 1 534 ? -10.258 19.188 -6.41 1 98.12 534 GLU B CA 1
ATOM 8870 C C . GLU B 1 534 ? -9.43 20.062 -5.473 1 98.12 534 GLU B C 1
ATOM 8872 O O . GLU B 1 534 ? -9.875 20.406 -4.375 1 98.12 534 GLU B O 1
ATOM 8877 N N . TYR B 1 535 ? -8.219 20.422 -5.875 1 98.31 535 TYR B N 1
ATOM 8878 C CA . TYR B 1 535 ? -7.34 21.328 -5.141 1 98.31 535 TYR B CA 1
ATOM 8879 C C . TYR B 1 535 ? -6.469 22.141 -6.094 1 98.31 535 TYR B C 1
ATOM 8881 O O . TYR B 1 535 ? -6.355 21.812 -7.273 1 98.31 535 TYR B O 1
ATOM 8889 N N . LYS B 1 536 ? -5.914 23.234 -5.586 1 98.31 536 LYS B N 1
ATOM 8890 C CA . LYS B 1 536 ? -5.066 24.109 -6.379 1 98.31 536 LYS B CA 1
ATOM 8891 C C . LYS B 1 536 ? -3.592 23.781 -6.188 1 98.31 536 LYS B C 1
ATOM 8893 O O . LYS B 1 536 ? -3.115 23.672 -5.059 1 98.31 536 LYS B O 1
ATOM 8898 N N . GLU B 1 537 ? -2.889 23.484 -7.266 1 98.31 537 GLU B N 1
ATOM 8899 C CA . GLU B 1 537 ? -1.434 23.375 -7.211 1 98.31 537 GLU B CA 1
ATOM 8900 C C . GLU B 1 537 ? -0.78 24.75 -7.332 1 98.31 537 GLU B C 1
ATOM 8902 O O . GLU B 1 537 ? -0.975 25.453 -8.328 1 98.31 537 GLU B O 1
ATOM 8907 N N . LEU B 1 538 ? -0.096 25.156 -6.312 1 98.12 538 LEU B N 1
ATOM 8908 C CA . LEU B 1 538 ? 0.554 26.469 -6.289 1 98.12 538 LEU B CA 1
ATOM 8909 C C . LEU B 1 538 ? 1.986 26.375 -6.805 1 98.12 538 LEU B C 1
ATOM 8911 O O . LEU B 1 538 ? 2.92 26.188 -6.02 1 98.12 538 LEU B O 1
ATOM 8915 N N . ASP B 1 539 ? 2.139 26.453 -7.961 1 96.69 539 ASP B N 1
ATOM 8916 C CA . ASP B 1 539 ? 3.34 26.594 -8.781 1 96.69 539 ASP B CA 1
ATOM 8917 C C . ASP B 1 539 ? 3.137 27.625 -9.875 1 96.69 539 ASP B C 1
ATOM 8919 O O . ASP B 1 539 ? 2.184 28.406 -9.836 1 96.69 539 ASP B O 1
ATOM 8923 N N . LEU B 1 540 ? 4.055 27.734 -10.789 1 94 540 LEU B N 1
ATOM 8924 C CA . LEU B 1 540 ? 4.031 28.828 -11.766 1 94 540 LEU B CA 1
ATOM 8925 C C . LEU B 1 540 ? 2.779 28.75 -12.633 1 94 540 LEU B C 1
ATOM 8927 O O . LEU B 1 540 ? 2.256 29.781 -13.07 1 94 540 LEU B O 1
ATOM 8931 N N . ASN B 1 541 ? 2.217 27.531 -12.836 1 94.38 541 ASN B N 1
ATOM 8932 C CA . ASN B 1 541 ? 1.072 27.375 -13.727 1 94.38 541 ASN B CA 1
ATOM 8933 C C . ASN B 1 541 ? -0.247 27.453 -12.961 1 94.38 541 ASN B C 1
ATOM 8935 O O . ASN B 1 541 ? -1.308 27.625 -13.562 1 94.38 541 ASN B O 1
ATOM 8939 N N . LEU B 1 542 ? -0.284 27.312 -11.672 1 96.38 542 LEU B N 1
ATOM 8940 C CA . LEU B 1 542 ? -1.46 27.422 -10.82 1 96.38 542 LEU B CA 1
ATOM 8941 C C . LEU B 1 542 ? -2.594 26.547 -11.328 1 96.38 542 LEU B C 1
ATOM 8943 O O . LEU B 1 542 ? -3.713 27.016 -11.531 1 96.38 542 LEU B O 1
ATOM 8947 N N . THR B 1 543 ? -2.375 25.25 -11.469 1 96.38 543 THR B N 1
ATOM 8948 C CA . THR B 1 543 ? -3.311 24.328 -12.086 1 96.38 543 THR B CA 1
ATOM 8949 C C . THR B 1 543 ? -4.238 23.703 -11.047 1 96.38 543 THR B C 1
ATOM 8951 O O . THR B 1 543 ? -3.916 23.688 -9.852 1 96.38 543 THR B O 1
ATOM 8954 N N . THR B 1 544 ? -5.426 23.344 -11.5 1 97.06 544 THR B N 1
ATOM 8955 C CA . THR B 1 544 ? -6.348 22.547 -10.688 1 97.06 544 THR B CA 1
ATOM 8956 C C . THR B 1 544 ? -6.043 21.062 -10.812 1 97.06 544 THR B C 1
ATOM 8958 O O . THR B 1 544 ? -5.902 20.547 -11.922 1 97.06 544 THR B O 1
ATOM 8961 N N . LYS B 1 545 ? -5.848 20.391 -9.75 1 97.75 545 LYS B N 1
ATOM 8962 C CA . LYS B 1 545 ? -5.652 18.953 -9.688 1 97.75 545 LYS B CA 1
ATOM 8963 C C . LYS B 1 545 ? -6.699 18.281 -8.789 1 97.75 545 LYS B C 1
ATOM 8965 O O . LYS B 1 545 ? -7.594 18.953 -8.281 1 97.75 545 LYS B O 1
ATOM 8970 N N . ARG B 1 546 ? -6.711 16.984 -8.703 1 97.56 546 ARG B N 1
ATOM 8971 C CA . ARG B 1 546 ? -7.695 16.297 -7.871 1 97.56 546 ARG B CA 1
ATOM 8972 C C . ARG B 1 546 ? -7.043 15.195 -7.043 1 97.56 546 ARG B C 1
ATOM 8974 O O . ARG B 1 546 ? -5.965 14.711 -7.387 1 97.56 546 ARG B O 1
ATOM 8981 N N . ALA B 1 547 ? -7.684 14.789 -5.992 1 98.06 547 ALA B N 1
ATOM 8982 C CA . ALA B 1 547 ? -7.426 13.594 -5.191 1 98.06 547 ALA B CA 1
ATOM 8983 C C . ALA B 1 547 ? -5.984 13.57 -4.688 1 98.06 547 ALA B C 1
ATOM 8985 O O . ALA B 1 547 ? -5.277 12.578 -4.871 1 98.06 547 ALA B O 1
ATOM 8986 N N . LEU B 1 548 ? -5.613 14.68 -4.027 1 98.31 548 LEU B N 1
ATOM 8987 C CA . LEU B 1 548 ? -4.262 14.789 -3.488 1 98.31 548 LEU B CA 1
ATOM 8988 C C . LEU B 1 548 ? -3.975 13.664 -2.506 1 98.31 548 LEU B C 1
ATOM 8990 O O . LEU B 1 548 ? -4.59 13.586 -1.44 1 98.31 548 LEU B O 1
ATOM 8994 N N . LYS B 1 549 ? -3.008 12.773 -2.834 1 98.19 549 LYS B N 1
ATOM 8995 C CA . LYS B 1 549 ? -2.492 11.711 -1.97 1 98.19 549 LYS B CA 1
ATOM 8996 C C . LYS B 1 549 ? -3.631 10.914 -1.342 1 98.19 549 LYS B C 1
ATOM 8998 O O . LYS B 1 549 ? -3.594 10.602 -0.15 1 98.19 549 LYS B O 1
ATOM 9003 N N . SER B 1 550 ? -4.707 10.609 -2.129 1 97.88 550 SER B N 1
ATOM 9004 C CA . SER B 1 550 ? -5.887 9.938 -1.6 1 97.88 550 SER B CA 1
ATOM 9005 C C . SER B 1 550 ? -5.523 8.586 -0.995 1 97.88 550 SER B C 1
ATOM 9007 O O . SER B 1 550 ? -6.059 8.203 0.047 1 97.88 550 SER B O 1
ATOM 9009 N N . ARG B 1 551 ? -4.641 7.824 -1.597 1 98.06 551 ARG B N 1
ATOM 9010 C CA . ARG B 1 551 ? -4.219 6.523 -1.083 1 98.06 551 ARG B CA 1
ATOM 9011 C C . ARG B 1 551 ? -3.514 6.668 0.261 1 98.06 551 ARG B C 1
ATOM 9013 O O . ARG B 1 551 ? -3.84 5.961 1.218 1 98.06 551 ARG B O 1
ATOM 9020 N N . GLU B 1 552 ? -2.521 7.566 0.309 1 98.56 552 GLU B N 1
ATOM 9021 C CA . GLU B 1 552 ? -1.737 7.762 1.525 1 98.56 552 GLU B CA 1
ATOM 9022 C C . GLU B 1 552 ? -2.605 8.297 2.66 1 98.56 552 GLU B C 1
ATOM 9024 O O . GLU B 1 552 ? -2.418 7.93 3.82 1 98.56 552 GLU B O 1
ATOM 9029 N N . CYS B 1 553 ? -3.543 9.188 2.322 1 98.5 553 CYS B N 1
ATOM 9030 C CA . CYS B 1 553 ? -4.441 9.711 3.344 1 98.5 553 CYS B CA 1
ATOM 9031 C C . CYS B 1 553 ? -5.383 8.625 3.85 1 98.5 553 CYS B C 1
ATOM 9033 O O . CYS B 1 553 ? -5.703 8.578 5.039 1 98.5 553 CYS B O 1
ATOM 9035 N N . HIS B 1 554 ? -5.891 7.703 2.939 1 98.12 554 HIS B N 1
ATOM 9036 C CA . HIS B 1 554 ? -6.68 6.57 3.404 1 98.12 554 HIS B CA 1
ATOM 9037 C C . HIS B 1 554 ? -5.859 5.66 4.309 1 98.12 554 HIS B C 1
ATOM 9039 O O . HIS B 1 554 ? -6.375 5.121 5.293 1 98.12 554 HIS B O 1
ATOM 9045 N N . PHE B 1 555 ? -4.586 5.418 3.955 1 98.62 555 PHE B N 1
ATOM 9046 C CA . PHE B 1 555 ? -3.689 4.598 4.758 1 98.62 555 PHE B CA 1
ATOM 9047 C C . PHE B 1 555 ? -3.637 5.102 6.195 1 98.62 555 PHE B C 1
ATOM 9049 O O . PHE B 1 555 ? -3.855 4.336 7.137 1 98.62 555 PHE B O 1
ATOM 9056 N N . TRP B 1 556 ? -3.416 6.367 6.395 1 98.06 556 TRP B N 1
ATOM 9057 C CA . TRP B 1 556 ? -3.188 6.918 7.727 1 98.06 556 TRP B CA 1
ATOM 9058 C C . TRP B 1 556 ? -4.508 7.176 8.445 1 98.06 556 TRP B C 1
ATOM 9060 O O . TRP B 1 556 ? -4.617 6.961 9.648 1 98.06 556 TRP B O 1
ATOM 9070 N N . ASN B 1 557 ? -5.527 7.703 7.742 1 97.06 557 ASN B N 1
ATOM 9071 C CA . ASN B 1 557 ? -6.754 8.18 8.367 1 97.06 557 ASN B CA 1
ATOM 9072 C C . ASN B 1 557 ? -7.746 7.043 8.594 1 97.06 557 ASN B C 1
ATOM 9074 O O . ASN B 1 557 ? -8.68 7.176 9.383 1 97.06 557 ASN B O 1
ATOM 9078 N N . ASN B 1 558 ? -7.598 5.926 7.887 1 95.38 558 ASN B N 1
ATOM 9079 C CA . ASN B 1 558 ? -8.555 4.832 7.977 1 95.38 558 ASN B CA 1
ATOM 9080 C C . ASN B 1 558 ? -7.875 3.514 8.328 1 95.38 558 ASN B C 1
ATOM 9082 O O . ASN B 1 558 ? -8.141 2.93 9.375 1 95.38 558 ASN B O 1
ATOM 9086 N N . TYR B 1 559 ? -6.93 3.107 7.453 1 96.75 559 TYR B N 1
ATOM 9087 C CA . TYR B 1 559 ? -6.344 1.784 7.629 1 96.75 559 TYR B CA 1
ATOM 9088 C C . TYR B 1 559 ? -5.586 1.694 8.945 1 96.75 559 TYR B C 1
ATOM 9090 O O . TYR B 1 559 ? -5.809 0.772 9.734 1 96.75 559 TYR B O 1
ATOM 9098 N N . VAL B 1 560 ? -4.629 2.621 9.188 1 95.19 560 VAL B N 1
ATOM 9099 C CA . VAL B 1 560 ? -3.812 2.598 10.398 1 95.19 560 VAL B CA 1
ATOM 9100 C C . VAL B 1 560 ? -4.707 2.725 11.625 1 95.19 560 VAL B C 1
ATOM 9102 O O . VAL B 1 560 ? -4.465 2.076 12.648 1 95.19 560 VAL B O 1
ATOM 9105 N N . VAL B 1 561 ? -5.738 3.566 11.539 1 91.5 561 VAL B N 1
ATOM 9106 C CA . VAL B 1 561 ? -6.668 3.738 12.656 1 91.5 561 VAL B CA 1
ATOM 9107 C C . VAL B 1 561 ? -7.328 2.402 12.992 1 91.5 561 VAL B C 1
ATOM 9109 O O . VAL B 1 561 ? -7.406 2.016 14.156 1 91.5 561 VAL B O 1
ATOM 9112 N N . HIS B 1 562 ? -7.785 1.688 11.961 1 89.19 562 HIS B N 1
ATOM 9113 C CA . HIS B 1 562 ? -8.43 0.396 12.164 1 89.19 562 HIS B CA 1
ATOM 9114 C C . HIS B 1 562 ? -7.434 -0.644 12.672 1 89.19 562 HIS B C 1
ATOM 9116 O O . HIS B 1 562 ? -7.77 -1.461 13.531 1 89.19 562 HIS B O 1
ATOM 9122 N N . LEU B 1 563 ? -6.254 -0.671 12.039 1 89.69 563 LEU B N 1
ATOM 9123 C CA . LEU B 1 563 ? -5.199 -1.594 12.445 1 89.69 563 LEU B CA 1
ATOM 9124 C C . LEU B 1 563 ? -4.883 -1.439 13.93 1 89.69 563 LEU B C 1
ATOM 9126 O O . LEU B 1 563 ? -4.77 -2.434 14.648 1 89.69 563 LEU B O 1
ATOM 9130 N N . ARG B 1 564 ? -4.789 -0.188 14.367 1 86.44 564 ARG B N 1
ATOM 9131 C CA . ARG B 1 564 ? -4.453 0.079 15.758 1 86.44 564 ARG B CA 1
ATOM 9132 C C . ARG B 1 564 ? -5.617 -0.277 16.688 1 86.44 564 ARG B C 1
ATOM 9134 O O . ARG B 1 564 ? -5.406 -0.741 17.797 1 86.44 564 ARG B O 1
ATOM 9141 N N . ALA B 1 565 ? -6.812 -0.038 16.266 1 82.69 565 ALA B N 1
ATOM 9142 C CA . ALA B 1 565 ? -7.984 -0.372 17.062 1 82.69 565 ALA B CA 1
ATOM 9143 C C . ALA B 1 565 ? -8.078 -1.877 17.297 1 82.69 565 ALA B C 1
ATOM 9145 O O . ALA B 1 565 ? -8.359 -2.32 18.422 1 82.69 565 ALA B O 1
ATOM 9146 N N . ILE B 1 566 ? -7.812 -2.598 16.281 1 75.19 566 ILE B N 1
ATOM 9147 C CA . ILE B 1 566 ? -7.93 -4.047 16.375 1 75.19 566 ILE B CA 1
ATOM 9148 C C . ILE B 1 566 ? -6.801 -4.602 17.25 1 75.19 566 ILE B C 1
ATOM 9150 O O . ILE B 1 566 ? -7.012 -5.516 18.047 1 75.19 566 ILE B O 1
ATOM 9154 N N . THR B 1 567 ? -5.609 -4.027 17.094 1 74.81 567 THR B N 1
ATOM 9155 C CA . THR B 1 567 ? -4.469 -4.52 17.875 1 74.81 567 THR B CA 1
ATOM 9156 C C . THR B 1 567 ? -4.59 -4.113 19.328 1 74.81 567 THR B C 1
ATOM 9158 O O . THR B 1 567 ? -4.141 -4.836 20.219 1 74.81 567 THR B O 1
ATOM 9161 N N . ALA B 1 568 ? -5.102 -2.904 19.562 1 71.94 568 ALA B N 1
ATOM 9162 C CA . ALA B 1 568 ? -5.352 -2.477 20.938 1 71.94 568 ALA B CA 1
ATOM 9163 C C . ALA B 1 568 ? -6.375 -3.383 21.625 1 71.94 568 ALA B C 1
ATOM 9165 O O . ALA B 1 568 ? -6.219 -3.73 22.797 1 71.94 568 ALA B O 1
ATOM 9166 N N . ASP B 1 569 ? -7.398 -3.734 20.938 1 61.97 569 ASP B N 1
ATOM 9167 C CA . ASP B 1 569 ? -8.43 -4.625 21.453 1 61.97 569 ASP B CA 1
ATOM 9168 C C . ASP B 1 569 ? -7.863 -6.008 21.766 1 61.97 569 ASP B C 1
ATOM 9170 O O . ASP B 1 569 ? -8.195 -6.605 22.797 1 61.97 569 ASP B O 1
ATOM 9174 N N . MET B 1 570 ? -7.004 -6.301 20.922 1 59.94 570 MET B N 1
ATOM 9175 C CA . MET B 1 570 ? -6.387 -7.609 21.109 1 59.94 570 MET B CA 1
ATOM 9176 C C . MET B 1 570 ? -5.445 -7.598 22.312 1 59.94 570 MET B C 1
ATOM 9178 O O . MET B 1 570 ? -5.379 -8.57 23.062 1 59.94 570 MET B O 1
ATOM 9182 N N . GLU B 1 571 ? -4.789 -6.418 22.5 1 60.44 571 GLU B N 1
ATOM 9183 C CA . GLU B 1 571 ? -3.906 -6.246 23.656 1 60.44 571 GLU B CA 1
ATOM 9184 C C . GLU B 1 571 ? -4.699 -6.16 24.953 1 60.44 571 GLU B C 1
ATOM 9186 O O . GLU B 1 571 ? -4.312 -6.75 25.969 1 60.44 571 GLU B O 1
ATOM 9191 N N . THR B 1 572 ? -5.699 -5.258 24.859 1 53.84 572 THR B N 1
ATOM 9192 C CA . THR B 1 572 ? -6.543 -5.129 26.047 1 53.84 572 THR B CA 1
ATOM 9193 C C . THR B 1 572 ? -7.168 -6.473 26.406 1 53.84 572 THR B C 1
ATOM 9195 O O . THR B 1 572 ? -7.223 -6.836 27.594 1 53.84 572 THR B O 1
ATOM 9198 N N . ALA B 1 573 ? -7.605 -7.094 25.406 1 48.75 573 ALA B N 1
ATOM 9199 C CA . ALA B 1 573 ? -8.172 -8.414 25.672 1 48.75 573 ALA B CA 1
ATOM 9200 C C . ALA B 1 573 ? -7.137 -9.344 26.297 1 48.75 573 ALA B C 1
ATOM 9202 O O . ALA B 1 573 ? -7.453 -10.094 27.219 1 48.75 573 ALA B O 1
ATOM 9203 N N . GLN B 1 574 ? -5.914 -9.094 25.812 1 50.38 574 GLN B N 1
ATOM 9204 C CA . GLN B 1 574 ? -4.82 -9.859 26.406 1 50.38 574 GLN B CA 1
ATOM 9205 C C . GLN B 1 574 ? -4.566 -9.43 27.859 1 50.38 574 GLN B C 1
ATOM 9207 O O . GLN B 1 574 ? -4.336 -10.273 28.719 1 50.38 574 GLN B O 1
ATOM 9212 N N . LEU B 1 575 ? -4.613 -8.039 27.984 1 45.53 575 LEU B N 1
ATOM 9213 C CA . LEU B 1 575 ? -4.41 -7.5 29.312 1 45.53 575 LEU B CA 1
ATOM 9214 C C . LEU B 1 575 ? -5.562 -7.891 30.234 1 45.53 575 LEU B C 1
ATOM 9216 O O . LEU B 1 575 ? -5.34 -8.25 31.406 1 45.53 575 LEU B O 1
ATOM 9220 N N . ASP B 1 576 ? -6.75 -7.551 29.781 1 45.88 576 ASP B N 1
ATOM 9221 C CA . ASP B 1 576 ? -7.902 -7.941 30.578 1 45.88 576 ASP B CA 1
ATOM 9222 C C . ASP B 1 576 ? -7.848 -9.43 30.938 1 45.88 576 ASP B C 1
ATOM 9224 O O . ASP B 1 576 ? -8.156 -9.812 32.062 1 45.88 576 ASP B O 1
ATOM 9228 N N . TRP B 1 577 ? -7.406 -10.047 30.094 1 42.78 577 TRP B N 1
ATOM 9229 C CA . TRP B 1 577 ? -7.25 -11.477 30.297 1 42.78 577 TRP B CA 1
ATOM 9230 C C . TRP B 1 577 ? -6.164 -11.766 31.328 1 42.78 577 TRP B C 1
ATOM 9232 O O . TRP B 1 577 ? -6.355 -12.586 32.219 1 42.78 577 TRP B O 1
ATOM 9242 N N . LYS B 1 578 ? -5.102 -11.055 31.109 1 43.31 578 LYS B N 1
ATOM 9243 C CA . LYS B 1 578 ? -4.031 -11.156 32.094 1 43.31 578 LYS B CA 1
ATOM 9244 C C . LYS B 1 578 ? -4.52 -10.734 33.469 1 43.31 578 LYS B C 1
ATOM 9246 O O . LYS B 1 578 ? -4.199 -11.383 34.469 1 43.31 578 LYS B O 1
ATOM 9251 N N . GLN B 1 579 ? -5.191 -9.594 33.406 1 41.25 579 GLN B N 1
ATOM 9252 C CA . GLN B 1 579 ? -5.746 -9.125 34.688 1 41.25 579 GLN B CA 1
ATOM 9253 C C . GLN B 1 579 ? -6.793 -10.102 35.219 1 41.25 579 GLN B C 1
ATOM 9255 O O . GLN B 1 579 ? -6.836 -10.375 36.406 1 41.25 579 GLN B O 1
ATOM 9260 N N . ALA B 1 580 ? -7.609 -10.516 34.281 1 43.62 580 ALA B N 1
ATOM 9261 C CA . ALA B 1 580 ? -8.586 -11.516 34.719 1 43.62 580 ALA B CA 1
ATOM 9262 C C . ALA B 1 580 ? -7.891 -12.789 35.188 1 43.62 580 ALA B C 1
ATOM 9264 O O . ALA B 1 580 ? -8.281 -13.367 36.188 1 43.62 580 ALA B O 1
ATOM 9265 N N . LEU B 1 581 ? -6.902 -13.008 34.531 1 42.22 581 LEU B N 1
ATOM 9266 C CA . LEU B 1 581 ? -6.082 -14.125 34.969 1 42.22 581 LEU B CA 1
ATOM 9267 C C . LEU B 1 581 ? -5.418 -13.805 36.312 1 42.22 581 LEU B C 1
ATOM 9269 O O . LEU B 1 581 ? -5.355 -14.664 37.219 1 42.22 581 LEU B O 1
ATOM 9273 N N . TYR B 1 582 ? -4.957 -12.539 36.344 1 35.88 582 TYR B N 1
ATOM 9274 C CA . TYR B 1 582 ? -4.387 -12.062 37.594 1 35.88 582 TYR B CA 1
ATOM 9275 C C . TYR B 1 582 ? -5.434 -12.062 38.719 1 35.88 582 TYR B C 1
ATOM 9277 O O . TYR B 1 582 ? -5.184 -12.555 39.812 1 35.88 582 TYR B O 1
ATOM 9285 N N . ASN B 1 583 ? -6.492 -11.328 38.438 1 42.97 583 ASN B N 1
ATOM 9286 C CA . ASN B 1 583 ? -7.547 -11.312 39.438 1 42.97 583 ASN B CA 1
ATOM 9287 C C . ASN B 1 583 ? -8.031 -12.727 39.75 1 42.97 583 ASN B C 1
ATOM 9289 O O . ASN B 1 583 ? -8.289 -13.047 40.906 1 42.97 583 ASN B O 1
ATOM 9293 N N . TRP B 1 584 ? -8.203 -13.414 38.719 1 40.28 584 TRP B N 1
ATOM 9294 C CA . TRP B 1 584 ? -8.539 -14.82 38.875 1 40.28 584 TRP B CA 1
ATOM 9295 C C . TRP B 1 584 ? -7.453 -15.539 39.688 1 40.28 584 TRP B C 1
ATOM 9297 O O . TRP B 1 584 ? -7.754 -16.297 40.594 1 40.28 584 TRP B O 1
ATOM 9307 N N . LYS B 1 585 ? -6.312 -15.242 39.344 1 39.91 585 LYS B N 1
ATOM 9308 C CA . LYS B 1 585 ? -5.16 -15.852 40 1 39.91 585 LYS B CA 1
ATOM 9309 C C . LYS B 1 585 ? -5.012 -15.336 41.438 1 39.91 585 LYS B C 1
ATOM 9311 O O . LYS B 1 585 ? -4.664 -16.094 42.344 1 39.91 585 LYS B O 1
ATOM 9316 N N . TYR B 1 586 ? -5.16 -14.078 41.656 1 40.66 586 TYR B N 1
ATOM 9317 C CA . TYR B 1 586 ? -4.82 -13.5 42.938 1 40.66 586 TYR B CA 1
ATOM 9318 C C . TYR B 1 586 ? -6.074 -13.094 43.719 1 40.66 586 TYR B C 1
ATOM 9320 O O . TYR B 1 586 ? -6.035 -12.906 44.938 1 40.66 586 TYR B O 1
ATOM 9328 N N . THR B 1 587 ? -7.02 -12.648 43.094 1 42.47 587 THR B N 1
ATOM 9329 C CA . THR B 1 587 ? -8.102 -12.172 43.969 1 42.47 587 THR B CA 1
ATOM 9330 C C . THR B 1 587 ? -9.227 -13.203 44.031 1 42.47 587 THR B C 1
ATOM 9332 O O . THR B 1 587 ? -9.789 -13.445 45.094 1 42.47 587 THR B O 1
ATOM 9335 N N . ASP B 1 588 ? -9.945 -13.367 42.969 1 41.47 588 ASP B N 1
ATOM 9336 C CA . ASP B 1 588 ? -11.305 -13.883 43.062 1 41.47 588 ASP B CA 1
ATOM 9337 C C . ASP B 1 588 ? -11.328 -15.398 42.938 1 41.47 588 ASP B C 1
ATOM 9339 O O . ASP B 1 588 ? -11.93 -15.945 42 1 41.47 588 ASP B O 1
ATOM 9343 N N . MET B 1 589 ? -10.438 -16.031 43.5 1 41.25 589 MET B N 1
ATOM 9344 C CA . MET B 1 589 ? -10.523 -17.484 43.5 1 41.25 589 MET B CA 1
ATOM 9345 C C . MET B 1 589 ? -11.789 -17.953 44.219 1 41.25 589 MET B C 1
ATOM 9347 O O . MET B 1 589 ? -12.383 -18.969 43.844 1 41.25 589 MET B O 1
ATOM 9351 N N . ALA B 1 590 ? -12.141 -17.234 45.312 1 43.19 590 ALA B N 1
ATOM 9352 C CA . ALA B 1 590 ? -13.289 -17.688 46.125 1 43.19 590 ALA B CA 1
ATOM 9353 C C . ALA B 1 590 ? -14.594 -17.484 45.344 1 43.19 590 ALA B C 1
ATOM 9355 O O . ALA B 1 590 ? -15.43 -18.391 45.281 1 43.19 590 ALA B O 1
ATOM 9356 N N . ASN B 1 591 ? -14.836 -16.266 44.938 1 44.66 591 ASN B N 1
ATOM 9357 C CA . ASN B 1 591 ? -16.094 -15.898 44.312 1 44.66 591 ASN B CA 1
ATOM 9358 C C . ASN B 1 591 ? -16.266 -16.578 42.969 1 44.66 591 ASN B C 1
ATOM 9360 O O . ASN B 1 591 ? -17.391 -16.891 42.562 1 44.66 591 ASN B O 1
ATOM 9364 N N . TRP B 1 592 ? -15.227 -16.891 42.281 1 42.12 592 TRP B N 1
ATOM 9365 C CA . TRP B 1 592 ? -15.336 -17.641 41.031 1 42.12 592 TRP B CA 1
ATOM 9366 C C . TRP B 1 592 ? -15.703 -19.094 41.281 1 42.12 592 TRP B C 1
ATOM 9368 O O . TRP B 1 592 ? -16.5 -19.672 40.531 1 42.12 592 TRP B O 1
ATOM 9378 N N . ARG B 1 593 ? -15.273 -19.609 42.375 1 43.22 593 ARG B N 1
ATOM 9379 C CA . ARG B 1 593 ? -15.781 -20.906 42.781 1 43.22 593 ARG B CA 1
ATOM 9380 C C . ARG B 1 593 ? -17.297 -20.875 43 1 43.22 593 ARG B C 1
ATOM 9382 O O . ARG B 1 593 ? -18 -21.781 42.531 1 43.22 593 ARG B O 1
ATOM 9389 N N . ASP B 1 594 ? -17.719 -19.812 43.688 1 49.25 594 ASP B N 1
ATOM 9390 C CA . ASP B 1 594 ? -19.141 -19.688 43.938 1 49.25 594 ASP B CA 1
ATOM 9391 C C . ASP B 1 594 ? -19.922 -19.438 42.656 1 49.25 594 ASP B C 1
ATOM 9393 O O . ASP B 1 594 ? -20.969 -20.047 42.406 1 49.25 594 ASP B O 1
ATOM 9397 N N . GLU B 1 595 ? -19.453 -18.641 41.781 1 45.25 595 GLU B N 1
ATOM 9398 C CA . GLU B 1 595 ? -20.125 -18.328 40.531 1 45.25 595 GLU B CA 1
ATOM 9399 C C . GLU B 1 595 ? -20.016 -19.469 39.531 1 45.25 595 GLU B C 1
ATOM 9401 O O . GLU B 1 595 ? -20.969 -19.766 38.781 1 45.25 595 GLU B O 1
ATOM 9406 N N . PHE B 1 596 ? -18.938 -20.156 39.594 1 44.91 596 PHE B N 1
ATOM 9407 C CA . PHE B 1 596 ? -18.797 -21.391 38.812 1 44.91 596 PHE B CA 1
ATOM 9408 C C . PHE B 1 596 ? -19.703 -22.484 39.375 1 44.91 596 PHE B C 1
ATOM 9410 O O . PHE B 1 596 ? -20.344 -23.203 38.594 1 44.91 596 PHE B O 1
ATOM 9417 N N . ASP B 1 597 ? -19.766 -22.453 40.594 1 46.91 597 ASP B N 1
ATOM 9418 C CA . ASP B 1 597 ? -20.734 -23.344 41.219 1 46.91 597 ASP B CA 1
ATOM 9419 C C . ASP B 1 597 ? -22.156 -22.969 40.875 1 46.91 597 ASP B C 1
ATOM 9421 O O . ASP B 1 597 ? -22.984 -23.844 40.562 1 46.91 597 ASP B O 1
ATOM 9425 N N . LYS B 1 598 ? -22.438 -21.703 40.844 1 53.94 598 LYS B N 1
ATOM 9426 C CA . LYS B 1 598 ? -23.766 -21.234 40.406 1 53.94 598 LYS B CA 1
ATOM 9427 C C . LYS B 1 598 ? -24 -21.562 38.938 1 53.94 598 LYS B C 1
ATOM 9429 O O . LYS B 1 598 ? -25.094 -22.016 38.594 1 53.94 598 LYS B O 1
ATOM 9434 N N . TYR B 1 599 ? -23.078 -21.375 38.125 1 42.78 599 TYR B N 1
ATOM 9435 C CA . TYR B 1 599 ? -23.172 -21.688 36.719 1 42.78 599 TYR B CA 1
ATOM 9436 C C . TYR B 1 599 ? -23.281 -23.203 36.5 1 42.78 599 TYR B C 1
ATOM 9438 O O . TYR B 1 599 ? -24.109 -23.656 35.719 1 42.78 599 TYR B O 1
ATOM 9446 N N . LYS B 1 600 ? -22.609 -23.938 37.188 1 46.31 600 LYS B N 1
ATOM 9447 C CA . LYS B 1 600 ? -22.797 -25.391 37.188 1 46.31 600 LYS B CA 1
ATOM 9448 C C . LYS B 1 600 ? -24.203 -25.766 37.625 1 46.31 600 LYS B C 1
ATOM 9450 O O . LYS B 1 600 ? -24.812 -26.688 37.094 1 46.31 600 LYS B O 1
ATOM 9455 N N . GLN B 1 601 ? -24.578 -25.047 38.656 1 48.72 601 GLN B N 1
ATOM 9456 C CA . GLN B 1 601 ? -25.922 -25.312 39.156 1 48.72 601 GLN B CA 1
ATOM 9457 C C . GLN B 1 601 ? -26.984 -24.891 38.156 1 48.72 601 GLN B C 1
ATOM 9459 O O . GLN B 1 601 ? -28.031 -25.531 38.062 1 48.72 601 GLN B O 1
ATOM 9464 N N . GLU B 1 602 ? -26.766 -23.859 37.438 1 45.12 602 GLU B N 1
ATOM 9465 C CA . GLU B 1 602 ? -27.75 -23.469 36.438 1 45.12 602 GLU B CA 1
ATOM 9466 C C . GLU B 1 602 ? -27.734 -24.422 35.25 1 45.12 602 GLU B C 1
ATOM 9468 O O . GLU B 1 602 ? -28.75 -24.594 34.562 1 45.12 602 GLU B O 1
ATOM 9473 N N . LEU B 1 603 ? -26.547 -24.969 35.031 1 40.97 603 LEU B N 1
ATOM 9474 C CA . LEU B 1 603 ? -26.516 -25.953 33.938 1 40.97 603 LEU B CA 1
ATOM 9475 C C . LEU B 1 603 ? -27.062 -27.281 34.438 1 40.97 603 LEU B C 1
ATOM 9477 O O . LEU B 1 603 ? -27.328 -28.172 33.625 1 40.97 603 LEU B O 1
ATOM 9481 N N . ASN B 1 604 ? -27.141 -27.484 35.688 1 38.88 604 ASN B N 1
ATOM 9482 C CA . ASN B 1 604 ? -27.875 -28.656 36.156 1 38.88 604 ASN B CA 1
ATOM 9483 C C . ASN B 1 604 ? -29.344 -28.312 36.438 1 38.88 604 ASN B C 1
ATOM 9485 O O . ASN B 1 604 ? -29.625 -27.281 37.062 1 38.88 604 ASN B O 1
#

pLDDT: mean 88.01, std 17.55, range [21.34, 98.94]